Protein 4UHV (pdb70)

Foldseek 3Di:
DDDPFDQDDFAPPDRFWGAFKKKWAWWLDWIKDKGKIFGPDDDPVVPRGQWDKAAAWDDPVPDTFGAIFTFNDWAFDDAPDPTSIIIGMGTHPLCVLQVAAAKEKDPWFWLPCVVVCLQPPVHDDAADDDDADDTDGDQIDIDDDHTSSLVNSQSLFQQWIWDKGGHGVGIHIYIHRDPCSLPDDPDADDEAAAEPPPDDDDDDYFYDWDDAAPQAWWFWEDADDDDDDPDDATAIDGDCPDDDDHDDHDYDDDQDDHHRPSSNNRRNCLSLQRCQRRDWTFTQTDDPNCHRWHWYAYDNDDDDDQHDRWIWTIFMFIGGDPPPQDPDDDDDDDTDTGTTTTRDPDDHTHHDPRDAHFQPDKDKWFWAAAPLFWADDDPQLWTDTAHPSQPDADRHHPGHGTAAADAQFDDDPDTGDHDTGGFMFIKDAVVRHNRRIHTYGGDADPVRHDPDDDPVQPFKDWWDADGSDGDPVGIFDWIADDPPDGDTDGDHRPDDDDDDPDDDDDDDDPDDDDDDPDDDDDDDPPDDDDDDPDDDDDQDADDDDDDDPDDDDDDDQAWDWDDADQWIWIQGNVGDIATGDDDDDDDDDDDDDDDDPPPDPPDDDPRHDDDPVPDNDNVVSNVVVVVPDDDPVDD/DPPDDADDCPPDDDSQKDWFKKWKDFFQGKIKGKTKTWADDDDDPDPPQQAAKWDWFDPPVDFTQIAMFHWPDKAWDPPDPPTTIIITMTIHDLVVQQPDWDWDKDAQAALVCVLVCVDVVPHDPQEDEQEDDDADRDGIDIPHGHTSSLRNSLSLLQQWTWDWPGDPPDTYTQGDWADSRFDADPPQQEFEDDCCVVNDDPDWGWDDKDDFDAFEFKEKEFEAEPVDRPDDGIEMDGDDDDDPPHHHYHYDYPSPDHDRVNSNSSSVQQRLARCLRRDKMKTKIQHRNDAQRHKHFYDYPDDPPPTAIWHWGMKMWMGRDPDDCPPPDDDRHGIMMMTIIDHHVSIHGHDDDHDQNAQPWKAKWFQAADPPFWDDADDQLWTHTAGPDDPDDVDHPPRADTAEADFPFDDDVDTDDRHIGGFMFIWTAVVRHPRRIHTYGGDDDDVRHDLDDPPPQPQKDWWDADGSDGDNDQIWTWMGDDPPPDDTDTDDSDDDDDDDDDDDDDDDDDDDDDDDDDDDDDDDDDDDDDDDPDDDDDADDDDDDDDDPDDDDDDDDAKDWDAAAQWIWIAGPVGDTATGHDDDDDDDPPDDDDDDPDDDDDDDDHDPDPDPVPCNDPVNSCCVVVVPPDDDDDDD

GO terms:
  GO:0033104 type VI protein secretion system complex (C, IDA)
  GO:0033103 protein secretion by the type VI secretion system (P, IDA)
  GO:0033104 type VI protein secretion system complex (C, IMP)
  GO:0033103 protein secretion by the type VI secretion system (P, IMP)
  GO:0005576 extracellular region (C, EXP)

Solvent-accessible surface area: 87640 Å² total

Secondary structure (DSSP, 8-state):
--SSS-----SS--SS-EE----EE-TTS-EEEEEEEEESS----SSSSSS-------SSTT-------EEEEEEE----TT-EEEEEEEE-TTGGGGG-B--EE----BHHHHHHHSS-SS--S-EE--------B-S--EE-SSBHHHHHHH---SS-EEEEE--SS--EEEEE-STTSS---S------B--TTT--SS---B-EE--B-----EEB------S--SS-----EE-----S------B------SSSTTTHHHHTTTSHHHHTTTBB--EE---SS--SS------S---SS--S--B------------S---SS------------B-SSS-------SPPP---S-EEEEEE--SS-S----TT--BEEE-SS--S--SSS-SS--B-B--S-B-SS-B-----TT-EEEEEEGGG-TTSEEEEEE---SSS--SS-TTTSSS--------SS--TT---EE----TT-----EE-SS------SS------SS------SS------SS------SS------SS------SS------SSEEEEEETTEEEEEESS--EEEE-S-----S--------BSB--SS-SS-S----TT---HHHHHHHHH-----TT--/--SSS----SSS--SS--B---EE--TTS--EEEE-B--S-S----TTTTT----EE--SSS--EE----EEEEEE--S-SSS--EEEEE--GGGGGTS----EEEEEEETTTTHHHHHHHTS-S--EEE--S---EEEEEEE-SS-HHHHHHH---SS-EEEE---SSS--EEEE-SGGG----SSTTEE-----TTS--SS--EEEE--------EEEE----TTSTTS---B------S-TT---EEEES----SSHHHHHHHHHHHHHHHHHHTS-EEEEE--SS--TT-EEEE-SS--TTTS-EEEBS--EEEE-----S-SS------EEEEEEE--SSS---PPP-S------S-EEEEE---TT------TTSEE-EEES--SS-S--TTSSS-EEB--SSEETTEE--PPPTT-EEEEEEGGG-TT-EEEEEEE--SSS--SS-TTT-TT-------SS---TT---EE----TTS----EE-SS------SS------SS------SS------SS------SS------SS------SS------SSEEEEEETTEEEEEETTS--EEE-S------SS------SS---SSS-S-S----TTTTSHHHHHHHHH----------

CATH classification: 2.30.110.50 (+3 more: 3.55.50.10, 4.10.220.110, 2.40.50.230)

Organism: Pseudomonas aeruginosa (strain ATCC 15692 / DSM 22644 / CIP 104116 / JCM 14847 / LMG 12228 / 1C / PRS 101 / PAO1) (NCBI:txid208964)

InterPro domains:
  IPR006531 Gp5/Type VI secretion system Vgr protein, OB-fold domain [PF04717] (383-450)
  IPR006533 Type VI secretion system, RhsGE-associated Vgr protein [TIGR01646] (20-503)
  IPR017847 Type VI secretion system, RhsGE-associated Vgr family subset [TIGR03361] (8-520)
  IPR037026 Vgr protein, OB-fold domain superfamily [G3DSA:2.40.50.230] (352-454)
  IPR050708 Type VI secretion system VgrG/RHS [PTHR32305] (45-600)
  IPR054030 Gp5/Type VI secretion system Vgr, C-terminal trimerisation domain [PF22178] (467-573)

Radius of gyration: 67.87 Å; Cα contacts (8 Å, |Δi|>4): 2115; chains: 2; bounding box: 70×77×232 Å

Nearest PDB structures (foldseek):
  4uhv-assembly2_A  TM=1.002E+00  e=0.000E+00  Pseudomonas aeruginosa PAO1
  6h3n-assembly1_B  TM=9.487E-01  e=3.372E-85  Pseudomonas aeruginosa PAO1
  7q5p-assembly1_C  TM=9.323E-01  e=3.144E-68  Pseudomonas protegens Pf-5
  8gra-assembly1_G  TM=6.516E-01  e=7.051E-21  Bacteroides fragilis
  2p5z-assembly1_X  TM=7.682E-01  e=4.791E-18  Escherichia coli O6

Structure (mmCIF, N/CA/C/O backbone):
data_4UHV
#
_entry.id   4UHV
#
_cell.length_a   78.620
_cell.length_b   78.620
_cell.length_c   430.320
_cell.angle_alpha   90.00
_cell.angle_beta   90.00
_cell.angle_gamma   120.00
#
_symmetry.space_group_name_H-M   'P 63'
#
loop_
_entity.id
_entity.type
_entity.pdbx_description
1 polymer 'VGRG1, VALINE-GLYCINE REPEAT PROTEIN G1'
2 non-polymer 'CHLORIDE ION'
3 non-polymer 'SODIUM ION'
4 water water
#
loop_
_atom_site.group_PDB
_atom_site.id
_atom_site.type_symbol
_atom_site.label_atom_id
_atom_site.label_alt_id
_atom_site.label_comp_id
_atom_site.label_asym_id
_atom_site.label_entity_id
_atom_site.label_seq_id
_atom_site.pdbx_PDB_ins_code
_atom_site.Cartn_x
_atom_site.Cartn_y
_atom_site.Cartn_z
_atom_site.occupancy
_atom_site.B_iso_or_equiv
_atom_site.auth_seq_id
_atom_site.auth_comp_id
_atom_site.auth_asym_id
_atom_site.auth_atom_id
_atom_site.pdbx_PDB_model_num
ATOM 9 N N . GLN A 1 2 ? 79.582 36.596 -44.166 1.00 60.18 2 GLN A N 1
ATOM 10 C CA . GLN A 1 2 ? 79.356 35.237 -43.693 1.00 56.58 2 GLN A CA 1
ATOM 11 C C . GLN A 1 2 ? 78.418 34.561 -44.689 1.00 56.48 2 GLN A C 1
ATOM 12 O O . GLN A 1 2 ? 77.757 35.237 -45.476 1.00 54.41 2 GLN A O 1
ATOM 18 N N . LEU A 1 3 ? 78.330 33.236 -44.634 1.00 55.01 3 LEU A N 1
ATOM 19 C CA . LEU A 1 3 ? 77.779 32.470 -45.759 1.00 53.51 3 LEU A CA 1
ATOM 20 C C . LEU A 1 3 ? 76.244 32.433 -45.919 1.00 52.67 3 LEU A C 1
ATOM 21 O O . LEU A 1 3 ? 75.512 31.955 -45.050 1.00 49.13 3 LEU A O 1
ATOM 26 N N . THR A 1 4 ? 75.791 33.011 -47.033 1.00 51.82 4 THR A N 1
ATOM 27 C CA . THR A 1 4 ? 74.715 32.452 -47.879 1.00 53.89 4 THR A CA 1
ATOM 28 C C . THR A 1 4 ? 73.228 32.636 -47.500 1.00 53.75 4 THR A C 1
ATOM 29 O O . THR A 1 4 ? 72.384 32.705 -48.392 1.00 52.31 4 THR A O 1
ATOM 33 N N . ARG A 1 5 ? 72.936 32.750 -46.206 1.00 56.11 5 ARG A N 1
ATOM 34 C CA . ARG A 1 5 ? 71.574 32.738 -45.638 1.00 55.74 5 ARG A CA 1
ATOM 35 C C . ARG A 1 5 ? 71.690 32.030 -44.298 1.00 56.36 5 ARG A C 1
ATOM 36 O O . ARG A 1 5 ? 71.163 32.484 -43.276 1.00 56.10 5 ARG A O 1
ATOM 44 N N . LEU A 1 6 ? 72.371 30.886 -44.337 1.00 56.07 6 LEU A N 1
ATOM 45 C CA . LEU A 1 6 ? 72.681 30.114 -43.147 1.00 54.74 6 LEU A CA 1
ATOM 46 C C . LEU A 1 6 ? 73.623 30.900 -42.230 1.00 55.07 6 LEU A C 1
ATOM 47 O O . LEU A 1 6 ? 73.971 32.046 -42.519 1.00 54.05 6 LEU A O 1
ATOM 52 N N . VAL A 1 7 ? 74.056 30.270 -41.141 1.00 58.40 7 VAL A N 1
ATOM 53 C CA . VAL A 1 7 ? 74.560 30.991 -39.977 1.00 58.22 7 VAL A CA 1
ATOM 54 C C . VAL A 1 7 ? 76.084 31.203 -40.000 1.00 59.45 7 VAL A C 1
ATOM 55 O O . VAL A 1 7 ? 76.798 30.613 -40.815 1.00 56.45 7 VAL A O 1
ATOM 59 N N . GLN A 1 8 ? 76.556 32.053 -39.085 1.00 60.58 8 GLN A N 1
ATOM 60 C CA . GLN A 1 8 ? 77.896 32.635 -39.105 1.00 59.48 8 GLN A CA 1
ATOM 61 C C . GLN A 1 8 ? 78.753 32.285 -37.876 1.00 58.49 8 GLN A C 1
ATOM 62 O O . GLN A 1 8 ? 79.815 32.883 -37.689 1.00 59.26 8 GLN A O 1
ATOM 68 N N . VAL A 1 9 ? 78.319 31.310 -37.075 1.00 60.73 9 VAL A N 1
ATOM 69 C CA . VAL A 1 9 ? 78.662 31.259 -35.627 1.00 61.63 9 VAL A CA 1
ATOM 70 C C . VAL A 1 9 ? 80.118 30.953 -35.237 1.00 64.29 9 VAL A C 1
ATOM 71 O O . VAL A 1 9 ? 80.842 30.255 -35.953 1.00 60.78 9 VAL A O 1
ATOM 75 N N . ASP A 1 10 ? 80.497 31.461 -34.057 1.00 65.00 10 ASP A N 1
ATOM 76 C CA . ASP A 1 10 ? 81.899 31.691 -33.671 1.00 64.09 10 ASP A CA 1
ATOM 77 C C . ASP A 1 10 ? 82.289 31.139 -32.281 1.00 63.17 10 ASP A C 1
ATOM 78 O O . ASP A 1 10 ? 81.443 30.652 -31.529 1.00 64.52 10 ASP A O 1
ATOM 83 N N . CYS A 1 11 ? 83.575 31.260 -31.945 1.00 61.18 11 CYS A N 1
ATOM 84 C CA . CYS A 1 11 ? 84.141 30.732 -30.697 1.00 60.75 11 CYS A CA 1
ATOM 85 C C . CYS A 1 11 ? 83.829 31.725 -29.563 1.00 57.94 11 CYS A C 1
ATOM 86 O O . CYS A 1 11 ? 82.877 32.503 -29.686 1.00 56.28 11 CYS A O 1
ATOM 89 N N . PRO A 1 12 ? 84.599 31.683 -28.450 1.00 57.84 12 PRO A N 1
ATOM 90 C CA . PRO A 1 12 ? 84.447 32.600 -27.310 1.00 58.20 12 PRO A CA 1
ATOM 91 C C . PRO A 1 12 ? 85.355 33.846 -27.290 1.00 57.78 12 PRO A C 1
ATOM 92 O O . PRO A 1 12 ? 85.646 34.358 -26.206 1.00 60.20 12 PRO A O 1
ATOM 96 N N . LEU A 1 13 ? 85.795 34.333 -28.451 1.00 53.40 13 LEU A N 1
ATOM 97 C CA . LEU A 1 13 ? 86.549 35.591 -28.522 1.00 49.90 13 LEU A CA 1
ATOM 98 C C . LEU A 1 13 ? 86.206 36.334 -29.823 1.00 50.86 13 LEU A C 1
ATOM 99 O O . LEU A 1 13 ? 86.783 36.048 -30.870 1.00 50.37 13 LEU A O 1
ATOM 104 N N . GLY A 1 14 ? 85.291 37.300 -29.736 1.00 45.42 14 GLY A N 1
ATOM 105 C CA . GLY A 1 14 ? 84.656 37.898 -30.913 1.00 43.81 14 GLY A CA 1
ATOM 106 C C . GLY A 1 14 ? 85.551 38.022 -32.135 1.00 41.10 14 GLY A C 1
ATOM 107 O O . GLY A 1 14 ? 86.210 39.044 -32.296 1.00 35.66 14 GLY A O 1
ATOM 108 N N . PRO A 1 15 ? 85.572 36.983 -33.004 1.00 42.68 15 PRO A N 1
ATOM 109 C CA . PRO A 1 15 ? 86.433 36.922 -34.177 1.00 43.84 15 PRO A CA 1
ATOM 110 C C . PRO A 1 15 ? 85.672 37.284 -35.447 1.00 44.90 15 PRO A C 1
ATOM 111 O O . PRO A 1 15 ? 84.662 37.987 -35.379 1.00 48.20 15 PRO A O 1
ATOM 115 N N . ASP A 1 16 ? 86.187 36.839 -36.593 1.00 48.35 16 ASP A N 1
ATOM 116 C CA . ASP A 1 16 ? 85.417 36.756 -37.841 1.00 48.41 16 ASP A CA 1
ATOM 117 C C . ASP A 1 16 ? 85.956 35.661 -38.779 1.00 50.30 16 ASP A C 1
ATOM 118 O O . ASP A 1 16 ? 85.792 35.753 -39.994 1.00 50.59 16 ASP A O 1
ATOM 123 N N . VAL A 1 17 ? 86.614 34.640 -38.235 1.00 53.10 17 VAL A N 1
ATOM 124 C CA . VAL A 1 17 ? 87.370 33.701 -39.082 1.00 52.49 17 VAL A CA 1
ATOM 125 C C . VAL A 1 17 ? 86.879 32.263 -38.962 1.00 49.91 17 VAL A C 1
ATOM 126 O O . VAL A 1 17 ? 86.596 31.622 -39.973 1.00 52.66 17 VAL A O 1
ATOM 130 N N . LEU A 1 18 ? 86.775 31.759 -37.739 1.00 46.80 18 LEU A N 1
ATOM 131 C CA . LEU A 1 18 ? 86.409 30.370 -37.525 1.00 49.82 18 LEU A CA 1
ATOM 132 C C . LEU A 1 18 ? 84.894 30.232 -37.563 1.00 48.03 18 LEU A C 1
ATOM 133 O O . LEU A 1 18 ? 84.188 30.860 -36.783 1.00 47.96 18 LEU A O 1
ATOM 138 N N . LEU A 1 19 ? 84.407 29.423 -38.502 1.00 48.77 19 LEU A N 1
ATOM 139 C CA . LEU A 1 19 ? 82.976 29.333 -38.790 1.00 51.03 19 LEU A CA 1
ATOM 140 C C . LEU A 1 19 ? 82.491 27.895 -38.762 1.00 52.19 19 LEU A C 1
ATOM 141 O O . LEU A 1 19 ? 83.270 26.952 -38.833 1.00 54.67 19 LEU A O 1
ATOM 146 N N . LEU A 1 20 ? 81.181 27.740 -38.688 1.00 52.49 20 LEU A N 1
ATOM 147 C CA . LEU A 1 20 ? 80.566 26.444 -38.473 1.00 51.22 20 LEU A CA 1
ATOM 148 C C . LEU A 1 20 ? 80.247 25.743 -39.792 1.00 50.42 20 LEU A C 1
ATOM 149 O O . LEU A 1 20 ? 79.899 26.401 -40.762 1.00 52.19 20 LEU A O 1
ATOM 154 N N . GLN A 1 21 ? 80.374 24.418 -39.837 1.00 50.24 21 GLN A N 1
ATOM 155 C CA . GLN A 1 21 ? 79.675 23.629 -40.868 1.00 52.02 21 GLN A CA 1
ATOM 156 C C . GLN A 1 21 ? 79.315 22.208 -40.403 1.00 53.61 21 GLN A C 1
ATOM 157 O O . GLN A 1 21 ? 79.256 21.270 -41.213 1.00 52.83 21 GLN A O 1
ATOM 163 N N . ARG A 1 22 ? 79.062 22.059 -39.104 1.00 50.51 22 ARG A N 1
ATOM 164 C CA . ARG A 1 22 ? 78.588 20.798 -38.534 1.00 52.61 22 ARG A CA 1
ATOM 165 C C . ARG A 1 22 ? 78.294 21.002 -37.042 1.00 52.44 22 ARG A C 1
ATOM 166 O O . ARG A 1 22 ? 78.947 21.830 -36.400 1.00 52.39 22 ARG A O 1
ATOM 182 N N . GLU A 1 24 ? 76.396 18.543 -33.544 1.00 50.78 24 GLU A N 1
ATOM 183 C CA . GLU A 1 24 ? 75.639 17.440 -32.956 1.00 50.25 24 GLU A CA 1
ATOM 184 C C . GLU A 1 24 ? 75.235 17.848 -31.539 1.00 52.55 24 GLU A C 1
ATOM 185 O O . GLU A 1 24 ? 75.840 18.750 -30.964 1.00 54.92 24 GLU A O 1
ATOM 191 N N . GLY A 1 25 ? 74.235 17.180 -30.965 1.00 53.20 25 GLY A N 1
ATOM 192 C CA . GLY A 1 25 ? 73.748 17.542 -29.628 1.00 53.72 25 GLY A CA 1
ATOM 193 C C . GLY A 1 25 ? 73.113 16.418 -28.820 1.00 53.66 25 GLY A C 1
ATOM 194 O O . GLY A 1 25 ? 72.145 15.802 -29.269 1.00 52.02 25 GLY A O 1
ATOM 195 N N . ARG A 1 26 ? 73.666 16.156 -27.628 1.00 53.75 26 ARG A N 1
ATOM 196 C CA . ARG A 1 26 ? 73.095 15.205 -26.659 1.00 52.30 26 ARG A CA 1
ATOM 197 C C . ARG A 1 26 ? 72.267 15.970 -25.620 1.00 52.07 26 ARG A C 1
ATOM 198 O O . ARG A 1 26 ? 72.718 16.998 -25.115 1.00 50.34 26 ARG A O 1
ATOM 206 N N . GLU A 1 27 ? 71.078 15.466 -25.280 1.00 52.36 27 GLU A N 1
ATOM 207 C CA . GLU A 1 27 ? 70.248 16.106 -24.242 1.00 51.88 27 GLU A CA 1
ATOM 208 C C . GLU A 1 27 ? 68.941 15.380 -23.876 1.00 54.06 27 GLU A C 1
ATOM 209 O O . GLU A 1 27 ? 68.258 14.821 -24.733 1.00 56.34 27 GLU A O 1
ATOM 215 N N . GLU A 1 28 ? 68.610 15.421 -22.587 1.00 53.55 28 GLU A N 1
ATOM 216 C CA . GLU A 1 28 ? 67.387 14.843 -22.042 1.00 55.47 28 GLU A CA 1
ATOM 217 C C . GLU A 1 28 ? 66.582 15.954 -21.385 1.00 54.71 28 GLU A C 1
ATOM 218 O O . GLU A 1 28 ? 67.141 17.011 -21.094 1.00 54.06 28 GLU A O 1
ATOM 224 N N . LEU A 1 29 ? 65.288 15.738 -21.129 1.00 55.64 29 LEU A N 1
ATOM 225 C CA . LEU A 1 29 ? 64.530 16.687 -20.289 1.00 54.40 29 LEU A CA 1
ATOM 226 C C . LEU A 1 29 ? 64.745 16.337 -18.827 1.00 55.10 29 LEU A C 1
ATOM 227 O O . LEU A 1 29 ? 64.838 15.166 -18.465 1.00 57.77 29 LEU A O 1
ATOM 232 N N . GLY A 1 30 ? 64.824 17.367 -17.993 1.00 53.97 30 GLY A N 1
ATOM 233 C CA . GLY A 1 30 ? 65.155 17.197 -16.594 1.00 52.33 30 GLY A CA 1
ATOM 234 C C . GLY A 1 30 ? 66.657 17.116 -16.418 1.00 51.46 30 GLY A C 1
ATOM 235 O O . GLY A 1 30 ? 67.135 16.820 -15.327 1.00 48.21 30 GLY A O 1
ATOM 236 N N . ARG A 1 31 ? 67.408 17.371 -17.493 1.00 47.88 31 ARG A N 1
ATOM 237 C CA . ARG A 1 31 ? 68.864 17.215 -17.474 1.00 45.79 31 ARG A CA 1
ATOM 238 C C . ARG A 1 31 ? 69.501 18.277 -18.357 1.00 45.46 31 ARG A C 1
ATOM 239 O O . ARG A 1 31 ? 68.809 19.037 -19.046 1.00 44.47 31 ARG A O 1
ATOM 247 N N . LEU A 1 32 ? 70.827 18.295 -18.363 1.00 45.11 32 LEU A N 1
ATOM 248 C CA . LEU A 1 32 ? 71.577 19.388 -18.967 1.00 43.62 32 LEU A CA 1
ATOM 249 C C . LEU A 1 32 ? 71.655 19.158 -20.479 1.00 42.58 32 LEU A C 1
ATOM 250 O O . LEU A 1 32 ? 70.671 18.694 -21.078 1.00 45.31 32 LEU A O 1
ATOM 255 N N . PHE A 1 33 ? 72.789 19.488 -21.097 1.00 39.76 33 PHE A N 1
ATOM 256 C CA . PHE A 1 33 ? 73.013 19.157 -22.499 1.00 40.63 33 PHE A CA 1
ATOM 257 C C . PHE A 1 33 ? 74.481 18.959 -22.824 1.00 39.60 33 PHE A C 1
ATOM 258 O O . PHE A 1 33 ? 75.355 19.150 -21.974 1.00 38.13 33 PHE A O 1
ATOM 266 N N . ALA A 1 34 ? 74.721 18.565 -24.075 1.00 42.85 34 ALA A N 1
ATOM 267 C CA . ALA A 1 34 ? 76.045 18.550 -24.683 1.00 42.71 34 ALA A CA 1
ATOM 268 C C . ALA A 1 34 ? 75.932 18.847 -26.190 1.00 45.95 34 ALA A C 1
ATOM 269 O O . ALA A 1 34 ? 75.191 18.166 -26.901 1.00 46.22 34 ALA A O 1
ATOM 271 N N . TYR A 1 35 ? 76.652 19.873 -26.657 1.00 44.35 35 TYR A N 1
ATOM 272 C CA . TYR A 1 35 ? 76.625 20.290 -28.061 1.00 46.20 35 TYR A CA 1
ATOM 273 C C . TYR A 1 35 ? 78.025 20.325 -28.645 1.00 45.47 35 TYR A C 1
ATOM 274 O O . TYR A 1 35 ? 78.660 21.389 -28.705 1.00 42.48 35 TYR A O 1
ATOM 283 N N . GLU A 1 36 ? 78.502 19.165 -29.089 1.00 47.01 36 GLU A N 1
ATOM 284 C CA . GLU A 1 36 ? 79.858 19.072 -29.616 1.00 46.43 36 GLU A CA 1
ATOM 285 C C . GLU A 1 36 ? 79.988 19.817 -30.949 1.00 46.81 36 GLU A C 1
ATOM 286 O O . GLU A 1 36 ? 79.468 19.400 -31.982 1.00 49.17 36 GLU A O 1
ATOM 292 N N . LEU A 1 37 ? 80.702 20.934 -30.882 1.00 48.24 37 LEU A N 1
ATOM 293 C CA . LEU A 1 37 ? 80.850 21.864 -31.990 1.00 50.03 37 LEU A CA 1
ATOM 294 C C . LEU A 1 37 ? 81.841 21.370 -33.037 1.00 50.09 37 LEU A C 1
ATOM 295 O O . LEU A 1 37 ? 82.912 20.857 -32.706 1.00 47.76 37 LEU A O 1
ATOM 300 N N . HIS A 1 38 ? 81.485 21.553 -34.303 1.00 47.90 38 HIS A N 1
ATOM 301 C CA . HIS A 1 38 ? 82.389 21.250 -35.395 1.00 47.21 38 HIS A CA 1
ATOM 302 C C . HIS A 1 38 ? 82.604 22.529 -36.173 1.00 47.63 38 HIS A C 1
ATOM 303 O O . HIS A 1 38 ? 82.093 22.733 -37.285 1.00 49.42 38 HIS A O 1
ATOM 310 N N . LEU A 1 39 ? 83.364 23.405 -35.540 1.00 48.34 39 LEU A N 1
ATOM 311 C CA . LEU A 1 39 ? 83.730 24.678 -36.128 1.00 46.26 39 LEU A CA 1
ATOM 312 C C . LEU A 1 39 ? 84.809 24.407 -37.156 1.00 45.78 39 LEU A C 1
ATOM 313 O O . LEU A 1 39 ? 85.614 23.489 -37.000 1.00 42.48 39 LEU A O 1
ATOM 318 N N . VAL A 1 40 ? 84.784 25.184 -38.231 1.00 48.63 40 VAL A N 1
ATOM 319 C CA . VAL A 1 40 ? 85.767 25.073 -39.301 1.00 50.28 40 VAL A CA 1
ATOM 320 C C . VAL A 1 40 ? 86.295 26.474 -39.695 1.00 51.42 40 VAL A C 1
ATOM 321 O O . VAL A 1 40 ? 85.515 27.391 -39.950 1.00 51.11 40 VAL A O 1
ATOM 325 N N . SER A 1 41 ? 87.625 26.592 -39.748 1.00 51.77 41 SER A N 1
ATOM 326 C CA A SER A 1 41 ? 88.354 27.844 -39.996 0.50 52.31 41 SER A CA 1
ATOM 327 C CA B SER A 1 41 ? 88.296 27.865 -40.029 0.50 52.55 41 SER A CA 1
ATOM 328 C C . SER A 1 41 ? 89.164 27.769 -41.285 1.00 52.60 41 SER A C 1
ATOM 329 O O . SER A 1 41 ? 89.292 26.702 -41.881 1.00 50.10 41 SER A O 1
ATOM 334 N N . GLU A 1 42 ? 89.744 28.903 -41.690 1.00 55.45 42 GLU A N 1
ATOM 335 C CA . GLU A 1 42 ? 90.649 28.964 -42.855 1.00 54.79 42 GLU A CA 1
ATOM 336 C C . GLU A 1 42 ? 92.090 28.685 -42.423 1.00 57.06 42 GLU A C 1
ATOM 337 O O . GLU A 1 42 ? 92.769 27.837 -42.999 1.00 57.27 42 GLU A O 1
ATOM 343 N N . ASN A 1 43 ? 92.549 29.419 -41.415 1.00 59.36 43 ASN A N 1
ATOM 344 C CA . ASN A 1 43 ? 93.767 29.077 -40.683 1.00 61.03 43 ASN A CA 1
ATOM 345 C C . ASN A 1 43 ? 93.790 29.810 -39.359 1.00 59.68 43 ASN A C 1
ATOM 346 O O . ASN A 1 43 ? 94.180 30.974 -39.298 1.00 63.35 43 ASN A O 1
ATOM 351 N N . PRO A 1 44 ? 93.369 29.134 -38.289 1.00 62.46 44 PRO A N 1
ATOM 352 C CA . PRO A 1 44 ? 93.366 29.792 -37.013 1.00 63.35 44 PRO A CA 1
ATOM 353 C C . PRO A 1 44 ? 94.704 29.559 -36.330 1.00 63.55 44 PRO A C 1
ATOM 354 O O . PRO A 1 44 ? 95.654 29.080 -36.965 1.00 64.20 44 PRO A O 1
ATOM 358 N N . ASN A 1 45 ? 94.770 29.884 -35.047 1.00 59.95 45 ASN A N 1
ATOM 359 C CA . ASN A 1 45 ? 96.032 29.989 -34.370 1.00 56.99 45 ASN A CA 1
ATOM 360 C C . ASN A 1 45 ? 96.067 29.066 -33.162 1.00 56.62 45 ASN A C 1
ATOM 361 O O . ASN A 1 45 ? 95.515 27.966 -33.201 1.00 55.48 45 ASN A O 1
ATOM 366 N N . LEU A 1 46 ? 96.697 29.531 -32.087 1.00 57.85 46 LEU A N 1
ATOM 367 C CA . LEU A 1 46 ? 96.891 28.752 -30.876 1.00 56.39 46 LEU A CA 1
ATOM 368 C C . LEU A 1 46 ? 96.155 29.342 -29.679 1.00 55.60 46 LEU A C 1
ATOM 369 O O . LEU A 1 46 ? 96.622 29.223 -28.544 1.00 52.57 46 LEU A O 1
ATOM 374 N N . PRO A 1 47 ? 95.011 29.996 -29.913 1.00 54.38 47 PRO A N 1
ATOM 375 C CA . PRO A 1 47 ? 94.328 30.544 -28.756 1.00 55.41 47 PRO A CA 1
ATOM 376 C C . PRO A 1 47 ? 93.766 29.418 -27.867 1.00 54.44 47 PRO A C 1
ATOM 377 O O . PRO A 1 47 ? 92.569 29.181 -27.853 1.00 55.90 47 PRO A O 1
ATOM 381 N N . LEU A 1 48 ? 94.638 28.737 -27.132 1.00 53.06 48 LEU A N 1
ATOM 382 C CA . LEU A 1 48 ? 94.243 27.581 -26.328 1.00 50.00 48 LEU A CA 1
ATOM 383 C C . LEU A 1 48 ? 93.882 28.042 -24.917 1.00 50.59 48 LEU A C 1
ATOM 384 O O . LEU A 1 48 ? 93.331 27.282 -24.124 1.00 45.89 48 LEU A O 1
ATOM 389 N N . GLU A 1 49 ? 94.242 29.284 -24.604 1.00 53.36 49 GLU A N 1
ATOM 390 C CA . GLU A 1 49 ? 93.904 29.921 -23.338 1.00 53.15 49 GLU A CA 1
ATOM 391 C C . GLU A 1 49 ? 92.696 30.837 -23.526 1.00 51.63 49 GLU A C 1
ATOM 392 O O . GLU A 1 49 ? 91.816 30.903 -22.681 1.00 51.34 49 GLU A O 1
ATOM 398 N N . GLN A 1 50 ? 92.677 31.541 -24.655 1.00 53.85 50 GLN A N 1
ATOM 399 C CA . GLN A 1 50 ? 91.681 32.579 -24.951 1.00 51.59 50 GLN A CA 1
ATOM 400 C C . GLN A 1 50 ? 90.277 32.071 -25.283 1.00 49.92 50 GLN A C 1
ATOM 401 O O . GLN A 1 50 ? 89.368 32.887 -25.451 1.00 47.76 50 GLN A O 1
ATOM 407 N N . LEU A 1 51 ? 90.103 30.753 -25.405 1.00 51.24 51 LEU A N 1
ATOM 408 C CA . LEU A 1 51 ? 88.789 30.166 -25.705 1.00 54.12 51 LEU A CA 1
ATOM 409 C C . LEU A 1 51 ? 88.356 29.001 -24.823 1.00 54.15 51 LEU A C 1
ATOM 410 O O . LEU A 1 51 ? 87.163 28.704 -24.744 1.00 56.78 51 LEU A O 1
ATOM 415 N N . LEU A 1 52 ? 89.303 28.313 -24.194 1.00 53.01 52 LEU A N 1
ATOM 416 C CA . LEU A 1 52 ? 88.978 27.076 -23.483 1.00 50.93 52 LEU A CA 1
ATOM 417 C C . LEU A 1 52 ? 88.270 27.348 -22.162 1.00 50.35 52 LEU A C 1
ATOM 418 O O . LEU A 1 52 ? 88.910 27.486 -21.123 1.00 49.12 52 LEU A O 1
ATOM 423 N N . GLY A 1 53 ? 86.946 27.426 -22.228 1.00 53.19 53 GLY A N 1
ATOM 424 C CA . GLY A 1 53 ? 86.087 27.517 -21.051 1.00 52.02 53 GLY A CA 1
ATOM 425 C C . GLY A 1 53 ? 85.427 28.873 -20.970 1.00 53.60 53 GLY A C 1
ATOM 426 O O . GLY A 1 53 ? 85.709 29.642 -20.064 1.00 55.25 53 GLY A O 1
ATOM 427 N N . LYS A 1 54 ? 84.554 29.174 -21.925 1.00 55.48 54 LYS A N 1
ATOM 428 C CA . LYS A 1 54 ? 83.835 30.449 -21.926 1.00 56.85 54 LYS A CA 1
ATOM 429 C C . LYS A 1 54 ? 82.462 30.369 -22.608 1.00 58.44 54 LYS A C 1
ATOM 430 O O . LYS A 1 54 ? 82.290 29.599 -23.561 1.00 56.01 54 LYS A O 1
ATOM 436 N N . PRO A 1 55 ? 81.482 31.167 -22.115 1.00 60.08 55 PRO A N 1
ATOM 437 C CA . PRO A 1 55 ? 80.146 31.202 -22.703 1.00 62.36 55 PRO A CA 1
ATOM 438 C C . PRO A 1 55 ? 80.148 31.983 -24.000 1.00 67.74 55 PRO A C 1
ATOM 439 O O . PRO A 1 55 ? 80.736 33.068 -24.074 1.00 68.57 55 PRO A O 1
ATOM 451 N N . SER A 1 57 ? 78.586 32.501 -28.392 1.00 72.74 57 SER A N 1
ATOM 452 C CA . SER A 1 57 ? 77.475 32.858 -29.258 1.00 70.28 57 SER A CA 1
ATOM 453 C C . SER A 1 57 ? 77.224 31.840 -30.377 1.00 69.03 57 SER A C 1
ATOM 454 O O . SER A 1 57 ? 78.162 31.379 -31.033 1.00 69.14 57 SER A O 1
ATOM 457 N N . LEU A 1 58 ? 75.948 31.511 -30.588 1.00 69.44 58 LEU A N 1
ATOM 458 C CA . LEU A 1 58 ? 75.520 30.494 -31.562 1.00 68.24 58 LEU A CA 1
ATOM 459 C C . LEU A 1 58 ? 74.256 30.934 -32.331 1.00 64.60 58 LEU A C 1
ATOM 460 O O . LEU A 1 58 ? 73.829 32.076 -32.193 1.00 65.35 58 LEU A O 1
ATOM 465 N N . SER A 1 59 ? 73.666 30.024 -33.117 1.00 61.49 59 SER A N 1
ATOM 466 C CA . SER A 1 59 ? 72.759 30.372 -34.233 1.00 60.11 59 SER A CA 1
ATOM 467 C C . SER A 1 59 ? 71.379 30.958 -33.887 1.00 60.15 59 SER A C 1
ATOM 468 O O . SER A 1 59 ? 71.008 31.046 -32.728 1.00 59.39 59 SER A O 1
ATOM 471 N N . LEU A 1 60 ? 70.639 31.359 -34.922 1.00 58.35 60 LEU A N 1
ATOM 472 C CA . LEU A 1 60 ? 69.281 31.894 -34.783 1.00 57.74 60 LEU A CA 1
ATOM 473 C C . LEU A 1 60 ? 68.284 31.184 -35.700 1.00 55.49 60 LEU A C 1
ATOM 474 O O . LEU A 1 60 ? 68.683 30.480 -36.635 1.00 48.36 60 LEU A O 1
ATOM 479 N N . GLU A 1 61 ? 66.994 31.399 -35.404 1.00 55.87 61 GLU A N 1
ATOM 480 C CA . GLU A 1 61 ? 65.852 30.785 -36.115 1.00 55.01 61 GLU A CA 1
ATOM 481 C C . GLU A 1 61 ? 65.055 31.785 -36.971 1.00 56.74 61 GLU A C 1
ATOM 482 O O . GLU A 1 61 ? 65.128 32.997 -36.769 1.00 55.99 61 GLU A O 1
ATOM 488 N N . LEU A 1 62 ? 64.250 31.249 -37.890 1.00 59.89 62 LEU A N 1
ATOM 489 C CA . LEU A 1 62 ? 63.728 32.009 -39.044 1.00 61.35 62 LEU A CA 1
ATOM 490 C C . LEU A 1 62 ? 62.586 33.011 -38.742 1.00 64.67 62 LEU A C 1
ATOM 491 O O . LEU A 1 62 ? 62.626 33.679 -37.711 1.00 66.22 62 LEU A O 1
ATOM 496 N N . PRO A 1 63 ? 61.561 33.108 -39.630 1.00 68.98 63 PRO A N 1
ATOM 497 C CA . PRO A 1 63 ? 60.799 34.342 -39.778 1.00 69.93 63 PRO A CA 1
ATOM 498 C C . PRO A 1 63 ? 61.302 35.556 -38.995 1.00 72.64 63 PRO A C 1
ATOM 499 O O . PRO A 1 63 ? 60.676 35.986 -38.024 1.00 75.39 63 PRO A O 1
ATOM 503 N N . GLY A 1 64 ? 62.448 36.068 -39.446 1.00 72.81 64 GLY A N 1
ATOM 504 C CA . GLY A 1 64 ? 63.035 37.338 -39.023 1.00 71.52 64 GLY A CA 1
ATOM 505 C C . GLY A 1 64 ? 62.607 37.871 -37.675 1.00 71.42 64 GLY A C 1
ATOM 506 O O . GLY A 1 64 ? 63.428 37.983 -36.769 1.00 72.04 64 GLY A O 1
ATOM 507 N N . GLY A 1 65 ? 61.320 38.207 -37.556 1.00 70.41 65 GLY A N 1
ATOM 508 C CA . GLY A 1 65 ? 60.744 38.699 -36.306 1.00 68.45 65 GLY A CA 1
ATOM 509 C C . GLY A 1 65 ? 61.358 38.080 -35.069 1.00 67.82 65 GLY A C 1
ATOM 510 O O . GLY A 1 65 ? 62.033 38.762 -34.298 1.00 67.19 65 GLY A O 1
ATOM 511 N N . SER A 1 66 ? 61.139 36.778 -34.898 1.00 69.50 66 SER A N 1
ATOM 512 C CA . SER A 1 66 ? 61.619 36.046 -33.721 1.00 70.44 66 SER A CA 1
ATOM 513 C C . SER A 1 66 ? 62.986 35.421 -33.983 1.00 69.46 66 SER A C 1
ATOM 514 O O . SER A 1 66 ? 63.202 34.814 -35.030 1.00 72.15 66 SER A O 1
ATOM 517 N N . ARG A 1 67 ? 63.901 35.564 -33.027 1.00 69.31 67 ARG A N 1
ATOM 518 C CA . ARG A 1 67 ? 65.279 35.097 -33.204 1.00 69.33 67 ARG A CA 1
ATOM 519 C C . ARG A 1 67 ? 65.958 34.665 -31.890 1.00 67.97 67 ARG A C 1
ATOM 520 O O . ARG A 1 67 ? 66.420 35.499 -31.103 1.00 67.75 67 ARG A O 1
ATOM 528 N N . ARG A 1 68 ? 66.016 33.350 -31.679 1.00 68.20 68 ARG A N 1
ATOM 529 C CA . ARG A 1 68 ? 66.655 32.740 -30.498 1.00 65.55 68 ARG A CA 1
ATOM 530 C C . ARG A 1 68 ? 68.074 32.273 -30.821 1.00 66.67 68 ARG A C 1
ATOM 531 O O . ARG A 1 68 ? 68.551 32.475 -31.933 1.00 68.96 68 ARG A O 1
ATOM 539 N N . PHE A 1 69 ? 68.746 31.650 -29.849 1.00 69.02 69 PHE A N 1
ATOM 540 C CA . PHE A 1 69 ? 70.096 31.092 -30.065 1.00 67.72 69 PHE A CA 1
ATOM 541 C C . PHE A 1 69 ? 70.340 29.806 -29.274 1.00 66.94 69 PHE A C 1
ATOM 542 O O . PHE A 1 69 ? 69.518 29.436 -28.440 1.00 67.72 69 PHE A O 1
ATOM 550 N N . PHE A 1 70 ? 71.445 29.112 -29.565 1.00 65.17 70 PHE A N 1
ATOM 551 C CA . PHE A 1 70 ? 71.815 27.892 -28.826 1.00 63.67 70 PHE A CA 1
ATOM 552 C C . PHE A 1 70 ? 73.149 27.998 -28.084 1.00 63.74 70 PHE A C 1
ATOM 553 O O . PHE A 1 70 ? 74.191 27.638 -28.608 1.00 64.01 70 PHE A O 1
ATOM 561 N N . HIS A 1 71 ? 73.083 28.436 -26.830 1.00 59.91 71 HIS A N 1
ATOM 562 C CA . HIS A 1 71 ? 74.266 28.770 -26.036 1.00 57.84 71 HIS A CA 1
ATOM 563 C C . HIS A 1 71 ? 74.964 27.515 -25.478 1.00 56.32 71 HIS A C 1
ATOM 564 O O . HIS A 1 71 ? 74.641 26.391 -25.869 1.00 52.02 71 HIS A O 1
ATOM 571 N N . GLY A 1 72 ? 75.939 27.719 -24.589 1.00 54.72 72 GLY A N 1
ATOM 572 C CA . GLY A 1 72 ? 76.718 26.623 -23.995 1.00 52.33 72 GLY A CA 1
ATOM 573 C C . GLY A 1 72 ? 78.172 27.018 -23.822 1.00 50.60 72 GLY A C 1
ATOM 574 O O . GLY A 1 72 ? 78.667 27.871 -24.554 1.00 49.87 72 GLY A O 1
ATOM 575 N N . ILE A 1 73 ? 78.864 26.403 -22.862 1.00 48.04 73 ILE A N 1
ATOM 576 C CA . ILE A 1 73 ? 80.242 26.815 -22.535 1.00 48.53 73 ILE A CA 1
ATOM 577 C C . ILE A 1 73 ? 81.241 25.680 -22.804 1.00 50.49 73 ILE A C 1
ATOM 578 O O . ILE A 1 73 ? 80.973 24.520 -22.485 1.00 54.39 73 ILE A O 1
ATOM 583 N N . VAL A 1 74 ? 82.385 26.027 -23.400 1.00 49.63 74 VAL A N 1
ATOM 584 C CA . VAL A 1 74 ? 83.323 25.033 -23.959 1.00 47.55 74 VAL A CA 1
ATOM 585 C C . VAL A 1 74 ? 84.323 24.527 -22.916 1.00 45.58 74 VAL A C 1
ATOM 586 O O . VAL A 1 74 ? 85.484 24.937 -22.854 1.00 44.14 74 VAL A O 1
ATOM 590 N N . ALA A 1 75 ? 83.837 23.615 -22.089 1.00 46.17 75 ALA A N 1
ATOM 591 C CA . ALA A 1 75 ? 84.666 22.955 -21.100 1.00 41.96 75 ALA A CA 1
ATOM 592 C C . ALA A 1 75 ? 85.658 21.978 -21.728 1.00 41.04 75 ALA A C 1
ATOM 593 O O . ALA A 1 75 ? 86.738 21.778 -21.190 1.00 41.17 75 ALA A O 1
ATOM 595 N N . ARG A 1 76 ? 85.293 21.358 -22.845 1.00 41.40 76 ARG A N 1
ATOM 596 C CA . ARG A 1 76 ? 86.220 20.477 -23.565 1.00 42.78 76 ARG A CA 1
ATOM 597 C C . ARG A 1 76 ? 86.454 21.012 -24.981 1.00 44.09 76 ARG A C 1
ATOM 598 O O . ARG A 1 76 ? 85.666 21.805 -25.486 1.00 44.91 76 ARG A O 1
ATOM 606 N N . CYS A 1 77 ? 87.532 20.558 -25.621 1.00 46.24 77 CYS A N 1
ATOM 607 C CA . CYS A 1 77 ? 87.983 21.122 -26.897 1.00 46.49 77 CYS A CA 1
ATOM 608 C C . CYS A 1 77 ? 89.189 20.359 -27.484 1.00 47.04 77 CYS A C 1
ATOM 609 O O . CYS A 1 77 ? 89.993 19.805 -26.739 1.00 43.72 77 CYS A O 1
ATOM 612 N N . SER A 1 78 ? 89.312 20.344 -28.814 1.00 48.57 78 SER A N 1
ATOM 613 C CA . SER A 1 78 ? 90.428 19.666 -29.490 1.00 49.20 78 SER A CA 1
ATOM 614 C C . SER A 1 78 ? 90.706 20.199 -30.895 1.00 52.19 78 SER A C 1
ATOM 615 O O . SER A 1 78 ? 89.811 20.229 -31.742 1.00 51.42 78 SER A O 1
ATOM 618 N N . GLN A 1 79 ? 91.956 20.582 -31.150 1.00 53.66 79 GLN A N 1
ATOM 619 C CA . GLN A 1 79 ? 92.366 20.966 -32.498 1.00 56.01 79 GLN A CA 1
ATOM 620 C C . GLN A 1 79 ? 92.450 19.755 -33.415 1.00 55.75 79 GLN A C 1
ATOM 621 O O . GLN A 1 79 ? 93.038 18.737 -33.057 1.00 55.28 79 GLN A O 1
ATOM 627 N N . VAL A 1 80 ? 91.874 19.903 -34.606 1.00 56.41 80 VAL A N 1
ATOM 628 C CA . VAL A 1 80 ? 91.841 18.860 -35.626 1.00 57.48 80 VAL A CA 1
ATOM 629 C C . VAL A 1 80 ? 92.854 19.196 -36.725 1.00 58.92 80 VAL A C 1
ATOM 630 O O . VAL A 1 80 ? 93.220 20.362 -36.907 1.00 61.35 80 VAL A O 1
ATOM 634 N N . ALA A 1 81 ? 93.309 18.171 -37.446 1.00 58.69 81 ALA A N 1
ATOM 635 C CA . ALA A 1 81 ? 94.169 18.371 -38.608 1.00 59.73 81 ALA A CA 1
ATOM 636 C C . ALA A 1 81 ? 93.492 19.320 -39.582 1.00 60.01 81 ALA A C 1
ATOM 637 O O . ALA A 1 81 ? 92.371 19.067 -40.045 1.00 59.97 81 ALA A O 1
ATOM 639 N N . GLY A 1 82 ? 94.186 20.416 -39.879 1.00 60.19 82 GLY A N 1
ATOM 640 C CA . GLY A 1 82 ? 93.614 21.521 -40.637 1.00 59.81 82 GLY A CA 1
ATOM 641 C C . GLY A 1 82 ? 94.189 21.706 -42.028 1.00 60.38 82 GLY A C 1
ATOM 642 O O . GLY A 1 82 ? 94.291 22.829 -42.524 1.00 54.55 82 GLY A O 1
ATOM 643 N N . HIS A 1 83 ? 94.554 20.600 -42.666 1.00 65.38 83 HIS A N 1
ATOM 644 C CA . HIS A 1 83 ? 95.215 20.666 -43.967 1.00 68.62 83 HIS A CA 1
ATOM 645 C C . HIS A 1 83 ? 94.227 20.799 -45.126 1.00 70.85 83 HIS A C 1
ATOM 646 O O . HIS A 1 83 ? 93.274 20.027 -45.236 1.00 72.30 83 HIS A O 1
ATOM 653 N N . GLY A 1 84 ? 94.459 21.798 -45.977 1.00 71.99 84 GLY A N 1
ATOM 654 C CA . GLY A 1 84 ? 93.641 22.013 -47.169 1.00 72.06 84 GLY A CA 1
ATOM 655 C C . GLY A 1 84 ? 92.245 22.549 -46.892 1.00 72.35 84 GLY A C 1
ATOM 656 O O . GLY A 1 84 ? 92.089 23.654 -46.370 1.00 72.82 84 GLY A O 1
ATOM 657 N N . GLN A 1 85 ? 91.225 21.765 -47.240 1.00 71.69 85 GLN A N 1
ATOM 658 C CA . GLN A 1 85 ? 89.838 22.218 -47.129 1.00 70.92 85 GLN A CA 1
ATOM 659 C C . GLN A 1 85 ? 89.529 22.641 -45.697 1.00 71.24 85 GLN A C 1
ATOM 660 O O . GLN A 1 85 ? 89.349 23.831 -45.426 1.00 73.08 85 GLN A O 1
ATOM 666 N N . PHE A 1 86 ? 89.525 21.676 -44.780 1.00 67.82 86 PHE A N 1
ATOM 667 C CA . PHE A 1 86 ? 89.094 21.931 -43.403 1.00 65.83 86 PHE A CA 1
ATOM 668 C C . PHE A 1 86 ? 90.263 22.223 -42.474 1.00 62.11 86 PHE A C 1
ATOM 669 O O . PHE A 1 86 ? 91.006 21.325 -42.115 1.00 59.96 86 PHE A O 1
ATOM 677 N N . ALA A 1 87 ? 90.436 23.490 -42.109 1.00 60.47 87 ALA A N 1
ATOM 678 C CA . ALA A 1 87 ? 91.139 23.810 -40.878 1.00 61.32 87 ALA A CA 1
ATOM 679 C C . ALA A 1 87 ? 90.075 23.676 -39.800 1.00 59.40 87 ALA A C 1
ATOM 680 O O . ALA A 1 87 ? 89.532 24.668 -39.306 1.00 58.71 87 ALA A O 1
ATOM 682 N N . GLY A 1 88 ? 89.750 22.420 -39.496 1.00 57.43 88 GLY A N 1
ATOM 683 C CA . GLY A 1 88 ? 88.651 22.079 -38.607 1.00 56.44 88 GLY A CA 1
ATOM 684 C C . GLY A 1 88 ? 89.116 22.124 -37.172 1.00 55.01 88 GLY A C 1
ATOM 685 O O . GLY A 1 88 ? 90.301 21.930 -36.891 1.00 55.36 88 GLY A O 1
ATOM 686 N N . TYR A 1 89 ? 88.182 22.415 -36.271 1.00 50.55 89 TYR A N 1
ATOM 687 C CA . TYR A 1 89 ? 88.454 22.458 -34.840 1.00 48.55 89 TYR A CA 1
ATOM 688 C C . TYR A 1 89 ? 87.228 21.924 -34.129 1.00 47.42 89 TYR A C 1
ATOM 689 O O . TYR A 1 89 ? 86.164 21.811 -34.745 1.00 51.57 89 TYR A O 1
ATOM 698 N N . GLN A 1 90 ? 87.382 21.537 -32.867 1.00 41.92 90 GLN A N 1
ATOM 699 C CA . GLN A 1 90 ? 86.281 20.970 -32.115 1.00 42.79 90 GLN A CA 1
ATOM 700 C C . GLN A 1 90 ? 86.126 21.759 -30.847 1.00 42.17 90 GLN A C 1
ATOM 701 O O . GLN A 1 90 ? 87.105 22.049 -30.177 1.00 40.83 90 GLN A O 1
ATOM 707 N N . ALA A 1 91 ? 84.887 22.118 -30.542 1.00 42.36 91 ALA A N 1
ATOM 708 C CA . ALA A 1 91 ? 84.525 22.621 -29.239 1.00 44.54 91 ALA A CA 1
ATOM 709 C C . ALA A 1 91 ? 83.399 21.718 -28.739 1.00 45.36 91 ALA A C 1
ATOM 710 O O . ALA A 1 91 ? 82.536 21.318 -29.517 1.00 43.44 91 ALA A O 1
ATOM 712 N N . THR A 1 92 ? 83.431 21.357 -27.461 1.00 46.97 92 THR A N 1
ATOM 713 C CA . THR A 1 92 ? 82.325 20.609 -26.858 1.00 48.02 92 THR A CA 1
ATOM 714 C C . THR A 1 92 ? 81.709 21.445 -25.748 1.00 48.47 92 THR A C 1
ATOM 715 O O . THR A 1 92 ? 82.350 21.721 -24.724 1.00 47.57 92 THR A O 1
ATOM 719 N N . LEU A 1 93 ? 80.462 21.843 -25.960 1.00 46.16 93 LEU A N 1
ATOM 720 C CA . LEU A 1 93 ? 79.759 22.674 -25.008 1.00 46.35 93 LEU A CA 1
ATOM 721 C C . LEU A 1 93 ? 79.185 21.895 -23.835 1.00 46.79 93 LEU A C 1
ATOM 722 O O . LEU A 1 93 ? 78.648 20.795 -23.985 1.00 47.45 93 LEU A O 1
ATOM 727 N N . ARG A 1 94 ? 79.351 22.483 -22.656 1.00 44.95 94 ARG A N 1
ATOM 728 C CA . ARG A 1 94 ? 78.707 22.028 -21.440 1.00 43.78 94 ARG A CA 1
ATOM 729 C C . ARG A 1 94 ? 78.095 23.249 -20.769 1.00 42.30 94 ARG A C 1
ATOM 730 O O . ARG A 1 94 ? 78.748 24.277 -20.658 1.00 43.90 94 ARG A O 1
ATOM 738 N N . PRO A 1 95 ? 76.843 23.149 -20.308 1.00 41.65 95 PRO A N 1
ATOM 739 C CA . PRO A 1 95 ? 76.244 24.325 -19.644 1.00 42.23 95 PRO A CA 1
ATOM 740 C C . PRO A 1 95 ? 76.964 24.732 -18.337 1.00 41.26 95 PRO A C 1
ATOM 741 O O . PRO A 1 95 ? 77.879 24.040 -17.905 1.00 43.76 95 PRO A O 1
ATOM 745 N N . TRP A 1 96 ? 76.554 25.850 -17.740 1.00 41.62 96 TRP A N 1
ATOM 746 C CA . TRP A 1 96 ? 77.173 26.396 -16.505 1.00 40.18 96 TRP A CA 1
ATOM 747 C C . TRP A 1 96 ? 76.911 25.633 -15.196 1.00 42.41 96 TRP A C 1
ATOM 748 O O . TRP A 1 96 ? 77.709 25.733 -14.255 1.00 42.25 96 TRP A O 1
ATOM 759 N N . PRO A 1 97 ? 75.776 24.916 -15.098 1.00 43.84 97 PRO A N 1
ATOM 760 C CA . PRO A 1 97 ? 75.593 23.939 -14.018 1.00 44.55 97 PRO A CA 1
ATOM 761 C C . PRO A 1 97 ? 76.552 22.765 -14.075 1.00 44.51 97 PRO A C 1
ATOM 762 O O . PRO A 1 97 ? 76.824 22.132 -13.055 1.00 42.70 97 PRO A O 1
ATOM 766 N N . TRP A 1 98 ? 77.020 22.468 -15.280 1.00 46.39 98 TRP A N 1
ATOM 767 C CA . TRP A 1 98 ? 77.949 21.387 -15.519 1.00 47.19 98 TRP A CA 1
ATOM 768 C C . TRP A 1 98 ? 79.340 21.702 -14.953 1.00 47.13 98 TRP A C 1
ATOM 769 O O . TRP A 1 98 ? 80.120 20.799 -14.666 1.00 44.16 98 TRP A O 1
ATOM 780 N N . LEU A 1 99 ? 79.640 22.985 -14.775 1.00 45.75 99 LEU A N 1
ATOM 781 C CA . LEU A 1 99 ? 80.906 23.388 -14.179 1.00 43.47 99 LEU A CA 1
ATOM 782 C C . LEU A 1 99 ? 81.034 22.926 -12.720 1.00 38.57 99 LEU A C 1
ATOM 783 O O . LEU A 1 99 ? 82.143 22.694 -12.233 1.00 38.66 99 LEU A O 1
ATOM 788 N N . LEU A 1 100 ? 79.903 22.794 -12.035 1.00 34.37 100 LEU A N 1
ATOM 789 C CA . LEU A 1 100 ? 79.878 22.295 -10.661 1.00 32.75 100 LEU A CA 1
ATOM 790 C C . LEU A 1 100 ? 80.238 20.810 -10.584 1.00 31.20 100 LEU A C 1
ATOM 791 O O . LEU A 1 100 ? 80.361 20.258 -9.492 1.00 27.73 100 LEU A O 1
ATOM 796 N N . THR A 1 101 ? 80.328 20.159 -11.743 1.00 30.79 101 THR A N 1
ATOM 797 C CA . THR A 1 101 ? 80.867 18.808 -11.873 1.00 30.35 101 THR A CA 1
ATOM 798 C C . THR A 1 101 ? 82.391 18.873 -11.674 1.00 32.92 101 THR A C 1
ATOM 799 O O . THR A 1 101 ? 83.028 17.916 -11.213 1.00 34.24 101 THR A O 1
ATOM 803 N N . ARG A 1 102 ? 82.959 20.023 -12.001 1.00 34.41 102 ARG A N 1
ATOM 804 C CA . ARG A 1 102 ? 84.373 20.265 -11.831 1.00 36.21 102 ARG A CA 1
ATOM 805 C C . ARG A 1 102 ? 84.695 20.796 -10.430 1.00 35.03 102 ARG A C 1
ATOM 806 O O . ARG A 1 102 ? 85.811 21.241 -10.197 1.00 38.45 102 ARG A O 1
ATOM 814 N N . THR A 1 103 ? 83.744 20.722 -9.493 1.00 35.79 103 THR A N 1
ATOM 815 C CA . THR A 1 103 ? 83.965 21.175 -8.107 1.00 34.86 103 THR A CA 1
ATOM 816 C C . THR A 1 103 ? 83.349 20.205 -7.097 1.00 33.07 103 THR A C 1
ATOM 817 O O . THR A 1 103 ? 82.400 19.506 -7.422 1.00 32.85 103 THR A O 1
ATOM 821 N N . SER A 1 104 ? 83.895 20.147 -5.888 1.00 31.42 104 SER A N 1
ATOM 822 C CA . SER A 1 104 ? 83.323 19.256 -4.869 1.00 33.22 104 SER A CA 1
ATOM 823 C C . SER A 1 104 ? 83.533 19.726 -3.438 1.00 32.42 104 SER A C 1
ATOM 824 O O . SER A 1 104 ? 84.448 20.512 -3.149 1.00 32.57 104 SER A O 1
ATOM 827 N N . ASP A 1 105 ? 82.661 19.250 -2.551 1.00 29.64 105 ASP A N 1
ATOM 828 C CA . ASP A 1 105 ? 82.685 19.683 -1.159 1.00 31.33 105 ASP A CA 1
ATOM 829 C C . ASP A 1 105 ? 81.929 18.741 -0.245 1.00 31.93 105 ASP A C 1
ATOM 830 O O . ASP A 1 105 ? 81.121 17.940 -0.696 1.00 33.16 105 ASP A O 1
ATOM 835 N N . CYS A 1 106 ? 82.222 18.838 1.052 1.00 35.15 106 CYS A N 1
ATOM 836 C CA . CYS A 1 106 ? 81.433 18.185 2.093 1.00 34.40 106 CYS A CA 1
ATOM 837 C C . CYS A 1 106 ? 80.775 19.283 2.923 1.00 33.89 106 CYS A C 1
ATOM 838 O O . CYS A 1 106 ? 81.443 19.965 3.682 1.00 28.90 106 CYS A O 1
ATOM 841 N N . ARG A 1 107 ? 79.468 19.458 2.786 1.00 36.28 107 ARG A N 1
ATOM 842 C CA . ARG A 1 107 ? 78.828 20.693 3.257 1.00 37.37 107 ARG A CA 1
ATOM 843 C C . ARG A 1 107 ? 77.548 20.420 4.037 1.00 35.65 107 ARG A C 1
ATOM 844 O O . ARG A 1 107 ? 76.595 19.833 3.511 1.00 33.03 107 ARG A O 1
ATOM 852 N N . ILE A 1 108 ? 77.541 20.860 5.295 1.00 35.63 108 ILE A N 1
ATOM 853 C CA . ILE A 1 108 ? 76.370 20.768 6.165 1.00 35.70 108 ILE A CA 1
ATOM 854 C C . ILE A 1 108 ? 75.725 22.147 6.242 1.00 35.67 108 ILE A C 1
ATOM 855 O O . ILE A 1 108 ? 76.204 23.030 6.958 1.00 37.25 108 ILE A O 1
ATOM 860 N N . PHE A 1 109 ? 74.628 22.321 5.517 1.00 38.33 109 PHE A N 1
ATOM 861 C CA . PHE A 1 109 ? 73.977 23.631 5.390 1.00 39.65 109 PHE A CA 1
ATOM 862 C C . PHE A 1 109 ? 73.484 24.275 6.686 1.00 41.90 109 PHE A C 1
ATOM 863 O O . PHE A 1 109 ? 73.317 23.620 7.712 1.00 40.55 109 PHE A O 1
ATOM 871 N N . GLN A 1 110 ? 73.254 25.583 6.585 1.00 40.89 110 GLN A N 1
ATOM 872 C CA . GLN A 1 110 ? 72.531 26.358 7.588 1.00 41.58 110 GLN A CA 1
ATOM 873 C C . GLN A 1 110 ? 71.085 26.336 7.092 1.00 42.73 110 GLN A C 1
ATOM 874 O O . GLN A 1 110 ? 70.664 27.145 6.247 1.00 39.86 110 GLN A O 1
ATOM 880 N N . ASN A 1 111 ? 70.342 25.404 7.687 1.00 41.27 111 ASN A N 1
ATOM 881 C CA . ASN A 1 111 ? 69.442 24.511 6.952 1.00 39.94 111 ASN A CA 1
ATOM 882 C C . ASN A 1 111 ? 68.552 25.087 5.872 1.00 40.76 111 ASN A C 1
ATOM 883 O O . ASN A 1 111 ? 68.845 24.895 4.702 1.00 40.84 111 ASN A O 1
ATOM 888 N N . GLN A 1 112 ? 67.467 25.754 6.264 1.00 41.75 112 GLN A N 1
ATOM 889 C CA . GLN A 1 112 ? 66.444 26.246 5.330 1.00 45.28 112 GLN A CA 1
ATOM 890 C C . GLN A 1 112 ? 65.745 25.097 4.564 1.00 43.62 112 GLN A C 1
ATOM 891 O O . GLN A 1 112 ? 65.125 24.257 5.213 1.00 48.22 112 GLN A O 1
ATOM 897 N N . SER A 1 113 ? 65.839 25.027 3.235 1.00 45.17 113 SER A N 1
ATOM 898 C CA . SER A 1 113 ? 64.989 24.112 2.444 1.00 42.34 113 SER A CA 1
ATOM 899 C C . SER A 1 113 ? 65.635 23.657 1.136 1.00 42.94 113 SER A C 1
ATOM 900 O O . SER A 1 113 ? 66.765 24.012 0.844 1.00 40.04 113 SER A O 1
ATOM 903 N N . VAL A 1 114 ? 64.901 22.875 0.344 1.00 44.83 114 VAL A N 1
ATOM 904 C CA . VAL A 1 114 ? 65.415 22.335 -0.924 1.00 45.28 114 VAL A CA 1
ATOM 905 C C . VAL A 1 114 ? 65.949 23.418 -1.885 1.00 46.90 114 VAL A C 1
ATOM 906 O O . VAL A 1 114 ? 67.091 23.323 -2.338 1.00 46.10 114 VAL A O 1
ATOM 910 N N . PRO A 1 115 ? 65.128 24.447 -2.198 1.00 48.27 115 PRO A N 1
ATOM 911 C CA . PRO A 1 115 ? 65.481 25.422 -3.245 1.00 47.89 115 PRO A CA 1
ATOM 912 C C . PRO A 1 115 ? 66.715 26.287 -2.993 1.00 43.23 115 PRO A C 1
ATOM 913 O O . PRO A 1 115 ? 67.612 26.320 -3.832 1.00 42.46 115 PRO A O 1
ATOM 917 N N . GLU A 1 116 ? 66.758 26.987 -1.863 1.00 42.07 116 GLU A N 1
ATOM 918 C CA . GLU A 1 116 ? 67.828 27.950 -1.618 1.00 39.02 116 GLU A CA 1
ATOM 919 C C . GLU A 1 116 ? 69.156 27.316 -1.234 1.00 35.88 116 GLU A C 1
ATOM 920 O O . GLU A 1 116 ? 70.184 27.987 -1.218 1.00 34.35 116 GLU A O 1
ATOM 926 N N . ILE A 1 117 ? 69.127 26.023 -0.940 1.00 36.86 117 ILE A N 1
ATOM 927 C CA . ILE A 1 117 ? 70.333 25.224 -0.842 1.00 36.08 117 ILE A CA 1
ATOM 928 C C . ILE A 1 117 ? 71.013 25.260 -2.199 1.00 36.38 117 ILE A C 1
ATOM 929 O O . ILE A 1 117 ? 72.238 25.230 -2.296 1.00 35.66 117 ILE A O 1
ATOM 934 N N . ILE A 1 118 ? 70.206 25.346 -3.253 1.00 36.70 118 ILE A N 1
ATOM 935 C CA . ILE A 1 118 ? 70.732 25.464 -4.608 1.00 34.51 118 ILE A CA 1
ATOM 936 C C . ILE A 1 118 ? 70.641 26.898 -5.130 1.00 35.40 118 ILE A C 1
ATOM 937 O O . ILE A 1 118 ? 70.681 27.117 -6.334 1.00 33.95 118 ILE A O 1
ATOM 942 N N . LYS A 1 119 ? 70.459 27.873 -4.244 1.00 34.45 119 LYS A N 1
ATOM 943 C CA . LYS A 1 119 ? 70.656 29.260 -4.612 1.00 33.51 119 LYS A CA 1
ATOM 944 C C . LYS A 1 119 ? 71.999 29.697 -4.070 1.00 34.82 119 LYS A C 1
ATOM 945 O O . LYS A 1 119 ? 72.789 30.374 -4.746 1.00 32.19 119 LYS A O 1
ATOM 951 N N . GLN A 1 120 ? 72.270 29.304 -2.837 1.00 34.86 120 GLN A N 1
ATOM 952 C CA . GLN A 1 120 ? 73.540 29.642 -2.239 1.00 36.66 120 GLN A CA 1
ATOM 953 C C . GLN A 1 120 ? 74.704 28.813 -2.798 1.00 37.15 120 GLN A C 1
ATOM 954 O O . GLN A 1 120 ? 75.824 29.308 -2.849 1.00 39.11 120 GLN A O 1
ATOM 960 N N . VAL A 1 121 ? 74.445 27.580 -3.239 1.00 36.87 121 VAL A N 1
ATOM 961 C CA . VAL A 1 121 ? 75.526 26.651 -3.608 1.00 36.39 121 VAL A CA 1
ATOM 962 C C . VAL A 1 121 ? 76.555 27.281 -4.566 1.00 39.59 121 VAL A C 1
ATOM 963 O O . VAL A 1 121 ? 77.756 27.076 -4.396 1.00 42.33 121 VAL A O 1
ATOM 967 N N . PHE A 1 122 ? 76.090 28.078 -5.525 1.00 41.80 122 PHE A N 1
ATOM 968 C CA . PHE A 1 122 ? 76.988 28.801 -6.447 1.00 43.84 122 PHE A CA 1
ATOM 969 C C . PHE A 1 122 ? 77.668 30.005 -5.767 1.00 44.67 122 PHE A C 1
ATOM 970 O O . PHE A 1 122 ? 77.475 31.159 -6.181 1.00 47.02 122 PHE A O 1
ATOM 978 N N . ARG A 1 123 ? 78.454 29.754 -4.727 1.00 46.34 123 ARG A N 1
ATOM 979 C CA . ARG A 1 123 ? 79.136 30.839 -4.012 1.00 46.09 123 ARG A CA 1
ATOM 980 C C . ARG A 1 123 ? 80.597 30.812 -4.352 1.00 44.76 123 ARG A C 1
ATOM 981 O O . ARG A 1 123 ? 81.193 29.738 -4.462 1.00 48.42 123 ARG A O 1
ATOM 989 N N . ASN A 1 124 ? 81.173 31.999 -4.485 1.00 42.72 124 ASN A N 1
ATOM 990 C CA . ASN A 1 124 ? 82.563 32.162 -4.864 1.00 42.18 124 ASN A CA 1
ATOM 991 C C . ASN A 1 124 ? 82.775 31.774 -6.305 1.00 42.26 124 ASN A C 1
ATOM 992 O O . ASN A 1 124 ? 83.293 32.560 -7.098 1.00 40.97 124 ASN A O 1
ATOM 997 N N . LEU A 1 125 ? 82.346 30.561 -6.637 1.00 42.11 125 LEU A N 1
ATOM 998 C CA . LEU A 1 125 ? 82.492 30.028 -7.975 1.00 43.47 125 LEU A CA 1
ATOM 999 C C . LEU A 1 125 ? 81.331 30.455 -8.878 1.00 42.53 125 LEU A C 1
ATOM 1000 O O . LEU A 1 125 ? 81.402 30.294 -10.092 1.00 41.00 125 LEU A O 1
ATOM 1005 N N . GLY A 1 126 ? 80.287 31.026 -8.285 1.00 41.15 126 GLY A N 1
ATOM 1006 C CA . GLY A 1 126 ? 78.972 31.054 -8.902 1.00 43.75 126 GLY A CA 1
ATOM 1007 C C . GLY A 1 126 ? 78.616 32.185 -9.835 1.00 44.16 126 GLY A C 1
ATOM 1008 O O . GLY A 1 126 ? 79.301 33.210 -9.903 1.00 42.99 126 GLY A O 1
ATOM 1009 N N . PHE A 1 127 ? 77.499 31.985 -10.530 1.00 46.95 127 PHE A N 1
ATOM 1010 C CA . PHE A 1 127 ? 77.078 32.851 -11.626 1.00 51.21 127 PHE A CA 1
ATOM 1011 C C . PHE A 1 127 ? 75.604 33.179 -11.501 1.00 50.60 127 PHE A C 1
ATOM 1012 O O . PHE A 1 127 ? 74.848 32.412 -10.916 1.00 52.56 127 PHE A O 1
ATOM 1020 N N . SER A 1 128 ? 75.210 34.326 -12.050 1.00 51.46 128 SER A N 1
ATOM 1021 C CA . SER A 1 128 ? 73.862 34.863 -11.865 1.00 50.61 128 SER A CA 1
ATOM 1022 C C . SER A 1 128 ? 72.956 34.495 -13.041 1.00 49.32 128 SER A C 1
ATOM 1023 O O . SER A 1 128 ? 72.294 35.366 -13.613 1.00 48.93 128 SER A O 1
ATOM 1026 N N . ASP A 1 129 ? 72.902 33.203 -13.371 1.00 46.39 129 ASP A N 1
ATOM 1027 C CA . ASP A 1 129 ? 72.234 32.742 -14.590 1.00 45.87 129 ASP A CA 1
ATOM 1028 C C . ASP A 1 129 ? 71.153 31.689 -14.333 1.00 44.38 129 ASP A C 1
ATOM 1029 O O . ASP A 1 129 ? 71.191 30.613 -14.898 1.00 41.68 129 ASP A O 1
ATOM 1034 N N . PHE A 1 130 ? 70.186 32.004 -13.482 1.00 44.43 130 PHE A N 1
ATOM 1035 C CA . PHE A 1 130 ? 69.028 31.123 -13.288 1.00 48.88 130 PHE A CA 1
ATOM 1036 C C . PHE A 1 130 ? 67.783 31.934 -12.921 1.00 51.40 130 PHE A C 1
ATOM 1037 O O . PHE A 1 130 ? 67.884 32.899 -12.159 1.00 56.74 130 PHE A O 1
ATOM 1045 N N . GLU A 1 131 ? 66.619 31.545 -13.445 1.00 50.76 131 GLU A N 1
ATOM 1046 C CA . GLU A 1 131 ? 65.397 32.332 -13.251 1.00 51.94 131 GLU A CA 1
ATOM 1047 C C . GLU A 1 131 ? 64.715 32.031 -11.909 1.00 54.97 131 GLU A C 1
ATOM 1048 O O . GLU A 1 131 ? 64.483 30.867 -11.561 1.00 58.49 131 GLU A O 1
ATOM 1054 N N . ASP A 1 132 ? 64.385 33.100 -11.182 1.00 55.25 132 ASP A N 1
ATOM 1055 C CA . ASP A 1 132 ? 63.827 33.027 -9.832 1.00 57.04 132 ASP A CA 1
ATOM 1056 C C . ASP A 1 132 ? 62.374 33.508 -9.803 1.00 59.59 132 ASP A C 1
ATOM 1057 O O . ASP A 1 132 ? 62.101 34.692 -10.018 1.00 62.40 132 ASP A O 1
ATOM 1062 N N . ALA A 1 133 ? 61.451 32.589 -9.526 1.00 62.23 133 ALA A N 1
ATOM 1063 C CA . ALA A 1 133 ? 60.028 32.920 -9.402 1.00 60.49 133 ALA A CA 1
ATOM 1064 C C . ALA A 1 133 ? 59.338 31.923 -8.469 1.00 59.97 133 ALA A C 1
ATOM 1065 O O . ALA A 1 133 ? 59.995 31.307 -7.631 1.00 61.22 133 ALA A O 1
ATOM 1067 N N . LEU A 1 134 ? 58.018 31.789 -8.593 1.00 61.26 134 LEU A N 1
ATOM 1068 C CA . LEU A 1 134 ? 57.258 30.794 -7.838 1.00 60.13 134 LEU A CA 1
ATOM 1069 C C . LEU A 1 134 ? 57.064 29.536 -8.692 1.00 58.54 134 LEU A C 1
ATOM 1070 O O . LEU A 1 134 ? 56.957 29.623 -9.920 1.00 57.71 134 LEU A O 1
ATOM 1075 N N . THR A 1 135 ? 57.045 28.376 -8.037 1.00 56.61 135 THR A N 1
ATOM 1076 C CA . THR A 1 135 ? 56.868 27.085 -8.709 1.00 54.90 135 THR A CA 1
ATOM 1077 C C . THR A 1 135 ? 55.983 26.140 -7.892 1.00 56.32 135 THR A C 1
ATOM 1078 O O . THR A 1 135 ? 54.842 25.878 -8.273 1.00 55.34 135 THR A O 1
ATOM 1082 N N . ARG A 1 136 ? 56.517 25.625 -6.780 1.00 59.60 136 ARG A N 1
ATOM 1083 C CA . ARG A 1 136 ? 55.768 24.735 -5.884 1.00 56.61 136 ARG A CA 1
ATOM 1084 C C . ARG A 1 136 ? 56.319 24.781 -4.447 1.00 57.09 136 ARG A C 1
ATOM 1085 O O . ARG A 1 136 ? 57.526 24.910 -4.247 1.00 59.03 136 ARG A O 1
ATOM 1093 N N . PRO A 1 137 ? 55.426 24.711 -3.443 1.00 55.01 137 PRO A N 1
ATOM 1094 C CA . PRO A 1 137 ? 55.805 24.574 -2.044 1.00 55.86 137 PRO A CA 1
ATOM 1095 C C . PRO A 1 137 ? 56.833 23.499 -1.727 1.00 54.66 137 PRO A C 1
ATOM 1096 O O . PRO A 1 137 ? 57.047 22.572 -2.503 1.00 55.06 137 PRO A O 1
ATOM 1100 N N . TYR A 1 138 ? 57.455 23.637 -0.565 1.00 54.98 138 TYR A N 1
ATOM 1101 C CA . TYR A 1 138 ? 58.499 22.725 -0.152 1.00 53.60 138 TYR A CA 1
ATOM 1102 C C . TYR A 1 138 ? 58.573 22.562 1.344 1.00 50.28 138 TYR A C 1
ATOM 1103 O O . TYR A 1 138 ? 57.993 23.333 2.101 1.00 54.27 138 TYR A O 1
ATOM 1112 N N . ARG A 1 139 ? 59.297 21.529 1.745 1.00 47.72 139 ARG A N 1
ATOM 1113 C CA . ARG A 1 139 ? 59.386 21.138 3.130 1.00 43.54 139 ARG A CA 1
ATOM 1114 C C . ARG A 1 139 ? 60.530 21.867 3.790 1.00 42.51 139 ARG A C 1
ATOM 1115 O O . ARG A 1 139 ? 61.484 22.273 3.127 1.00 39.25 139 ARG A O 1
ATOM 1123 N N . GLU A 1 140 ? 60.428 22.048 5.104 1.00 43.56 140 GLU A N 1
ATOM 1124 C CA . GLU A 1 140 ? 61.507 22.664 5.855 1.00 43.56 140 GLU A CA 1
ATOM 1125 C C . GLU A 1 140 ? 62.412 21.571 6.394 1.00 43.64 140 GLU A C 1
ATOM 1126 O O . GLU A 1 140 ? 61.947 20.567 6.953 1.00 44.06 140 GLU A O 1
ATOM 1132 N N . TRP A 1 141 ? 63.712 21.814 6.249 1.00 40.57 141 TRP A N 1
ATOM 1133 C CA . TRP A 1 141 ? 64.741 20.882 6.633 1.00 40.04 141 TRP A CA 1
ATOM 1134 C C . TRP A 1 141 ? 65.402 21.336 7.916 1.00 39.67 141 TRP A C 1
ATOM 1135 O O . TRP A 1 141 ? 65.629 22.535 8.106 1.00 37.72 141 TRP A O 1
ATOM 1146 N N . GLU A 1 142 ? 65.721 20.387 8.792 1.00 38.25 142 GLU A N 1
ATOM 1147 C CA . GLU A 1 142 ? 66.501 20.721 9.995 1.00 36.37 142 GLU A CA 1
ATOM 1148 C C . GLU A 1 142 ? 67.893 20.066 10.034 1.00 36.95 142 GLU A C 1
ATOM 1149 O O . GLU A 1 142 ? 68.689 20.373 10.925 1.00 34.80 142 GLU A O 1
ATOM 1155 N N . TYR A 1 143 ? 68.206 19.225 9.040 1.00 37.45 143 TYR A N 1
ATOM 1156 C CA . TYR A 1 143 ? 69.567 18.746 8.843 1.00 37.33 143 TYR A CA 1
ATOM 1157 C C . TYR A 1 143 ? 69.786 17.954 7.539 1.00 37.56 143 TYR A C 1
ATOM 1158 O O . TYR A 1 143 ? 69.082 16.998 7.242 1.00 38.37 143 TYR A O 1
ATOM 1167 N N . CYS A 1 144 ? 70.806 18.349 6.792 1.00 34.83 144 CYS A N 1
ATOM 1168 C CA . CYS A 1 144 ? 71.190 17.637 5.589 1.00 35.46 144 CYS A CA 1
ATOM 1169 C C . CYS A 1 144 ? 72.666 17.862 5.302 1.00 32.04 144 CYS A C 1
ATOM 1170 O O . CYS A 1 144 ? 73.255 18.846 5.783 1.00 33.75 144 CYS A O 1
ATOM 1173 N N . VAL A 1 145 ? 73.256 16.934 4.545 1.00 29.47 145 VAL A N 1
ATOM 1174 C CA . VAL A 1 145 ? 74.691 16.922 4.269 1.00 29.83 145 VAL A CA 1
ATOM 1175 C C . VAL A 1 145 ? 74.986 16.574 2.811 1.00 31.22 145 VAL A C 1
ATOM 1176 O O . VAL A 1 145 ? 74.299 15.758 2.214 1.00 33.06 145 VAL A O 1
ATOM 1180 N N . GLN A 1 146 ? 76.030 17.191 2.257 1.00 32.48 146 GLN A N 1
ATOM 1181 C CA . GLN A 1 146 ? 76.565 16.819 0.955 1.00 31.88 146 GLN A CA 1
ATOM 1182 C C . GLN A 1 146 ? 77.869 16.088 1.176 1.00 32.78 146 GLN A C 1
ATOM 1183 O O . GLN A 1 146 ? 78.737 16.603 1.874 1.00 32.82 146 GLN A O 1
ATOM 1189 N N . TYR A 1 147 ? 78.026 14.907 0.576 1.00 33.59 147 TYR A N 1
ATOM 1190 C CA . TYR A 1 147 ? 79.156 14.042 0.915 1.00 36.01 147 TYR A CA 1
ATOM 1191 C C . TYR A 1 147 ? 79.835 13.298 -0.281 1.00 39.77 147 TYR A C 1
ATOM 1192 O O . TYR A 1 147 ? 79.172 12.757 -1.169 1.00 39.62 147 TYR A O 1
ATOM 1201 N N . ARG A 1 148 ? 81.171 13.355 -0.298 1.00 45.47 148 ARG A N 1
ATOM 1202 C CA . ARG A 1 148 ? 82.058 12.538 -1.163 1.00 48.43 148 ARG A CA 1
ATOM 1203 C C . ARG A 1 148 ? 81.881 12.633 -2.699 1.00 46.70 148 ARG A C 1
ATOM 1204 O O . ARG A 1 148 ? 82.525 11.885 -3.440 1.00 43.94 148 ARG A O 1
ATOM 1212 N N . GLU A 1 149 ? 81.025 13.533 -3.177 1.00 48.72 149 GLU A N 1
ATOM 1213 C CA . GLU A 1 149 ? 80.761 13.663 -4.615 1.00 47.07 149 GLU A CA 1
ATOM 1214 C C . GLU A 1 149 ? 80.640 15.142 -4.978 1.00 45.84 149 GLU A C 1
ATOM 1215 O O . GLU A 1 149 ? 80.631 16.001 -4.093 1.00 47.20 149 GLU A O 1
ATOM 1221 N N . THR A 1 150 ? 80.563 15.437 -6.272 1.00 41.63 150 THR A N 1
ATOM 1222 C CA . THR A 1 150 ? 80.646 16.813 -6.761 1.00 40.89 150 THR A CA 1
ATOM 1223 C C . THR A 1 150 ? 79.476 17.653 -6.294 1.00 39.82 150 THR A C 1
ATOM 1224 O O . THR A 1 150 ? 78.389 17.139 -6.041 1.00 38.25 150 THR A O 1
ATOM 1228 N N . SER A 1 151 ? 79.703 18.961 -6.220 1.00 41.42 151 SER A N 1
ATOM 1229 C CA . SER A 1 151 ? 78.645 19.914 -5.904 1.00 40.01 151 SER A CA 1
ATOM 1230 C C . SER A 1 151 ? 77.525 19.723 -6.900 1.00 42.73 151 SER A C 1
ATOM 1231 O O . SER A 1 151 ? 76.339 19.866 -6.556 1.00 40.97 151 SER A O 1
ATOM 1234 N N . PHE A 1 152 ? 77.917 19.384 -8.131 1.00 40.76 152 PHE A N 1
ATOM 1235 C CA . PHE A 1 152 ? 76.978 19.101 -9.189 1.00 44.97 152 PHE A CA 1
ATOM 1236 C C . PHE A 1 152 ? 76.142 17.873 -8.879 1.00 44.22 152 PHE A C 1
ATOM 1237 O O . PHE A 1 152 ? 74.931 17.864 -9.089 1.00 43.22 152 PHE A O 1
ATOM 1245 N N . ASP A 1 153 ? 76.805 16.816 -8.440 1.00 41.83 153 ASP A N 1
ATOM 1246 C CA . ASP A 1 153 ? 76.105 15.604 -8.062 1.00 44.56 153 ASP A CA 1
ATOM 1247 C C . ASP A 1 153 ? 75.078 15.877 -6.960 1.00 44.98 153 ASP A C 1
ATOM 1248 O O . ASP A 1 153 ? 73.999 15.275 -6.951 1.00 44.03 153 ASP A O 1
ATOM 1253 N N . PHE A 1 154 ? 75.396 16.788 -6.044 1.00 47.08 154 PHE A N 1
ATOM 1254 C CA . PHE A 1 154 ? 74.463 17.088 -4.954 1.00 47.53 154 PHE A CA 1
ATOM 1255 C C . PHE A 1 154 ? 73.148 17.597 -5.518 1.00 45.86 154 PHE A C 1
ATOM 1256 O O . PHE A 1 154 ? 72.115 16.952 -5.350 1.00 47.66 154 PHE A O 1
ATOM 1264 N N . ILE A 1 155 ? 73.205 18.712 -6.243 1.00 44.37 155 ILE A N 1
ATOM 1265 C CA . ILE A 1 155 ? 71.998 19.348 -6.798 1.00 43.29 155 ILE A CA 1
ATOM 1266 C C . ILE A 1 155 ? 71.124 18.383 -7.595 1.00 41.35 155 ILE A C 1
ATOM 1267 O O . ILE A 1 155 ? 69.922 18.578 -7.700 1.00 41.55 155 ILE A O 1
ATOM 1272 N N . SER A 1 156 ? 71.747 17.369 -8.183 1.00 42.53 156 SER A N 1
ATOM 1273 C CA . SER A 1 156 ? 71.028 16.369 -8.953 1.00 42.05 156 SER A CA 1
ATOM 1274 C C . SER A 1 156 ? 70.307 15.381 -8.050 1.00 41.20 156 SER A C 1
ATOM 1275 O O . SER A 1 156 ? 69.175 15.024 -8.342 1.00 40.74 156 SER A O 1
ATOM 1278 N N . ARG A 1 157 ? 70.942 14.940 -6.966 1.00 39.43 157 ARG A N 1
ATOM 1279 C CA . ARG A 1 157 ? 70.290 13.990 -6.048 1.00 39.41 157 ARG A CA 1
ATOM 1280 C C . ARG A 1 157 ? 68.970 14.573 -5.549 1.00 39.91 157 ARG A C 1
ATOM 1281 O O . ARG A 1 157 ? 67.927 13.922 -5.674 1.00 35.60 157 ARG A O 1
ATOM 1289 N N . LEU A 1 158 ? 69.036 15.804 -5.021 1.00 42.35 158 LEU A N 1
ATOM 1290 C CA . LEU A 1 158 ? 67.870 16.575 -4.544 1.00 46.39 158 LEU A CA 1
ATOM 1291 C C . LEU A 1 158 ? 66.751 16.669 -5.559 1.00 50.79 158 LEU A C 1
ATOM 1292 O O . LEU A 1 158 ? 65.581 16.427 -5.244 1.00 52.72 158 LEU A O 1
ATOM 1305 N N . GLU A 1 160 ? 65.773 15.098 -8.002 1.00 57.58 160 GLU A N 1
ATOM 1306 C CA . GLU A 1 160 ? 65.190 13.892 -8.559 1.00 56.64 160 GLU A CA 1
ATOM 1307 C C . GLU A 1 160 ? 64.007 13.370 -7.753 1.00 54.93 160 GLU A C 1
ATOM 1308 O O . GLU A 1 160 ? 63.338 12.436 -8.190 1.00 48.74 160 GLU A O 1
ATOM 1314 N N . GLN A 1 161 ? 63.740 13.973 -6.593 1.00 55.09 161 GLN A N 1
ATOM 1315 C CA . GLN A 1 161 ? 62.768 13.409 -5.656 1.00 53.22 161 GLN A CA 1
ATOM 1316 C C . GLN A 1 161 ? 61.542 14.283 -5.385 1.00 52.46 161 GLN A C 1
ATOM 1317 O O . GLN A 1 161 ? 60.406 13.854 -5.624 1.00 49.65 161 GLN A O 1
ATOM 1323 N N . GLU A 1 162 ? 61.765 15.502 -4.898 1.00 52.47 162 GLU A N 1
ATOM 1324 C CA . GLU A 1 162 ? 60.659 16.387 -4.543 1.00 49.08 162 GLU A CA 1
ATOM 1325 C C . GLU A 1 162 ? 60.221 17.277 -5.715 1.00 50.06 162 GLU A C 1
ATOM 1326 O O . GLU A 1 162 ? 60.338 18.500 -5.667 1.00 47.56 162 GLU A O 1
ATOM 1332 N N . GLY A 1 163 ? 59.726 16.635 -6.772 1.00 53.04 163 GLY A N 1
ATOM 1333 C CA . GLY A 1 163 ? 58.929 17.305 -7.808 1.00 55.67 163 GLY A CA 1
ATOM 1334 C C . GLY A 1 163 ? 59.638 17.897 -9.014 1.00 56.53 163 GLY A C 1
ATOM 1335 O O . GLY A 1 163 ? 58.983 18.227 -10.007 1.00 58.24 163 GLY A O 1
ATOM 1336 N N . ILE A 1 164 ? 60.963 18.015 -8.966 1.00 57.29 164 ILE A N 1
ATOM 1337 C CA . ILE A 1 164 ? 61.635 18.952 -9.866 1.00 59.75 164 ILE A CA 1
ATOM 1338 C C . ILE A 1 164 ? 62.164 18.369 -11.179 1.00 60.46 164 ILE A C 1
ATOM 1339 O O . ILE A 1 164 ? 62.846 17.339 -11.206 1.00 59.38 164 ILE A O 1
ATOM 1344 N N . TYR A 1 165 ? 61.810 19.064 -12.260 1.00 59.14 165 TYR A N 1
ATOM 1345 C CA . TYR A 1 165 ? 62.501 18.989 -13.543 1.00 57.87 165 TYR A CA 1
ATOM 1346 C C . TYR A 1 165 ? 62.989 20.396 -13.864 1.00 57.53 165 TYR A C 1
ATOM 1347 O O . TYR A 1 165 ? 62.546 21.370 -13.252 1.00 56.03 165 TYR A O 1
ATOM 1356 N N . TYR A 1 166 ? 63.930 20.497 -14.796 1.00 56.55 166 TYR A N 1
ATOM 1357 C CA . TYR A 1 166 ? 64.463 21.793 -15.199 1.00 55.15 166 TYR A CA 1
ATOM 1358 C C . TYR A 1 166 ? 64.772 21.866 -16.683 1.00 51.94 166 TYR A C 1
ATOM 1359 O O . TYR A 1 166 ? 64.994 20.857 -17.355 1.00 47.10 166 TYR A O 1
ATOM 1368 N N . TRP A 1 167 ? 64.764 23.090 -17.178 1.00 48.98 167 TRP A N 1
ATOM 1369 C CA . TRP A 1 167 ? 65.175 23.368 -18.530 1.00 50.54 167 TRP A CA 1
ATOM 1370 C C . TRP A 1 167 ? 65.949 24.671 -18.500 1.00 51.81 167 TRP A C 1
ATOM 1371 O O . TRP A 1 167 ? 66.123 25.285 -17.436 1.00 50.97 167 TRP A O 1
ATOM 1382 N N . PHE A 1 168 ? 66.455 25.071 -19.655 1.00 51.12 168 PHE A N 1
ATOM 1383 C CA . PHE A 1 168 ? 67.208 26.300 -19.750 1.00 50.31 168 PHE A CA 1
ATOM 1384 C C . PHE A 1 168 ? 66.415 27.317 -20.561 1.00 46.96 168 PHE A C 1
ATOM 1385 O O . PHE A 1 168 ? 65.216 27.159 -20.773 1.00 50.98 168 PHE A O 1
ATOM 1393 N N . ARG A 1 169 ? 67.075 28.390 -20.951 1.00 44.62 169 ARG A N 1
ATOM 1394 C CA . ARG A 1 169 ? 66.555 29.302 -21.948 1.00 40.85 169 ARG A CA 1
ATOM 1395 C C . ARG A 1 169 ? 67.772 29.740 -22.716 1.00 39.26 169 ARG A C 1
ATOM 1396 O O . ARG A 1 169 ? 68.635 30.404 -22.165 1.00 39.36 169 ARG A O 1
ATOM 1404 N N . HIS A 1 170 ? 67.868 29.344 -23.980 1.00 40.60 170 HIS A N 1
ATOM 1405 C CA . HIS A 1 170 ? 69.061 29.637 -24.758 1.00 41.17 170 HIS A CA 1
ATOM 1406 C C . HIS A 1 170 ? 68.990 31.024 -25.414 1.00 44.55 170 HIS A C 1
ATOM 1407 O O . HIS A 1 170 ? 67.958 31.433 -25.946 1.00 42.39 170 HIS A O 1
ATOM 1414 N N . GLU A 1 171 ? 70.093 31.763 -25.321 1.00 47.41 171 GLU A N 1
ATOM 1415 C CA . GLU A 1 171 ? 70.204 33.080 -25.928 1.00 47.60 171 GLU A CA 1
ATOM 1416 C C . GLU A 1 171 ? 71.674 33.460 -26.059 1.00 49.45 171 GLU A C 1
ATOM 1417 O O . GLU A 1 171 ? 72.504 32.971 -25.303 1.00 53.04 171 GLU A O 1
ATOM 1423 N N . GLN A 1 172 ? 71.984 34.333 -27.018 1.00 48.96 172 GLN A N 1
ATOM 1424 C CA . GLN A 1 172 ? 73.364 34.674 -27.359 1.00 47.75 172 GLN A CA 1
ATOM 1425 C C . GLN A 1 172 ? 74.073 35.424 -26.242 1.00 48.71 172 GLN A C 1
ATOM 1426 O O . GLN A 1 172 ? 75.196 35.085 -25.877 1.00 48.98 172 GLN A O 1
ATOM 1432 N N . LYS A 1 173 ? 73.422 36.460 -25.724 1.00 47.04 173 LYS A N 1
ATOM 1433 C CA . LYS A 1 173 ? 74.053 37.345 -24.759 1.00 48.94 173 LYS A CA 1
ATOM 1434 C C . LYS A 1 173 ? 74.258 36.592 -23.448 1.00 50.19 173 LYS A C 1
ATOM 1435 O O . LYS A 1 173 ? 75.372 36.539 -22.920 1.00 51.15 173 LYS A O 1
ATOM 1441 N N . ARG A 1 174 ? 73.177 36.005 -22.943 1.00 51.58 174 ARG A N 1
ATOM 1442 C CA . ARG A 1 174 ? 73.226 35.189 -21.735 1.00 54.93 174 ARG A CA 1
ATOM 1443 C C . ARG A 1 174 ? 72.373 33.935 -21.906 1.00 55.68 174 ARG A C 1
ATOM 1444 O O . ARG A 1 174 ? 71.554 33.840 -22.818 1.00 52.93 174 ARG A O 1
ATOM 1452 N N . HIS A 1 175 ? 72.580 32.969 -21.021 1.00 57.60 175 HIS A N 1
ATOM 1453 C CA . HIS A 1 175 ? 71.835 31.715 -21.052 1.00 57.43 175 HIS A CA 1
ATOM 1454 C C . HIS A 1 175 ? 71.656 31.195 -19.628 1.00 54.85 175 HIS A C 1
ATOM 1455 O O . HIS A 1 175 ? 72.626 31.056 -18.882 1.00 57.59 175 HIS A O 1
ATOM 1462 N N . ILE A 1 176 ? 70.412 30.871 -19.282 1.00 51.77 176 ILE A N 1
ATOM 1463 C CA . ILE A 1 176 ? 70.005 30.747 -17.887 1.00 49.49 176 ILE A CA 1
ATOM 1464 C C . ILE A 1 176 ? 69.248 29.459 -17.592 1.00 48.03 176 ILE A C 1
ATOM 1465 O O . ILE A 1 176 ? 68.571 28.905 -18.456 1.00 46.59 176 ILE A O 1
ATOM 1470 N N . LEU A 1 177 ? 69.359 29.011 -16.346 1.00 46.54 177 LEU A N 1
ATOM 1471 C CA . LEU A 1 177 ? 68.568 27.898 -15.823 1.00 42.97 177 LEU A CA 1
ATOM 1472 C C . LEU A 1 177 ? 67.153 28.373 -15.471 1.00 43.36 177 LEU A C 1
ATOM 1473 O O . LEU A 1 177 ? 66.968 29.513 -15.053 1.00 45.25 177 LEU A O 1
ATOM 1478 N N . VAL A 1 178 ? 66.156 27.504 -15.641 1.00 43.62 178 VAL A N 1
ATOM 1479 C CA . VAL A 1 178 ? 64.812 27.768 -15.117 1.00 42.45 178 VAL A CA 1
ATOM 1480 C C . VAL A 1 178 ? 64.278 26.555 -14.357 1.00 40.50 178 VAL A C 1
ATOM 1481 O O . VAL A 1 178 ? 64.170 25.460 -14.908 1.00 42.15 178 VAL A O 1
ATOM 1485 N N . LEU A 1 179 ? 63.960 26.763 -13.082 1.00 41.14 179 LEU A N 1
ATOM 1486 C CA . LEU A 1 179 ? 63.417 25.709 -12.214 1.00 40.38 179 LEU A CA 1
ATOM 1487 C C . LEU A 1 179 ? 61.946 25.497 -12.505 1.00 43.10 179 LEU A C 1
ATOM 1488 O O . LEU A 1 179 ? 61.182 26.473 -12.608 1.00 41.59 179 LEU A O 1
ATOM 1493 N N . SER A 1 180 ? 61.537 24.232 -12.591 1.00 44.53 180 SER A N 1
ATOM 1494 C CA . SER A 1 180 ? 60.231 23.904 -13.165 1.00 45.45 180 SER A CA 1
ATOM 1495 C C . SER A 1 180 ? 59.493 22.815 -12.399 1.00 45.24 180 SER A C 1
ATOM 1496 O O . SER A 1 180 ? 59.826 21.649 -12.506 1.00 47.96 180 SER A O 1
ATOM 1499 N N . ASP A 1 181 ? 58.486 23.202 -11.620 1.00 46.79 181 ASP A N 1
ATOM 1500 C CA . ASP A 1 181 ? 57.729 22.237 -10.814 1.00 46.65 181 ASP A CA 1
ATOM 1501 C C . ASP A 1 181 ? 56.254 22.177 -11.224 1.00 44.88 181 ASP A C 1
ATOM 1502 O O . ASP A 1 181 ? 55.371 21.964 -10.393 1.00 39.92 181 ASP A O 1
ATOM 1507 N N . ALA A 1 182 ? 56.003 22.349 -12.518 1.00 46.03 182 ALA A N 1
ATOM 1508 C CA . ALA A 1 182 ? 54.653 22.431 -13.045 1.00 46.52 182 ALA A CA 1
ATOM 1509 C C . ALA A 1 182 ? 54.662 22.357 -14.555 1.00 47.41 182 ALA A C 1
ATOM 1510 O O . ALA A 1 182 ? 55.691 22.562 -15.196 1.00 49.27 182 ALA A O 1
ATOM 1512 N N . TYR A 1 183 ? 53.491 22.082 -15.118 1.00 48.27 183 TYR A N 1
ATOM 1513 C CA . TYR A 1 183 ? 53.282 22.174 -16.560 1.00 47.37 183 TYR A CA 1
ATOM 1514 C C . TYR A 1 183 ? 53.007 23.605 -16.986 1.00 46.36 183 TYR A C 1
ATOM 1515 O O . TYR A 1 183 ? 53.037 23.907 -18.178 1.00 47.96 183 TYR A O 1
ATOM 1524 N N . GLY A 1 184 ? 52.738 24.477 -16.013 1.00 43.98 184 GLY A N 1
ATOM 1525 C CA . GLY A 1 184 ? 52.684 25.913 -16.250 1.00 42.52 184 GLY A CA 1
ATOM 1526 C C . GLY A 1 184 ? 54.058 26.546 -16.091 1.00 39.83 184 GLY A C 1
ATOM 1527 O O . GLY A 1 184 ? 54.204 27.752 -16.186 1.00 37.79 184 GLY A O 1
ATOM 1528 N N . ALA A 1 185 ? 55.055 25.716 -15.820 1.00 40.61 185 ALA A N 1
ATOM 1529 C CA . ALA A 1 185 ? 56.426 26.141 -15.613 1.00 41.59 185 ALA A CA 1
ATOM 1530 C C . ALA A 1 185 ? 57.160 26.118 -16.935 1.00 42.12 185 ALA A C 1
ATOM 1531 O O . ALA A 1 185 ? 58.320 26.504 -17.010 1.00 43.93 185 ALA A O 1
ATOM 1533 N N . HIS A 1 186 ? 56.488 25.601 -17.956 1.00 43.53 186 HIS A N 1
ATOM 1534 C CA . HIS A 1 186 ? 56.802 25.932 -19.326 1.00 46.15 186 HIS A CA 1
ATOM 1535 C C . HIS A 1 186 ? 55.856 27.089 -19.612 1.00 47.62 186 HIS A C 1
ATOM 1536 O O . HIS A 1 186 ? 54.790 26.913 -20.214 1.00 48.93 186 HIS A O 1
ATOM 1543 N N . ARG A 1 187 ? 56.245 28.265 -19.124 1.00 47.23 187 ARG A N 1
ATOM 1544 C CA . ARG A 1 187 ? 55.411 29.464 -19.151 1.00 45.40 187 ARG A CA 1
ATOM 1545 C C . ARG A 1 187 ? 55.030 29.828 -20.573 1.00 45.72 187 ARG A C 1
ATOM 1546 O O . ARG A 1 187 ? 55.649 29.336 -21.521 1.00 47.22 187 ARG A O 1
ATOM 1554 N N . SER A 1 188 ? 54.024 30.692 -20.721 1.00 45.35 188 SER A N 1
ATOM 1555 C CA . SER A 1 188 ? 53.449 30.962 -22.041 1.00 44.83 188 SER A CA 1
ATOM 1556 C C . SER A 1 188 ? 54.580 31.218 -23.037 1.00 46.08 188 SER A C 1
ATOM 1557 O O . SER A 1 188 ? 55.373 32.138 -22.872 1.00 46.15 188 SER A O 1
ATOM 1560 N N . PRO A 1 189 ? 54.670 30.381 -24.067 1.00 48.33 189 PRO A N 1
ATOM 1561 C CA . PRO A 1 189 ? 55.731 30.547 -25.042 1.00 50.59 189 PRO A CA 1
ATOM 1562 C C . PRO A 1 189 ? 55.484 31.743 -25.901 1.00 54.30 189 PRO A C 1
ATOM 1563 O O . PRO A 1 189 ? 54.480 32.440 -25.748 1.00 56.31 189 PRO A O 1
ATOM 1567 N N . GLY A 1 190 ? 56.401 31.956 -26.829 1.00 58.62 190 GLY A N 1
ATOM 1568 C CA . GLY A 1 190 ? 56.155 32.855 -27.924 1.00 55.56 190 GLY A CA 1
ATOM 1569 C C . GLY A 1 190 ? 55.526 32.046 -29.038 1.00 52.94 190 GLY A C 1
ATOM 1570 O O . GLY A 1 190 ? 54.313 31.842 -29.066 1.00 51.67 190 GLY A O 1
ATOM 1571 N N . GLY A 1 191 ? 56.383 31.543 -29.921 1.00 52.96 191 GLY A N 1
ATOM 1572 C CA . GLY A 1 191 ? 55.993 31.115 -31.256 1.00 51.12 191 GLY A CA 1
ATOM 1573 C C . GLY A 1 191 ? 55.236 29.810 -31.417 1.00 51.79 191 GLY A C 1
ATOM 1574 O O . GLY A 1 191 ? 55.812 28.720 -31.295 1.00 49.29 191 GLY A O 1
ATOM 1575 N N . TYR A 1 192 ? 53.939 29.926 -31.705 1.00 50.71 192 TYR A N 1
ATOM 1576 C CA . TYR A 1 192 ? 53.173 28.834 -32.293 1.00 49.80 192 TYR A CA 1
ATOM 1577 C C . TYR A 1 192 ? 52.522 29.264 -33.619 1.00 47.97 192 TYR A C 1
ATOM 1578 O O . TYR A 1 192 ? 52.119 30.406 -33.791 1.00 44.17 192 TYR A O 1
ATOM 1587 N N . ALA A 1 193 ? 52.472 28.322 -34.555 1.00 49.64 193 ALA A N 1
ATOM 1588 C CA . ALA A 1 193 ? 51.646 28.394 -35.755 1.00 48.38 193 ALA A CA 1
ATOM 1589 C C . ALA A 1 193 ? 51.388 26.928 -36.110 1.00 52.28 193 ALA A C 1
ATOM 1590 O O . ALA A 1 193 ? 52.078 26.056 -35.577 1.00 55.50 193 ALA A O 1
ATOM 1592 N N . SER A 1 194 ? 50.428 26.631 -36.989 1.00 55.26 194 SER A N 1
ATOM 1593 C CA . SER A 1 194 ? 50.041 25.223 -37.257 1.00 56.23 194 SER A CA 1
ATOM 1594 C C . SER A 1 194 ? 51.255 24.324 -37.500 1.00 56.68 194 SER A C 1
ATOM 1595 O O . SER A 1 194 ? 52.258 24.773 -38.059 1.00 55.64 194 SER A O 1
ATOM 1598 N N . VAL A 1 195 ? 51.156 23.059 -37.087 1.00 56.01 195 VAL A N 1
ATOM 1599 C CA . VAL A 1 195 ? 52.261 22.089 -37.254 1.00 56.49 195 VAL A CA 1
ATOM 1600 C C . VAL A 1 195 ? 51.738 20.663 -37.571 1.00 57.63 195 VAL A C 1
ATOM 1601 O O . VAL A 1 195 ? 51.756 19.771 -36.719 1.00 58.10 195 VAL A O 1
ATOM 1605 N N . PRO A 1 196 ? 51.226 20.466 -38.807 1.00 57.95 196 PRO A N 1
ATOM 1606 C CA . PRO A 1 196 ? 50.821 19.131 -39.274 1.00 56.29 196 PRO A CA 1
ATOM 1607 C C . PRO A 1 196 ? 51.919 18.121 -39.640 1.00 55.27 196 PRO A C 1
ATOM 1608 O O . PRO A 1 196 ? 53.112 18.284 -39.332 1.00 46.05 196 PRO A O 1
ATOM 1612 N N . TYR A 1 197 ? 51.450 17.084 -40.326 1.00 59.90 197 TYR A N 1
ATOM 1613 C CA . TYR A 1 197 ? 52.234 15.968 -40.780 1.00 61.99 197 TYR A CA 1
ATOM 1614 C C . TYR A 1 197 ? 52.059 15.901 -42.287 1.00 60.03 197 TYR A C 1
ATOM 1615 O O . TYR A 1 197 ? 50.981 16.196 -42.803 1.00 63.42 197 TYR A O 1
ATOM 1624 N N . TYR A 1 198 ? 53.131 15.565 -42.994 1.00 58.28 198 TYR A N 1
ATOM 1625 C CA . TYR A 1 198 ? 53.015 15.086 -44.365 1.00 55.94 198 TYR A CA 1
ATOM 1626 C C . TYR A 1 198 ? 53.972 13.908 -44.475 1.00 52.65 198 TYR A C 1
ATOM 1627 O O . TYR A 1 198 ? 55.160 14.045 -44.184 1.00 52.88 198 TYR A O 1
ATOM 1636 N N . PRO A 1 199 ? 53.452 12.738 -44.869 1.00 49.33 199 PRO A N 1
ATOM 1637 C CA . PRO A 1 199 ? 54.244 11.523 -44.734 1.00 49.04 199 PRO A CA 1
ATOM 1638 C C . PRO A 1 199 ? 55.341 11.392 -45.794 1.00 49.84 199 PRO A C 1
ATOM 1639 O O . PRO A 1 199 ? 55.140 11.821 -46.929 1.00 52.62 199 PRO A O 1
ATOM 1643 N N . PRO A 1 200 ? 56.490 10.787 -45.431 1.00 50.01 200 PRO A N 1
ATOM 1644 C CA . PRO A 1 200 ? 57.562 10.520 -46.375 1.00 50.90 200 PRO A CA 1
ATOM 1645 C C . PRO A 1 200 ? 57.384 9.158 -47.052 1.00 51.04 200 PRO A C 1
ATOM 1646 O O . PRO A 1 200 ? 58.308 8.344 -47.062 1.00 53.41 200 PRO A O 1
ATOM 1650 N N . THR A 1 201 ? 56.193 8.912 -47.589 1.00 53.21 201 THR A N 1
ATOM 1651 C CA . THR A 1 201 ? 55.902 7.667 -48.318 1.00 54.64 201 THR A CA 1
ATOM 1652 C C . THR A 1 201 ? 54.568 7.752 -49.084 1.00 57.48 201 THR A C 1
ATOM 1653 O O . THR A 1 201 ? 54.374 7.034 -50.066 1.00 62.19 201 THR A O 1
ATOM 1657 N N . LEU A 1 202 ? 53.655 8.614 -48.628 1.00 60.20 202 LEU A N 1
ATOM 1658 C CA . LEU A 1 202 ? 52.494 9.027 -49.422 1.00 60.99 202 LEU A CA 1
ATOM 1659 C C . LEU A 1 202 ? 52.676 10.431 -50.006 1.00 62.35 202 LEU A C 1
ATOM 1660 O O . LEU A 1 202 ? 52.114 10.743 -51.058 1.00 60.18 202 LEU A O 1
ATOM 1665 N N . GLY A 1 203 ? 53.459 11.270 -49.326 1.00 65.61 203 GLY A N 1
ATOM 1666 C CA . GLY A 1 203 ? 53.399 12.710 -49.540 1.00 66.23 203 GLY A CA 1
ATOM 1667 C C . GLY A 1 203 ? 54.655 13.401 -50.032 1.00 67.62 203 GLY A C 1
ATOM 1668 O O . GLY A 1 203 ? 55.756 13.098 -49.588 1.00 72.18 203 GLY A O 1
ATOM 1669 N N . HIS A 1 204 ? 54.468 14.325 -50.973 1.00 68.52 204 HIS A N 1
ATOM 1670 C CA . HIS A 1 204 ? 55.448 15.369 -51.279 1.00 67.05 204 HIS A CA 1
ATOM 1671 C C . HIS A 1 204 ? 54.726 16.526 -51.975 1.00 65.58 204 HIS A C 1
ATOM 1672 O O . HIS A 1 204 ? 54.229 16.360 -53.099 1.00 65.01 204 HIS A O 1
ATOM 1679 N N . ARG A 1 205 ? 54.664 17.691 -51.323 1.00 61.66 205 ARG A N 1
ATOM 1680 C CA . ARG A 1 205 ? 53.901 18.815 -51.883 1.00 58.00 205 ARG A CA 1
ATOM 1681 C C . ARG A 1 205 ? 54.346 20.199 -51.388 1.00 56.97 205 ARG A C 1
ATOM 1682 O O . ARG A 1 205 ? 55.343 20.725 -51.888 1.00 57.85 205 ARG A O 1
ATOM 1690 N N . GLU A 1 206 ? 53.635 20.787 -50.420 1.00 55.18 206 GLU A N 1
ATOM 1691 C CA . GLU A 1 206 ? 53.884 22.180 -50.023 1.00 52.83 206 GLU A CA 1
ATOM 1692 C C . GLU A 1 206 ? 53.578 22.432 -48.538 1.00 53.11 206 GLU A C 1
ATOM 1693 O O . GLU A 1 206 ? 52.508 22.949 -48.192 1.00 54.28 206 GLU A O 1
ATOM 1699 N N . ARG A 1 207 ? 54.523 22.075 -47.668 1.00 54.08 207 ARG A N 1
ATOM 1700 C CA . ARG A 1 207 ? 54.375 22.281 -46.220 1.00 51.88 207 ARG A CA 1
ATOM 1701 C C . ARG A 1 207 ? 55.659 21.909 -45.475 1.00 51.17 207 ARG A C 1
ATOM 1702 O O . ARG A 1 207 ? 56.467 21.120 -45.982 1.00 50.14 207 ARG A O 1
ATOM 1710 N N . ASP A 1 208 ? 55.847 22.502 -44.293 1.00 48.94 208 ASP A N 1
ATOM 1711 C CA . ASP A 1 208 ? 56.995 22.215 -43.415 1.00 50.31 208 ASP A CA 1
ATOM 1712 C C . ASP A 1 208 ? 56.516 21.450 -42.167 1.00 52.69 208 ASP A C 1
ATOM 1713 O O . ASP A 1 208 ? 56.050 22.067 -41.210 1.00 53.98 208 ASP A O 1
ATOM 1718 N N . HIS A 1 209 ? 56.675 20.118 -42.167 1.00 56.07 209 HIS A N 1
ATOM 1719 C CA . HIS A 1 209 ? 55.820 19.207 -41.355 1.00 57.25 209 HIS A CA 1
ATOM 1720 C C . HIS A 1 209 ? 56.524 18.128 -40.472 1.00 55.02 209 HIS A C 1
ATOM 1721 O O . HIS A 1 209 ? 57.755 18.112 -40.366 1.00 53.06 209 HIS A O 1
ATOM 1728 N N . PHE A 1 210 ? 55.725 17.270 -39.813 1.00 54.07 210 PHE A N 1
ATOM 1729 C CA . PHE A 1 210 ? 56.230 16.059 -39.113 1.00 54.97 210 PHE A CA 1
ATOM 1730 C C . PHE A 1 210 ? 56.787 15.036 -40.106 1.00 54.86 210 PHE A C 1
ATOM 1731 O O . PHE A 1 210 ? 56.324 14.978 -41.241 1.00 58.80 210 PHE A O 1
ATOM 1739 N N . PHE A 1 211 ? 57.756 14.222 -39.682 1.00 53.75 211 PHE A N 1
ATOM 1740 C CA . PHE A 1 211 ? 58.395 13.241 -40.587 1.00 55.20 211 PHE A CA 1
ATOM 1741 C C . PHE A 1 211 ? 58.115 11.768 -40.267 1.00 53.89 211 PHE A C 1
ATOM 1742 O O . PHE A 1 211 ? 57.805 10.990 -41.171 1.00 55.66 211 PHE A O 1
ATOM 1750 N N . ASP A 1 212 ? 58.248 11.382 -39.004 1.00 51.64 212 ASP A N 1
ATOM 1751 C CA . ASP A 1 212 ? 57.885 10.037 -38.562 1.00 51.25 212 ASP A CA 1
ATOM 1752 C C . ASP A 1 212 ? 56.955 10.137 -37.360 1.00 50.09 212 ASP A C 1
ATOM 1753 O O . ASP A 1 212 ? 56.834 11.193 -36.752 1.00 51.44 212 ASP A O 1
ATOM 1758 N N . TRP A 1 213 ? 56.299 9.029 -37.035 1.00 49.92 213 TRP A N 1
ATOM 1759 C CA . TRP A 1 213 ? 55.574 8.884 -35.773 1.00 49.06 213 TRP A CA 1
ATOM 1760 C C . TRP A 1 213 ? 55.926 7.542 -35.133 1.00 46.32 213 TRP A C 1
ATOM 1761 O O . TRP A 1 213 ? 55.930 6.506 -35.797 1.00 46.56 213 TRP A O 1
ATOM 1772 N N . GLN A 1 214 ? 56.206 7.569 -33.835 1.00 44.01 214 GLN A N 1
ATOM 1773 C CA . GLN A 1 214 ? 56.560 6.368 -33.103 1.00 42.93 214 GLN A CA 1
ATOM 1774 C C . GLN A 1 214 ? 56.140 6.512 -31.633 1.00 44.99 214 GLN A C 1
ATOM 1775 O O . GLN A 1 214 ? 56.785 7.208 -30.858 1.00 42.75 214 GLN A O 1
ATOM 1789 N N . ALA A 1 216 ? 55.192 4.652 -27.943 1.00 53.54 216 ALA A N 1
ATOM 1790 C CA . ALA A 1 216 ? 55.719 3.532 -27.175 1.00 53.72 216 ALA A CA 1
ATOM 1791 C C . ALA A 1 216 ? 54.918 3.333 -25.888 1.00 52.83 216 ALA A C 1
ATOM 1792 O O . ALA A 1 216 ? 54.628 4.285 -25.169 1.00 51.43 216 ALA A O 1
ATOM 1794 N N . ARG A 1 217 ? 54.574 2.078 -25.617 1.00 55.76 217 ARG A N 1
ATOM 1795 C CA . ARG A 1 217 ? 53.783 1.682 -24.453 1.00 54.67 217 ARG A CA 1
ATOM 1796 C C . ARG A 1 217 ? 54.512 0.560 -23.726 1.00 53.18 217 ARG A C 1
ATOM 1797 O O . ARG A 1 217 ? 54.664 -0.538 -24.267 1.00 56.54 217 ARG A O 1
ATOM 1805 N N . GLU A 1 218 ? 54.938 0.817 -22.500 1.00 53.04 218 GLU A N 1
ATOM 1806 C CA . GLU A 1 218 ? 55.654 -0.184 -21.722 1.00 53.38 218 GLU A CA 1
ATOM 1807 C C . GLU A 1 218 ? 55.028 -0.439 -20.357 1.00 54.86 218 GLU A C 1
ATOM 1808 O O . GLU A 1 218 ? 54.400 0.441 -19.773 1.00 55.96 218 GLU A O 1
ATOM 1814 N N . VAL A 1 219 ? 55.210 -1.658 -19.863 1.00 56.45 219 VAL A N 1
ATOM 1815 C CA . VAL A 1 219 ? 54.746 -2.035 -18.539 1.00 58.04 219 VAL A CA 1
ATOM 1816 C C . VAL A 1 219 ? 55.856 -1.773 -17.530 1.00 57.16 219 VAL A C 1
ATOM 1817 O O . VAL A 1 219 ? 56.612 -2.678 -17.178 1.00 61.39 219 VAL A O 1
ATOM 1821 N N . GLN A 1 220 ? 55.973 -0.514 -17.113 1.00 53.40 220 GLN A N 1
ATOM 1822 C CA . GLN A 1 220 ? 56.751 -0.136 -15.943 1.00 52.15 220 GLN A CA 1
ATOM 1823 C C . GLN A 1 220 ? 55.772 0.276 -14.834 1.00 51.58 220 GLN A C 1
ATOM 1824 O O . GLN A 1 220 ? 55.037 1.250 -14.994 1.00 53.29 220 GLN A O 1
ATOM 1830 N N . PRO A 1 221 ? 55.780 -0.445 -13.692 1.00 49.62 221 PRO A N 1
ATOM 1831 C CA . PRO A 1 221 ? 54.656 -0.459 -12.751 1.00 49.87 221 PRO A CA 1
ATOM 1832 C C . PRO A 1 221 ? 54.227 0.898 -12.194 1.00 49.90 221 PRO A C 1
ATOM 1833 O O . PRO A 1 221 ? 54.982 1.881 -12.258 1.00 56.70 221 PRO A O 1
ATOM 1837 N N . GLY A 1 222 ? 53.013 0.922 -11.650 1.00 44.69 222 GLY A N 1
ATOM 1838 C CA . GLY A 1 222 ? 52.367 2.142 -11.183 1.00 44.10 222 GLY A CA 1
ATOM 1839 C C . GLY A 1 222 ? 52.034 2.128 -9.700 1.00 41.41 222 GLY A C 1
ATOM 1840 O O . GLY A 1 222 ? 51.012 2.661 -9.292 1.00 41.59 222 GLY A O 1
ATOM 1841 N N . SER A 1 223 ? 52.905 1.531 -8.890 1.00 40.16 223 SER A N 1
ATOM 1842 C CA . SER A 1 223 ? 52.743 1.541 -7.442 1.00 39.49 223 SER A CA 1
ATOM 1843 C C . SER A 1 223 ? 54.055 1.945 -6.788 1.00 39.00 223 SER A C 1
ATOM 1844 O O . SER A 1 223 ? 55.121 1.508 -7.217 1.00 41.79 223 SER A O 1
ATOM 1847 N N . LEU A 1 224 ? 53.986 2.794 -5.767 1.00 39.40 224 LEU A N 1
ATOM 1848 C CA . LEU A 1 224 ? 55.151 3.074 -4.934 1.00 36.66 224 LEU A CA 1
ATOM 1849 C C . LEU A 1 224 ? 54.768 3.255 -3.490 1.00 38.37 224 LEU A C 1
ATOM 1850 O O . LEU A 1 224 ? 53.826 3.982 -3.189 1.00 36.70 224 LEU A O 1
ATOM 1855 N N . THR A 1 225 ? 55.516 2.586 -2.606 1.00 40.30 225 THR A N 1
ATOM 1856 C CA . THR A 1 225 ? 55.295 2.667 -1.167 1.00 41.51 225 THR A CA 1
ATOM 1857 C C . THR A 1 225 ? 56.633 2.850 -0.457 1.00 40.91 225 THR A C 1
ATOM 1858 O O . THR A 1 225 ? 57.610 2.184 -0.778 1.00 45.59 225 THR A O 1
ATOM 1862 N N . LEU A 1 226 ? 56.677 3.756 0.510 1.00 41.10 226 LEU A N 1
ATOM 1863 C CA . LEU A 1 226 ? 57.882 3.957 1.300 1.00 36.55 226 LEU A CA 1
ATOM 1864 C C . LEU A 1 226 ? 57.499 4.000 2.751 1.00 34.47 226 LEU A C 1
ATOM 1865 O O . LEU A 1 226 ? 56.324 3.860 3.107 1.00 30.07 226 LEU A O 1
ATOM 1870 N N . ASN A 1 227 ? 58.506 4.181 3.599 1.00 34.83 227 ASN A N 1
ATOM 1871 C CA . ASN A 1 227 ? 58.266 4.546 4.987 1.00 34.32 227 ASN A CA 1
ATOM 1872 C C . ASN A 1 227 ? 59.531 4.931 5.719 1.00 33.82 227 ASN A C 1
ATOM 1873 O O . ASN A 1 227 ? 60.623 4.865 5.165 1.00 34.81 227 ASN A O 1
ATOM 1878 N N . ASP A 1 228 ? 59.364 5.375 6.962 1.00 36.90 228 ASP A N 1
ATOM 1879 C CA . ASP A 1 228 ? 60.488 5.641 7.839 1.00 34.52 228 ASP A CA 1
ATOM 1880 C C . ASP A 1 228 ? 59.999 5.731 9.286 1.00 36.01 228 ASP A C 1
ATOM 1881 O O . ASP A 1 228 ? 58.955 5.163 9.627 1.00 39.21 228 ASP A O 1
ATOM 1886 N N . TYR A 1 229 ? 60.737 6.458 10.120 1.00 35.92 229 TYR A N 1
ATOM 1887 C CA . TYR A 1 229 ? 60.723 6.259 11.557 1.00 35.90 229 TYR A CA 1
ATOM 1888 C C . TYR A 1 229 ? 60.771 7.619 12.262 1.00 37.62 229 TYR A C 1
ATOM 1889 O O . TYR A 1 229 ? 61.170 8.630 11.669 1.00 37.92 229 TYR A O 1
ATOM 1898 N N . ASP A 1 230 ? 60.321 7.641 13.510 1.00 35.98 230 ASP A N 1
ATOM 1899 C CA . ASP A 1 230 ? 60.130 8.884 14.242 1.00 38.23 230 ASP A CA 1
ATOM 1900 C C . ASP A 1 230 ? 60.055 8.544 15.713 1.00 39.47 230 ASP A C 1
ATOM 1901 O O . ASP A 1 230 ? 59.668 7.427 16.086 1.00 39.86 230 ASP A O 1
ATOM 1906 N N . PHE A 1 231 ? 60.424 9.497 16.559 1.00 41.88 231 PHE A N 1
ATOM 1907 C CA . PHE A 1 231 ? 60.496 9.195 17.978 1.00 41.15 231 PHE A CA 1
ATOM 1908 C C . PHE A 1 231 ? 60.046 10.306 18.925 1.00 41.15 231 PHE A C 1
ATOM 1909 O O . PHE A 1 231 ? 60.275 10.210 20.118 1.00 42.02 231 PHE A O 1
ATOM 1917 N N . GLN A 1 232 ? 59.362 11.325 18.419 1.00 44.11 232 GLN A N 1
ATOM 1918 C CA . GLN A 1 232 ? 58.958 12.469 19.253 1.00 45.94 232 GLN A CA 1
ATOM 1919 C C . GLN A 1 232 ? 57.483 12.426 19.653 1.00 47.02 232 GLN A C 1
ATOM 1920 O O . GLN A 1 232 ? 57.163 12.549 20.842 1.00 49.21 232 GLN A O 1
ATOM 1926 N N . ARG A 1 233 ? 56.595 12.294 18.669 1.00 46.26 233 ARG A N 1
ATOM 1927 C CA . ARG A 1 233 ? 55.157 12.305 18.920 1.00 44.46 233 ARG A CA 1
ATOM 1928 C C . ARG A 1 233 ? 54.471 11.304 18.004 1.00 45.11 233 ARG A C 1
ATOM 1929 O O . ARG A 1 233 ? 54.512 11.444 16.780 1.00 45.94 233 ARG A O 1
ATOM 1937 N N . PRO A 1 234 ? 53.888 10.251 18.595 1.00 42.25 234 PRO A N 1
ATOM 1938 C CA . PRO A 1 234 ? 53.160 9.241 17.852 1.00 41.23 234 PRO A CA 1
ATOM 1939 C C . PRO A 1 234 ? 51.673 9.136 18.209 1.00 38.84 234 PRO A C 1
ATOM 1940 O O . PRO A 1 234 ? 51.201 8.062 18.559 1.00 38.03 234 PRO A O 1
ATOM 1944 N N . GLY A 1 235 ? 50.939 10.240 18.105 1.00 41.14 235 GLY A N 1
ATOM 1945 C CA . GLY A 1 235 ? 49.470 10.207 18.200 1.00 40.70 235 GLY A CA 1
ATOM 1946 C C . GLY A 1 235 ? 48.891 9.770 16.874 1.00 41.25 235 GLY A C 1
ATOM 1947 O O . GLY A 1 235 ? 48.298 8.698 16.765 1.00 45.65 235 GLY A O 1
ATOM 1948 N N . ALA A 1 236 ? 49.079 10.606 15.856 1.00 40.01 236 ALA A N 1
ATOM 1949 C CA . ALA A 1 236 ? 48.664 10.273 14.497 1.00 38.10 236 ALA A CA 1
ATOM 1950 C C . ALA A 1 236 ? 49.652 9.304 13.825 1.00 36.71 236 ALA A C 1
ATOM 1951 O O . ALA A 1 236 ? 50.879 9.390 14.003 1.00 33.92 236 ALA A O 1
ATOM 1953 N N . ARG A 1 237 ? 49.097 8.381 13.052 1.00 36.64 237 ARG A N 1
ATOM 1954 C CA . ARG A 1 237 ? 49.874 7.315 12.406 1.00 37.64 237 ARG A CA 1
ATOM 1955 C C . ARG A 1 237 ? 50.617 7.883 11.178 1.00 35.31 237 ARG A C 1
ATOM 1956 O O . ARG A 1 237 ? 50.588 9.097 10.950 1.00 32.21 237 ARG A O 1
ATOM 1964 N N . LEU A 1 238 ? 51.307 7.046 10.405 1.00 36.56 238 LEU A N 1
ATOM 1965 C CA . LEU A 1 238 ? 52.279 7.584 9.434 1.00 38.19 238 LEU A CA 1
ATOM 1966 C C . LEU A 1 238 ? 52.520 6.702 8.203 1.00 39.53 238 LEU A C 1
ATOM 1967 O O . LEU A 1 238 ? 53.281 5.728 8.261 1.00 42.26 238 LEU A O 1
ATOM 1972 N N . GLU A 1 239 ? 51.877 7.061 7.085 1.00 43.23 239 GLU A N 1
ATOM 1973 C CA . GLU A 1 239 ? 51.983 6.305 5.815 1.00 40.92 239 GLU A CA 1
ATOM 1974 C C . GLU A 1 239 ? 52.234 7.224 4.635 1.00 42.98 239 GLU A C 1
ATOM 1975 O O . GLU A 1 239 ? 51.790 8.372 4.660 1.00 44.96 239 GLU A O 1
ATOM 1981 N N . VAL A 1 240 ? 52.897 6.706 3.591 1.00 44.33 240 VAL A N 1
ATOM 1982 C CA . VAL A 1 240 ? 53.180 7.486 2.379 1.00 45.20 240 VAL A CA 1
ATOM 1983 C C . VAL A 1 240 ? 53.225 6.680 1.066 1.00 46.25 240 VAL A C 1
ATOM 1984 O O . VAL A 1 240 ? 54.182 6.804 0.295 1.00 47.68 240 VAL A O 1
ATOM 1988 N N . ARG A 1 241 ? 52.207 5.864 0.804 1.00 47.71 241 ARG A N 1
ATOM 1989 C CA . ARG A 1 241 ? 52.017 5.314 -0.542 1.00 50.55 241 ARG A CA 1
ATOM 1990 C C . ARG A 1 241 ? 50.804 5.970 -1.176 1.00 53.83 241 ARG A C 1
ATOM 1991 O O . ARG A 1 241 ? 49.930 6.485 -0.477 1.00 58.55 241 ARG A O 1
ATOM 1999 N N . SER A 1 242 ? 50.763 5.968 -2.504 1.00 54.53 242 SER A N 1
ATOM 2000 C CA . SER A 1 242 ? 49.567 6.380 -3.219 1.00 53.39 242 SER A CA 1
ATOM 2001 C C . SER A 1 242 ? 49.465 5.621 -4.510 1.00 56.54 242 SER A C 1
ATOM 2002 O O . SER A 1 242 ? 50.309 4.777 -4.821 1.00 60.75 242 SER A O 1
ATOM 2005 N N . ASN A 1 243 ? 48.431 5.943 -5.275 1.00 59.98 243 ASN A N 1
ATOM 2006 C CA . ASN A 1 243 ? 48.134 5.188 -6.460 1.00 59.06 243 ASN A CA 1
ATOM 2007 C C . ASN A 1 243 ? 47.491 5.977 -7.590 1.00 58.36 243 ASN A C 1
ATOM 2008 O O . ASN A 1 243 ? 46.749 6.937 -7.373 1.00 59.49 243 ASN A O 1
ATOM 2013 N N . ILE A 1 244 ? 47.819 5.546 -8.803 1.00 57.94 244 ILE A N 1
ATOM 2014 C CA . ILE A 1 244 ? 47.108 5.929 -10.004 1.00 57.25 244 ILE A CA 1
ATOM 2015 C C . ILE A 1 244 ? 46.835 4.656 -10.801 1.00 57.62 244 ILE A C 1
ATOM 2016 O O . ILE A 1 244 ? 47.766 3.971 -11.236 1.00 57.03 244 ILE A O 1
ATOM 2021 N N . ALA A 1 245 ? 45.566 4.315 -10.978 1.00 56.41 245 ALA A N 1
ATOM 2022 C CA . ALA A 1 245 ? 45.229 3.166 -11.802 1.00 54.16 245 ALA A CA 1
ATOM 2023 C C . ALA A 1 245 ? 45.245 3.602 -13.254 1.00 53.85 245 ALA A C 1
ATOM 2024 O O . ALA A 1 245 ? 44.193 3.868 -13.841 1.00 54.16 245 ALA A O 1
ATOM 2026 N N . ARG A 1 246 ? 46.447 3.710 -13.823 1.00 52.46 246 ARG A N 1
ATOM 2027 C CA . ARG A 1 246 ? 46.576 4.074 -15.226 1.00 49.93 246 ARG A CA 1
ATOM 2028 C C . ARG A 1 246 ? 46.081 2.896 -16.036 1.00 49.81 246 ARG A C 1
ATOM 2029 O O . ARG A 1 246 ? 46.747 1.869 -16.124 1.00 49.25 246 ARG A O 1
ATOM 2037 N N . PRO A 1 247 ? 44.900 3.084 -16.639 1.00 53.07 247 PRO A N 1
ATOM 2038 C CA . PRO A 1 247 ? 43.775 2.140 -16.751 1.00 53.82 247 PRO A CA 1
ATOM 2039 C C . PRO A 1 247 ? 44.041 0.640 -16.987 1.00 54.46 247 PRO A C 1
ATOM 2040 O O . PRO A 1 247 ? 44.073 -0.126 -16.020 1.00 51.68 247 PRO A O 1
ATOM 2044 N N . HIS A 1 248 ? 44.213 0.221 -18.241 1.00 58.10 248 HIS A N 1
ATOM 2045 C CA . HIS A 1 248 ? 44.108 -1.197 -18.592 1.00 57.68 248 HIS A CA 1
ATOM 2046 C C . HIS A 1 248 ? 45.386 -1.819 -19.118 1.00 57.21 248 HIS A C 1
ATOM 2047 O O . HIS A 1 248 ? 46.267 -1.141 -19.655 1.00 55.12 248 HIS A O 1
ATOM 2054 N N . ALA A 1 249 ? 45.399 -3.148 -19.016 1.00 54.95 249 ALA A N 1
ATOM 2055 C CA . ALA A 1 249 ? 46.567 -3.996 -19.182 1.00 55.13 249 ALA A CA 1
ATOM 2056 C C . ALA A 1 249 ? 46.399 -5.074 -18.126 1.00 56.13 249 ALA A C 1
ATOM 2057 O O . ALA A 1 249 ? 45.440 -5.033 -17.344 1.00 53.14 249 ALA A O 1
ATOM 2059 N N . ALA A 1 250 ? 47.317 -6.035 -18.095 1.00 55.60 250 ALA A N 1
ATOM 2060 C CA . ALA A 1 250 ? 47.431 -6.913 -16.932 1.00 58.35 250 ALA A CA 1
ATOM 2061 C C . ALA A 1 250 ? 48.440 -6.265 -15.999 1.00 57.55 250 ALA A C 1
ATOM 2062 O O . ALA A 1 250 ? 49.608 -6.080 -16.362 1.00 57.67 250 ALA A O 1
ATOM 2064 N N . ALA A 1 251 ? 47.977 -5.889 -14.813 1.00 57.45 251 ALA A N 1
ATOM 2065 C CA . ALA A 1 251 ? 48.812 -5.167 -13.862 1.00 58.24 251 ALA A CA 1
ATOM 2066 C C . ALA A 1 251 ? 48.632 -5.749 -12.466 1.00 57.32 251 ALA A C 1
ATOM 2067 O O . ALA A 1 251 ? 47.536 -5.682 -11.901 1.00 61.39 251 ALA A O 1
ATOM 2069 N N . ASP A 1 252 ? 49.709 -6.316 -11.917 1.00 55.53 252 ASP A N 1
ATOM 2070 C CA . ASP A 1 252 ? 49.639 -7.063 -10.659 1.00 52.96 252 ASP A CA 1
ATOM 2071 C C . ASP A 1 252 ? 50.979 -7.106 -9.901 1.00 52.61 252 ASP A C 1
ATOM 2072 O O . ASP A 1 252 ? 51.298 -8.112 -9.262 1.00 51.10 252 ASP A O 1
ATOM 2077 N N . TYR A 1 253 ? 51.754 -6.022 -9.943 1.00 49.50 253 TYR A N 1
ATOM 2078 C CA . TYR A 1 253 ? 53.112 -6.041 -9.379 1.00 47.90 253 TYR A CA 1
ATOM 2079 C C . TYR A 1 253 ? 53.517 -4.723 -8.683 1.00 45.86 253 TYR A C 1
ATOM 2080 O O . TYR A 1 253 ? 53.776 -3.719 -9.354 1.00 42.50 253 TYR A O 1
ATOM 2089 N N . PRO A 1 254 ? 53.567 -4.731 -7.332 1.00 41.64 254 PRO A N 1
ATOM 2090 C CA . PRO A 1 254 ? 53.855 -3.539 -6.529 1.00 43.41 254 PRO A CA 1
ATOM 2091 C C . PRO A 1 254 ? 55.318 -3.316 -6.136 1.00 44.87 254 PRO A C 1
ATOM 2092 O O . PRO A 1 254 ? 56.081 -4.274 -5.984 1.00 46.57 254 PRO A O 1
ATOM 2096 N N . LEU A 1 255 ? 55.683 -2.050 -5.929 1.00 42.75 255 LEU A N 1
ATOM 2097 C CA . LEU A 1 255 ? 57.028 -1.693 -5.499 1.00 41.07 255 LEU A CA 1
ATOM 2098 C C . LEU A 1 255 ? 57.078 -1.217 -4.039 1.00 40.83 255 LEU A C 1
ATOM 2099 O O . LEU A 1 255 ? 56.129 -0.667 -3.497 1.00 38.77 255 LEU A O 1
ATOM 2104 N N . TYR A 1 256 ? 58.214 -1.441 -3.408 1.00 41.45 256 TYR A N 1
ATOM 2105 C CA . TYR A 1 256 ? 58.386 -1.074 -2.018 1.00 39.89 256 TYR A CA 1
ATOM 2106 C C . TYR A 1 256 ? 59.848 -0.723 -1.813 1.00 40.99 256 TYR A C 1
ATOM 2107 O O . TYR A 1 256 ? 60.726 -1.459 -2.239 1.00 41.69 256 TYR A O 1
ATOM 2116 N N . ASP A 1 257 ? 60.106 0.410 -1.175 1.00 44.50 257 ASP A N 1
ATOM 2117 C CA . ASP A 1 257 ? 61.477 0.797 -0.863 1.00 45.41 257 ASP A CA 1
ATOM 2118 C C . ASP A 1 257 ? 61.510 1.309 0.561 1.00 46.99 257 ASP A C 1
ATOM 2119 O O . ASP A 1 257 ? 60.661 2.105 0.959 1.00 46.08 257 ASP A O 1
ATOM 2124 N N . TYR A 1 258 ? 62.461 0.816 1.346 1.00 49.19 258 TYR A N 1
ATOM 2125 C CA . TYR A 1 258 ? 62.625 1.316 2.704 1.00 48.26 258 TYR A CA 1
ATOM 2126 C C . TYR A 1 258 ? 64.054 1.523 3.144 1.00 46.44 258 TYR A C 1
ATOM 2127 O O . TYR A 1 258 ? 64.722 0.585 3.572 1.00 50.23 258 TYR A O 1
ATOM 2136 N N . PRO A 1 259 ? 64.565 2.715 2.881 1.00 46.68 259 PRO A N 1
ATOM 2137 C CA . PRO A 1 259 ? 64.479 3.661 3.966 1.00 44.14 259 PRO A CA 1
ATOM 2138 C C . PRO A 1 259 ? 63.851 4.882 3.320 1.00 46.20 259 PRO A C 1
ATOM 2139 O O . PRO A 1 259 ? 64.309 5.301 2.260 1.00 46.88 259 PRO A O 1
ATOM 2143 N N . GLY A 1 260 ? 62.790 5.429 3.902 1.00 46.17 260 GLY A N 1
ATOM 2144 C CA . GLY A 1 260 ? 62.261 6.696 3.411 1.00 44.05 260 GLY A CA 1
ATOM 2145 C C . GLY A 1 260 ? 63.280 7.776 3.707 1.00 41.92 260 GLY A C 1
ATOM 2146 O O . GLY A 1 260 ? 64.431 7.482 4.012 1.00 44.88 260 GLY A O 1
ATOM 2147 N N . GLU A 1 261 ? 62.882 9.028 3.598 1.00 39.49 261 GLU A N 1
ATOM 2148 C CA . GLU A 1 261 ? 63.700 10.121 4.117 1.00 41.65 261 GLU A CA 1
ATOM 2149 C C . GLU A 1 261 ? 62.762 11.241 4.553 1.00 42.07 261 GLU A C 1
ATOM 2150 O O . GLU A 1 261 ? 62.884 12.386 4.110 1.00 40.00 261 GLU A O 1
ATOM 2156 N N . TYR A 1 262 ? 61.832 10.884 5.446 1.00 41.68 262 TYR A N 1
ATOM 2157 C CA . TYR A 1 262 ? 60.773 11.791 5.878 1.00 42.92 262 TYR A CA 1
ATOM 2158 C C . TYR A 1 262 ? 60.396 11.557 7.343 1.00 41.01 262 TYR A C 1
ATOM 2159 O O . TYR A 1 262 ? 60.671 10.496 7.902 1.00 44.09 262 TYR A O 1
ATOM 2168 N N . VAL A 1 263 ? 59.765 12.554 7.956 1.00 39.88 263 VAL A N 1
ATOM 2169 C CA . VAL A 1 263 ? 59.304 12.457 9.353 1.00 40.56 263 VAL A CA 1
ATOM 2170 C C . VAL A 1 263 ? 57.806 12.717 9.417 1.00 41.04 263 VAL A C 1
ATOM 2171 O O . VAL A 1 263 ? 57.045 11.913 9.972 1.00 41.42 263 VAL A O 1
ATOM 2175 N N . GLN A 1 264 ? 57.400 13.858 8.861 1.00 38.62 264 GLN A N 1
ATOM 2176 C CA . GLN A 1 264 ? 56.010 14.163 8.631 1.00 37.85 264 GLN A CA 1
ATOM 2177 C C . GLN A 1 264 ? 55.534 13.319 7.458 1.00 38.82 264 GLN A C 1
ATOM 2178 O O . GLN A 1 264 ? 56.123 13.372 6.367 1.00 37.69 264 GLN A O 1
ATOM 2184 N N . SER A 1 265 ? 54.469 12.556 7.711 1.00 37.43 265 SER A N 1
ATOM 2185 C CA . SER A 1 265 ? 53.801 11.698 6.733 1.00 40.22 265 SER A CA 1
ATOM 2186 C C . SER A 1 265 ? 53.358 12.448 5.473 1.00 42.03 265 SER A C 1
ATOM 2187 O O . SER A 1 265 ? 53.663 12.044 4.351 1.00 41.90 265 SER A O 1
ATOM 2190 N N . GLN A 1 266 ? 52.632 13.538 5.675 1.00 44.48 266 GLN A N 1
ATOM 2191 C CA . GLN A 1 266 ? 52.214 14.386 4.576 1.00 47.22 266 GLN A CA 1
ATOM 2192 C C . GLN A 1 266 ? 53.441 15.040 3.960 1.00 48.76 266 GLN A C 1
ATOM 2193 O O . GLN A 1 266 ? 54.229 15.678 4.658 1.00 48.56 266 GLN A O 1
ATOM 2199 N N . ASP A 1 267 ? 53.610 14.845 2.659 1.00 51.04 267 ASP A N 1
ATOM 2200 C CA . ASP A 1 267 ? 54.620 15.549 1.855 1.00 55.81 267 ASP A CA 1
ATOM 2201 C C . ASP A 1 267 ? 55.968 14.820 1.834 1.00 56.27 267 ASP A C 1
ATOM 2202 O O . ASP A 1 267 ? 56.865 15.167 1.054 1.00 57.72 267 ASP A O 1
ATOM 2207 N N . GLY A 1 268 ? 56.111 13.825 2.705 1.00 53.93 268 GLY A N 1
ATOM 2208 C CA . GLY A 1 268 ? 56.964 12.688 2.415 1.00 49.19 268 GLY A CA 1
ATOM 2209 C C . GLY A 1 268 ? 56.290 11.933 1.288 1.00 48.52 268 GLY A C 1
ATOM 2210 O O . GLY A 1 268 ? 56.942 11.397 0.389 1.00 49.43 268 GLY A O 1
ATOM 2211 N N . GLU A 1 269 ? 54.960 11.925 1.328 1.00 48.28 269 GLU A N 1
ATOM 2212 C CA . GLU A 1 269 ? 54.151 11.260 0.309 1.00 44.73 269 GLU A CA 1
ATOM 2213 C C . GLU A 1 269 ? 54.362 11.781 -1.116 1.00 43.05 269 GLU A C 1
ATOM 2214 O O . GLU A 1 269 ? 54.342 10.999 -2.050 1.00 38.40 269 GLU A O 1
ATOM 2220 N N . GLN A 1 270 ? 54.573 13.089 -1.269 1.00 43.97 270 GLN A N 1
ATOM 2221 C CA . GLN A 1 270 ? 54.692 13.724 -2.589 1.00 46.14 270 GLN A CA 1
ATOM 2222 C C . GLN A 1 270 ? 55.833 13.188 -3.453 1.00 47.09 270 GLN A C 1
ATOM 2223 O O . GLN A 1 270 ? 55.661 13.027 -4.657 1.00 45.24 270 GLN A O 1
ATOM 2229 N N . TYR A 1 271 ? 56.998 12.946 -2.858 1.00 49.71 271 TYR A N 1
ATOM 2230 C CA . TYR A 1 271 ? 58.115 12.381 -3.617 1.00 51.35 271 TYR A CA 1
ATOM 2231 C C . TYR A 1 271 ? 57.957 10.878 -3.719 1.00 51.54 271 TYR A C 1
ATOM 2232 O O . TYR A 1 271 ? 58.295 10.291 -4.742 1.00 49.62 271 TYR A O 1
ATOM 2241 N N . ALA A 1 272 ? 57.425 10.268 -2.661 1.00 53.49 272 ALA A N 1
ATOM 2242 C CA . ALA A 1 272 ? 57.112 8.841 -2.658 1.00 55.84 272 ALA A CA 1
ATOM 2243 C C . ALA A 1 272 ? 56.172 8.506 -3.815 1.00 56.94 272 ALA A C 1
ATOM 2244 O O . ALA A 1 272 ? 56.528 7.766 -4.741 1.00 59.03 272 ALA A O 1
ATOM 2246 N N . ARG A 1 273 ? 54.989 9.109 -3.772 1.00 53.85 273 ARG A N 1
ATOM 2247 C CA . ARG A 1 273 ? 53.950 8.891 -4.763 1.00 55.14 273 ARG A CA 1
ATOM 2248 C C . ARG A 1 273 ? 54.320 9.404 -6.152 1.00 54.91 273 ARG A C 1
ATOM 2249 O O . ARG A 1 273 ? 53.635 9.090 -7.124 1.00 54.75 273 ARG A O 1
ATOM 2257 N N . ASN A 1 274 ? 55.359 10.235 -6.234 1.00 55.71 274 ASN A N 1
ATOM 2258 C CA . ASN A 1 274 ? 55.831 10.763 -7.507 1.00 52.77 274 ASN A CA 1
ATOM 2259 C C . ASN A 1 274 ? 57.266 10.322 -7.865 1.00 49.77 274 ASN A C 1
ATOM 2260 O O . ASN A 1 274 ? 57.892 10.882 -8.773 1.00 42.55 274 ASN A O 1
ATOM 2265 N N . ARG A 1 275 ? 57.769 9.324 -7.135 1.00 46.27 275 ARG A N 1
ATOM 2266 C CA . ARG A 1 275 ? 58.880 8.497 -7.589 1.00 44.48 275 ARG A CA 1
ATOM 2267 C C . ARG A 1 275 ? 58.326 7.463 -8.587 1.00 43.65 275 ARG A C 1
ATOM 2268 O O . ARG A 1 275 ? 59.062 6.923 -9.411 1.00 36.77 275 ARG A O 1
ATOM 2276 N N . ILE A 1 276 ? 57.025 7.184 -8.485 1.00 43.39 276 ILE A N 1
ATOM 2277 C CA . ILE A 1 276 ? 56.334 6.320 -9.443 1.00 41.61 276 ILE A CA 1
ATOM 2278 C C . ILE A 1 276 ? 56.013 7.107 -10.711 1.00 40.57 276 ILE A C 1
ATOM 2279 O O . ILE A 1 276 ? 55.966 6.533 -11.783 1.00 42.64 276 ILE A O 1
ATOM 2284 N N . GLU A 1 277 ? 55.806 8.415 -10.590 1.00 38.62 277 GLU A N 1
ATOM 2285 C CA . GLU A 1 277 ? 55.593 9.261 -11.765 1.00 37.81 277 GLU A CA 1
ATOM 2286 C C . GLU A 1 277 ? 56.913 9.464 -12.516 1.00 38.04 277 GLU A C 1
ATOM 2287 O O . GLU A 1 277 ? 56.911 9.814 -13.694 1.00 39.47 277 GLU A O 1
ATOM 2293 N N . ALA A 1 278 ? 58.041 9.235 -11.840 1.00 35.08 278 ALA A N 1
ATOM 2294 C CA . ALA A 1 278 ? 59.320 9.093 -12.535 1.00 36.93 278 ALA A CA 1
ATOM 2295 C C . ALA A 1 278 ? 59.362 7.818 -13.397 1.00 36.95 278 ALA A C 1
ATOM 2296 O O . ALA A 1 278 ? 60.057 7.760 -14.431 1.00 36.81 278 ALA A O 1
ATOM 2298 N N . ILE A 1 279 ? 58.636 6.801 -12.933 1.00 35.52 279 ILE A N 1
ATOM 2299 C CA . ILE A 1 279 ? 58.572 5.495 -13.572 1.00 34.79 279 ILE A CA 1
ATOM 2300 C C . ILE A 1 279 ? 57.387 5.397 -14.519 1.00 34.26 279 ILE A C 1
ATOM 2301 O O . ILE A 1 279 ? 57.495 4.778 -15.561 1.00 34.99 279 ILE A O 1
ATOM 2306 N N . GLN A 1 280 ? 56.260 5.990 -14.150 1.00 36.99 280 GLN A N 1
ATOM 2307 C CA . GLN A 1 280 ? 55.042 5.864 -14.947 1.00 39.32 280 GLN A CA 1
ATOM 2308 C C . GLN A 1 280 ? 55.033 6.798 -16.143 1.00 40.68 280 GLN A C 1
ATOM 2309 O O . GLN A 1 280 ? 54.236 6.605 -17.074 1.00 42.04 280 GLN A O 1
ATOM 2315 N N . ALA A 1 281 ? 55.900 7.812 -16.104 1.00 42.88 281 ALA A N 1
ATOM 2316 C CA . ALA A 1 281 ? 56.101 8.730 -17.225 1.00 42.25 281 ALA A CA 1
ATOM 2317 C C . ALA A 1 281 ? 56.525 7.941 -18.460 1.00 43.26 281 ALA A C 1
ATOM 2318 O O . ALA A 1 281 ? 56.024 8.169 -19.558 1.00 46.45 281 ALA A O 1
ATOM 2320 N N . GLN A 1 282 ? 57.407 6.967 -18.261 1.00 42.88 282 GLN A N 1
ATOM 2321 C CA . GLN A 1 282 ? 57.840 6.070 -19.346 1.00 40.25 282 GLN A CA 1
ATOM 2322 C C . GLN A 1 282 ? 56.733 5.154 -19.913 1.00 41.18 282 GLN A C 1
ATOM 2323 O O . GLN A 1 282 ? 56.865 4.646 -21.032 1.00 41.32 282 GLN A O 1
ATOM 2329 N N . HIS A 1 283 ? 55.650 4.951 -19.158 1.00 39.80 283 HIS A N 1
ATOM 2330 C CA . HIS A 1 283 ? 54.710 3.841 -19.395 1.00 39.56 283 HIS A CA 1
ATOM 2331 C C . HIS A 1 283 ? 54.113 3.900 -20.775 1.00 40.10 283 HIS A C 1
ATOM 2332 O O . HIS A 1 283 ? 54.127 2.917 -21.504 1.00 41.55 283 HIS A O 1
ATOM 2339 N N . GLU A 1 284 ? 53.568 5.056 -21.120 1.00 43.10 284 GLU A N 1
ATOM 2340 C CA . GLU A 1 284 ? 52.982 5.275 -22.430 1.00 41.69 284 GLU A CA 1
ATOM 2341 C C . GLU A 1 284 ? 53.599 6.544 -22.994 1.00 41.39 284 GLU A C 1
ATOM 2342 O O . GLU A 1 284 ? 53.163 7.642 -22.666 1.00 40.44 284 GLU A O 1
ATOM 2348 N N . ARG A 1 285 ? 54.618 6.377 -23.839 1.00 44.10 285 ARG A N 1
ATOM 2349 C CA . ARG A 1 285 ? 55.403 7.493 -24.362 1.00 44.10 285 ARG A CA 1
ATOM 2350 C C . ARG A 1 285 ? 55.176 7.728 -25.846 1.00 46.28 285 ARG A C 1
ATOM 2351 O O . ARG A 1 285 ? 55.219 6.789 -26.649 1.00 39.37 285 ARG A O 1
ATOM 2359 N N . VAL A 1 286 ? 54.972 8.994 -26.210 1.00 50.69 286 VAL A N 1
ATOM 2360 C CA . VAL A 1 286 ? 54.623 9.338 -27.587 1.00 54.69 286 VAL A CA 1
ATOM 2361 C C . VAL A 1 286 ? 55.799 9.959 -28.341 1.00 57.66 286 VAL A C 1
ATOM 2362 O O . VAL A 1 286 ? 55.761 11.130 -28.706 1.00 61.99 286 VAL A O 1
ATOM 2366 N N . ARG A 1 287 ? 56.837 9.165 -28.596 1.00 57.72 287 ARG A N 1
ATOM 2367 C CA . ARG A 1 287 ? 57.994 9.658 -29.354 1.00 56.12 287 ARG A CA 1
ATOM 2368 C C . ARG A 1 287 ? 57.554 10.164 -30.734 1.00 56.42 287 ARG A C 1
ATOM 2369 O O . ARG A 1 287 ? 56.604 9.650 -31.332 1.00 51.71 287 ARG A O 1
ATOM 2377 N N . LEU A 1 288 ? 58.233 11.193 -31.223 1.00 56.87 288 LEU A N 1
ATOM 2378 C CA . LEU A 1 288 ? 57.962 11.732 -32.549 1.00 57.54 288 LEU A CA 1
ATOM 2379 C C . LEU A 1 288 ? 59.225 12.304 -33.150 1.00 57.12 288 LEU A C 1
ATOM 2380 O O . LEU A 1 288 ? 60.031 12.907 -32.452 1.00 59.65 288 LEU A O 1
ATOM 2385 N N . ARG A 1 289 ? 59.395 12.125 -34.452 1.00 55.74 289 ARG A N 1
ATOM 2386 C CA . ARG A 1 289 ? 60.392 12.887 -35.178 1.00 57.20 289 ARG A CA 1
ATOM 2387 C C . ARG A 1 289 ? 59.702 14.183 -35.585 1.00 57.11 289 ARG A C 1
ATOM 2388 O O . ARG A 1 289 ? 59.457 14.437 -36.763 1.00 57.38 289 ARG A O 1
ATOM 2396 N N . GLY A 1 290 ? 59.378 14.990 -34.576 1.00 58.53 290 GLY A N 1
ATOM 2397 C CA . GLY A 1 290 ? 58.616 16.210 -34.766 1.00 56.90 290 GLY A CA 1
ATOM 2398 C C . GLY A 1 290 ? 59.481 17.301 -35.360 1.00 55.93 290 GLY A C 1
ATOM 2399 O O . GLY A 1 290 ? 60.702 17.154 -35.420 1.00 59.02 290 GLY A O 1
ATOM 2400 N N . VAL A 1 291 ? 58.864 18.395 -35.807 1.00 52.74 291 VAL A N 1
ATOM 2401 C CA . VAL A 1 291 ? 59.617 19.489 -36.442 1.00 52.42 291 VAL A CA 1
ATOM 2402 C C . VAL A 1 291 ? 59.134 20.890 -36.003 1.00 51.42 291 VAL A C 1
ATOM 2403 O O . VAL A 1 291 ? 58.301 21.518 -36.665 1.00 53.10 291 VAL A O 1
ATOM 2407 N N . VAL A 1 292 ? 59.674 21.354 -34.875 1.00 48.97 292 VAL A N 1
ATOM 2408 C CA . VAL A 1 292 ? 59.520 22.739 -34.389 1.00 49.59 292 VAL A CA 1
ATOM 2409 C C . VAL A 1 292 ? 60.839 23.194 -33.735 1.00 48.31 292 VAL A C 1
ATOM 2410 O O . VAL A 1 292 ? 61.210 22.697 -32.675 1.00 43.88 292 VAL A O 1
ATOM 2414 N N . ARG A 1 293 ? 61.535 24.145 -34.361 1.00 49.45 293 ARG A N 1
ATOM 2415 C CA . ARG A 1 293 ? 62.888 24.541 -33.924 1.00 48.39 293 ARG A CA 1
ATOM 2416 C C . ARG A 1 293 ? 62.953 25.358 -32.619 1.00 48.79 293 ARG A C 1
ATOM 2417 O O . ARG A 1 293 ? 63.990 25.378 -31.956 1.00 51.69 293 ARG A O 1
ATOM 2425 N N . GLY A 1 294 ? 61.867 26.044 -32.267 1.00 47.43 294 GLY A N 1
ATOM 2426 C CA . GLY A 1 294 ? 61.852 26.936 -31.104 1.00 45.78 294 GLY A CA 1
ATOM 2427 C C . GLY A 1 294 ? 62.064 26.234 -29.772 1.00 47.36 294 GLY A C 1
ATOM 2428 O O . GLY A 1 294 ? 62.788 26.730 -28.902 1.00 45.14 294 GLY A O 1
ATOM 2429 N N . ILE A 1 295 ? 61.451 25.062 -29.635 1.00 48.46 295 ILE A N 1
ATOM 2430 C CA . ILE A 1 295 ? 61.393 24.348 -28.364 1.00 48.52 295 ILE A CA 1
ATOM 2431 C C . ILE A 1 295 ? 62.760 23.859 -27.876 1.00 48.67 295 ILE A C 1
ATOM 2432 O O . ILE A 1 295 ? 63.203 22.757 -28.204 1.00 49.40 295 ILE A O 1
ATOM 2437 N N . GLY A 1 296 ? 63.422 24.709 -27.091 1.00 50.26 296 GLY A N 1
ATOM 2438 C CA . GLY A 1 296 ? 64.762 24.439 -26.565 1.00 50.52 296 GLY A CA 1
ATOM 2439 C C . GLY A 1 296 ? 64.908 23.126 -25.822 1.00 53.88 296 GLY A C 1
ATOM 2440 O O . GLY A 1 296 ? 64.975 22.058 -26.448 1.00 56.37 296 GLY A O 1
ATOM 2441 N N . ALA A 1 297 ? 64.984 23.204 -24.492 1.00 52.87 297 ALA A N 1
ATOM 2442 C CA . ALA A 1 297 ? 65.090 22.014 -23.646 1.00 52.96 297 ALA A CA 1
ATOM 2443 C C . ALA A 1 297 ? 63.722 21.427 -23.261 1.00 50.64 297 ALA A C 1
ATOM 2444 O O . ALA A 1 297 ? 63.503 20.233 -23.430 1.00 50.33 297 ALA A O 1
ATOM 2446 N N . GLY A 1 298 ? 62.821 22.250 -22.729 1.00 48.84 298 GLY A N 1
ATOM 2447 C CA . GLY A 1 298 ? 61.500 21.767 -22.308 1.00 50.17 298 GLY A CA 1
ATOM 2448 C C . GLY A 1 298 ? 60.350 22.689 -22.639 1.00 48.82 298 GLY A C 1
ATOM 2449 O O . GLY A 1 298 ? 59.616 23.112 -21.757 1.00 50.10 298 GLY A O 1
ATOM 2450 N N . HIS A 1 299 ? 60.179 22.989 -23.914 1.00 49.98 299 HIS A N 1
ATOM 2451 C CA . HIS A 1 299 ? 59.126 23.894 -24.335 1.00 51.48 299 HIS A CA 1
ATOM 2452 C C . HIS A 1 299 ? 57.934 23.063 -24.834 1.00 55.25 299 HIS A C 1
ATOM 2453 O O . HIS A 1 299 ? 57.833 21.862 -24.541 1.00 60.39 299 HIS A O 1
ATOM 2460 N N . LEU A 1 300 ? 57.076 23.691 -25.628 1.00 54.78 300 LEU A N 1
ATOM 2461 C CA . LEU A 1 300 ? 55.663 23.369 -25.683 1.00 54.07 300 LEU A CA 1
ATOM 2462 C C . LEU A 1 300 ? 55.098 23.710 -27.067 1.00 57.50 300 LEU A C 1
ATOM 2463 O O . LEU A 1 300 ? 55.189 24.847 -27.527 1.00 60.08 300 LEU A O 1
ATOM 2468 N N . PHE A 1 301 ? 54.521 22.736 -27.752 1.00 57.03 301 PHE A N 1
ATOM 2469 C CA . PHE A 1 301 ? 53.944 23.030 -29.057 1.00 56.31 301 PHE A CA 1
ATOM 2470 C C . PHE A 1 301 ? 52.785 22.090 -29.379 1.00 56.83 301 PHE A C 1
ATOM 2471 O O . PHE A 1 301 ? 52.769 20.931 -28.968 1.00 60.86 301 PHE A O 1
ATOM 2479 N N . ARG A 1 302 ? 51.811 22.604 -30.118 1.00 58.03 302 ARG A N 1
ATOM 2480 C CA . ARG A 1 302 ? 50.584 21.861 -30.373 1.00 56.84 302 ARG A CA 1
ATOM 2481 C C . ARG A 1 302 ? 50.801 20.697 -31.328 1.00 54.29 302 ARG A C 1
ATOM 2482 O O . ARG A 1 302 ? 51.733 20.701 -32.126 1.00 52.20 302 ARG A O 1
ATOM 2490 N N . LEU A 1 303 ? 49.915 19.714 -31.236 1.00 54.32 303 LEU A N 1
ATOM 2491 C CA . LEU A 1 303 ? 49.908 18.562 -32.134 1.00 54.08 303 LEU A CA 1
ATOM 2492 C C . LEU A 1 303 ? 48.795 18.679 -33.177 1.00 52.03 303 LEU A C 1
ATOM 2493 O O . LEU A 1 303 ? 47.657 18.994 -32.837 1.00 52.75 303 LEU A O 1
ATOM 2498 N N . SER A 1 304 ? 49.128 18.407 -34.438 1.00 51.34 304 SER A N 1
ATOM 2499 C CA . SER A 1 304 ? 48.182 18.543 -35.550 1.00 50.14 304 SER A CA 1
ATOM 2500 C C . SER A 1 304 ? 48.649 17.771 -36.781 1.00 49.68 304 SER A C 1
ATOM 2501 O O . SER A 1 304 ? 49.779 17.309 -36.835 1.00 48.63 304 SER A O 1
ATOM 2504 N N . GLY A 1 305 ? 47.763 17.634 -37.766 1.00 49.86 305 GLY A N 1
ATOM 2505 C CA . GLY A 1 305 ? 48.063 16.914 -38.994 1.00 49.04 305 GLY A CA 1
ATOM 2506 C C . GLY A 1 305 ? 48.104 15.406 -38.847 1.00 49.96 305 GLY A C 1
ATOM 2507 O O . GLY A 1 305 ? 47.441 14.689 -39.606 1.00 44.91 305 GLY A O 1
ATOM 2508 N N . TYR A 1 306 ? 48.898 14.939 -37.879 1.00 49.34 306 TYR A N 1
ATOM 2509 C CA . TYR A 1 306 ? 49.179 13.507 -37.662 1.00 53.80 306 TYR A CA 1
ATOM 2510 C C . TYR A 1 306 ? 47.909 12.676 -37.390 1.00 52.65 306 TYR A C 1
ATOM 2511 O O . TYR A 1 306 ? 47.237 12.885 -36.379 1.00 55.31 306 TYR A O 1
ATOM 2520 N N . PRO A 1 307 ? 47.579 11.736 -38.303 1.00 49.48 307 PRO A N 1
ATOM 2521 C CA . PRO A 1 307 ? 46.345 10.970 -38.235 1.00 49.99 307 PRO A CA 1
ATOM 2522 C C . PRO A 1 307 ? 46.413 9.807 -37.252 1.00 50.25 307 PRO A C 1
ATOM 2523 O O . PRO A 1 307 ? 47.166 8.851 -37.456 1.00 48.10 307 PRO A O 1
ATOM 2527 N N . ARG A 1 308 ? 45.603 9.886 -36.205 1.00 50.83 308 ARG A N 1
ATOM 2528 C CA . ARG A 1 308 ? 45.683 8.940 -35.116 1.00 52.26 308 ARG A CA 1
ATOM 2529 C C . ARG A 1 308 ? 44.315 8.800 -34.492 1.00 53.36 308 ARG A C 1
ATOM 2530 O O . ARG A 1 308 ? 43.546 9.756 -34.453 1.00 56.85 308 ARG A O 1
ATOM 2538 N N . ASP A 1 309 ? 44.016 7.595 -34.021 1.00 55.76 309 ASP A N 1
ATOM 2539 C CA . ASP A 1 309 ? 42.741 7.299 -33.382 1.00 55.63 309 ASP A CA 1
ATOM 2540 C C . ASP A 1 309 ? 42.617 7.908 -31.981 1.00 56.07 309 ASP A C 1
ATOM 2541 O O . ASP A 1 309 ? 41.577 8.482 -31.636 1.00 57.25 309 ASP A O 1
ATOM 2546 N N . ASP A 1 310 ? 43.676 7.767 -31.183 1.00 55.59 310 ASP A N 1
ATOM 2547 C CA . ASP A 1 310 ? 43.648 8.113 -29.762 1.00 55.41 310 ASP A CA 1
ATOM 2548 C C . ASP A 1 310 ? 44.994 8.660 -29.257 1.00 54.66 310 ASP A C 1
ATOM 2549 O O . ASP A 1 310 ? 46.021 8.493 -29.907 1.00 52.76 310 ASP A O 1
ATOM 2554 N N . GLN A 1 311 ? 44.970 9.314 -28.092 1.00 56.10 311 GLN A N 1
ATOM 2555 C CA . GLN A 1 311 ? 46.181 9.762 -27.388 1.00 52.80 311 GLN A CA 1
ATOM 2556 C C . GLN A 1 311 ? 46.740 11.074 -27.950 1.00 52.92 311 GLN A C 1
ATOM 2557 O O . GLN A 1 311 ? 47.865 11.454 -27.623 1.00 47.32 311 GLN A O 1
ATOM 2563 N N . ASN A 1 312 ? 45.951 11.768 -28.773 1.00 53.95 312 ASN A N 1
ATOM 2564 C CA . ASN A 1 312 ? 46.367 13.054 -29.353 1.00 55.36 312 ASN A CA 1
ATOM 2565 C C . ASN A 1 312 ? 46.226 14.213 -28.373 1.00 55.91 312 ASN A C 1
ATOM 2566 O O . ASN A 1 312 ? 45.111 14.637 -28.054 1.00 59.56 312 ASN A O 1
ATOM 2571 N N . ARG A 1 313 ? 47.364 14.729 -27.918 1.00 54.36 313 ARG A N 1
ATOM 2572 C CA . ARG A 1 313 ? 47.406 15.768 -26.888 1.00 52.56 313 ARG A CA 1
ATOM 2573 C C . ARG A 1 313 ? 48.489 16.791 -27.211 1.00 52.11 313 ARG A C 1
ATOM 2574 O O . ARG A 1 313 ? 49.126 16.734 -28.266 1.00 45.67 313 ARG A O 1
ATOM 2582 N N . GLU A 1 314 ? 48.678 17.739 -26.299 1.00 53.47 314 GLU A N 1
ATOM 2583 C CA . GLU A 1 314 ? 49.855 18.601 -26.335 1.00 53.83 314 GLU A CA 1
ATOM 2584 C C . GLU A 1 314 ? 50.950 17.978 -25.462 1.00 52.49 314 GLU A C 1
ATOM 2585 O O . GLU A 1 314 ? 51.252 18.458 -24.372 1.00 50.17 314 GLU A O 1
ATOM 2591 N N . TYR A 1 315 ? 51.537 16.899 -25.977 1.00 53.56 315 TYR A N 1
ATOM 2592 C CA . TYR A 1 315 ? 52.585 16.128 -25.277 1.00 51.61 315 TYR A CA 1
ATOM 2593 C C . TYR A 1 315 ? 53.758 17.000 -24.836 1.00 50.56 315 TYR A C 1
ATOM 2594 O O . TYR A 1 315 ? 53.911 18.128 -25.305 1.00 48.40 315 TYR A O 1
ATOM 2603 N N . LEU A 1 316 ? 54.591 16.473 -23.941 1.00 51.73 316 LEU A N 1
ATOM 2604 C CA . LEU A 1 316 ? 55.805 17.188 -23.532 1.00 53.50 316 LEU A CA 1
ATOM 2605 C C . LEU A 1 316 ? 57.035 16.506 -24.108 1.00 50.50 316 LEU A C 1
ATOM 2606 O O . LEU A 1 316 ? 57.176 15.301 -23.995 1.00 50.22 316 LEU A O 1
ATOM 2611 N N . VAL A 1 317 ? 57.922 17.288 -24.718 1.00 50.01 317 VAL A N 1
ATOM 2612 C CA . VAL A 1 317 ? 59.149 16.754 -25.306 1.00 51.86 317 VAL A CA 1
ATOM 2613 C C . VAL A 1 317 ? 60.111 16.313 -24.203 1.00 50.46 317 VAL A C 1
ATOM 2614 O O . VAL A 1 317 ? 60.236 16.989 -23.181 1.00 51.57 317 VAL A O 1
ATOM 2618 N N . VAL A 1 318 ? 60.763 15.166 -24.394 1.00 49.07 318 VAL A N 1
ATOM 2619 C CA . VAL A 1 318 ? 61.669 14.622 -23.370 1.00 48.36 318 VAL A CA 1
ATOM 2620 C C . VAL A 1 318 ? 62.960 14.068 -23.989 1.00 47.20 318 VAL A C 1
ATOM 2621 O O . VAL A 1 318 ? 63.098 12.865 -24.207 1.00 44.80 318 VAL A O 1
ATOM 2625 N N . GLY A 1 319 ? 63.902 14.966 -24.273 1.00 46.35 319 GLY A N 1
ATOM 2626 C CA . GLY A 1 319 ? 65.247 14.574 -24.691 1.00 44.98 319 GLY A CA 1
ATOM 2627 C C . GLY A 1 319 ? 65.405 14.323 -26.177 1.00 47.91 319 GLY A C 1
ATOM 2628 O O . GLY A 1 319 ? 64.685 13.511 -26.752 1.00 45.25 319 GLY A O 1
ATOM 2629 N N . ALA A 1 320 ? 66.368 15.002 -26.800 1.00 47.93 320 ALA A N 1
ATOM 2630 C CA . ALA A 1 320 ? 66.459 14.997 -28.249 1.00 48.47 320 ALA A CA 1
ATOM 2631 C C . ALA A 1 320 ? 67.880 15.058 -28.786 1.00 46.37 320 ALA A C 1
ATOM 2632 O O . ALA A 1 320 ? 68.775 15.633 -28.174 1.00 51.80 320 ALA A O 1
ATOM 2634 N N . GLU A 1 321 ? 68.047 14.465 -29.962 1.00 44.57 321 GLU A N 1
ATOM 2635 C CA . GLU A 1 321 ? 69.309 14.437 -30.674 1.00 43.81 321 GLU A CA 1
ATOM 2636 C C . GLU A 1 321 ? 69.127 15.207 -31.966 1.00 44.31 321 GLU A C 1
ATOM 2637 O O . GLU A 1 321 ? 67.989 15.484 -32.366 1.00 42.31 321 GLU A O 1
ATOM 2643 N N . TYR A 1 322 ? 70.242 15.586 -32.592 1.00 45.55 322 TYR A N 1
ATOM 2644 C CA . TYR A 1 322 ? 70.214 16.159 -33.943 1.00 44.41 322 TYR A CA 1
ATOM 2645 C C . TYR A 1 322 ? 71.569 16.081 -34.662 1.00 45.82 322 TYR A C 1
ATOM 2646 O O . TYR A 1 322 ? 72.604 15.826 -34.040 1.00 40.17 322 TYR A O 1
ATOM 2655 N N . ARG A 1 323 ? 71.526 16.291 -35.983 1.00 47.03 323 ARG A N 1
ATOM 2656 C CA . ARG A 1 323 ? 72.705 16.244 -36.862 1.00 50.62 323 ARG A CA 1
ATOM 2657 C C . ARG A 1 323 ? 72.593 17.264 -38.001 1.00 51.34 323 ARG A C 1
ATOM 2658 O O . ARG A 1 323 ? 71.648 17.204 -38.789 1.00 51.71 323 ARG A O 1
ATOM 2666 N N . VAL A 1 324 ? 73.560 18.177 -38.093 1.00 50.29 324 VAL A N 1
ATOM 2667 C CA . VAL A 1 324 ? 73.597 19.166 -39.176 1.00 53.61 324 VAL A CA 1
ATOM 2668 C C . VAL A 1 324 ? 74.800 18.938 -40.106 1.00 55.51 324 VAL A C 1
ATOM 2669 O O . VAL A 1 324 ? 75.949 19.093 -39.683 1.00 59.38 324 VAL A O 1
ATOM 2673 N N . VAL A 1 325 ? 74.544 18.578 -41.364 1.00 55.94 325 VAL A N 1
ATOM 2674 C CA . VAL A 1 325 ? 75.607 18.569 -42.384 1.00 58.29 325 VAL A CA 1
ATOM 2675 C C . VAL A 1 325 ? 75.240 19.501 -43.531 1.00 57.63 325 VAL A C 1
ATOM 2676 O O . VAL A 1 325 ? 74.106 19.499 -44.017 1.00 58.78 325 VAL A O 1
ATOM 2680 N N . GLN A 1 326 ? 76.225 20.278 -43.966 1.00 57.48 326 GLN A N 1
ATOM 2681 C CA . GLN A 1 326 ? 76.015 21.313 -44.962 1.00 57.77 326 GLN A CA 1
ATOM 2682 C C . GLN A 1 326 ? 77.036 21.153 -46.097 1.00 60.07 326 GLN A C 1
ATOM 2683 O O . GLN A 1 326 ? 77.784 22.084 -46.417 1.00 56.64 326 GLN A O 1
ATOM 2689 N N . GLU A 1 327 ? 77.051 19.961 -46.699 1.00 60.82 327 GLU A N 1
ATOM 2690 C CA . GLU A 1 327 ? 77.845 19.704 -47.898 1.00 62.76 327 GLU A CA 1
ATOM 2691 C C . GLU A 1 327 ? 77.118 20.251 -49.127 1.00 64.66 327 GLU A C 1
ATOM 2692 O O . GLU A 1 327 ? 76.357 19.555 -49.804 1.00 67.32 327 GLU A O 1
ATOM 2698 N N . LEU A 1 328 ? 77.318 21.542 -49.341 1.00 64.84 328 LEU A N 1
ATOM 2699 C CA . LEU A 1 328 ? 77.121 22.183 -50.624 1.00 65.54 328 LEU A CA 1
ATOM 2700 C C . LEU A 1 328 ? 78.511 22.653 -51.027 1.00 64.86 328 LEU A C 1
ATOM 2701 O O . LEU A 1 328 ? 78.686 23.330 -52.045 1.00 65.60 328 LEU A O 1
ATOM 2706 N N . TYR A 1 329 ? 79.509 22.240 -50.240 1.00 64.52 329 TYR A N 1
ATOM 2707 C CA . TYR A 1 329 ? 80.829 22.841 -50.305 1.00 60.61 329 TYR A CA 1
ATOM 2708 C C . TYR A 1 329 ? 81.883 21.982 -51.011 1.00 61.57 329 TYR A C 1
ATOM 2709 O O . TYR A 1 329 ? 83.045 21.905 -50.605 1.00 63.47 329 TYR A O 1
ATOM 2718 N N . GLU A 1 330 ? 81.402 21.331 -52.071 1.00 63.41 330 GLU A N 1
ATOM 2719 C CA . GLU A 1 330 ? 82.119 21.128 -53.349 1.00 61.32 330 GLU A CA 1
ATOM 2720 C C . GLU A 1 330 ? 83.546 20.528 -53.306 1.00 61.93 330 GLU A C 1
ATOM 2721 O O . GLU A 1 330 ? 84.474 20.982 -53.988 1.00 58.32 330 GLU A O 1
ATOM 2727 N N . THR A 1 331 ? 83.649 19.459 -52.526 1.00 60.55 331 THR A N 1
ATOM 2728 C CA . THR A 1 331 ? 84.838 18.618 -52.361 1.00 63.08 331 THR A CA 1
ATOM 2729 C C . THR A 1 331 ? 85.272 17.874 -53.648 1.00 64.91 331 THR A C 1
ATOM 2730 O O . THR A 1 331 ? 84.528 17.033 -54.149 1.00 66.72 331 THR A O 1
ATOM 2734 N N . GLY A 1 332 ? 86.490 18.139 -54.135 1.00 69.06 332 GLY A N 1
ATOM 2735 C CA . GLY A 1 332 ? 86.875 17.847 -55.538 1.00 72.93 332 GLY A CA 1
ATOM 2736 C C . GLY A 1 332 ? 87.495 16.505 -55.950 1.00 76.42 332 GLY A C 1
ATOM 2737 O O . GLY A 1 332 ? 88.589 16.147 -55.506 1.00 79.63 332 GLY A O 1
ATOM 2738 N N . SER A 1 333 ? 86.774 15.776 -56.809 1.00 78.40 333 SER A N 1
ATOM 2739 C CA . SER A 1 333 ? 87.258 14.578 -57.548 1.00 78.92 333 SER A CA 1
ATOM 2740 C C . SER A 1 333 ? 87.202 13.288 -56.727 1.00 77.48 333 SER A C 1
ATOM 2741 O O . SER A 1 333 ? 86.584 12.315 -57.148 1.00 75.44 333 SER A O 1
ATOM 2744 N N . GLY A 1 334 ? 87.858 13.280 -55.570 1.00 75.84 334 GLY A N 1
ATOM 2745 C CA . GLY A 1 334 ? 87.775 12.160 -54.641 1.00 74.61 334 GLY A CA 1
ATOM 2746 C C . GLY A 1 334 ? 87.456 12.649 -53.244 1.00 75.29 334 GLY A C 1
ATOM 2747 O O . GLY A 1 334 ? 88.251 13.365 -52.636 1.00 74.36 334 GLY A O 1
ATOM 2748 N N . GLY A 1 335 ? 86.287 12.264 -52.737 1.00 76.50 335 GLY A N 1
ATOM 2749 C CA . GLY A 1 335 ? 85.847 12.659 -51.399 1.00 76.19 335 GLY A CA 1
ATOM 2750 C C . GLY A 1 335 ? 84.419 12.219 -51.121 1.00 76.85 335 GLY A C 1
ATOM 2751 O O . GLY A 1 335 ? 83.986 11.177 -51.621 1.00 73.22 335 GLY A O 1
ATOM 2752 N N . ALA A 1 336 ? 83.710 13.022 -50.318 1.00 76.66 336 ALA A N 1
ATOM 2753 C CA . ALA A 1 336 ? 82.286 12.841 -49.953 1.00 75.53 336 ALA A CA 1
ATOM 2754 C C . ALA A 1 336 ? 82.095 12.403 -48.498 1.00 75.82 336 ALA A C 1
ATOM 2755 O O . ALA A 1 336 ? 82.450 11.280 -48.126 1.00 77.79 336 ALA A O 1
ATOM 2757 N N . GLY A 1 337 ? 81.536 13.303 -47.687 1.00 75.72 337 GLY A N 1
ATOM 2758 C CA . GLY A 1 337 ? 81.109 12.979 -46.321 1.00 72.41 337 GLY A CA 1
ATOM 2759 C C . GLY A 1 337 ? 79.808 13.684 -45.972 1.00 69.78 337 GLY A C 1
ATOM 2760 O O . GLY A 1 337 ? 79.821 14.875 -45.649 1.00 69.43 337 GLY A O 1
ATOM 2761 N N . SER A 1 338 ? 78.689 12.954 -46.043 1.00 64.82 338 SER A N 1
ATOM 2762 C CA . SER A 1 338 ? 77.366 13.515 -45.711 1.00 63.06 338 SER A CA 1
ATOM 2763 C C . SER A 1 338 ? 76.232 12.476 -45.558 1.00 62.25 338 SER A C 1
ATOM 2764 O O . SER A 1 338 ? 75.485 12.217 -46.506 1.00 59.11 338 SER A O 1
ATOM 2767 N N . GLN A 1 339 ? 76.105 11.894 -44.364 1.00 62.03 339 GLN A N 1
ATOM 2768 C CA . GLN A 1 339 ? 74.973 11.004 -44.036 1.00 60.96 339 GLN A CA 1
ATOM 2769 C C . GLN A 1 339 ? 74.362 11.404 -42.693 1.00 61.95 339 GLN A C 1
ATOM 2770 O O . GLN A 1 339 ? 75.053 11.951 -41.832 1.00 65.11 339 GLN A O 1
ATOM 2776 N N . PHE A 1 340 ? 73.068 11.132 -42.526 1.00 62.12 340 PHE A N 1
ATOM 2777 C CA . PHE A 1 340 ? 72.277 11.730 -41.442 1.00 63.73 340 PHE A CA 1
ATOM 2778 C C . PHE A 1 340 ? 71.583 10.747 -40.502 1.00 62.42 340 PHE A C 1
ATOM 2779 O O . PHE A 1 340 ? 71.233 9.634 -40.893 1.00 62.23 340 PHE A O 1
ATOM 2787 N N . GLU A 1 341 ? 71.376 11.192 -39.264 1.00 60.03 341 GLU A N 1
ATOM 2788 C CA . GLU A 1 341 ? 70.340 10.624 -38.389 1.00 61.90 341 GLU A CA 1
ATOM 2789 C C . GLU A 1 341 ? 69.882 11.729 -37.431 1.00 59.71 341 GLU A C 1
ATOM 2790 O O . GLU A 1 341 ? 70.712 12.358 -36.783 1.00 60.56 341 GLU A O 1
ATOM 2796 N N . SER A 1 342 ? 68.574 11.989 -37.372 1.00 59.84 342 SER A N 1
ATOM 2797 C CA . SER A 1 342 ? 68.038 13.080 -36.541 1.00 58.57 342 SER A CA 1
ATOM 2798 C C . SER A 1 342 ? 66.629 12.794 -36.026 1.00 59.49 342 SER A C 1
ATOM 2799 O O . SER A 1 342 ? 65.733 12.469 -36.810 1.00 65.01 342 SER A O 1
ATOM 2802 N N . GLU A 1 343 ? 66.431 12.944 -34.716 1.00 58.61 343 GLU A N 1
ATOM 2803 C CA . GLU A 1 343 ? 65.139 12.649 -34.084 1.00 57.52 343 GLU A CA 1
ATOM 2804 C C . GLU A 1 343 ? 64.936 13.433 -32.779 1.00 57.19 343 GLU A C 1
ATOM 2805 O O . GLU A 1 343 ? 65.771 14.261 -32.410 1.00 55.66 343 GLU A O 1
ATOM 2811 N N . LEU A 1 344 ? 63.815 13.173 -32.100 1.00 56.27 344 LEU A N 1
ATOM 2812 C CA . LEU A 1 344 ? 63.503 13.784 -30.800 1.00 56.32 344 LEU A CA 1
ATOM 2813 C C . LEU A 1 344 ? 62.431 12.948 -30.083 1.00 58.89 344 LEU A C 1
ATOM 2814 O O . LEU A 1 344 ? 62.035 11.902 -30.596 1.00 61.05 344 LEU A O 1
ATOM 2819 N N . ASP A 1 345 ? 61.962 13.405 -28.918 1.00 59.07 345 ASP A N 1
ATOM 2820 C CA . ASP A 1 345 ? 61.089 12.598 -28.044 1.00 62.59 345 ASP A CA 1
ATOM 2821 C C . ASP A 1 345 ? 59.904 13.395 -27.457 1.00 63.13 345 ASP A C 1
ATOM 2822 O O . ASP A 1 345 ? 59.797 14.596 -27.692 1.00 66.74 345 ASP A O 1
ATOM 2827 N N . CYS A 1 346 ? 59.008 12.713 -26.728 1.00 63.33 346 CYS A N 1
ATOM 2828 C CA . CYS A 1 346 ? 57.865 13.354 -26.032 1.00 62.61 346 CYS A CA 1
ATOM 2829 C C . CYS A 1 346 ? 56.941 12.375 -25.279 1.00 63.62 346 CYS A C 1
ATOM 2830 O O . CYS A 1 346 ? 56.893 11.189 -25.614 1.00 59.48 346 CYS A O 1
ATOM 2833 N N . ILE A 1 347 ? 56.192 12.902 -24.293 1.00 65.07 347 ILE A N 1
ATOM 2834 C CA . ILE A 1 347 ? 55.415 12.090 -23.321 1.00 65.71 347 ILE A CA 1
ATOM 2835 C C . ILE A 1 347 ? 53.927 12.454 -23.153 1.00 67.69 347 ILE A C 1
ATOM 2836 O O . ILE A 1 347 ? 53.487 13.546 -23.520 1.00 71.26 347 ILE A O 1
ATOM 2841 N N . ASP A 1 348 ? 53.179 11.530 -22.545 1.00 67.08 348 ASP A N 1
ATOM 2842 C CA . ASP A 1 348 ? 51.747 11.707 -22.256 1.00 64.73 348 ASP A CA 1
ATOM 2843 C C . ASP A 1 348 ? 51.503 12.985 -21.450 1.00 66.12 348 ASP A C 1
ATOM 2844 O O . ASP A 1 348 ? 52.152 13.203 -20.426 1.00 69.68 348 ASP A O 1
ATOM 2849 N N . ALA A 1 349 ? 50.561 13.816 -21.898 1.00 67.27 349 ALA A N 1
ATOM 2850 C CA . ALA A 1 349 ? 50.350 15.136 -21.293 1.00 65.97 349 ALA A CA 1
ATOM 2851 C C . ALA A 1 349 ? 49.198 15.240 -20.278 1.00 66.35 349 ALA A C 1
ATOM 2852 O O . ALA A 1 349 ? 49.056 16.279 -19.637 1.00 64.02 349 ALA A O 1
ATOM 2854 N N . SER A 1 350 ? 48.387 14.190 -20.122 1.00 65.53 350 SER A N 1
ATOM 2855 C CA . SER A 1 350 ? 47.272 14.219 -19.148 1.00 64.37 350 SER A CA 1
ATOM 2856 C C . SER A 1 350 ? 47.717 14.409 -17.691 1.00 61.88 350 SER A C 1
ATOM 2857 O O . SER A 1 350 ? 46.977 14.968 -16.876 1.00 64.95 350 SER A O 1
ATOM 2860 N N . GLN A 1 351 ? 48.912 13.918 -17.374 1.00 56.29 351 GLN A N 1
ATOM 2861 C CA . GLN A 1 351 ? 49.452 13.960 -16.021 1.00 52.60 351 GLN A CA 1
ATOM 2862 C C . GLN A 1 351 ? 50.923 14.358 -16.114 1.00 48.78 351 GLN A C 1
ATOM 2863 O O . GLN A 1 351 ? 51.475 14.476 -17.204 1.00 49.83 351 GLN A O 1
ATOM 2869 N N . SER A 1 352 ? 51.565 14.520 -14.970 1.00 46.49 352 SER A N 1
ATOM 2870 C CA . SER A 1 352 ? 52.915 15.075 -14.918 1.00 43.91 352 SER A CA 1
ATOM 2871 C C . SER A 1 352 ? 54.044 14.033 -15.033 1.00 43.44 352 SER A C 1
ATOM 2872 O O . SER A 1 352 ? 53.810 12.845 -15.279 1.00 41.86 352 SER A O 1
ATOM 2875 N N . PHE A 1 353 ? 55.273 14.515 -14.883 1.00 40.78 353 PHE A N 1
ATOM 2876 C CA . PHE A 1 353 ? 56.459 13.712 -15.085 1.00 41.18 353 PHE A CA 1
ATOM 2877 C C . PHE A 1 353 ? 57.515 14.164 -14.079 1.00 42.28 353 PHE A C 1
ATOM 2878 O O . PHE A 1 353 ? 57.643 15.358 -13.772 1.00 40.55 353 PHE A O 1
ATOM 2886 N N . ARG A 1 354 ? 58.220 13.197 -13.507 1.00 43.23 354 ARG A N 1
ATOM 2887 C CA . ARG A 1 354 ? 59.268 13.503 -12.544 1.00 41.83 354 ARG A CA 1
ATOM 2888 C C . ARG A 1 354 ? 60.490 12.773 -13.011 1.00 40.93 354 ARG A C 1
ATOM 2889 O O . ARG A 1 354 ? 60.451 12.103 -14.040 1.00 45.17 354 ARG A O 1
ATOM 2897 N N . LEU A 1 355 ? 61.593 12.958 -12.302 1.00 43.76 355 LEU A N 1
ATOM 2898 C CA . LEU A 1 355 ? 62.831 12.238 -12.590 1.00 44.41 355 LEU A CA 1
ATOM 2899 C C . LEU A 1 355 ? 63.022 11.139 -11.568 1.00 44.09 355 LEU A C 1
ATOM 2900 O O . LEU A 1 355 ? 62.446 11.189 -10.481 1.00 44.12 355 LEU A O 1
ATOM 2905 N N . LEU A 1 356 ? 63.848 10.161 -11.920 1.00 43.08 356 LEU A N 1
ATOM 2906 C CA . LEU A 1 356 ? 64.221 9.082 -11.005 1.00 43.57 356 LEU A CA 1
ATOM 2907 C C . LEU A 1 356 ? 65.735 9.084 -10.811 1.00 43.14 356 LEU A C 1
ATOM 2908 O O . LEU A 1 356 ? 66.472 9.553 -11.687 1.00 42.75 356 LEU A O 1
ATOM 2913 N N . PRO A 1 357 ? 66.203 8.525 -9.684 1.00 41.85 357 PRO A N 1
ATOM 2914 C CA . PRO A 1 357 ? 67.580 8.719 -9.306 1.00 40.75 357 PRO A CA 1
ATOM 2915 C C . PRO A 1 357 ? 68.527 7.831 -10.100 1.00 37.73 357 PRO A C 1
ATOM 2916 O O . PRO A 1 357 ? 68.654 6.639 -9.810 1.00 37.30 357 PRO A O 1
ATOM 2920 N N . GLN A 1 358 ? 69.124 8.426 -11.135 1.00 36.84 358 GLN A N 1
ATOM 2921 C CA . GLN A 1 358 ? 70.260 7.855 -11.856 1.00 38.05 358 GLN A CA 1
ATOM 2922 C C . GLN A 1 358 ? 71.544 8.372 -11.209 1.00 36.65 358 GLN A C 1
ATOM 2923 O O . GLN A 1 358 ? 72.602 7.768 -11.343 1.00 38.63 358 GLN A O 1
ATOM 2929 N N . THR A 1 359 ? 71.441 9.495 -10.504 1.00 38.03 359 THR A N 1
ATOM 2930 C CA . THR A 1 359 ? 72.597 10.121 -9.881 1.00 38.98 359 THR A CA 1
ATOM 2931 C C . THR A 1 359 ? 73.060 9.326 -8.635 1.00 40.16 359 THR A C 1
ATOM 2932 O O . THR A 1 359 ? 72.265 9.061 -7.742 1.00 43.88 359 THR A O 1
ATOM 2936 N N . PRO A 1 360 ? 74.351 8.948 -8.581 1.00 41.49 360 PRO A N 1
ATOM 2937 C CA . PRO A 1 360 ? 74.843 8.081 -7.498 1.00 41.80 360 PRO A CA 1
ATOM 2938 C C . PRO A 1 360 ? 74.496 8.572 -6.083 1.00 40.89 360 PRO A C 1
ATOM 2939 O O . PRO A 1 360 ? 74.905 9.658 -5.673 1.00 42.28 360 PRO A O 1
ATOM 2943 N N . VAL A 1 361 ? 73.727 7.767 -5.358 1.00 41.69 361 VAL A N 1
ATOM 2944 C CA . VAL A 1 361 ? 73.292 8.114 -4.001 1.00 41.04 361 VAL A CA 1
ATOM 2945 C C . VAL A 1 361 ? 74.491 8.307 -3.060 1.00 38.97 361 VAL A C 1
ATOM 2946 O O . VAL A 1 361 ? 75.446 7.526 -3.119 1.00 35.51 361 VAL A O 1
ATOM 2950 N N . PRO A 1 362 ? 74.436 9.341 -2.192 1.00 40.34 362 PRO A N 1
ATOM 2951 C CA . PRO A 1 362 ? 75.517 9.669 -1.259 1.00 41.67 362 PRO A CA 1
ATOM 2952 C C . PRO A 1 362 ? 75.734 8.615 -0.173 1.00 39.94 362 PRO A C 1
ATOM 2953 O O . PRO A 1 362 ? 74.830 8.316 0.592 1.00 39.43 362 PRO A O 1
ATOM 2957 N N . VAL A 1 363 ? 76.945 8.077 -0.111 1.00 41.44 363 VAL A N 1
ATOM 2958 C CA . VAL A 1 363 ? 77.226 6.917 0.708 1.00 40.73 363 VAL A CA 1
ATOM 2959 C C . VAL A 1 363 ? 78.221 7.288 1.797 1.00 42.33 363 VAL A C 1
ATOM 2960 O O . VAL A 1 363 ? 79.134 8.084 1.576 1.00 43.32 363 VAL A O 1
ATOM 2964 N N . VAL A 1 364 ? 77.997 6.720 2.979 1.00 42.44 364 VAL A N 1
ATOM 2965 C CA . VAL A 1 364 ? 78.934 6.777 4.085 1.00 39.07 364 VAL A CA 1
ATOM 2966 C C . VAL A 1 364 ? 79.243 5.336 4.443 1.00 37.44 364 VAL A C 1
ATOM 2967 O O . VAL A 1 364 ? 78.444 4.668 5.089 1.00 34.74 364 VAL A O 1
ATOM 2971 N N . ARG A 1 365 ? 80.407 4.869 4.007 1.00 35.19 365 ARG A N 1
ATOM 2972 C CA . ARG A 1 365 ? 80.664 3.447 3.855 1.00 34.11 365 ARG A CA 1
ATOM 2973 C C . ARG A 1 365 ? 81.239 2.791 5.090 1.00 33.34 365 ARG A C 1
ATOM 2974 O O . ARG A 1 365 ? 81.444 1.583 5.100 1.00 35.45 365 ARG A O 1
ATOM 2982 N N . GLY A 1 366 ? 81.495 3.583 6.129 1.00 31.17 366 GLY A N 1
ATOM 2983 C CA . GLY A 1 366 ? 81.730 3.045 7.455 1.00 30.09 366 GLY A CA 1
ATOM 2984 C C . GLY A 1 366 ? 81.722 4.128 8.528 1.00 28.60 366 GLY A C 1
ATOM 2985 O O . GLY A 1 366 ? 81.741 5.322 8.214 1.00 27.36 366 GLY A O 1
ATOM 2986 N N . PRO A 1 367 ? 81.726 3.716 9.807 1.00 28.24 367 PRO A N 1
ATOM 2987 C CA . PRO A 1 367 ? 81.677 4.677 10.922 1.00 27.21 367 PRO A CA 1
ATOM 2988 C C . PRO A 1 367 ? 82.801 5.689 10.882 1.00 27.65 367 PRO A C 1
ATOM 2989 O O . PRO A 1 367 ? 83.795 5.491 10.167 1.00 26.16 367 PRO A O 1
ATOM 2993 N N . GLN A 1 368 ? 82.619 6.765 11.645 1.00 28.88 368 GLN A N 1
ATOM 2994 C CA . GLN A 1 368 ? 83.510 7.936 11.639 1.00 27.72 368 GLN A CA 1
ATOM 2995 C C . GLN A 1 368 ? 83.556 8.572 13.029 1.00 29.19 368 GLN A C 1
ATOM 2996 O O . GLN A 1 368 ? 82.540 8.611 13.738 1.00 28.99 368 GLN A O 1
ATOM 3002 N N . THR A 1 369 ? 84.721 9.089 13.430 1.00 30.69 369 THR A N 1
ATOM 3003 C CA . THR A 1 369 ? 84.826 9.703 14.760 1.00 30.37 369 THR A CA 1
ATOM 3004 C C . THR A 1 369 ? 84.633 11.208 14.679 1.00 27.04 369 THR A C 1
ATOM 3005 O O . THR A 1 369 ? 84.989 11.832 13.691 1.00 30.15 369 THR A O 1
ATOM 3009 N N . ALA A 1 370 ? 84.078 11.789 15.730 1.00 25.52 370 ALA A N 1
ATOM 3010 C CA . ALA A 1 370 ? 83.751 13.220 15.753 1.00 23.97 370 ALA A CA 1
ATOM 3011 C C . ALA A 1 370 ? 84.049 13.786 17.142 1.00 23.83 370 ALA A C 1
ATOM 3012 O O . ALA A 1 370 ? 84.430 13.035 18.033 1.00 24.65 370 ALA A O 1
ATOM 3014 N N . VAL A 1 371 ? 83.874 15.092 17.315 1.00 23.85 371 VAL A N 1
ATOM 3015 C CA . VAL A 1 371 ? 84.142 15.789 18.590 1.00 25.80 371 VAL A CA 1
ATOM 3016 C C . VAL A 1 371 ? 82.832 16.415 19.095 1.00 26.60 371 VAL A C 1
ATOM 3017 O O . VAL A 1 371 ? 82.140 17.158 18.378 1.00 25.95 371 VAL A O 1
ATOM 3021 N N . VAL A 1 372 ? 82.449 16.086 20.327 1.00 26.42 372 VAL A N 1
ATOM 3022 C CA . VAL A 1 372 ? 81.201 16.598 20.835 1.00 25.77 372 VAL A CA 1
ATOM 3023 C C . VAL A 1 372 ? 81.370 18.085 21.083 1.00 24.64 372 VAL A C 1
ATOM 3024 O O . VAL A 1 372 ? 82.410 18.519 21.566 1.00 26.52 372 VAL A O 1
ATOM 3028 N N . VAL A 1 373 ? 80.342 18.860 20.763 1.00 25.67 373 VAL A N 1
ATOM 3029 C CA . VAL A 1 373 ? 80.451 20.312 20.761 1.00 25.96 373 VAL A CA 1
ATOM 3030 C C . VAL A 1 373 ? 79.251 20.988 21.380 1.00 26.74 373 VAL A C 1
ATOM 3031 O O . VAL A 1 373 ? 78.125 20.479 21.299 1.00 29.17 373 VAL A O 1
ATOM 3035 N N . GLY A 1 374 ? 79.484 22.169 21.931 1.00 24.99 374 GLY A N 1
ATOM 3036 C CA . GLY A 1 374 ? 78.392 22.979 22.448 1.00 25.36 374 GLY A CA 1
ATOM 3037 C C . GLY A 1 374 ? 78.792 24.408 22.709 1.00 24.08 374 GLY A C 1
ATOM 3038 O O . GLY A 1 374 ? 79.885 24.809 22.390 1.00 23.47 374 GLY A O 1
ATOM 3039 N N . PRO A 1 375 ? 77.902 25.184 23.330 1.00 24.63 375 PRO A N 1
ATOM 3040 C CA . PRO A 1 375 ? 78.159 26.598 23.572 1.00 23.48 375 PRO A CA 1
ATOM 3041 C C . PRO A 1 375 ? 79.420 26.824 24.436 1.00 25.01 375 PRO A C 1
ATOM 3042 O O . PRO A 1 375 ? 79.925 25.880 25.045 1.00 24.37 375 PRO A O 1
ATOM 3046 N N . LYS A 1 376 ? 79.947 28.049 24.440 1.00 25.89 376 LYS A N 1
ATOM 3047 C CA . LYS A 1 376 ? 81.097 28.377 25.292 1.00 28.06 376 LYS A CA 1
ATOM 3048 C C . LYS A 1 376 ? 80.695 28.371 26.756 1.00 28.88 376 LYS A C 1
ATOM 3049 O O . LYS A 1 376 ? 79.504 28.433 27.089 1.00 30.07 376 LYS A O 1
ATOM 3055 N N . GLY A 1 377 ? 81.710 28.308 27.623 1.00 31.05 377 GLY A N 1
ATOM 3056 C CA . GLY A 1 377 ? 81.512 28.203 29.054 1.00 30.67 377 GLY A CA 1
ATOM 3057 C C . GLY A 1 377 ? 80.553 27.075 29.374 1.00 31.86 377 GLY A C 1
ATOM 3058 O O . GLY A 1 377 ? 79.616 27.249 30.152 1.00 36.05 377 GLY A O 1
ATOM 3059 N N . GLU A 1 378 ? 80.754 25.920 28.753 1.00 30.23 378 GLU A N 1
ATOM 3060 C CA . GLU A 1 378 ? 79.862 24.793 29.011 1.00 29.46 378 GLU A CA 1
ATOM 3061 C C . GLU A 1 378 ? 80.593 23.478 28.844 1.00 28.51 378 GLU A C 1
ATOM 3062 O O . GLU A 1 378 ? 81.500 23.356 28.012 1.00 28.21 378 GLU A O 1
ATOM 3068 N N . GLU A 1 379 ? 80.190 22.493 29.641 1.00 28.21 379 GLU A N 1
ATOM 3069 C CA . GLU A 1 379 ? 80.822 21.182 29.633 1.00 28.39 379 GLU A CA 1
ATOM 3070 C C . GLU A 1 379 ? 79.993 20.120 28.921 1.00 27.89 379 GLU A C 1
ATOM 3071 O O . GLU A 1 379 ? 80.556 19.160 28.405 1.00 27.17 379 GLU A O 1
ATOM 3077 N N . ILE A 1 380 ? 78.670 20.293 28.913 1.00 28.73 380 ILE A N 1
ATOM 3078 C CA . ILE A 1 380 ? 77.741 19.368 28.283 1.00 29.60 380 ILE A CA 1
ATOM 3079 C C . ILE A 1 380 ? 76.619 20.144 27.585 1.00 30.69 380 ILE A C 1
ATOM 3080 O O . ILE A 1 380 ? 76.151 21.185 28.090 1.00 31.40 380 ILE A O 1
ATOM 3085 N N . TRP A 1 381 ? 76.175 19.625 26.441 1.00 30.61 381 TRP A N 1
ATOM 3086 C CA . TRP A 1 381 ? 75.014 20.166 25.726 1.00 32.26 381 TRP A CA 1
ATOM 3087 C C . TRP A 1 381 ? 74.057 19.074 25.261 1.00 32.75 381 TRP A C 1
ATOM 3088 O O . TRP A 1 381 ? 74.398 18.250 24.413 1.00 36.38 381 TRP A O 1
ATOM 3099 N N . THR A 1 382 ? 72.849 19.083 25.815 1.00 34.12 382 THR A N 1
ATOM 3100 C CA . THR A 1 382 ? 71.875 18.020 25.580 1.00 35.27 382 THR A CA 1
ATOM 3101 C C . THR A 1 382 ? 70.446 18.584 25.821 1.00 35.38 382 THR A C 1
ATOM 3102 O O . THR A 1 382 ? 70.300 19.671 26.397 1.00 36.74 382 THR A O 1
ATOM 3106 N N . ASP A 1 383 ? 69.418 17.892 25.329 1.00 36.95 383 ASP A N 1
ATOM 3107 C CA . ASP A 1 383 ? 68.007 18.249 25.589 1.00 38.13 383 ASP A CA 1
ATOM 3108 C C . ASP A 1 383 ? 67.254 16.984 26.025 1.00 38.12 383 ASP A C 1
ATOM 3109 O O . ASP A 1 383 ? 67.861 15.930 26.208 1.00 36.47 383 ASP A O 1
ATOM 3114 N N . GLN A 1 384 ? 65.935 17.088 26.171 1.00 37.69 384 GLN A N 1
ATOM 3115 C CA . GLN A 1 384 ? 65.108 16.054 26.812 1.00 35.59 384 GLN A CA 1
ATOM 3116 C C . GLN A 1 384 ? 65.574 14.637 26.530 1.00 34.15 384 GLN A C 1
ATOM 3117 O O . GLN A 1 384 ? 65.576 13.789 27.419 1.00 32.93 384 GLN A O 1
ATOM 3123 N N . TYR A 1 385 ? 65.978 14.396 25.287 1.00 34.76 385 TYR A N 1
ATOM 3124 C CA . TYR A 1 385 ? 66.225 13.048 24.802 1.00 34.18 385 TYR A CA 1
ATOM 3125 C C . TYR A 1 385 ? 67.558 12.485 25.203 1.00 34.79 385 TYR A C 1
ATOM 3126 O O . TYR A 1 385 ? 67.675 11.267 25.382 1.00 40.59 385 TYR A O 1
ATOM 3135 N N . GLY A 1 386 ? 68.564 13.351 25.335 1.00 33.75 386 GLY A N 1
ATOM 3136 C CA . GLY A 1 386 ? 69.939 12.919 25.606 1.00 30.29 386 GLY A CA 1
ATOM 3137 C C . GLY A 1 386 ? 70.844 13.053 24.399 1.00 30.17 386 GLY A C 1
ATOM 3138 O O . GLY A 1 386 ? 72.021 12.680 24.469 1.00 28.76 386 GLY A O 1
ATOM 3139 N N . ARG A 1 387 ? 70.276 13.579 23.302 1.00 27.62 387 ARG A N 1
ATOM 3140 C CA A ARG A 1 387 ? 71.027 13.882 22.073 0.50 27.36 387 ARG A CA 1
ATOM 3141 C CA B ARG A 1 387 ? 71.014 13.891 22.061 0.50 28.00 387 ARG A CA 1
ATOM 3142 C C . ARG A 1 387 ? 72.049 15.000 22.266 1.00 27.54 387 ARG A C 1
ATOM 3143 O O . ARG A 1 387 ? 71.820 15.923 23.035 1.00 30.48 387 ARG A O 1
ATOM 3158 N N . VAL A 1 388 ? 73.189 14.927 21.570 1.00 28.00 388 VAL A N 1
ATOM 3159 C CA . VAL A 1 388 ? 74.222 15.999 21.667 1.00 27.53 388 VAL A CA 1
ATOM 3160 C C . VAL A 1 388 ? 74.448 16.618 20.302 1.00 27.88 388 VAL A C 1
ATOM 3161 O O . VAL A 1 388 ? 73.694 16.303 19.397 1.00 27.76 388 VAL A O 1
ATOM 3165 N N . LYS A 1 389 ? 75.428 17.521 20.171 1.00 27.26 389 LYS A N 1
ATOM 3166 C CA . LYS A 1 389 ? 75.881 18.007 18.845 1.00 29.37 389 LYS A CA 1
ATOM 3167 C C . LYS A 1 389 ? 77.320 17.607 18.554 1.00 30.04 389 LYS A C 1
ATOM 3168 O O . LYS A 1 389 ? 78.141 17.530 19.475 1.00 33.10 389 LYS A O 1
ATOM 3174 N N . VAL A 1 390 ? 77.619 17.368 17.278 1.00 28.37 390 VAL A N 1
ATOM 3175 C CA . VAL A 1 390 ? 78.956 16.916 16.870 1.00 29.02 390 VAL A CA 1
ATOM 3176 C C . VAL A 1 390 ? 79.684 17.812 15.852 1.00 29.19 390 VAL A C 1
ATOM 3177 O O . VAL A 1 390 ? 79.080 18.385 14.941 1.00 30.07 390 VAL A O 1
ATOM 3181 N N . HIS A 1 391 ? 81.001 17.871 15.985 1.00 30.83 391 HIS A N 1
ATOM 3182 C CA . HIS A 1 391 ? 81.844 18.432 14.940 1.00 32.33 391 HIS A CA 1
ATOM 3183 C C . HIS A 1 391 ? 82.602 17.366 14.167 1.00 30.86 391 HIS A C 1
ATOM 3184 O O . HIS A 1 391 ? 83.489 16.717 14.712 1.00 31.06 391 HIS A O 1
ATOM 3191 N N . PHE A 1 392 ? 82.313 17.239 12.877 1.00 30.60 392 PHE A N 1
ATOM 3192 C CA . PHE A 1 392 ? 83.092 16.349 12.018 1.00 31.72 392 PHE A CA 1
ATOM 3193 C C . PHE A 1 392 ? 84.421 16.927 11.525 1.00 32.01 392 PHE A C 1
ATOM 3194 O O . PHE A 1 392 ? 84.720 18.102 11.704 1.00 34.95 392 PHE A O 1
ATOM 3202 N N . HIS A 1 393 ? 85.236 16.066 10.936 1.00 34.09 393 HIS A N 1
ATOM 3203 C CA . HIS A 1 393 ? 86.561 16.467 10.458 1.00 35.75 393 HIS A CA 1
ATOM 3204 C C . HIS A 1 393 ? 86.577 16.819 8.985 1.00 35.52 393 HIS A C 1
ATOM 3205 O O . HIS A 1 393 ? 87.562 17.368 8.491 1.00 39.50 393 HIS A O 1
ATOM 3212 N N . TRP A 1 394 ? 85.477 16.512 8.300 1.00 36.53 394 TRP A N 1
ATOM 3213 C CA . TRP A 1 394 ? 85.219 17.007 6.943 1.00 37.15 394 TRP A CA 1
ATOM 3214 C C . TRP A 1 394 ? 84.309 18.237 7.003 1.00 39.68 394 TRP A C 1
ATOM 3215 O O . TRP A 1 394 ? 83.816 18.702 5.966 1.00 43.17 394 TRP A O 1
ATOM 3226 N N . ASP A 1 395 ? 84.097 18.757 8.222 1.00 40.17 395 ASP A N 1
ATOM 3227 C CA . ASP A 1 395 ? 83.190 19.882 8.489 1.00 39.36 395 ASP A CA 1
ATOM 3228 C C . ASP A 1 395 ? 83.948 21.211 8.350 1.00 39.75 395 ASP A C 1
ATOM 3229 O O . ASP A 1 395 ? 84.519 21.758 9.309 1.00 37.69 395 ASP A O 1
ATOM 3234 N N . ARG A 1 396 ? 83.924 21.733 7.133 1.00 37.73 396 ARG A N 1
ATOM 3235 C CA . ARG A 1 396 ? 84.803 22.830 6.739 1.00 37.23 396 ARG A CA 1
ATOM 3236 C C . ARG A 1 396 ? 84.401 24.185 7.331 1.00 36.10 396 ARG A C 1
ATOM 3237 O O . ARG A 1 396 ? 85.255 25.054 7.513 1.00 34.33 396 ARG A O 1
ATOM 3245 N N . HIS A 1 397 ? 83.122 24.349 7.668 1.00 35.31 397 HIS A N 1
ATOM 3246 C CA . HIS A 1 397 ? 82.571 25.672 7.981 1.00 35.44 397 HIS A CA 1
ATOM 3247 C C . HIS A 1 397 ? 81.673 25.715 9.237 1.00 36.24 397 HIS A C 1
ATOM 3248 O O . HIS A 1 397 ? 80.467 25.957 9.142 1.00 36.94 397 HIS A O 1
ATOM 3255 N N . ASP A 1 398 ? 82.255 25.511 10.416 1.00 35.72 398 ASP A N 1
ATOM 3256 C CA . ASP A 1 398 ? 81.479 25.596 11.644 1.00 34.23 398 ASP A CA 1
ATOM 3257 C C . ASP A 1 398 ? 82.315 26.153 12.796 1.00 35.89 398 ASP A C 1
ATOM 3258 O O . ASP A 1 398 ? 83.528 26.258 12.675 1.00 35.15 398 ASP A O 1
ATOM 3263 N N . GLN A 1 399 ? 81.647 26.477 13.910 1.00 36.23 399 GLN A N 1
ATOM 3264 C CA . GLN A 1 399 ? 82.221 27.272 15.008 1.00 34.96 399 GLN A CA 1
ATOM 3265 C C . GLN A 1 399 ? 82.852 26.438 16.121 1.00 35.50 399 GLN A C 1
ATOM 3266 O O . GLN A 1 399 ? 82.904 25.209 16.054 1.00 35.60 399 GLN A O 1
ATOM 3272 N N . SER A 1 400 ? 83.316 27.146 17.153 1.00 36.00 400 SER A N 1
ATOM 3273 C CA . SER A 1 400 ? 83.681 26.542 18.442 1.00 36.94 400 SER A CA 1
ATOM 3274 C C . SER A 1 400 ? 82.529 26.536 19.470 1.00 35.96 400 SER A C 1
ATOM 3275 O O . SER A 1 400 ? 82.771 26.301 20.676 1.00 38.87 400 SER A O 1
ATOM 3278 N N . ASN A 1 401 ? 81.290 26.756 19.012 1.00 34.75 401 ASN A N 1
ATOM 3279 C CA . ASN A 1 401 ? 80.117 26.767 19.905 1.00 34.76 401 ASN A CA 1
ATOM 3280 C C . ASN A 1 401 ? 78.932 25.900 19.413 1.00 36.58 401 ASN A C 1
ATOM 3281 O O . ASN A 1 401 ? 79.055 25.158 18.450 1.00 37.36 401 ASN A O 1
ATOM 3286 N N . GLU A 1 402 ? 77.787 26.017 20.085 1.00 38.47 402 GLU A N 1
ATOM 3287 C CA . GLU A 1 402 ? 76.680 25.049 19.973 1.00 37.74 402 GLU A CA 1
ATOM 3288 C C . GLU A 1 402 ? 76.159 24.801 18.573 1.00 39.64 402 GLU A C 1
ATOM 3289 O O . GLU A 1 402 ? 75.807 23.679 18.224 1.00 38.24 402 GLU A O 1
ATOM 3295 N N . ASN A 1 403 ? 76.085 25.872 17.789 1.00 39.90 403 ASN A N 1
ATOM 3296 C CA . ASN A 1 403 ? 75.530 25.815 16.460 1.00 38.48 403 ASN A CA 1
ATOM 3297 C C . ASN A 1 403 ? 76.573 25.250 15.515 1.00 37.24 403 ASN A C 1
ATOM 3298 O O . ASN A 1 403 ? 77.385 26.008 14.985 1.00 35.21 403 ASN A O 1
ATOM 3303 N N . SER A 1 404 ? 76.541 23.921 15.314 1.00 34.71 404 SER A N 1
ATOM 3304 C CA . SER A 1 404 ? 77.583 23.195 14.579 1.00 34.06 404 SER A CA 1
ATOM 3305 C C . SER A 1 404 ? 77.003 22.117 13.616 1.00 35.86 404 SER A C 1
ATOM 3306 O O . SER A 1 404 ? 77.054 22.291 12.388 1.00 35.72 404 SER A O 1
ATOM 3309 N N . SER A 1 405 ? 76.444 21.028 14.142 1.00 33.57 405 SER A N 1
ATOM 3310 C CA . SER A 1 405 ? 75.774 20.018 13.295 1.00 37.87 405 SER A CA 1
ATOM 3311 C C . SER A 1 405 ? 74.238 20.015 13.415 1.00 36.13 405 SER A C 1
ATOM 3312 O O . SER A 1 405 ? 73.550 20.830 12.785 1.00 38.97 405 SER A O 1
ATOM 3315 N N . CYS A 1 406 ? 73.734 19.098 14.231 1.00 34.15 406 CYS A N 1
ATOM 3316 C CA . CYS A 1 406 ? 72.314 18.803 14.399 1.00 34.28 406 CYS A CA 1
ATOM 3317 C C . CYS A 1 406 ? 72.243 18.022 15.685 1.00 29.29 406 CYS A C 1
ATOM 3318 O O . CYS A 1 406 ? 73.263 17.667 16.216 1.00 29.62 406 CYS A O 1
ATOM 3321 N N . TRP A 1 407 ? 71.055 17.743 16.184 1.00 30.06 407 TRP A N 1
ATOM 3322 C CA . TRP A 1 407 ? 70.940 16.900 17.395 1.00 28.12 407 TRP A CA 1
ATOM 3323 C C . TRP A 1 407 ? 71.075 15.452 17.007 1.00 28.18 407 TRP A C 1
ATOM 3324 O O . TRP A 1 407 ? 70.391 15.000 16.105 1.00 28.23 407 TRP A O 1
ATOM 3335 N N . ILE A 1 408 ? 71.934 14.711 17.694 1.00 25.61 408 ILE A N 1
ATOM 3336 C CA . ILE A 1 408 ? 72.202 13.361 17.300 1.00 23.55 408 ILE A CA 1
ATOM 3337 C C . ILE A 1 408 ? 72.115 12.416 18.475 1.00 23.42 408 ILE A C 1
ATOM 3338 O O . ILE A 1 408 ? 72.847 12.604 19.456 1.00 23.00 408 ILE A O 1
ATOM 3343 N N . ARG A 1 409 ? 71.254 11.398 18.359 1.00 22.80 409 ARG A N 1
ATOM 3344 C CA . ARG A 1 409 ? 71.104 10.333 19.367 1.00 23.98 409 ARG A CA 1
ATOM 3345 C C . ARG A 1 409 ? 72.438 9.638 19.710 1.00 24.72 409 ARG A C 1
ATOM 3346 O O . ARG A 1 409 ? 73.354 9.559 18.898 1.00 23.93 409 ARG A O 1
ATOM 3354 N N . VAL A 1 410 ? 72.504 9.085 20.919 1.00 27.50 410 VAL A N 1
ATOM 3355 C CA . VAL A 1 410 ? 73.730 8.554 21.485 1.00 27.95 410 VAL A CA 1
ATOM 3356 C C . VAL A 1 410 ? 73.423 7.218 22.134 1.00 28.26 410 VAL A C 1
ATOM 3357 O O . VAL A 1 410 ? 72.622 7.161 23.063 1.00 27.85 410 VAL A O 1
ATOM 3361 N N . SER A 1 411 ? 74.060 6.154 21.643 1.00 27.16 411 SER A N 1
ATOM 3362 C CA . SER A 1 411 ? 73.795 4.820 22.138 1.00 25.81 411 SER A CA 1
ATOM 3363 C C . SER A 1 411 ? 74.173 4.684 23.594 1.00 25.88 411 SER A C 1
ATOM 3364 O O . SER A 1 411 ? 75.119 5.320 24.044 1.00 25.98 411 SER A O 1
ATOM 3367 N N . GLN A 1 412 ? 73.441 3.840 24.313 1.00 26.61 412 GLN A N 1
ATOM 3368 C CA . GLN A 1 412 ? 73.582 3.724 25.782 1.00 27.41 412 GLN A CA 1
ATOM 3369 C C . GLN A 1 412 ? 73.554 2.249 26.195 1.00 29.12 412 GLN A C 1
ATOM 3370 O O . GLN A 1 412 ? 73.021 1.419 25.466 1.00 30.70 412 GLN A O 1
ATOM 3376 N N . ALA A 1 413 ? 74.109 1.920 27.364 1.00 29.61 413 ALA A N 1
ATOM 3377 C CA . ALA A 1 413 ? 74.374 0.502 27.679 1.00 29.55 413 ALA A CA 1
ATOM 3378 C C . ALA A 1 413 ? 73.128 -0.255 28.096 1.00 30.44 413 ALA A C 1
ATOM 3379 O O . ALA A 1 413 ? 73.155 -1.480 28.205 1.00 30.29 413 ALA A O 1
ATOM 3381 N N . TRP A 1 414 ? 72.038 0.486 28.312 1.00 32.09 414 TRP A N 1
ATOM 3382 C CA . TRP A 1 414 ? 70.717 -0.078 28.589 1.00 31.25 414 TRP A CA 1
ATOM 3383 C C . TRP A 1 414 ? 69.682 1.017 28.313 1.00 32.14 414 TRP A C 1
ATOM 3384 O O . TRP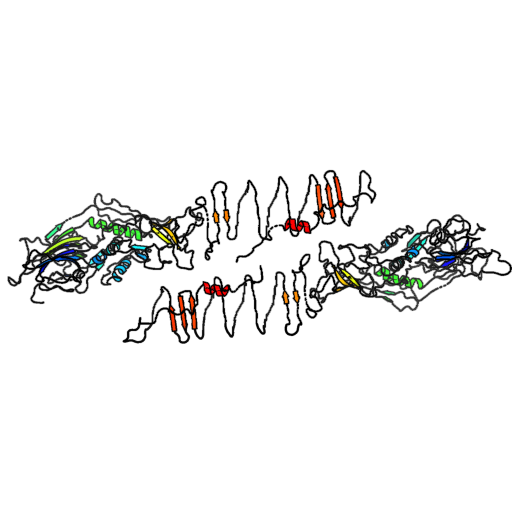 A 1 414 ? 69.948 2.207 28.577 1.00 31.58 414 TRP A O 1
ATOM 3395 N N . ALA A 1 415 ? 68.515 0.625 27.796 1.00 33.11 415 ALA A N 1
ATOM 3396 C CA . ALA A 1 415 ? 67.488 1.584 27.360 1.00 32.87 415 ALA A CA 1
ATOM 3397 C C . ALA A 1 415 ? 66.061 1.230 27.793 1.00 33.49 415 ALA A C 1
ATOM 3398 O O . ALA A 1 415 ? 65.238 0.859 26.968 1.00 33.76 415 ALA A O 1
ATOM 3400 N N . GLY A 1 416 ? 65.766 1.370 29.087 1.00 32.59 416 GLY A N 1
ATOM 3401 C CA . GLY A 1 416 ? 64.392 1.160 29.595 1.00 32.19 416 GLY A CA 1
ATOM 3402 C C . GLY A 1 416 ? 63.498 2.372 29.332 1.00 29.73 416 GLY A C 1
ATOM 3403 O O . GLY A 1 416 ? 63.840 3.243 28.533 1.00 25.72 416 GLY A O 1
ATOM 3404 N N . LYS A 1 417 ? 62.366 2.436 30.030 1.00 29.56 417 LYS A N 1
ATOM 3405 C CA . LYS A 1 417 ? 61.374 3.484 29.799 1.00 30.23 417 LYS A CA 1
ATOM 3406 C C . LYS A 1 417 ? 61.671 4.731 30.622 1.00 29.70 417 LYS A C 1
ATOM 3407 O O . LYS A 1 417 ? 61.730 5.805 30.068 1.00 31.54 417 LYS A O 1
ATOM 3413 N N . ASN A 1 418 ? 61.818 4.612 31.939 1.00 30.79 418 ASN A N 1
ATOM 3414 C CA . ASN A 1 418 ? 62.429 5.697 32.722 1.00 28.66 418 ASN A CA 1
ATOM 3415 C C . ASN A 1 418 ? 63.603 5.147 33.535 1.00 28.91 418 ASN A C 1
ATOM 3416 O O . ASN A 1 418 ? 63.878 5.592 34.641 1.00 28.10 418 ASN A O 1
ATOM 3421 N N . TRP A 1 419 ? 64.319 4.201 32.929 1.00 28.05 419 TRP A N 1
ATOM 3422 C CA . TRP A 1 419 ? 65.456 3.556 33.539 1.00 28.19 419 TRP A CA 1
ATOM 3423 C C . TRP A 1 419 ? 66.386 3.059 32.435 1.00 27.26 419 TRP A C 1
ATOM 3424 O O . TRP A 1 419 ? 66.015 3.028 31.253 1.00 26.73 419 TRP A O 1
ATOM 3435 N N . GLY A 1 420 ? 67.598 2.692 32.820 1.00 25.37 420 GLY A N 1
ATOM 3436 C CA . GLY A 1 420 ? 68.594 2.171 31.878 1.00 25.06 420 GLY A CA 1
ATOM 3437 C C . GLY A 1 420 ? 69.927 2.708 32.316 1.00 25.42 420 GLY A C 1
ATOM 3438 O O . GLY A 1 420 ? 70.164 2.880 33.515 1.00 23.18 420 GLY A O 1
ATOM 3439 N N . SER A 1 421 ? 70.802 2.998 31.372 1.00 24.90 421 SER A N 1
ATOM 3440 C CA . SER A 1 421 ? 72.147 3.447 31.748 1.00 26.88 421 SER A CA 1
ATOM 3441 C C . SER A 1 421 ? 72.602 4.651 30.910 1.00 27.53 421 SER A C 1
ATOM 3442 O O . SER A 1 421 ? 73.250 4.489 29.870 1.00 27.46 421 SER A O 1
ATOM 3453 N N . GLN A 1 423 ? 74.848 7.817 30.167 1.00 25.77 423 GLN A N 1
ATOM 3454 C CA . GLN A 1 423 ? 76.143 8.422 30.392 1.00 24.64 423 GLN A CA 1
ATOM 3455 C C . GLN A 1 423 ? 76.276 9.468 29.315 1.00 23.91 423 GLN A C 1
ATOM 3456 O O . GLN A 1 423 ? 76.386 9.120 28.127 1.00 27.05 423 GLN A O 1
ATOM 3462 N N . ILE A 1 424 ? 76.276 10.736 29.708 1.00 22.66 424 ILE A N 1
ATOM 3463 C CA . ILE A 1 424 ? 76.131 11.805 28.749 1.00 21.24 424 ILE A CA 1
ATOM 3464 C C . ILE A 1 424 ? 77.472 12.256 28.193 1.00 23.39 424 ILE A C 1
ATOM 3465 O O . ILE A 1 424 ? 78.349 12.705 28.951 1.00 22.74 424 ILE A O 1
ATOM 3470 N N . PRO A 1 425 ? 77.663 12.096 26.871 1.00 23.61 425 PRO A N 1
ATOM 3471 C CA . PRO A 1 425 ? 78.921 12.591 26.320 1.00 24.17 425 PRO A CA 1
ATOM 3472 C C . PRO A 1 425 ? 79.065 14.108 26.463 1.00 22.75 425 PRO A C 1
ATOM 3473 O O . PRO A 1 425 ? 78.079 14.849 26.341 1.00 20.93 425 PRO A O 1
ATOM 3477 N N . ARG A 1 426 ? 80.292 14.553 26.707 1.00 23.57 426 ARG A N 1
ATOM 3478 C CA . ARG A 1 426 ? 80.571 15.958 27.022 1.00 23.03 426 ARG A CA 1
ATOM 3479 C C . ARG A 1 426 ? 81.459 16.707 26.029 1.00 22.74 426 ARG A C 1
ATOM 3480 O O . ARG A 1 426 ? 82.365 16.143 25.454 1.00 19.80 426 ARG A O 1
ATOM 3488 N N . ILE A 1 427 ? 81.248 18.021 25.930 1.00 24.87 427 ILE A N 1
ATOM 3489 C CA . ILE A 1 427 ? 81.977 18.874 24.970 1.00 25.30 427 ILE A CA 1
ATOM 3490 C C . ILE A 1 427 ? 83.459 18.516 24.960 1.00 25.88 427 ILE A C 1
ATOM 3491 O O . ILE A 1 427 ? 84.113 18.410 26.011 1.00 27.59 427 ILE A O 1
ATOM 3496 N N . GLY A 1 428 ? 83.964 18.254 23.760 1.00 25.61 428 GLY A N 1
ATOM 3497 C CA . GLY A 1 428 ? 85.355 17.938 23.573 1.00 23.88 428 GLY A CA 1
ATOM 3498 C C . GLY A 1 428 ? 85.688 16.478 23.471 1.00 23.40 428 GLY A C 1
ATOM 3499 O O . GLY A 1 428 ? 86.774 16.153 23.038 1.00 22.27 428 GLY A O 1
ATOM 3500 N N . GLN A 1 429 ? 84.763 15.601 23.856 1.00 22.33 429 GLN A N 1
ATOM 3501 C CA . GLN A 1 429 ? 85.010 14.177 23.891 1.00 22.83 429 GLN A CA 1
ATOM 3502 C C . GLN A 1 429 ? 84.801 13.549 22.529 1.00 23.86 429 GLN A C 1
ATOM 3503 O O . GLN A 1 429 ? 83.992 14.013 21.762 1.00 24.32 429 GLN A O 1
ATOM 3509 N N . GLU A 1 430 ? 85.537 12.477 22.284 1.00 25.24 430 GLU A N 1
ATOM 3510 C CA . GLU A 1 430 ? 85.607 11.835 20.985 1.00 27.75 430 GLU A CA 1
ATOM 3511 C C . GLU A 1 430 ? 84.684 10.651 20.927 1.00 27.32 430 GLU A C 1
ATOM 3512 O O . GLU A 1 430 ? 84.901 9.683 21.631 1.00 29.01 430 GLU A O 1
ATOM 3518 N N . VAL A 1 431 ? 83.677 10.734 20.055 1.00 27.16 431 VAL A N 1
ATOM 3519 C CA . VAL A 1 431 ? 82.685 9.681 19.886 1.00 27.00 431 VAL A CA 1
ATOM 3520 C C . VAL A 1 431 ? 82.681 9.066 18.455 1.00 26.82 431 VAL A C 1
ATOM 3521 O O . VAL A 1 431 ? 82.790 9.763 17.441 1.00 25.74 431 VAL A O 1
ATOM 3525 N N . ILE A 1 432 ? 82.543 7.754 18.391 1.00 26.43 432 ILE A N 1
ATOM 3526 C CA . ILE A 1 432 ? 82.369 7.064 17.122 1.00 27.72 432 ILE A CA 1
ATOM 3527 C C . ILE A 1 432 ? 80.930 7.253 16.706 1.00 26.06 432 ILE A C 1
ATOM 3528 O O . ILE A 1 432 ? 80.029 6.989 17.506 1.00 24.73 432 ILE A O 1
ATOM 3533 N N . VAL A 1 433 ? 80.734 7.669 15.453 1.00 27.08 433 VAL A N 1
ATOM 3534 C CA . VAL A 1 433 ? 79.463 8.151 14.949 1.00 27.53 433 VAL A CA 1
ATOM 3535 C C . VAL A 1 433 ? 78.856 7.254 13.858 1.00 29.27 433 VAL A C 1
ATOM 3536 O O . VAL A 1 433 ? 79.443 7.048 12.777 1.00 30.56 433 VAL A O 1
ATOM 3540 N N . SER A 1 434 ? 77.648 6.759 14.137 1.00 29.44 434 SER A N 1
ATOM 3541 C CA . SER A 1 434 ? 76.868 6.000 13.152 1.00 30.99 434 SER A CA 1
ATOM 3542 C C . SER A 1 434 ? 76.231 6.915 12.099 1.00 32.13 434 SER A C 1
ATOM 3543 O O . SER A 1 434 ? 75.962 8.101 12.354 1.00 30.83 434 SER A O 1
ATOM 3546 N N . PHE A 1 435 ? 75.981 6.352 10.913 1.00 32.38 435 PHE A N 1
ATOM 3547 C CA . PHE A 1 435 ? 75.145 7.008 9.923 1.00 31.69 435 PHE A CA 1
ATOM 3548 C C . PHE A 1 435 ? 74.119 5.980 9.443 1.00 31.72 435 PHE A C 1
ATOM 3549 O O . PHE A 1 435 ? 74.493 4.941 8.892 1.00 32.49 435 PHE A O 1
ATOM 3557 N N . LEU A 1 436 ? 72.835 6.248 9.667 1.00 29.87 436 LEU A N 1
ATOM 3558 C CA . LEU A 1 436 ? 71.826 5.195 9.552 1.00 29.17 436 LEU A CA 1
ATOM 3559 C C . LEU A 1 436 ? 71.603 4.832 8.101 1.00 28.74 436 LEU A C 1
ATOM 3560 O O . LEU A 1 436 ? 71.477 5.718 7.239 1.00 28.08 436 LEU A O 1
ATOM 3565 N N . GLU A 1 437 ? 71.546 3.526 7.851 1.00 28.54 437 GLU A N 1
ATOM 3566 C CA . GLU A 1 437 ? 71.509 2.985 6.503 1.00 29.45 437 GLU A CA 1
ATOM 3567 C C . GLU A 1 437 ? 72.572 3.732 5.678 1.00 31.16 437 GLU A C 1
ATOM 3568 O O . GLU A 1 437 ? 72.392 4.004 4.498 1.00 29.70 437 GLU A O 1
ATOM 3574 N N . GLY A 1 438 ? 73.680 4.085 6.348 1.00 32.58 438 GLY A N 1
ATOM 3575 C CA . GLY A 1 438 ? 74.852 4.682 5.728 1.00 34.58 438 GLY A CA 1
ATOM 3576 C C . GLY A 1 438 ? 74.599 5.897 4.866 1.00 36.82 438 GLY A C 1
ATOM 3577 O O . GLY A 1 438 ? 75.385 6.171 3.961 1.00 44.70 438 GLY A O 1
ATOM 3578 N N . ASP A 1 439 ? 73.511 6.619 5.131 1.00 37.26 439 ASP A N 1
ATOM 3579 C CA . ASP A 1 439 ? 73.197 7.836 4.391 1.00 39.74 439 ASP A CA 1
ATOM 3580 C C . ASP A 1 439 ? 73.615 9.002 5.290 1.00 39.90 439 ASP A C 1
ATOM 3581 O O . ASP A 1 439 ? 73.404 8.945 6.503 1.00 37.81 439 ASP A O 1
ATOM 3586 N N . PRO A 1 440 ? 74.237 10.044 4.703 1.00 39.09 440 PRO A N 1
ATOM 3587 C CA . PRO A 1 440 ? 74.804 11.132 5.502 1.00 38.47 440 PRO A CA 1
ATOM 3588 C C . PRO A 1 440 ? 73.816 11.932 6.387 1.00 37.34 440 PRO A C 1
ATOM 3589 O O . PRO A 1 440 ? 74.245 12.477 7.413 1.00 29.65 440 PRO A O 1
ATOM 3593 N N . ASP A 1 441 ? 72.537 11.987 5.985 1.00 35.47 441 ASP A N 1
ATOM 3594 C CA . ASP A 1 441 ? 71.494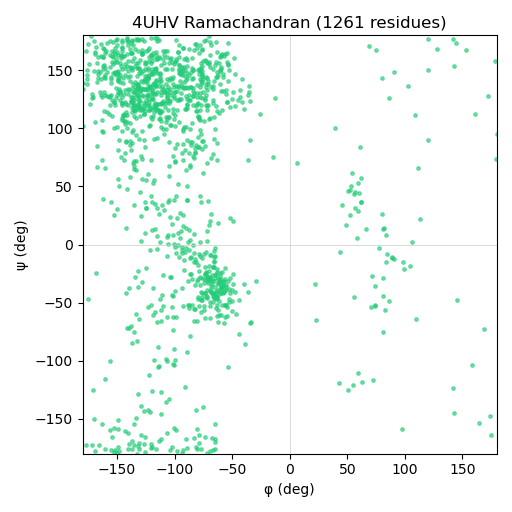 12.773 6.671 1.00 36.18 441 ASP A CA 1
ATOM 3595 C C . ASP A 1 441 ? 71.138 12.214 8.032 1.00 36.37 441 ASP A C 1
ATOM 3596 O O . ASP A 1 441 ? 70.881 12.975 8.957 1.00 37.64 441 ASP A O 1
ATOM 3601 N N . ARG A 1 442 ? 71.074 10.889 8.140 1.00 38.08 442 ARG A N 1
ATOM 3602 C CA . ARG A 1 442 ? 70.636 10.232 9.376 1.00 37.40 442 ARG A CA 1
ATOM 3603 C C . ARG A 1 442 ? 71.854 9.766 10.156 1.00 37.01 442 ARG A C 1
ATOM 3604 O O . ARG A 1 442 ? 72.483 8.770 9.782 1.00 43.53 442 ARG A O 1
ATOM 3612 N N . PRO A 1 443 ? 72.233 10.523 11.205 1.00 34.24 443 PRO A N 1
ATOM 3613 C CA . PRO A 1 443 ? 73.377 10.224 12.058 1.00 32.43 443 PRO A CA 1
ATOM 3614 C C . PRO A 1 443 ? 73.012 9.852 13.493 1.00 31.00 443 PRO A C 1
ATOM 3615 O O . PRO A 1 443 ? 72.026 10.357 14.028 1.00 29.11 443 PRO A O 1
ATOM 3619 N N . ILE A 1 444 ? 73.817 8.958 14.087 1.00 32.57 444 ILE A N 1
ATOM 3620 C CA . ILE A 1 444 ? 73.672 8.523 15.492 1.00 30.88 444 ILE A CA 1
ATOM 3621 C C . ILE A 1 444 ? 75.063 8.284 16.074 1.00 30.43 444 ILE A C 1
ATOM 3622 O O . ILE A 1 444 ? 75.946 7.776 15.387 1.00 35.90 444 ILE A O 1
ATOM 3627 N N . ILE A 1 445 ? 75.255 8.607 17.337 1.00 27.57 445 ILE A N 1
ATOM 3628 C CA . ILE A 1 445 ? 76.492 8.241 18.013 1.00 27.00 445 ILE A CA 1
ATOM 3629 C C . ILE A 1 445 ? 76.431 6.838 18.624 1.00 27.22 445 ILE A C 1
ATOM 3630 O O . ILE A 1 445 ? 75.465 6.461 19.290 1.00 24.38 445 ILE A O 1
ATOM 3635 N N . THR A 1 446 ? 77.506 6.082 18.413 1.00 29.93 446 THR A N 1
ATOM 3636 C CA . THR A 1 446 ? 77.662 4.762 18.999 1.00 31.16 446 THR A CA 1
ATOM 3637 C C . THR A 1 446 ? 78.603 4.793 20.218 1.00 31.72 446 THR A C 1
ATOM 3638 O O . THR A 1 446 ? 78.151 4.731 21.374 1.00 35.61 446 THR A O 1
ATOM 3642 N N . GLY A 1 447 ? 79.895 4.933 19.952 1.00 31.66 447 GLY A N 1
ATOM 3643 C CA . GLY A 1 447 ? 80.941 4.679 20.934 1.00 30.69 447 GLY A CA 1
ATOM 3644 C C . GLY A 1 447 ? 81.748 5.886 21.369 1.00 31.07 447 GLY A C 1
ATOM 3645 O O . GLY A 1 447 ? 81.555 7.005 20.879 1.00 31.61 447 GLY A O 1
ATOM 3646 N N . ARG A 1 448 ? 82.635 5.636 22.328 1.00 30.47 448 ARG A N 1
ATOM 3647 C CA . ARG A 1 448 ? 83.511 6.644 22.907 1.00 30.99 448 ARG A CA 1
ATOM 3648 C C . ARG A 1 448 ? 84.866 5.970 22.973 1.00 28.83 448 ARG A C 1
ATOM 3649 O O . ARG A 1 448 ? 84.999 4.878 23.521 1.00 31.67 448 ARG A O 1
ATOM 3657 N N . VAL A 1 449 ? 85.866 6.587 22.369 1.00 27.28 449 VAL A N 1
ATOM 3658 C CA . VAL A 1 449 ? 87.213 6.004 22.308 1.00 26.15 449 VAL A CA 1
ATOM 3659 C C . VAL A 1 449 ? 88.055 6.711 23.352 1.00 25.83 449 VAL A C 1
ATOM 3660 O O . VAL A 1 449 ? 87.542 7.481 24.116 1.00 26.66 449 VAL A O 1
ATOM 3664 N N . TYR A 1 450 ? 89.341 6.437 23.407 1.00 26.28 450 TYR A N 1
ATOM 3665 C CA . TYR A 1 450 ? 90.240 7.226 24.235 1.00 25.68 450 TYR A CA 1
ATOM 3666 C C . TYR A 1 450 ? 91.362 7.712 23.333 1.00 27.35 450 TYR A C 1
ATOM 3667 O O . TYR A 1 450 ? 91.349 7.415 22.139 1.00 24.88 450 TYR A O 1
ATOM 3676 N N . ASN A 1 451 ? 92.332 8.433 23.901 1.00 31.19 451 ASN A N 1
ATOM 3677 C CA . ASN A 1 451 ? 93.298 9.201 23.118 1.00 35.09 451 ASN A CA 1
ATOM 3678 C C . ASN A 1 451 ? 94.675 9.324 23.785 1.00 37.44 451 ASN A C 1
ATOM 3679 O O . ASN A 1 451 ? 94.951 8.689 24.815 1.00 40.90 451 ASN A O 1
ATOM 3684 N N . ALA A 1 452 ? 95.549 10.119 23.166 1.00 38.27 452 ALA A N 1
ATOM 3685 C CA . ALA A 1 452 ? 96.745 10.628 23.832 1.00 37.32 452 ALA A CA 1
ATOM 3686 C C . ALA A 1 452 ? 96.412 11.895 24.624 1.00 36.55 452 ALA A C 1
ATOM 3687 O O . ALA A 1 452 ? 97.066 12.181 25.622 1.00 39.06 452 ALA A O 1
ATOM 3689 N N . GLU A 1 453 ? 95.422 12.656 24.158 1.00 34.96 453 GLU A N 1
ATOM 3690 C CA . GLU A 1 453 ? 94.946 13.872 24.849 1.00 36.41 453 GLU A CA 1
ATOM 3691 C C . GLU A 1 453 ? 93.777 13.578 25.793 1.00 34.43 453 GLU A C 1
ATOM 3692 O O . GLU A 1 453 ? 93.777 13.973 26.968 1.00 35.74 453 GLU A O 1
ATOM 3698 N N . GLN A 1 454 ? 92.760 12.929 25.246 1.00 31.32 454 GLN A N 1
ATOM 3699 C CA . GLN A 1 454 ? 91.655 12.398 26.016 1.00 31.49 454 GLN A CA 1
ATOM 3700 C C . GLN A 1 454 ? 92.067 11.017 26.547 1.00 29.18 454 GLN A C 1
ATOM 3701 O O . GLN A 1 454 ? 91.654 10.002 26.017 1.00 28.38 454 GLN A O 1
ATOM 3707 N N . THR A 1 455 ? 92.907 10.995 27.586 1.00 26.01 455 THR A N 1
ATOM 3708 C CA . THR A 1 455 ? 93.576 9.766 28.029 1.00 25.66 455 THR A CA 1
ATOM 3709 C C . THR A 1 455 ? 92.644 8.879 28.834 1.00 26.91 455 THR A C 1
ATOM 3710 O O . THR A 1 455 ? 91.518 9.255 29.131 1.00 27.93 455 THR A O 1
ATOM 3714 N N . VAL A 1 456 ? 93.135 7.678 29.124 1.00 26.84 456 VAL A N 1
ATOM 3715 C CA . VAL A 1 456 ? 92.450 6.685 29.945 1.00 28.86 456 VAL A CA 1
ATOM 3716 C C . VAL A 1 456 ? 92.596 6.989 31.432 1.00 27.09 456 VAL A C 1
ATOM 3717 O O . VAL A 1 456 ? 93.609 7.543 31.848 1.00 28.82 456 VAL A O 1
ATOM 3721 N N . PRO A 1 457 ? 91.598 6.599 32.245 1.00 26.70 457 PRO A N 1
ATOM 3722 C CA . PRO A 1 457 ? 91.649 6.917 33.666 1.00 26.20 457 PRO A CA 1
ATOM 3723 C C . PRO A 1 457 ? 92.824 6.287 34.387 1.00 26.51 457 PRO A C 1
ATOM 3724 O O . PRO A 1 457 ? 93.347 6.869 35.348 1.00 25.40 457 PRO A O 1
ATOM 3728 N N . TYR A 1 458 ? 93.224 5.095 33.944 1.00 26.61 458 TYR A N 1
ATOM 3729 C CA . TYR A 1 458 ? 94.340 4.375 34.558 1.00 27.72 458 TYR A CA 1
ATOM 3730 C C . TYR A 1 458 ? 95.440 4.127 33.520 1.00 26.70 458 TYR A C 1
ATOM 3731 O O . TYR A 1 458 ? 95.207 3.427 32.530 1.00 24.73 458 TYR A O 1
ATOM 3740 N N . GLU A 1 459 ? 96.626 4.704 33.747 1.00 28.93 459 GLU A N 1
ATOM 3741 C CA . GLU A 1 459 ? 97.668 4.831 32.693 1.00 29.48 459 GLU A CA 1
ATOM 3742 C C . GLU A 1 459 ? 98.273 3.474 32.390 1.00 30.25 459 GLU A C 1
ATOM 3743 O O . GLU A 1 459 ? 98.827 2.805 33.264 1.00 29.18 459 GLU A O 1
ATOM 3749 N N . LEU A 1 460 ? 98.134 3.045 31.144 1.00 31.63 460 LEU A N 1
ATOM 3750 C CA . LEU A 1 460 ? 98.410 1.677 30.816 1.00 30.07 460 LEU A CA 1
ATOM 3751 C C . LEU A 1 460 ? 99.913 1.443 30.653 1.00 32.98 460 LEU A C 1
ATOM 3752 O O . LEU A 1 460 ? 100.728 2.359 30.802 1.00 32.28 460 LEU A O 1
ATOM 3757 N N . PRO A 1 461 ? 100.278 0.225 30.270 1.00 32.60 461 PRO A N 1
ATOM 3758 C CA . PRO A 1 461 ? 101.339 -0.770 30.393 1.00 33.66 461 PRO A CA 1
ATOM 3759 C C . PRO A 1 461 ? 101.830 -1.074 31.827 1.00 33.04 461 PRO A C 1
ATOM 3760 O O . PRO A 1 461 ? 102.908 -1.642 31.993 1.00 32.54 461 PRO A O 1
ATOM 3764 N N . ALA A 1 462 ? 101.050 -0.695 32.841 1.00 32.77 462 ALA A N 1
ATOM 3765 C CA . ALA A 1 462 ? 101.263 -1.189 34.222 1.00 30.83 462 ALA A CA 1
ATOM 3766 C C . ALA A 1 462 ? 99.927 -1.424 34.898 1.00 29.83 462 ALA A C 1
ATOM 3767 O O . ALA A 1 462 ? 99.728 -2.444 35.587 1.00 30.90 462 ALA A O 1
ATOM 3769 N N . ASN A 1 463 ? 98.994 -0.503 34.693 1.00 28.31 463 ASN A N 1
ATOM 3770 C CA . ASN A 1 463 ? 97.652 -0.684 35.200 1.00 30.13 463 ASN A CA 1
ATOM 3771 C C . ASN A 1 463 ? 96.829 -1.398 34.168 1.00 32.11 463 ASN A C 1
ATOM 3772 O O . ASN A 1 463 ? 95.637 -1.127 34.002 1.00 32.16 463 ASN A O 1
ATOM 3777 N N . ALA A 1 464 ? 97.475 -2.355 33.508 1.00 33.93 464 ALA A N 1
ATOM 3778 C CA . ALA A 1 464 ? 96.909 -3.032 32.351 1.00 33.44 464 ALA A CA 1
ATOM 3779 C C . ALA A 1 464 ? 95.726 -3.925 32.720 1.00 33.85 464 ALA A C 1
ATOM 3780 O O . ALA A 1 464 ? 95.062 -4.447 31.825 1.00 30.78 464 ALA A O 1
ATOM 3782 N N . THR A 1 465 ? 95.474 -4.129 34.025 1.00 31.44 465 THR A N 1
ATOM 3783 C CA . THR A 1 465 ? 94.236 -4.778 34.468 1.00 31.36 465 THR A CA 1
ATOM 3784 C C . THR A 1 465 ? 93.194 -3.765 34.988 1.00 33.96 465 THR A C 1
ATOM 3785 O O . THR A 1 465 ? 92.013 -3.889 34.647 1.00 36.46 465 THR A O 1
ATOM 3789 N N . GLN A 1 466 ? 93.621 -2.793 35.809 1.00 30.92 466 GLN A N 1
ATOM 3790 C CA . GLN A 1 466 ? 92.705 -1.846 36.497 1.00 31.34 466 GLN A CA 1
ATOM 3791 C C . GLN A 1 466 ? 91.591 -1.364 35.583 1.00 32.67 466 GLN A C 1
ATOM 3792 O O . GLN A 1 466 ? 91.876 -0.838 34.514 1.00 35.60 466 GLN A O 1
ATOM 3798 N N . SER A 1 467 ? 90.331 -1.564 35.968 1.00 32.41 467 SER A N 1
ATOM 3799 C CA . SER A 1 467 ? 89.221 -1.035 35.189 1.00 30.80 467 SER A CA 1
ATOM 3800 C C . SER A 1 467 ? 87.984 -0.673 36.025 1.00 31.49 467 SER A C 1
ATOM 3801 O O . SER A 1 467 ? 87.817 -1.102 37.172 1.00 32.17 467 SER A O 1
ATOM 3804 N N . GLY A 1 468 ? 87.108 0.119 35.433 1.00 27.79 468 GLY A N 1
ATOM 3805 C CA . GLY A 1 468 ? 85.944 0.590 36.144 1.00 28.16 468 GLY A CA 1
ATOM 3806 C C . GLY A 1 468 ? 85.399 1.833 35.509 1.00 28.13 468 GLY A C 1
ATOM 3807 O O . GLY A 1 468 ? 85.419 1.968 34.292 1.00 27.32 468 GLY A O 1
ATOM 3816 N N . LYS A 1 470 ? 85.333 6.126 36.220 1.00 24.88 470 LYS A N 1
ATOM 3817 C CA . LYS A 1 470 ? 85.609 7.356 36.924 1.00 24.53 470 LYS A CA 1
ATOM 3818 C C . LYS A 1 470 ? 84.917 8.460 36.159 1.00 25.17 470 LYS A C 1
ATOM 3819 O O . LYS A 1 470 ? 84.919 8.494 34.924 1.00 21.94 470 LYS A O 1
ATOM 3825 N N . SER A 1 471 ? 84.316 9.351 36.931 1.00 25.07 471 SER A N 1
ATOM 3826 C CA . SER A 1 471 ? 83.568 10.462 36.427 1.00 26.03 471 SER A CA 1
ATOM 3827 C C . SER A 1 471 ? 84.355 11.747 36.630 1.00 24.38 471 SER A C 1
ATOM 3828 O O . SER A 1 471 ? 85.557 11.730 36.862 1.00 25.47 471 SER A O 1
ATOM 3831 N N . ARG A 1 472 ? 83.665 12.864 36.550 1.00 25.06 472 ARG A N 1
ATOM 3832 C CA . ARG A 1 472 ? 84.232 14.120 36.992 1.00 27.73 472 ARG A CA 1
ATOM 3833 C C . ARG A 1 472 ? 83.127 15.125 37.300 1.00 29.75 472 ARG A C 1
ATOM 3834 O O . ARG A 1 472 ? 82.261 15.356 36.446 1.00 28.21 472 ARG A O 1
ATOM 3842 N N . SER A 1 473 ? 83.169 15.719 38.505 1.00 28.70 473 SER A N 1
ATOM 3843 C CA . SER A 1 473 ? 82.289 16.838 38.863 1.00 29.30 473 SER A CA 1
ATOM 3844 C C . SER A 1 473 ? 82.204 17.829 37.694 1.00 30.44 473 SER A C 1
ATOM 3845 O O . SER A 1 473 ? 83.236 18.236 37.138 1.00 26.70 473 SER A O 1
ATOM 3848 N N . SER A 1 474 ? 80.987 18.247 37.356 1.00 32.90 474 SER A N 1
ATOM 3849 C CA . SER A 1 474 ? 80.734 18.727 35.997 1.00 34.58 474 SER A CA 1
ATOM 3850 C C . SER A 1 474 ? 80.146 20.124 35.825 1.00 37.68 474 SER A C 1
ATOM 3851 O O . SER A 1 474 ? 79.643 20.750 36.759 1.00 38.55 474 SER A O 1
ATOM 3854 N N . LYS A 1 475 ? 80.232 20.568 34.568 1.00 40.20 475 LYS A N 1
ATOM 3855 C CA . LYS A 1 475 ? 80.024 21.946 34.127 1.00 42.26 475 LYS A CA 1
ATOM 3856 C C . LYS A 1 475 ? 81.184 22.860 34.575 1.00 42.41 475 LYS A C 1
ATOM 3857 O O . LYS A 1 475 ? 81.480 23.854 33.904 1.00 41.36 475 LYS A O 1
ATOM 3863 N N . GLY A 1 476 ? 81.843 22.489 35.688 1.00 43.44 476 GLY A N 1
ATOM 3864 C CA . GLY A 1 476 ? 83.204 22.930 36.050 1.00 40.14 476 GLY A CA 1
ATOM 3865 C C . GLY A 1 476 ? 83.932 21.720 36.643 1.00 39.97 476 GLY A C 1
ATOM 3866 O O . GLY A 1 476 ? 83.494 20.588 36.420 1.00 35.53 476 GLY A O 1
ATOM 3867 N N . GLY A 1 477 ? 85.038 21.927 37.368 1.00 38.49 477 GLY A N 1
ATOM 3868 C CA . GLY A 1 477 ? 85.734 20.808 38.043 1.00 38.72 477 GLY A CA 1
ATOM 3869 C C . GLY A 1 477 ? 87.238 20.635 37.811 1.00 38.14 477 GLY A C 1
ATOM 3870 O O . GLY A 1 477 ? 87.802 21.262 36.923 1.00 39.87 477 GLY A O 1
ATOM 3871 N N . THR A 1 478 ? 87.872 19.767 38.618 1.00 35.61 478 THR A N 1
ATOM 3872 C CA . THR A 1 478 ? 89.330 19.518 38.575 1.00 32.93 478 THR A CA 1
ATOM 3873 C C . THR A 1 478 ? 89.696 18.018 38.549 1.00 29.97 478 THR A C 1
ATOM 3874 O O . THR A 1 478 ? 88.827 17.147 38.593 1.00 30.27 478 THR A O 1
ATOM 3878 N N . PRO A 1 479 ? 90.992 17.714 38.445 1.00 28.36 479 PRO A N 1
ATOM 3879 C CA . PRO A 1 479 ? 91.453 16.329 38.547 1.00 28.02 479 PRO A CA 1
ATOM 3880 C C . PRO A 1 479 ? 91.268 15.597 39.896 1.00 28.87 479 PRO A C 1
ATOM 3881 O O . PRO A 1 479 ? 91.467 14.401 39.917 1.00 26.52 479 PRO A O 1
ATOM 3885 N N . ALA A 1 480 ? 90.889 16.285 40.986 1.00 29.34 480 ALA A N 1
ATOM 3886 C CA . ALA A 1 480 ? 90.693 15.636 42.291 1.00 29.19 480 ALA A CA 1
ATOM 3887 C C . ALA A 1 480 ? 89.222 15.487 42.645 1.00 28.75 480 ALA A C 1
ATOM 3888 O O . ALA A 1 480 ? 88.897 14.977 43.726 1.00 25.55 480 ALA A O 1
ATOM 3890 N N . ASN A 1 481 ? 88.346 15.937 41.739 1.00 27.32 481 ASN A N 1
ATOM 3891 C CA . ASN A 1 481 ? 86.907 15.971 41.983 1.00 25.98 481 ASN A CA 1
ATOM 3892 C C . ASN A 1 481 ? 86.194 14.920 41.131 1.00 26.16 481 ASN A C 1
ATOM 3893 O O . ASN A 1 481 ? 85.847 15.184 39.977 1.00 23.78 481 ASN A O 1
ATOM 3898 N N . PHE A 1 482 ? 85.953 13.751 41.713 1.00 24.78 482 PHE A N 1
ATOM 3899 C CA . PHE A 1 482 ? 85.450 12.630 40.959 1.00 24.77 482 PHE A CA 1
ATOM 3900 C C . PHE A 1 482 ? 84.697 11.634 41.795 1.00 25.04 482 PHE A C 1
ATOM 3901 O O . PHE A 1 482 ? 85.020 11.385 42.974 1.00 25.57 482 PHE A O 1
ATOM 3909 N N . ASN A 1 483 ? 83.673 11.073 41.184 1.00 25.22 483 ASN A N 1
ATOM 3910 C CA . ASN A 1 483 ? 83.048 9.853 41.707 1.00 25.73 483 ASN A CA 1
ATOM 3911 C C . ASN A 1 483 ? 83.767 8.680 41.038 1.00 26.05 483 ASN A C 1
ATOM 3912 O O . ASN A 1 483 ? 84.261 8.813 39.922 1.00 25.65 483 ASN A O 1
ATOM 3917 N N . GLU A 1 484 ? 83.854 7.549 41.717 1.00 27.24 484 GLU A N 1
ATOM 3918 C CA . GLU A 1 484 ? 84.650 6.444 41.202 1.00 26.78 484 GLU A CA 1
ATOM 3919 C C . GLU A 1 484 ? 84.238 5.062 41.687 1.00 26.20 484 GLU A C 1
ATOM 3920 O O . GLU A 1 484 ? 84.115 4.792 42.892 1.00 24.72 484 GLU A O 1
ATOM 3926 N N . ILE A 1 485 ? 84.059 4.169 40.718 1.00 26.32 485 ILE A N 1
ATOM 3927 C CA . ILE A 1 485 ? 84.073 2.750 40.962 1.00 25.20 485 ILE A CA 1
ATOM 3928 C C . ILE A 1 485 ? 85.256 2.134 40.217 1.00 24.82 485 ILE A C 1
ATOM 3929 O O . ILE A 1 485 ? 85.325 2.226 38.991 1.00 22.51 485 ILE A O 1
ATOM 3934 N N . ARG A 1 486 ? 86.175 1.493 40.939 1.00 23.36 486 ARG A N 1
ATOM 3935 C CA . ARG A 1 486 ? 87.323 0.852 40.309 1.00 23.59 486 ARG A CA 1
ATOM 3936 C C . ARG A 1 486 ? 87.407 -0.608 40.713 1.00 23.85 486 ARG A C 1
ATOM 3937 O O . ARG A 1 486 ? 87.390 -0.920 41.897 1.00 21.34 486 ARG A O 1
ATOM 3953 N N . GLU A 1 488 ? 89.946 -3.676 40.656 1.00 27.10 488 GLU A N 1
ATOM 3954 C CA . GLU A 1 488 ? 91.290 -4.158 40.446 1.00 28.50 488 GLU A CA 1
ATOM 3955 C C . GLU A 1 488 ? 91.268 -5.688 40.447 1.00 28.41 488 GLU A C 1
ATOM 3956 O O . GLU A 1 488 ? 90.758 -6.329 41.390 1.00 30.11 488 GLU A O 1
ATOM 3962 N N . ASP A 1 489 ? 91.828 -6.249 39.380 1.00 27.91 489 ASP A N 1
ATOM 3963 C CA . ASP A 1 489 ? 91.828 -7.680 39.090 1.00 27.99 489 ASP A CA 1
ATOM 3964 C C . ASP A 1 489 ? 93.171 -8.327 39.465 1.00 27.30 489 ASP A C 1
ATOM 3965 O O . ASP A 1 489 ? 93.363 -9.522 39.262 1.00 29.94 489 ASP A O 1
ATOM 3970 N N . LYS A 1 490 ? 94.107 -7.542 39.993 1.00 25.64 490 LYS A N 1
ATOM 3971 C CA . LYS A 1 490 ? 95.475 -7.998 40.261 1.00 25.88 490 LYS A CA 1
ATOM 3972 C C . LYS A 1 490 ? 95.574 -9.188 41.228 1.00 26.66 490 LYS A C 1
ATOM 3973 O O . LYS A 1 490 ? 95.009 -9.170 42.312 1.00 26.54 490 LYS A O 1
ATOM 3979 N N . LYS A 1 491 ? 96.359 -10.188 40.846 1.00 28.71 491 LYS A N 1
ATOM 3980 C CA . LYS A 1 491 ? 96.490 -11.410 41.632 1.00 29.21 491 LYS A CA 1
ATOM 3981 C C . LYS A 1 491 ? 97.158 -11.183 42.967 1.00 29.01 491 LYS A C 1
ATOM 3982 O O . LYS A 1 491 ? 98.136 -10.438 43.077 1.00 26.16 491 LYS A O 1
ATOM 3988 N N . GLY A 1 492 ? 96.580 -11.812 43.991 1.00 30.85 492 GLY A N 1
ATOM 3989 C CA . GLY A 1 492 ? 97.089 -11.703 45.345 1.00 30.55 492 GLY A CA 1
ATOM 3990 C C . GLY A 1 492 ? 96.735 -10.412 46.054 1.00 30.44 492 GLY A C 1
ATOM 3991 O O . GLY A 1 492 ? 97.077 -10.244 47.219 1.00 32.62 492 GLY A O 1
ATOM 3992 N N . ALA A 1 493 ? 96.064 -9.493 45.364 1.00 30.89 493 ALA A N 1
ATOM 3993 C CA . ALA A 1 493 ? 95.714 -8.212 45.962 1.00 30.15 493 ALA A CA 1
ATOM 3994 C C . ALA A 1 493 ? 94.703 -7.443 45.109 1.00 28.39 493 ALA A C 1
ATOM 3995 O O . ALA A 1 493 ? 94.987 -6.377 44.602 1.00 26.94 493 ALA A O 1
ATOM 3997 N N . GLU A 1 494 ? 93.500 -7.981 45.010 1.00 27.89 494 GLU A N 1
ATOM 3998 C CA . GLU A 1 494 ? 92.407 -7.312 44.322 1.00 27.61 494 GLU A CA 1
ATOM 3999 C C . GLU A 1 494 ? 91.813 -6.193 45.201 1.00 28.19 494 GLU A C 1
ATOM 4000 O O . GLU A 1 494 ? 91.929 -6.201 46.443 1.00 25.56 494 GLU A O 1
ATOM 4006 N N . GLN A 1 495 ? 91.191 -5.223 44.552 1.00 25.94 495 GLN A N 1
ATOM 4007 C CA . GLN A 1 495 ? 90.567 -4.117 45.260 1.00 28.35 495 GLN A CA 1
ATOM 4008 C C . GLN A 1 495 ? 89.357 -3.652 44.483 1.00 30.90 495 GLN A C 1
ATOM 4009 O O . GLN A 1 495 ? 89.437 -3.489 43.272 1.00 31.33 495 GLN A O 1
ATOM 4015 N N . LEU A 1 496 ? 88.242 -3.444 45.179 1.00 31.67 496 LEU A N 1
ATOM 4016 C CA . LEU A 1 496 ? 87.123 -2.668 44.649 1.00 29.25 496 LEU A CA 1
ATOM 4017 C C . LEU A 1 496 ? 87.079 -1.365 45.437 1.00 29.23 496 LEU A C 1
ATOM 4018 O O . LEU A 1 496 ? 86.928 -1.404 46.656 1.00 30.81 496 LEU A O 1
ATOM 4023 N N . TYR A 1 497 ? 87.188 -0.225 44.755 1.00 28.13 497 TYR A N 1
ATOM 4024 C CA . TYR A 1 497 ? 87.410 1.079 45.412 1.00 26.37 497 TYR A CA 1
ATOM 4025 C C . TYR A 1 497 ? 86.258 2.026 45.099 1.00 25.74 497 TYR A C 1
ATOM 4026 O O . TYR A 1 497 ? 85.918 2.248 43.932 1.00 27.49 497 TYR A O 1
ATOM 4035 N N . ILE A 1 498 ? 85.640 2.573 46.132 1.00 27.12 498 ILE A N 1
ATOM 4036 C CA . ILE A 1 498 ? 84.425 3.348 45.954 1.00 25.62 498 ILE A CA 1
ATOM 4037 C C . ILE A 1 498 ? 84.667 4.726 46.540 1.00 25.09 498 ILE A C 1
ATOM 4038 O O . ILE A 1 498 ? 85.128 4.839 47.676 1.00 26.58 498 ILE A O 1
ATOM 4043 N N . HIS A 1 499 ? 84.389 5.775 45.776 1.00 25.40 499 HIS A N 1
ATOM 4044 C CA . HIS A 1 499 ? 84.674 7.133 46.243 1.00 22.57 499 HIS A CA 1
ATOM 4045 C C . HIS A 1 499 ? 83.650 8.143 45.785 1.00 22.80 499 HIS A C 1
ATOM 4046 O O . HIS A 1 499 ? 83.569 8.477 44.584 1.00 21.54 499 HIS A O 1
ATOM 4053 N N . ALA A 1 500 ? 82.884 8.660 46.742 1.00 20.78 500 ALA A N 1
ATOM 4054 C CA . ALA A 1 500 ? 81.986 9.759 46.438 1.00 19.89 500 ALA A CA 1
ATOM 4055 C C . ALA A 1 500 ? 82.662 11.086 46.777 1.00 20.39 500 ALA A C 1
ATOM 4056 O O . ALA A 1 500 ? 83.391 11.208 47.798 1.00 19.18 500 ALA A O 1
ATOM 4058 N N . GLU A 1 501 ? 82.454 12.082 45.932 1.00 20.53 501 GLU A N 1
ATOM 4059 C CA . GLU A 1 501 ? 83.013 13.413 46.186 1.00 21.89 501 GLU A CA 1
ATOM 4060 C C . GLU A 1 501 ? 82.488 14.088 47.476 1.00 21.80 501 GLU A C 1
ATOM 4061 O O . GLU A 1 501 ? 83.258 14.352 48.364 1.00 24.29 501 GLU A O 1
ATOM 4067 N N . ARG A 1 502 ? 81.205 14.436 47.532 1.00 23.76 502 ARG A N 1
ATOM 4068 C CA . ARG A 1 502 ? 80.574 14.979 48.757 1.00 24.11 502 ARG A CA 1
ATOM 4069 C C . ARG A 1 502 ? 79.783 13.849 49.448 1.00 23.02 502 ARG A C 1
ATOM 4070 O O . ARG A 1 502 ? 80.365 13.118 50.264 1.00 23.70 502 ARG A O 1
ATOM 4078 N N . ASN A 1 503 ? 78.504 13.666 49.112 1.00 22.03 503 ASN A N 1
ATOM 4079 C CA . ASN A 1 503 ? 77.648 12.696 49.804 1.00 21.39 503 ASN A CA 1
ATOM 4080 C C . ASN A 1 503 ? 77.681 11.309 49.209 1.00 21.94 503 ASN A C 1
ATOM 4081 O O . ASN A 1 503 ? 77.815 11.147 48.009 1.00 19.87 503 ASN A O 1
ATOM 4086 N N . GLN A 1 504 ? 77.523 10.297 50.054 1.00 22.67 504 GLN A N 1
ATOM 4087 C CA . GLN A 1 504 ? 77.067 8.980 49.581 1.00 21.96 504 GLN A CA 1
ATOM 4088 C C . GLN A 1 504 ? 75.838 8.565 50.361 1.00 22.07 504 GLN A C 1
ATOM 4089 O O . GLN A 1 504 ? 75.912 8.489 51.576 1.00 21.68 504 GLN A O 1
ATOM 4095 N N . ASP A 1 505 ? 74.726 8.261 49.676 1.00 22.25 505 ASP A N 1
ATOM 4096 C CA . ASP A 1 505 ? 73.489 7.789 50.358 1.00 22.53 505 ASP A CA 1
ATOM 4097 C C . ASP A 1 505 ? 73.147 6.390 49.850 1.00 22.77 505 ASP A C 1
ATOM 4098 O O . ASP A 1 505 ? 73.004 6.181 48.624 1.00 22.14 505 ASP A O 1
ATOM 4103 N N . ASN A 1 506 ? 72.982 5.465 50.802 1.00 20.86 506 ASN A N 1
ATOM 4104 C CA . ASN A 1 506 ? 72.660 4.083 50.546 1.00 20.31 506 ASN A CA 1
ATOM 4105 C C . ASN A 1 506 ? 71.333 3.686 51.245 1.00 22.53 506 ASN A C 1
ATOM 4106 O O . ASN A 1 506 ? 71.310 3.491 52.472 1.00 24.13 506 ASN A O 1
ATOM 4111 N N . LEU A 1 507 ? 70.233 3.589 50.479 1.00 22.58 507 LEU A N 1
ATOM 4112 C CA . LEU A 1 507 ? 68.986 3.023 51.003 1.00 23.80 507 LEU A CA 1
ATOM 4113 C C . LEU A 1 507 ? 68.854 1.634 50.454 1.00 24.70 507 LEU A C 1
ATOM 4114 O O . LEU A 1 507 ? 69.027 1.396 49.253 1.00 20.80 507 LEU A O 1
ATOM 4119 N N . VAL A 1 508 ? 68.627 0.716 51.392 1.00 24.60 508 VAL A N 1
ATOM 4120 C CA . VAL A 1 508 ? 68.122 -0.600 51.135 1.00 25.30 508 VAL A CA 1
ATOM 4121 C C . VAL A 1 508 ? 66.739 -0.575 51.757 1.00 25.23 508 VAL A C 1
ATOM 4122 O O . VAL A 1 508 ? 66.609 -0.286 52.942 1.00 23.01 508 VAL A O 1
ATOM 4126 N N . GLU A 1 509 ? 65.714 -0.837 50.950 1.00 25.68 509 GLU A N 1
ATOM 4127 C CA . GLU A 1 509 ? 64.340 -0.808 51.429 1.00 26.22 509 GLU A CA 1
ATOM 4128 C C . GLU A 1 509 ? 64.064 -2.006 52.375 1.00 23.33 509 GLU A C 1
ATOM 4129 O O . GLU A 1 509 ? 63.226 -1.889 53.264 1.00 23.12 509 GLU A O 1
ATOM 4135 N N . ASN A 1 510 ? 64.748 -3.140 52.195 1.00 21.21 510 ASN A N 1
ATOM 4136 C CA . ASN A 1 510 ? 64.506 -4.310 53.065 1.00 19.44 510 ASN A CA 1
ATOM 4137 C C . ASN A 1 510 ? 65.714 -4.685 53.942 1.00 19.86 510 ASN A C 1
ATOM 4138 O O . ASN A 1 510 ? 66.037 -3.922 54.883 1.00 18.63 510 ASN A O 1
ATOM 4143 N N . ASP A 1 511 ? 66.419 -5.775 53.588 1.00 19.39 511 ASP A N 1
ATOM 4144 C CA . ASP A 1 511 ? 67.515 -6.354 54.402 1.00 18.48 511 ASP A CA 1
ATOM 4145 C C . ASP A 1 511 ? 68.944 -6.302 53.873 1.00 18.85 511 ASP A C 1
ATOM 4146 O O . ASP A 1 511 ? 69.324 -6.975 52.949 1.00 19.31 511 ASP A O 1
ATOM 4151 N N . ALA A 1 512 ? 69.686 -5.454 54.533 1.00 19.66 512 ALA A N 1
ATOM 4152 C CA . ALA A 1 512 ? 71.091 -5.231 54.385 1.00 21.13 512 ALA A CA 1
ATOM 4153 C C . ALA A 1 512 ? 71.965 -6.324 55.030 1.00 20.65 512 ALA A C 1
ATOM 4154 O O . ALA A 1 512 ? 71.820 -6.586 56.223 1.00 21.46 512 ALA A O 1
ATOM 4156 N N . SER A 1 513 ? 72.885 -6.946 54.296 1.00 18.62 513 SER A N 1
ATOM 4157 C CA . SER A 1 513 ? 73.955 -7.764 54.974 1.00 19.44 513 SER A CA 1
ATOM 4158 C C . SER A 1 513 ? 75.359 -7.261 54.696 1.00 19.82 513 SER A C 1
ATOM 4159 O O . SER A 1 513 ? 75.646 -6.724 53.632 1.00 18.25 513 SER A O 1
ATOM 4162 N N . LEU A 1 514 ? 76.254 -7.423 55.664 1.00 18.60 514 LEU A N 1
ATOM 4163 C CA . LEU A 1 514 ? 77.654 -7.182 55.415 1.00 19.82 514 LEU A CA 1
ATOM 4164 C C . LEU A 1 514 ? 78.531 -8.283 56.003 1.00 20.20 514 LEU A C 1
ATOM 4165 O O . LEU A 1 514 ? 78.529 -8.498 57.214 1.00 22.00 514 LEU A O 1
ATOM 4170 N N . SER A 1 515 ? 79.280 -8.980 55.148 1.00 19.54 515 SER A N 1
ATOM 4171 C CA . SER A 1 515 ? 80.240 -9.999 55.606 1.00 19.94 515 SER A CA 1
ATOM 4172 C C . SER A 1 515 ? 81.669 -9.581 55.340 1.00 20.17 515 SER A C 1
ATOM 4173 O O . SER A 1 515 ? 81.998 -8.975 54.314 1.00 20.61 515 SER A O 1
ATOM 4176 N N . VAL A 1 516 ? 82.543 -9.904 56.266 1.00 19.00 516 VAL A N 1
ATOM 4177 C CA . VAL A 1 516 ? 83.928 -9.526 56.119 1.00 17.91 516 VAL A CA 1
ATOM 4178 C C . VAL A 1 516 ? 84.729 -10.705 56.560 1.00 18.05 516 VAL A C 1
ATOM 4179 O O . VAL A 1 516 ? 84.568 -11.157 57.681 1.00 17.97 516 VAL A O 1
ATOM 4183 N N . GLY A 1 517 ? 85.610 -11.206 55.688 1.00 20.00 517 GLY A N 1
ATOM 4184 C CA . GLY A 1 517 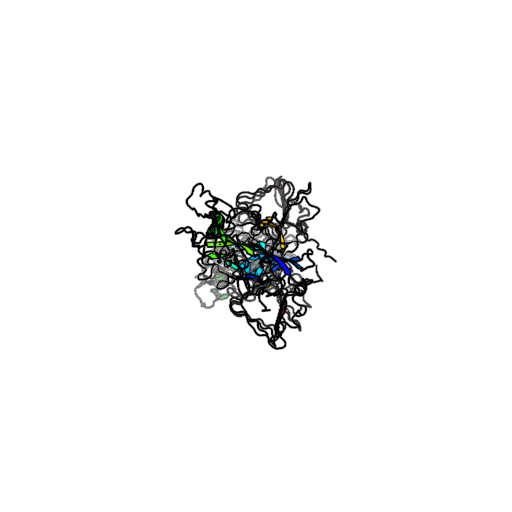? 86.413 -12.386 56.003 1.00 18.93 517 GLY A CA 1
ATOM 4185 C C . GLY A 1 517 ? 87.408 -12.151 57.124 1.00 17.72 517 GLY A C 1
ATOM 4186 O O . GLY A 1 517 ? 87.550 -12.983 58.024 1.00 18.41 517 GLY A O 1
ATOM 4187 N N . HIS A 1 518 ? 88.073 -11.011 57.092 1.00 16.31 518 HIS A N 1
ATOM 4188 C CA . HIS A 1 518 ? 89.215 -10.733 57.978 1.00 16.61 518 HIS A CA 1
ATOM 4189 C C . HIS A 1 518 ? 88.819 -9.508 58.852 1.00 17.60 518 HIS A C 1
ATOM 4190 O O . HIS A 1 518 ? 88.027 -9.701 59.756 1.00 17.51 518 HIS A O 1
ATOM 4197 N N . ASP A 1 519 ? 89.256 -8.283 58.533 1.00 20.29 519 ASP A N 1
ATOM 4198 C CA . ASP A 1 519 ? 89.045 -7.047 59.355 1.00 20.39 519 ASP A CA 1
ATOM 4199 C C . ASP A 1 519 ? 88.175 -5.932 58.738 1.00 21.61 519 ASP A C 1
ATOM 4200 O O . ASP A 1 519 ? 88.075 -5.804 57.511 1.00 23.73 519 ASP A O 1
ATOM 4205 N N . ARG A 1 520 ? 87.649 -5.047 59.588 1.00 20.56 520 ARG A N 1
ATOM 4206 C CA . ARG A 1 520 ? 87.088 -3.777 59.123 1.00 19.67 520 ARG A CA 1
ATOM 4207 C C . ARG A 1 520 ? 87.629 -2.580 59.922 1.00 22.00 520 ARG A C 1
ATOM 4208 O O . ARG A 1 520 ? 87.523 -2.549 61.140 1.00 22.52 520 ARG A O 1
ATOM 4216 N N . ASN A 1 521 ? 88.233 -1.608 59.232 1.00 22.98 521 ASN A N 1
ATOM 4217 C CA . ASN A 1 521 ? 88.727 -0.363 59.855 1.00 23.78 521 ASN A CA 1
ATOM 4218 C C . ASN A 1 521 ? 87.891 0.795 59.331 1.00 25.37 521 ASN A C 1
ATOM 4219 O O . ASN A 1 521 ? 87.908 1.040 58.135 1.00 24.82 521 ASN A O 1
ATOM 4224 N N . LYS A 1 522 ? 87.101 1.452 60.192 1.00 26.59 522 LYS A N 1
ATOM 4225 C CA . LYS A 1 522 ? 86.476 2.727 59.800 1.00 26.58 522 LYS A CA 1
ATOM 4226 C C . LYS A 1 522 ? 86.900 3.948 60.633 1.00 27.08 522 LYS A C 1
ATOM 4227 O O . LYS A 1 522 ? 87.012 3.885 61.855 1.00 25.29 522 LYS A O 1
ATOM 4233 N N . SER A 1 523 ? 87.143 5.050 59.935 1.00 25.26 523 SER A N 1
ATOM 4234 C CA . SER A 1 523 ? 87.272 6.374 60.532 1.00 24.35 523 SER A CA 1
ATOM 4235 C C . SER A 1 523 ? 86.025 7.193 60.220 1.00 23.45 523 SER A C 1
ATOM 4236 O O . SER A 1 523 ? 85.570 7.200 59.104 1.00 24.25 523 SER A O 1
ATOM 4239 N N . ILE A 1 524 ? 85.462 7.855 61.216 1.00 22.04 524 ILE A N 1
ATOM 4240 C CA . ILE A 1 524 ? 84.460 8.893 61.001 1.00 22.92 524 ILE A CA 1
ATOM 4241 C C . ILE A 1 524 ? 85.146 10.135 61.557 1.00 23.21 524 ILE A C 1
ATOM 4242 O O . ILE A 1 524 ? 85.508 10.163 62.724 1.00 22.93 524 ILE A O 1
ATOM 4247 N N . GLY A 1 525 ? 85.372 11.136 60.718 1.00 24.52 525 GLY A N 1
ATOM 4248 C CA . GLY A 1 525 ? 86.156 12.321 61.125 1.00 25.30 525 GLY A CA 1
ATOM 4249 C C . GLY A 1 525 ? 85.425 13.249 62.063 1.00 23.39 525 GLY A C 1
ATOM 4250 O O . GLY A 1 525 ? 86.007 13.764 63.020 1.00 23.43 525 GLY A O 1
ATOM 4251 N N . HIS A 1 526 ? 84.148 13.453 61.771 1.00 22.53 526 HIS A N 1
ATOM 4252 C CA . HIS A 1 526 ? 83.214 14.146 62.651 1.00 24.26 526 HIS A CA 1
ATOM 4253 C C . HIS A 1 526 ? 82.287 13.112 63.301 1.00 23.90 526 HIS A C 1
ATOM 4254 O O . HIS A 1 526 ? 82.773 12.069 63.764 1.00 29.47 526 HIS A O 1
ATOM 4261 N N . ASP A 1 527 ? 80.973 13.360 63.307 1.00 23.95 527 ASP A N 1
ATOM 4262 C CA . ASP A 1 527 ? 80.026 12.657 64.162 1.00 22.97 527 ASP A CA 1
ATOM 4263 C C . ASP A 1 527 ? 79.407 11.427 63.494 1.00 23.03 527 ASP A C 1
ATOM 4264 O O . ASP A 1 527 ? 79.421 11.286 62.269 1.00 21.74 527 ASP A O 1
ATOM 4269 N N . GLU A 1 528 ? 78.890 10.522 64.329 1.00 20.95 528 GLU A N 1
ATOM 4270 C CA . GLU A 1 528 ? 77.988 9.459 63.874 1.00 21.82 528 GLU A CA 1
ATOM 4271 C C . GLU A 1 528 ? 76.723 9.360 64.701 1.00 21.46 528 GLU A C 1
ATOM 4272 O O . GLU A 1 528 ? 76.776 9.294 65.927 1.00 23.83 528 GLU A O 1
ATOM 4278 N N . LEU A 1 529 ? 75.600 9.291 64.000 1.00 21.15 529 LEU A N 1
ATOM 4279 C CA . LEU A 1 529 ? 74.338 8.822 64.540 1.00 21.35 529 LEU A CA 1
ATOM 4280 C C . LEU A 1 529 ? 74.080 7.373 64.108 1.00 21.92 529 LEU A C 1
ATOM 4281 O O . LEU A 1 529 ? 74.172 7.023 62.920 1.00 20.65 529 LEU A O 1
ATOM 4286 N N . ALA A 1 530 ? 73.786 6.517 65.075 1.00 20.41 530 ALA A N 1
ATOM 4287 C CA . ALA A 1 530 ?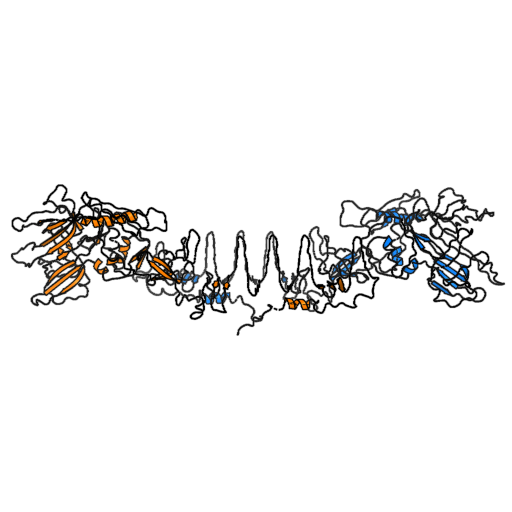 73.182 5.256 64.763 1.00 21.83 530 ALA A CA 1
ATOM 4288 C C . ALA A 1 530 ? 71.796 5.193 65.384 1.00 21.92 530 ALA A C 1
ATOM 4289 O O . ALA A 1 530 ? 71.649 5.471 66.576 1.00 24.34 530 ALA A O 1
ATOM 4291 N N . ARG A 1 531 ? 70.789 4.827 64.591 1.00 21.39 531 ARG A N 1
ATOM 4292 C CA . ARG A 1 531 ? 69.431 4.537 65.122 1.00 20.10 531 ARG A CA 1
ATOM 4293 C C . ARG A 1 531 ? 69.029 3.122 64.747 1.00 20.06 531 ARG A C 1
ATOM 4294 O O . ARG A 1 531 ? 69.052 2.747 63.555 1.00 22.89 531 ARG A O 1
ATOM 4302 N N . ILE A 1 532 ? 68.662 2.344 65.759 1.00 17.64 532 ILE A N 1
ATOM 4303 C CA . ILE A 1 532 ? 68.080 1.035 65.583 1.00 17.82 532 ILE A CA 1
ATOM 4304 C C . ILE A 1 532 ? 66.616 1.028 66.062 1.00 17.47 532 ILE A C 1
ATOM 4305 O O . ILE A 1 532 ? 66.339 1.242 67.223 1.00 16.85 532 ILE A O 1
ATOM 4310 N N . GLY A 1 533 ? 65.678 0.807 65.155 1.00 18.13 533 GLY A N 1
ATOM 4311 C CA . GLY A 1 533 ? 64.228 0.970 65.463 1.00 18.01 533 GLY A CA 1
ATOM 4312 C C . GLY A 1 533 ? 63.544 -0.160 66.229 1.00 17.13 533 GLY A C 1
ATOM 4313 O O . GLY A 1 533 ? 62.407 -0.004 66.691 1.00 16.31 533 GLY A O 1
ATOM 4314 N N . ASN A 1 534 ? 64.230 -1.270 66.424 1.00 18.28 534 ASN A N 1
ATOM 4315 C CA . ASN A 1 534 ? 63.700 -2.323 67.283 1.00 20.05 534 ASN A CA 1
ATOM 4316 C C . ASN A 1 534 ? 64.755 -2.934 68.216 1.00 20.54 534 ASN A C 1
ATOM 4317 O O . ASN A 1 534 ? 64.860 -2.467 69.332 1.00 23.24 534 ASN A O 1
ATOM 4322 N N . ASN A 1 535 ? 65.556 -3.915 67.808 1.00 21.39 535 ASN A N 1
ATOM 4323 C CA . ASN A 1 535 ? 66.519 -4.523 68.744 1.00 23.08 535 ASN A CA 1
ATOM 4324 C C . ASN A 1 535 ? 67.916 -4.609 68.196 1.00 24.17 535 ASN A C 1
ATOM 4325 O O . ASN A 1 535 ? 68.114 -4.841 67.008 1.00 26.81 535 ASN A O 1
ATOM 4330 N N . ARG A 1 536 ? 68.889 -4.547 69.089 1.00 24.75 536 ARG A N 1
ATOM 4331 C CA . ARG A 1 536 ? 70.286 -4.651 68.710 1.00 23.43 536 ARG A CA 1
ATOM 4332 C C . ARG A 1 536 ? 71.064 -5.530 69.634 1.00 22.56 536 ARG A C 1
ATOM 4333 O O . ARG A 1 536 ? 70.959 -5.351 70.856 1.00 19.53 536 ARG A O 1
ATOM 4341 N N . THR A 1 537 ? 71.881 -6.413 69.042 1.00 20.18 537 THR A N 1
ATOM 4342 C CA . THR A 1 537 ? 72.828 -7.236 69.771 1.00 21.11 537 THR A CA 1
ATOM 4343 C C . THR A 1 537 ? 74.197 -7.295 69.092 1.00 22.24 537 THR A C 1
ATOM 4344 O O . THR A 1 537 ? 74.345 -7.367 67.853 1.00 19.42 537 THR A O 1
ATOM 4348 N N . ARG A 1 538 ? 75.229 -7.212 69.918 1.00 21.44 538 ARG A N 1
ATOM 4349 C CA . ARG A 1 538 ? 76.551 -7.316 69.377 1.00 21.77 538 ARG A CA 1
ATOM 4350 C C . ARG A 1 538 ? 77.254 -8.404 70.170 1.00 21.73 538 ARG A C 1
ATOM 4351 O O . ARG A 1 538 ? 77.055 -8.534 71.390 1.00 20.90 538 ARG A O 1
ATOM 4359 N N . ALA A 1 539 ? 78.047 -9.188 69.459 1.00 20.11 539 ALA A N 1
ATOM 4360 C CA . ALA A 1 539 ? 78.850 -10.227 70.042 1.00 20.08 539 ALA A CA 1
ATOM 4361 C C . ALA A 1 539 ? 80.266 -10.043 69.576 1.00 19.17 539 ALA A C 1
ATOM 4362 O O . ALA A 1 539 ? 80.512 -9.844 68.396 1.00 22.96 539 ALA A O 1
ATOM 4364 N N . VAL A 1 540 ? 81.190 -10.130 70.515 1.00 19.22 540 VAL A N 1
ATOM 4365 C CA . VAL A 1 540 ? 82.615 -10.119 70.267 1.00 18.69 540 VAL A CA 1
ATOM 4366 C C . VAL A 1 540 ? 83.072 -11.398 70.870 1.00 19.56 540 VAL A C 1
ATOM 4367 O O . VAL A 1 540 ? 82.876 -11.647 72.061 1.00 18.54 540 VAL A O 1
ATOM 4371 N N . LYS A 1 541 ? 83.656 -12.273 70.060 1.00 19.27 541 LYS A N 1
ATOM 4372 C CA . LYS A 1 541 ? 83.988 -13.537 70.629 1.00 17.82 541 LYS A CA 1
ATOM 4373 C C . LYS A 1 541 ? 85.310 -13.445 71.402 1.00 17.33 541 LYS A C 1
ATOM 4374 O O . LYS A 1 541 ? 85.587 -14.355 72.161 1.00 16.40 541 LYS A O 1
ATOM 4380 N N . LEU A 1 542 ? 86.122 -12.392 71.223 1.00 18.17 542 LEU A N 1
ATOM 4381 C CA . LEU A 1 542 ? 87.341 -12.203 72.085 1.00 19.60 542 LEU A CA 1
ATOM 4382 C C . LEU A 1 542 ? 87.335 -10.894 72.884 1.00 19.78 542 LEU A C 1
ATOM 4383 O O . LEU A 1 542 ? 86.365 -10.636 73.596 1.00 18.85 542 LEU A O 1
ATOM 4388 N N . ASN A 1 543 ? 88.376 -10.062 72.790 1.00 23.45 543 ASN A N 1
ATOM 4389 C CA . ASN A 1 543 ? 88.394 -8.785 73.548 1.00 21.65 543 ASN A CA 1
ATOM 4390 C C . ASN A 1 543 ? 87.434 -7.733 72.991 1.00 22.69 543 ASN A C 1
ATOM 4391 O O . ASN A 1 543 ? 87.341 -7.563 71.752 1.00 25.41 543 ASN A O 1
ATOM 4396 N N . ASP A 1 544 ? 86.732 -7.016 73.882 1.00 19.54 544 ASP A N 1
ATOM 4397 C CA . ASP A 1 544 ? 86.023 -5.784 73.505 1.00 19.09 544 ASP A CA 1
ATOM 4398 C C . ASP A 1 544 ? 86.603 -4.541 74.227 1.00 18.13 544 ASP A C 1
ATOM 4399 O O . ASP A 1 544 ? 86.924 -4.617 75.383 1.00 15.99 544 ASP A O 1
ATOM 4404 N N . THR A 1 545 ? 86.720 -3.395 73.552 1.00 17.68 545 THR A N 1
ATOM 4405 C CA . THR A 1 545 ? 87.345 -2.229 74.184 1.00 19.25 545 THR A CA 1
ATOM 4406 C C . THR A 1 545 ? 86.808 -0.869 73.715 1.00 19.56 545 THR A C 1
ATOM 4407 O O . THR A 1 545 ? 86.534 -0.690 72.545 1.00 19.67 545 THR A O 1
ATOM 4411 N N . LEU A 1 546 ? 86.664 0.086 74.652 1.00 21.58 546 LEU A N 1
ATOM 4412 C CA . LEU A 1 546 ? 86.261 1.470 74.308 1.00 20.69 546 LEU A CA 1
ATOM 4413 C C . LEU A 1 546 ? 87.211 2.510 74.899 1.00 21.47 546 LEU A C 1
ATOM 4414 O O . LEU A 1 546 ? 87.615 2.432 76.070 1.00 20.24 546 LEU A O 1
ATOM 4419 N N . LEU A 1 547 ? 87.617 3.481 74.090 1.00 22.10 547 LEU A N 1
ATOM 4420 C CA . LEU A 1 547 ? 88.319 4.629 74.628 1.00 20.74 547 LEU A CA 1
ATOM 4421 C C . LEU A 1 547 ? 87.468 5.786 74.235 1.00 20.91 547 LEU A C 1
ATOM 4422 O O . LEU A 1 547 ? 87.005 5.862 73.069 1.00 20.34 547 LEU A O 1
ATOM 4427 N N . VAL A 1 548 ? 87.245 6.711 75.168 1.00 18.04 548 VAL A N 1
ATOM 4428 C CA . VAL A 1 548 ? 86.372 7.847 74.896 1.00 16.99 548 VAL A CA 1
ATOM 4429 C C . VAL A 1 548 ? 86.968 9.087 75.524 1.00 16.70 548 VAL A C 1
ATOM 4430 O O . VAL A 1 548 ? 87.443 9.065 76.677 1.00 14.16 548 VAL A O 1
ATOM 4434 N N . GLY A 1 549 ? 86.983 10.175 74.747 1.00 15.42 549 GLY A N 1
ATOM 4435 C CA . GLY A 1 549 ? 87.709 11.375 75.144 1.00 15.60 549 GLY A CA 1
ATOM 4436 C C . GLY A 1 549 ? 87.038 12.408 76.019 1.00 15.02 549 GLY A C 1
ATOM 4437 O O . GLY A 1 549 ? 87.706 13.203 76.635 1.00 15.22 549 GLY A O 1
ATOM 4438 N N . GLY A 1 550 ? 85.721 12.482 75.999 1.00 16.27 550 GLY A N 1
ATOM 4439 C CA . GLY A 1 550 ? 85.029 13.520 76.719 1.00 17.75 550 GLY A CA 1
ATOM 4440 C C . GLY A 1 550 ? 84.064 12.904 77.704 1.00 17.85 550 GLY A C 1
ATOM 4441 O O . GLY A 1 550 ? 84.488 12.240 78.657 1.00 18.33 550 GLY A O 1
ATOM 4442 N N . ALA A 1 551 ? 82.777 13.095 77.427 1.00 16.84 551 ALA A N 1
ATOM 4443 C CA . ALA A 1 551 ? 81.679 12.594 78.250 1.00 16.48 551 ALA A CA 1
ATOM 4444 C C . ALA A 1 551 ? 81.097 11.315 77.685 1.00 17.04 551 ALA A C 1
ATOM 4445 O O . ALA A 1 551 ? 80.884 11.233 76.453 1.00 18.37 551 ALA A O 1
ATOM 4447 N N . LYS A 1 552 ? 80.850 10.353 78.590 1.00 16.93 552 LYS A N 1
ATOM 4448 C CA A LYS A 1 552 ? 80.078 9.121 78.307 0.50 16.70 552 LYS A CA 1
ATOM 4449 C CA B LYS A 1 552 ? 80.076 9.138 78.309 0.50 17.05 552 LYS A CA 1
ATOM 4450 C C . LYS A 1 552 ? 78.759 9.060 79.122 1.00 17.23 552 LYS A C 1
ATOM 4451 O O . LYS A 1 552 ? 78.725 9.282 80.347 1.00 17.43 552 LYS A O 1
ATOM 4462 N N . SER A 1 553 ? 77.642 8.753 78.458 1.00 18.07 553 SER A N 1
ATOM 4463 C CA . SER A 1 553 ? 76.366 8.612 79.173 1.00 19.70 553 SER A CA 1
ATOM 4464 C C . SER A 1 553 ? 75.478 7.535 78.564 1.00 21.90 553 SER A C 1
ATOM 4465 O O . SER A 1 553 ? 75.165 7.580 77.369 1.00 21.79 553 SER A O 1
ATOM 4468 N N . ASP A 1 554 ? 75.121 6.553 79.388 1.00 22.38 554 ASP A N 1
ATOM 4469 C CA . ASP A 1 554 ? 74.155 5.539 79.032 1.00 24.38 554 ASP A CA 1
ATOM 4470 C C . ASP A 1 554 ? 72.873 5.933 79.672 1.00 23.94 554 ASP A C 1
ATOM 4471 O O . ASP A 1 554 ? 72.868 6.276 80.864 1.00 27.20 554 ASP A O 1
ATOM 4476 N N . SER A 1 555 ? 71.798 5.916 78.889 1.00 23.12 555 SER A N 1
ATOM 4477 C CA . SER A 1 555 ? 70.460 6.002 79.422 1.00 21.83 555 SER A CA 1
ATOM 4478 C C . SER A 1 555 ? 69.636 4.825 78.914 1.00 20.50 555 SER A C 1
ATOM 4479 O O . SER A 1 555 ? 69.681 4.478 77.719 1.00 18.61 555 SER A O 1
ATOM 4482 N N . VAL A 1 556 ? 68.913 4.183 79.838 1.00 18.59 556 VAL A N 1
ATOM 4483 C CA . VAL A 1 556 ? 68.092 3.015 79.524 1.00 18.76 556 VAL A CA 1
ATOM 4484 C C . VAL A 1 556 ? 66.761 3.174 80.245 1.00 19.74 556 VAL A C 1
ATOM 4485 O O . VAL A 1 556 ? 66.733 3.380 81.460 1.00 16.78 556 VAL A O 1
ATOM 4489 N N . THR A 1 557 ? 65.650 3.077 79.522 1.00 19.52 557 THR A N 1
ATOM 4490 C CA . THR A 1 557 ? 64.343 3.391 80.155 1.00 21.47 557 THR A CA 1
ATOM 4491 C C . THR A 1 557 ? 63.837 2.175 80.914 1.00 21.05 557 THR A C 1
ATOM 4492 O O . THR A 1 557 ? 62.946 2.288 81.748 1.00 21.20 557 THR A O 1
ATOM 4496 N N . GLY A 1 558 ? 64.421 1.015 80.639 1.00 22.94 558 GLY A N 1
ATOM 4497 C CA . GLY A 1 558 ? 64.046 -0.169 81.370 1.00 23.41 558 GLY A CA 1
ATOM 4498 C C . GLY A 1 558 ? 65.113 -0.606 82.344 1.00 25.39 558 GLY A C 1
ATOM 4499 O O . GLY A 1 558 ? 65.704 0.193 83.093 1.00 24.71 558 GLY A O 1
ATOM 4500 N N . THR A 1 559 ? 65.311 -1.912 82.301 1.00 26.47 559 THR A N 1
ATOM 4501 C CA . THR A 1 559 ? 66.145 -2.677 83.164 1.00 29.30 559 THR A CA 1
ATOM 4502 C C . THR A 1 559 ? 67.590 -2.486 82.672 1.00 28.62 559 THR A C 1
ATOM 4503 O O . THR A 1 559 ? 67.776 -2.227 81.481 1.00 32.86 559 THR A O 1
ATOM 4507 N N . TYR A 1 560 ? 68.591 -2.572 83.550 1.00 26.03 560 TYR A N 1
ATOM 4508 C CA . TYR A 1 560 ? 70.021 -2.552 83.110 1.00 28.71 560 TYR A CA 1
ATOM 4509 C C . TYR A 1 560 ? 70.920 -3.510 83.886 1.00 29.68 560 TYR A C 1
ATOM 4510 O O . TYR A 1 560 ? 71.315 -3.245 85.039 1.00 29.24 560 TYR A O 1
ATOM 4519 N N . LEU A 1 561 ? 71.278 -4.612 83.242 1.00 29.12 561 LEU A N 1
ATOM 4520 C CA . LEU A 1 561 ? 72.194 -5.567 83.829 1.00 28.58 561 LEU A CA 1
ATOM 4521 C C . LEU A 1 561 ? 73.606 -5.411 83.274 1.00 27.79 561 LEU A C 1
ATOM 4522 O O . LEU A 1 561 ? 73.816 -4.913 82.193 1.00 29.48 561 LEU A O 1
ATOM 4527 N N . ILE A 1 562 ? 74.569 -5.847 84.062 1.00 28.80 562 ILE A N 1
ATOM 4528 C CA . ILE A 1 562 ? 75.969 -5.883 83.705 1.00 25.49 562 ILE A CA 1
ATOM 4529 C C . ILE A 1 562 ? 76.394 -7.138 84.391 1.00 25.05 562 ILE A C 1
ATOM 4530 O O . ILE A 1 562 ? 76.461 -7.180 85.632 1.00 26.81 562 ILE A O 1
ATOM 4535 N N . GLU A 1 563 ? 76.623 -8.192 83.625 1.00 24.86 563 GLU A N 1
ATOM 4536 C CA . GLU A 1 563 ? 76.991 -9.466 84.196 1.00 22.72 563 GLU A CA 1
ATOM 4537 C C . GLU A 1 563 ? 78.366 -9.911 83.701 1.00 22.90 563 GLU A C 1
ATOM 4538 O O . GLU A 1 563 ? 78.803 -9.559 82.602 1.00 23.38 563 GLU A O 1
ATOM 4544 N N . ALA A 1 564 ? 79.075 -10.682 84.518 1.00 22.23 564 ALA A N 1
ATOM 4545 C CA . ALA A 1 564 ? 80.432 -11.030 84.150 1.00 21.50 564 ALA A CA 1
ATOM 4546 C C . ALA A 1 564 ? 80.939 -12.237 84.895 1.00 19.89 564 ALA A C 1
ATOM 4547 O O . ALA A 1 564 ? 80.604 -12.445 86.053 1.00 18.87 564 ALA A O 1
ATOM 4549 N N . GLY A 1 565 ? 81.767 -13.009 84.202 1.00 18.74 565 GLY A N 1
ATOM 4550 C CA . GLY A 1 565 ? 82.301 -14.259 84.689 1.00 17.64 565 GLY A CA 1
ATOM 4551 C C . GLY A 1 565 ? 83.357 -14.175 85.786 1.00 17.59 565 GLY A C 1
ATOM 4552 O O . GLY A 1 565 ? 83.270 -14.931 86.736 1.00 20.09 565 GLY A O 1
ATOM 4553 N N . ALA A 1 566 ? 84.357 -13.299 85.661 1.00 16.62 566 ALA A N 1
ATOM 4554 C CA . ALA A 1 566 ? 85.557 -13.326 86.510 1.00 17.34 566 ALA A CA 1
ATOM 4555 C C . ALA A 1 566 ? 85.729 -12.157 87.509 1.00 17.84 566 ALA A C 1
ATOM 4556 O O . ALA A 1 566 ? 85.923 -12.390 88.718 1.00 19.02 566 ALA A O 1
ATOM 4558 N N . GLN A 1 567 ? 85.729 -10.915 87.008 1.00 18.32 567 GLN A N 1
ATOM 4559 C CA . GLN A 1 567 ? 85.603 -9.739 87.877 1.00 18.45 567 GLN A CA 1
ATOM 4560 C C . GLN A 1 567 ? 84.937 -8.522 87.184 1.00 19.71 567 GLN A C 1
ATOM 4561 O O . GLN A 1 567 ? 85.242 -8.175 86.045 1.00 17.96 567 GLN A O 1
ATOM 4567 N N . ILE A 1 568 ? 84.008 -7.888 87.882 1.00 20.38 568 ILE A N 1
ATOM 4568 C CA . ILE A 1 568 ? 83.550 -6.577 87.481 1.00 19.59 568 ILE A CA 1
ATOM 4569 C C . ILE A 1 568 ? 84.300 -5.491 88.271 1.00 18.99 568 ILE A C 1
ATOM 4570 O O . ILE A 1 568 ? 84.258 -5.476 89.500 1.00 17.97 568 ILE A O 1
ATOM 4575 N N . ARG A 1 569 ? 84.941 -4.562 87.558 1.00 18.54 569 ARG A N 1
ATOM 4576 C CA . ARG A 1 569 ? 85.745 -3.501 88.195 1.00 19.15 569 ARG A CA 1
ATOM 4577 C C . ARG A 1 569 ? 85.311 -2.112 87.746 1.00 19.16 569 ARG A C 1
ATOM 4578 O O . ARG A 1 569 ? 84.956 -1.911 86.581 1.00 23.03 569 ARG A O 1
ATOM 4586 N N . LEU A 1 570 ? 85.326 -1.165 88.681 1.00 18.81 570 LEU A N 1
ATOM 4587 C CA . LEU A 1 570 ? 85.032 0.252 88.441 1.00 18.83 570 LEU A CA 1
ATOM 4588 C C . LEU A 1 570 ? 86.125 1.067 89.104 1.00 20.32 570 LEU A C 1
ATOM 4589 O O . LEU A 1 570 ? 86.429 0.846 90.293 1.00 21.03 570 LEU A O 1
ATOM 4594 N N . VAL A 1 571 ? 86.742 1.980 88.369 1.00 21.44 571 VAL A N 1
ATOM 4595 C CA . VAL A 1 571 ? 87.884 2.706 88.882 1.00 21.76 571 VAL A CA 1
ATOM 4596 C C . VAL A 1 571 ? 87.848 4.159 88.391 1.00 21.72 571 VAL A C 1
ATOM 4597 O O . VAL A 1 571 ? 87.786 4.409 87.204 1.00 22.83 571 VAL A O 1
ATOM 4601 N N . CYS A 1 572 ? 87.850 5.107 89.327 1.00 22.94 572 CYS A N 1
ATOM 4602 C CA . CYS A 1 572 ? 87.965 6.522 89.060 1.00 24.23 572 CYS A CA 1
ATOM 4603 C C . CYS A 1 572 ? 88.924 7.158 90.053 1.00 24.55 572 CYS A C 1
ATOM 4604 O O . CYS A 1 572 ? 88.637 7.198 91.267 1.00 28.22 572 CYS A O 1
ATOM 4607 N N . GLY A 1 573 ? 90.057 7.632 89.548 1.00 25.59 573 GLY A N 1
ATOM 4608 C CA . GLY A 1 573 ? 91.118 8.208 90.363 1.00 25.85 573 GLY A CA 1
ATOM 4609 C C . GLY A 1 573 ? 91.354 7.383 91.606 1.00 26.14 573 GLY A C 1
ATOM 4610 O O . GLY A 1 573 ? 91.690 6.202 91.500 1.00 27.10 573 GLY A O 1
ATOM 4611 N N . LYS A 1 574 ? 91.153 7.996 92.778 1.00 24.83 574 LYS A N 1
ATOM 4612 C CA . LYS A 1 574 ? 91.304 7.298 94.067 1.00 24.76 574 LYS A CA 1
ATOM 4613 C C . LYS A 1 574 ? 90.010 6.678 94.624 1.00 24.05 574 LYS A C 1
ATOM 4614 O O . LYS A 1 574 ? 89.910 6.451 95.836 1.00 21.04 574 LYS A O 1
ATOM 4620 N N . SER A 1 575 ? 89.070 6.366 93.724 1.00 22.42 575 SER A N 1
ATOM 4621 C CA . SER A 1 575 ? 87.828 5.663 94.008 1.00 22.40 575 SER A CA 1
ATOM 4622 C C . SER A 1 575 ? 87.839 4.351 93.222 1.00 22.79 575 SER A C 1
ATOM 4623 O O . SER A 1 575 ? 88.133 4.341 92.008 1.00 22.93 575 SER A O 1
ATOM 4626 N N . VAL A 1 576 ? 87.563 3.238 93.906 1.00 22.71 576 VAL A N 1
ATOM 4627 C CA . VAL A 1 576 ? 87.866 1.904 93.387 1.00 22.43 576 VAL A CA 1
ATOM 4628 C C . VAL A 1 576 ? 86.925 0.844 93.915 1.00 22.36 576 VAL A C 1
ATOM 4629 O O . VAL A 1 576 ? 86.927 0.621 95.100 1.00 19.07 576 VAL A O 1
ATOM 4633 N N . VAL A 1 577 ? 86.187 0.166 93.012 1.00 23.26 577 VAL A N 1
ATOM 4634 C CA . VAL A 1 577 ? 85.212 -0.888 93.337 1.00 24.17 577 VAL A CA 1
ATOM 4635 C C . VAL A 1 577 ? 85.521 -2.232 92.622 1.00 25.13 577 VAL A C 1
ATOM 4636 O O . VAL A 1 577 ? 85.965 -2.258 91.462 1.00 21.66 577 VAL A O 1
ATOM 4640 N N . GLU A 1 578 ? 85.266 -3.340 93.321 1.00 23.07 578 GLU A N 1
ATOM 4641 C CA . GLU A 1 578 ? 85.604 -4.680 92.852 1.00 26.00 578 GLU A CA 1
ATOM 4642 C C . GLU A 1 578 ? 84.577 -5.729 93.291 1.00 25.98 578 GLU A C 1
ATOM 4643 O O . GLU A 1 578 ? 84.530 -6.093 94.477 1.00 23.51 578 GLU A O 1
ATOM 4649 N N . PHE A 1 579 ? 83.767 -6.196 92.328 1.00 25.99 579 PHE A N 1
ATOM 4650 C CA . PHE A 1 579 ? 82.887 -7.353 92.499 1.00 24.68 579 PHE A CA 1
ATOM 4651 C C . PHE A 1 579 ? 83.564 -8.576 91.846 1.00 25.44 579 PHE A C 1
ATOM 4652 O O . PHE A 1 579 ? 83.598 -8.642 90.611 1.00 21.84 579 PHE A O 1
ATOM 4660 N N . ASN A 1 580 ? 84.067 -9.542 92.645 1.00 25.29 580 ASN A N 1
ATOM 4661 C CA . ASN A 1 580 ? 84.797 -10.730 92.097 1.00 28.09 580 ASN A CA 1
ATOM 4662 C C . ASN A 1 580 ? 84.012 -12.037 91.904 1.00 28.53 580 ASN A C 1
ATOM 4663 O O . ASN A 1 580 ? 82.912 -12.201 92.441 1.00 30.91 580 ASN A O 1
ATOM 4668 N N . ALA A 1 581 ? 84.602 -12.974 91.150 1.00 31.31 581 ALA A N 1
ATOM 4669 C CA . ALA A 1 581 ? 83.965 -14.272 90.860 1.00 30.63 581 ALA A CA 1
ATOM 4670 C C . ALA A 1 581 ? 83.755 -15.045 92.138 1.00 33.06 581 ALA A C 1
ATOM 4671 O O . ALA A 1 581 ? 82.638 -15.485 92.428 1.00 33.64 581 ALA A O 1
ATOM 4673 N N . ASP A 1 582 ? 84.856 -15.258 92.858 1.00 31.38 582 ASP A N 1
ATOM 4674 C CA . ASP A 1 582 ? 84.798 -15.854 94.183 1.00 33.89 582 ASP A CA 1
ATOM 4675 C C . ASP A 1 582 ? 84.461 -14.685 95.077 1.00 31.19 582 ASP A C 1
ATOM 4676 O O . ASP A 1 582 ? 85.334 -14.092 95.684 1.00 33.74 582 ASP A O 1
ATOM 4681 N N . GLY A 1 583 ? 83.153 -14.418 95.123 1.00 30.10 583 GLY A N 1
ATOM 4682 C CA . GLY A 1 583 ? 82.499 -13.160 95.492 1.00 27.18 583 GLY A CA 1
ATOM 4683 C C . GLY A 1 583 ? 83.007 -12.230 96.563 1.00 25.66 583 GLY A C 1
ATOM 4684 O O . GLY A 1 583 ? 82.379 -12.073 97.624 1.00 25.13 583 GLY A O 1
ATOM 4685 N N . THR A 1 584 ? 84.090 -11.539 96.269 1.00 24.27 584 THR A N 1
ATOM 4686 C CA . THR A 1 584 ? 84.646 -10.582 97.207 1.00 24.08 584 THR A CA 1
ATOM 4687 C C . THR A 1 584 ? 84.369 -9.161 96.734 1.00 22.67 584 THR A C 1
ATOM 4688 O O . THR A 1 584 ? 84.671 -8.806 95.604 1.00 25.11 584 THR A O 1
ATOM 4692 N N . ILE A 1 585 ? 83.762 -8.360 97.595 1.00 21.52 585 ILE A N 1
ATOM 4693 C CA . ILE A 1 585 ? 83.587 -6.944 97.319 1.00 21.02 585 ILE A CA 1
ATOM 4694 C C . ILE A 1 585 ? 84.576 -6.144 98.160 1.00 21.34 585 ILE A C 1
ATOM 4695 O O . ILE A 1 585 ? 84.616 -6.232 99.408 1.00 17.04 585 ILE A O 1
ATOM 4700 N N . ASN A 1 586 ? 85.391 -5.386 97.436 1.00 19.98 586 ASN A N 1
ATOM 4701 C CA . ASN A 1 586 ? 86.375 -4.485 97.990 1.00 21.05 586 ASN A CA 1
ATOM 4702 C C . ASN A 1 586 ? 86.153 -3.066 97.436 1.00 22.82 586 ASN A C 1
ATOM 4703 O O . ASN A 1 586 ? 86.165 -2.850 96.204 1.00 26.63 586 ASN A O 1
ATOM 4708 N N . ILE A 1 587 ? 85.931 -2.110 98.327 1.00 23.85 587 ILE A N 1
ATOM 4709 C CA . ILE A 1 587 ? 85.652 -0.734 97.954 1.00 26.69 587 ILE A CA 1
ATOM 4710 C C . ILE A 1 587 ? 86.544 0.217 98.750 1.00 25.96 587 ILE A C 1
ATOM 4711 O O . ILE A 1 587 ? 86.474 0.234 99.972 1.00 27.55 587 ILE A O 1
ATOM 4716 N N . SER A 1 588 ? 87.382 0.977 98.050 1.00 24.10 588 SER A N 1
ATOM 4717 C CA . SER A 1 588 ? 88.267 1.995 98.645 1.00 24.47 588 SER A CA 1
ATOM 4718 C C . SER A 1 588 ? 87.817 3.390 98.220 1.00 24.96 588 SER A C 1
ATOM 4719 O O . SER A 1 588 ? 87.213 3.529 97.166 1.00 26.16 588 SER A O 1
ATOM 4722 N N . GLY A 1 589 ? 88.131 4.404 99.024 1.00 25.88 589 GLY A N 1
ATOM 4723 C CA . GLY A 1 589 ? 87.864 5.815 98.693 1.00 28.43 589 GLY A CA 1
ATOM 4724 C C . GLY A 1 589 ? 88.521 6.843 99.637 1.00 29.69 589 GLY A C 1
ATOM 4725 O O . GLY A 1 589 ? 89.590 6.577 100.215 1.00 28.00 589 GLY A O 1
ATOM 4726 N N . SER A 1 590 ? 87.866 8.003 99.795 1.00 31.48 590 SER A N 1
ATOM 4727 C CA . SER A 1 590 ? 88.385 9.160 100.571 1.00 33.47 590 SER A CA 1
ATOM 4728 C C . SER A 1 590 ? 87.521 9.558 101.754 1.00 37.02 590 SER A C 1
ATOM 4729 O O . SER A 1 590 ? 88.046 10.023 102.778 1.00 39.12 590 SER A O 1
ATOM 4732 N N . ALA A 1 591 ? 86.205 9.458 101.560 1.00 40.30 591 ALA A N 1
ATOM 4733 C CA . ALA A 1 591 ? 85.209 9.576 102.623 1.00 42.70 591 ALA A CA 1
ATOM 4734 C C . ALA A 1 591 ? 83.830 9.141 102.116 1.00 44.47 591 ALA A C 1
ATOM 4735 O O . ALA A 1 591 ? 83.165 9.867 101.367 1.00 48.13 591 ALA A O 1
ATOM 4737 N N . PHE A 1 592 ? 83.395 7.959 102.532 1.00 47.13 592 PHE A N 1
ATOM 4738 C CA . PHE A 1 592 ? 82.071 7.466 102.165 1.00 46.99 592 PHE A CA 1
ATOM 4739 C C . PHE A 1 592 ? 81.015 8.177 102.968 1.00 45.10 592 PHE A C 1
ATOM 4740 O O . PHE A 1 592 ? 81.294 8.712 104.052 1.00 43.44 592 PHE A O 1
ATOM 4748 N N . ASN A 1 593 ? 79.800 8.175 102.436 1.00 42.36 593 ASN A N 1
ATOM 4749 C CA . ASN A 1 593 ? 78.632 8.275 103.281 1.00 43.67 593 ASN A CA 1
ATOM 4750 C C . ASN A 1 593 ? 77.402 7.691 102.605 1.00 44.80 593 ASN A C 1
ATOM 4751 O O . ASN A 1 593 ? 77.313 7.638 101.370 1.00 46.25 593 ASN A O 1
ATOM 4756 N N . LEU A 1 594 ? 76.472 7.229 103.431 1.00 45.58 594 LEU A N 1
ATOM 4757 C CA . LEU A 1 594 ? 75.246 6.601 102.959 1.00 44.65 594 LEU A CA 1
ATOM 4758 C C . LEU A 1 594 ? 74.043 7.424 103.339 1.00 45.36 594 LEU A C 1
ATOM 4759 O O . LEU A 1 594 ? 74.156 8.477 103.983 1.00 44.06 594 LEU A O 1
ATOM 4764 N N . TYR A 1 595 ? 72.886 6.957 102.910 1.00 45.76 595 TYR A N 1
ATOM 4765 C CA . TYR A 1 595 ? 71.647 7.373 103.536 1.00 51.50 595 TYR A CA 1
ATOM 4766 C C . TYR A 1 595 ? 70.568 6.351 103.169 1.00 52.85 595 TYR A C 1
ATOM 4767 O O . TYR A 1 595 ? 70.259 6.192 101.980 1.00 59.60 595 TYR A O 1
ATOM 4776 N N . ALA A 1 596 ? 70.055 5.628 104.173 1.00 52.35 596 ALA A N 1
ATOM 4777 C CA . ALA A 1 596 ? 68.784 4.868 104.064 1.00 53.28 596 ALA A CA 1
ATOM 4778 C C . ALA A 1 596 ? 68.476 3.875 105.217 1.00 52.75 596 ALA A C 1
ATOM 4779 O O . ALA A 1 596 ? 67.578 4.149 106.020 1.00 56.37 596 ALA A O 1
ATOM 4781 N N . SER A 1 597 ? 69.183 2.740 105.289 1.00 49.92 597 SER A N 1
ATOM 4782 C CA . SER A 1 597 ? 68.930 1.695 106.325 1.00 50.46 597 SER A CA 1
ATOM 4783 C C . SER A 1 597 ? 70.179 0.806 106.577 1.00 50.03 597 SER A C 1
ATOM 4784 O O . SER A 1 597 ? 71.292 1.229 106.266 1.00 49.24 597 SER A O 1
ATOM 4787 N N . GLY A 1 598 ? 70.021 -0.401 107.140 1.00 50.16 598 GLY A N 1
ATOM 4788 C CA . GLY A 1 598 ? 71.201 -1.221 107.500 1.00 51.54 598 GLY A CA 1
ATOM 4789 C C . GLY A 1 598 ? 70.986 -2.685 107.868 1.00 51.42 598 GLY A C 1
ATOM 4790 O O . GLY A 1 598 ? 69.902 -3.067 108.285 1.00 56.15 598 GLY A O 1
ATOM 4791 N N . ASN A 1 599 ? 72.033 -3.498 107.715 1.00 53.10 599 ASN A N 1
ATOM 4792 C CA . ASN A 1 599 ? 72.017 -4.926 108.102 1.00 52.66 599 ASN A CA 1
ATOM 4793 C C . ASN A 1 599 ? 73.373 -5.655 107.908 1.00 53.63 599 ASN A C 1
ATOM 4794 O O . ASN A 1 599 ? 74.277 -5.127 107.245 1.00 52.62 599 ASN A O 1
ATOM 4799 N N . GLY A 1 600 ? 73.499 -6.856 108.503 1.00 53.60 600 GLY A N 1
ATOM 4800 C CA . GLY A 1 600 ? 74.606 -7.798 108.205 1.00 49.55 600 GLY A CA 1
ATOM 4801 C C . GLY A 1 600 ? 75.137 -8.621 109.381 1.00 48.96 600 GLY A C 1
ATOM 4802 O O . GLY A 1 600 ? 74.745 -8.420 110.536 1.00 45.76 600 GLY A O 1
ATOM 4803 N N . ASN A 1 601 ? 76.039 -9.555 109.084 1.00 45.39 601 ASN A N 1
ATOM 4804 C CA . ASN A 1 601 ? 76.815 -10.253 110.125 1.00 42.83 601 ASN A CA 1
ATOM 4805 C C . ASN A 1 601 ? 78.313 -10.152 109.882 1.00 41.55 601 ASN A C 1
ATOM 4806 O O . ASN A 1 601 ? 78.773 -9.925 108.762 1.00 41.18 601 ASN A O 1
ATOM 4811 N N . ILE A 1 602 ? 79.061 -10.313 110.962 1.00 44.39 602 ILE A N 1
ATOM 4812 C CA . ILE A 1 602 ? 80.514 -10.498 110.918 1.00 45.24 602 ILE A CA 1
ATOM 4813 C C . ILE A 1 602 ? 80.720 -11.881 111.545 1.00 44.22 602 ILE A C 1
ATOM 4814 O O . ILE A 1 602 ? 79.805 -12.411 112.183 1.00 44.99 602 ILE A O 1
ATOM 4819 N N . ASP A 1 603 ? 81.901 -12.459 111.367 1.00 41.85 603 ASP A N 1
ATOM 4820 C CA . ASP A 1 603 ? 82.035 -13.907 111.279 1.00 43.73 603 ASP A CA 1
ATOM 4821 C C . ASP A 1 603 ? 82.546 -14.674 112.537 1.00 42.93 603 ASP A C 1
ATOM 4822 O O . ASP A 1 603 ? 81.828 -15.505 113.110 1.00 38.65 603 ASP A O 1
ATOM 4827 N N . THR A 1 604 ? 83.768 -14.383 112.973 1.00 41.30 604 THR A N 1
ATOM 4828 C CA . THR A 1 604 ? 84.533 -15.348 113.787 1.00 40.10 604 THR A CA 1
ATOM 4829 C C . THR A 1 604 ? 84.093 -15.544 115.241 1.00 41.63 604 THR A C 1
ATOM 4830 O O . THR A 1 604 ? 83.675 -16.650 115.610 1.00 39.80 604 THR A O 1
ATOM 4834 N N . GLY A 1 605 ? 84.188 -14.490 116.052 1.00 43.23 605 GLY A N 1
ATOM 4835 C CA . GLY A 1 605 ? 83.757 -14.543 117.450 1.00 45.51 605 GLY A CA 1
ATOM 4836 C C . GLY A 1 605 ? 84.887 -14.965 118.375 1.00 46.04 605 GLY A C 1
ATOM 4837 O O . GLY A 1 605 ? 85.758 -15.738 117.981 1.00 45.26 605 GLY A O 1
ATOM 4838 N N . GLY A 1 606 ? 84.869 -14.457 119.607 1.00 46.94 606 GLY A N 1
ATOM 4839 C CA . GLY A 1 606 ? 85.971 -14.669 120.548 1.00 46.70 606 GLY A CA 1
ATOM 4840 C C . GLY A 1 606 ? 87.060 -13.676 120.218 1.00 46.29 606 GLY A C 1
ATOM 4841 O O . GLY A 1 606 ? 87.242 -12.695 120.933 1.00 50.01 606 GLY A O 1
ATOM 4842 N N . ARG A 1 607 ? 87.787 -13.941 119.131 1.00 46.10 607 ARG A N 1
ATOM 4843 C CA . ARG A 1 607 ? 88.528 -12.905 118.428 1.00 44.13 607 ARG A CA 1
ATOM 4844 C C . ARG A 1 607 ? 87.441 -12.004 117.883 1.00 43.65 607 ARG A C 1
ATOM 4845 O O . ARG A 1 607 ? 86.718 -12.416 116.987 1.00 41.83 607 ARG A O 1
ATOM 4853 N N . LEU A 1 608 ? 87.304 -10.797 118.429 1.00 45.15 608 LEU A N 1
ATOM 4854 C CA . LEU A 1 608 ? 86.230 -9.884 118.009 1.00 43.53 608 LEU A CA 1
ATOM 4855 C C . LEU A 1 608 ? 86.675 -9.207 116.711 1.00 42.46 608 LEU A C 1
ATOM 4856 O O . LEU A 1 608 ? 87.716 -8.537 116.689 1.00 40.41 608 LEU A O 1
ATOM 4861 N N . ASP A 1 609 ? 85.909 -9.380 115.632 1.00 40.88 609 ASP A N 1
ATOM 4862 C CA . ASP A 1 609 ? 86.466 -9.168 114.288 1.00 39.32 609 ASP A CA 1
ATOM 4863 C C . ASP A 1 609 ? 85.695 -8.165 113.407 1.00 40.03 609 ASP A C 1
ATOM 4864 O O . ASP A 1 609 ? 85.719 -8.257 112.173 1.00 38.22 609 ASP A O 1
ATOM 4869 N N . LEU A 1 610 ? 85.076 -7.168 114.031 1.00 42.95 610 LEU A N 1
ATOM 4870 C CA . LEU A 1 610 ? 84.342 -6.141 113.275 1.00 43.69 610 LEU A CA 1
ATOM 4871 C C . LEU A 1 610 ? 85.206 -4.931 112.890 1.00 41.83 610 LEU A C 1
ATOM 4872 O O . LEU A 1 610 ? 84.663 -3.893 112.495 1.00 43.35 610 LEU A O 1
ATOM 4877 N N . ASN A 1 611 ? 86.533 -5.059 113.014 1.00 42.17 611 ASN A N 1
ATOM 4878 C CA . ASN A 1 611 ? 87.492 -3.999 112.644 1.00 41.52 611 ASN A CA 1
ATOM 4879 C C . ASN A 1 611 ? 88.966 -4.403 112.909 1.00 43.55 611 ASN A C 1
ATOM 4880 O O . ASN A 1 611 ? 89.612 -3.893 113.841 1.00 43.69 611 ASN A O 1
ATOM 4885 N N . SER A 1 612 ? 89.501 -5.289 112.071 1.00 45.72 612 SER A N 1
ATOM 4886 C CA . SER A 1 612 ? 90.790 -5.949 112.341 1.00 45.64 612 SER A CA 1
ATOM 4887 C C . SER A 1 612 ? 92.026 -5.377 111.597 1.00 44.65 612 SER A C 1
ATOM 4888 O O . SER A 1 612 ? 92.539 -4.318 111.987 1.00 40.51 612 SER A O 1
ATOM 4891 N N . GLY A 1 613 ? 92.493 -6.072 110.549 1.00 43.69 613 GLY A N 1
ATOM 4892 C CA . GLY A 1 613 ? 93.815 -5.824 109.941 1.00 42.74 613 GLY A CA 1
ATOM 4893 C C . GLY A 1 613 ? 93.761 -5.284 108.517 1.00 44.45 613 GLY A C 1
ATOM 4894 O O . GLY A 1 613 ? 93.460 -4.104 108.302 1.00 43.72 613 GLY A O 1
ATOM 4895 N N . GLY A 1 614 ? 94.048 -6.137 107.537 1.00 41.91 614 GLY A N 1
ATOM 4896 C CA . GLY A 1 614 ? 94.222 -5.674 106.163 1.00 42.32 614 GLY A CA 1
ATOM 4897 C C . GLY A 1 614 ? 92.916 -5.293 105.511 1.00 40.14 614 GLY A C 1
ATOM 4898 O O . GLY A 1 614 ? 92.300 -6.111 104.839 1.00 42.31 614 GLY A O 1
ATOM 4899 N N . ALA A 1 615 ? 92.489 -4.051 105.751 1.00 37.64 615 ALA A N 1
ATOM 4900 C CA . ALA A 1 615 ? 91.364 -3.438 105.030 1.00 34.28 615 ALA A CA 1
ATOM 4901 C C . ALA A 1 615 ? 91.647 -1.945 104.800 1.00 33.12 615 ALA A C 1
ATOM 4902 O O . ALA A 1 615 ? 91.146 -1.060 105.512 1.00 30.62 615 ALA A O 1
ATOM 4904 N N . SER A 1 616 ? 92.482 -1.709 103.797 1.00 29.22 616 SER A N 1
ATOM 4905 C CA . SER A 1 616 ? 93.003 -0.408 103.469 1.00 28.60 616 SER A CA 1
ATOM 4906 C C . SER A 1 616 ? 92.863 -0.226 101.953 1.00 25.62 616 SER A C 1
ATOM 4907 O O . SER A 1 616 ? 91.950 -0.790 101.319 1.00 24.94 616 SER A O 1
ATOM 4910 N N . GLU A 1 617 ? 93.797 0.541 101.396 1.00 25.94 617 GLU A N 1
ATOM 4911 C CA . GLU A 1 617 ? 94.024 0.680 99.940 1.00 25.10 617 GLU A CA 1
ATOM 4912 C C . GLU A 1 617 ? 93.804 -0.588 99.086 1.00 24.66 617 GLU A C 1
ATOM 4913 O O . GLU A 1 617 ? 94.284 -1.652 99.429 1.00 24.01 617 GLU A O 1
ATOM 4919 N N . VAL A 1 618 ? 93.133 -0.424 97.943 1.00 24.66 618 VAL A N 1
ATOM 4920 C CA . VAL A 1 618 ? 92.823 -1.506 97.007 1.00 25.86 618 VAL A CA 1
ATOM 4921 C C . VAL A 1 618 ? 93.411 -1.173 95.637 1.00 24.46 618 VAL A C 1
ATOM 4922 O O . VAL A 1 618 ? 93.020 -0.225 95.019 1.00 25.64 618 VAL A O 1
ATOM 4926 N N . ASP A 1 619 ? 94.356 -1.995 95.210 1.00 27.13 619 ASP A N 1
ATOM 4927 C CA . ASP A 1 619 ? 95.085 -1.887 93.948 1.00 28.24 619 ASP A CA 1
ATOM 4928 C C . ASP A 1 619 ? 94.263 -1.353 92.774 1.00 27.77 619 ASP A C 1
ATOM 4929 O O . ASP A 1 619 ? 93.161 -1.832 92.534 1.00 31.89 619 ASP A O 1
ATOM 4934 N N . ALA A 1 620 ? 94.801 -0.365 92.054 1.00 28.26 620 ALA A N 1
ATOM 4935 C CA . ALA A 1 620 ? 94.136 0.204 90.857 1.00 26.61 620 ALA A CA 1
ATOM 4936 C C . ALA A 1 620 ? 94.585 -0.442 89.531 1.00 27.06 620 ALA A C 1
ATOM 4937 O O . ALA A 1 620 ? 94.006 -0.145 88.476 1.00 25.91 620 ALA A O 1
ATOM 4939 N N . LYS A 1 621 ? 95.603 -1.307 89.585 1.00 25.58 621 LYS A N 1
ATOM 4940 C CA . LYS A 1 621 ? 96.160 -1.949 88.393 1.00 25.49 621 LYS A CA 1
ATOM 4941 C C . LYS A 1 621 ? 96.623 -0.899 87.396 1.00 25.60 621 LYS A C 1
ATOM 4942 O O . LYS A 1 621 ? 96.566 -1.126 86.185 1.00 28.55 621 LYS A O 1
ATOM 4948 N N . GLY A 1 622 ? 97.061 0.247 87.918 1.00 27.12 622 GLY A N 1
ATOM 4949 C CA . GLY A 1 622 ? 97.373 1.430 87.114 1.00 26.84 622 GLY A CA 1
ATOM 4950 C C . GLY A 1 622 ? 96.236 1.940 86.233 1.00 27.91 622 GLY A C 1
ATOM 4951 O O . GLY A 1 622 ? 96.461 2.274 85.063 1.00 30.18 622 GLY A O 1
ATOM 4952 N N . LYS A 1 623 ? 95.023 2.029 86.774 1.00 27.91 623 LYS A N 1
ATOM 4953 C CA . LYS A 1 623 ? 93.882 2.528 85.993 1.00 27.30 623 LYS A CA 1
ATOM 4954 C C . LYS A 1 623 ? 93.228 3.775 86.607 1.00 28.03 623 LYS A C 1
ATOM 4955 O O . LYS A 1 623 ? 93.634 4.279 87.677 1.00 25.40 623 LYS A O 1
ATOM 4961 N N . GLY A 1 624 ? 92.227 4.276 85.887 1.00 25.20 624 GLY A N 1
ATOM 4962 C CA . GLY A 1 624 ? 91.483 5.428 86.277 1.00 24.21 624 GLY A CA 1
ATOM 4963 C C . GLY A 1 624 ? 92.301 6.689 86.452 1.00 24.21 624 GLY A C 1
ATOM 4964 O O . GLY A 1 624 ? 91.911 7.537 87.251 1.00 21.95 624 GLY A O 1
ATOM 4965 N N . VAL A 1 625 ? 93.421 6.827 85.719 1.00 23.34 625 VAL A N 1
ATOM 4966 C CA . VAL A 1 625 ? 94.198 8.080 85.740 1.00 23.37 625 VAL A CA 1
ATOM 4967 C C . VAL A 1 625 ? 93.969 8.872 84.448 1.00 25.61 625 VAL A C 1
ATOM 4968 O O . VAL A 1 625 ? 94.447 8.467 83.370 1.00 22.89 625 VAL A O 1
ATOM 4972 N N . GLN A 1 626 ? 93.252 9.997 84.576 1.00 28.40 626 GLN A N 1
ATOM 4973 C CA . GLN A 1 626 ? 92.773 10.811 83.423 1.00 28.12 626 GLN A CA 1
ATOM 4974 C C . GLN A 1 626 ? 93.845 11.162 82.379 1.00 29.08 626 GLN A C 1
ATOM 4975 O O . GLN A 1 626 ? 93.599 11.020 81.181 1.00 28.97 626 GLN A O 1
ATOM 4981 N N . GLY A 1 627 ? 95.000 11.658 82.815 1.00 27.50 627 GLY A N 1
ATOM 4982 C CA . GLY A 1 627 ? 96.128 11.905 81.906 1.00 27.06 627 GLY A CA 1
ATOM 4983 C C . GLY A 1 627 ? 96.469 10.687 81.062 1.00 27.97 627 GLY A C 1
ATOM 4984 O O . GLY A 1 627 ? 96.689 10.794 79.845 1.00 26.88 627 GLY A O 1
ATOM 4985 N N . THR A 1 628 ? 96.454 9.514 81.699 1.00 27.89 628 THR A N 1
ATOM 4986 C CA . THR A 1 628 ? 96.791 8.276 81.017 1.00 28.56 628 THR A CA 1
ATOM 4987 C C . THR A 1 628 ? 95.610 7.651 80.316 1.00 26.00 628 THR A C 1
ATOM 4988 O O . THR A 1 628 ? 95.830 6.901 79.399 1.00 25.86 628 THR A O 1
ATOM 4992 N N . ILE A 1 629 ? 94.380 7.909 80.748 1.00 25.26 629 ILE A N 1
ATOM 4993 C CA . ILE A 1 629 ? 93.222 7.471 79.962 1.00 25.56 629 ILE A CA 1
ATOM 4994 C C . ILE A 1 629 ? 93.393 8.251 78.673 1.00 24.67 629 ILE A C 1
ATOM 4995 O O . ILE A 1 629 ? 93.651 7.658 77.640 1.00 26.95 629 ILE A O 1
ATOM 5000 N N . ASP A 1 630 ? 93.371 9.569 78.761 1.00 22.69 630 ASP A N 1
ATOM 5001 C CA . ASP A 1 630 ? 93.368 10.423 77.585 1.00 22.51 630 ASP A CA 1
ATOM 5002 C C . ASP A 1 630 ? 94.583 10.142 76.705 1.00 23.16 630 ASP A C 1
ATOM 5003 O O . ASP A 1 630 ? 94.504 10.284 75.489 1.00 23.50 630 ASP A O 1
ATOM 5008 N N . GLY A 1 631 ? 95.699 9.741 77.323 1.00 22.01 631 GLY A N 1
ATOM 5009 C CA . GLY A 1 631 ? 96.892 9.344 76.582 1.00 21.03 631 GLY A CA 1
ATOM 5010 C C . GLY A 1 631 ? 96.614 8.202 75.615 1.00 19.80 631 GLY A C 1
ATOM 5011 O O . GLY A 1 631 ? 97.208 8.139 74.558 1.00 19.77 631 GLY A O 1
ATOM 5012 N N . GLN A 1 632 ? 95.727 7.284 75.998 1.00 20.49 632 GLN A N 1
ATOM 5013 C CA . GLN A 1 632 ? 95.353 6.158 75.158 1.00 19.86 632 GLN A CA 1
ATOM 5014 C C . GLN A 1 632 ? 94.344 6.570 74.041 1.00 20.85 632 GLN A C 1
ATOM 5015 O O . GLN A 1 632 ? 94.297 5.907 72.999 1.00 18.65 632 GLN A O 1
ATOM 5021 N N . VAL A 1 633 ? 93.531 7.605 74.255 1.00 21.92 633 VAL A N 1
ATOM 5022 C CA . VAL A 1 633 ? 92.571 8.051 73.207 1.00 23.37 633 VAL A CA 1
ATOM 5023 C C . VAL A 1 633 ? 93.329 8.860 72.118 1.00 24.80 633 VAL A C 1
ATOM 5024 O O . VAL A 1 633 ? 93.173 8.584 70.918 1.00 23.67 633 VAL A O 1
ATOM 5028 N N . GLN A 1 634 ? 94.162 9.819 72.549 1.00 26.57 634 GLN A N 1
ATOM 5029 C CA . GLN A 1 634 ? 94.950 10.740 71.647 1.00 28.77 634 GLN A CA 1
ATOM 5030 C C . GLN A 1 634 ? 95.983 10.052 70.734 1.00 29.59 634 GLN A C 1
ATOM 5031 O O . GLN A 1 634 ? 96.390 10.600 69.690 1.00 30.50 634 GLN A O 1
ATOM 5037 N N . ALA A 1 635 ? 96.405 8.848 71.101 1.00 30.59 635 ALA A N 1
ATOM 5038 C CA . ALA A 1 635 ? 97.149 7.986 70.178 1.00 30.94 635 ALA A CA 1
ATOM 5039 C C . ALA A 1 635 ? 96.236 7.447 69.067 1.00 29.72 635 ALA A C 1
ATOM 5040 O O . ALA A 1 635 ? 96.674 7.263 67.933 1.00 31.30 635 ALA A O 1
ATOM 5050 N N . PHE A 1 637 ? 93.948 8.994 67.660 1.00 24.78 637 PHE A N 1
ATOM 5051 C CA . PHE A 1 637 ? 93.690 10.071 66.699 1.00 26.28 637 PHE A CA 1
ATOM 5052 C C . PHE A 1 637 ? 94.921 10.932 66.434 1.00 27.90 637 PHE A C 1
ATOM 5053 O O . PHE A 1 637 ? 95.059 12.050 66.961 1.00 29.11 637 PHE A O 1
ATOM 5061 N N . PRO A 1 638 ? 95.863 10.393 65.656 1.00 32.11 638 PRO A N 1
ATOM 5062 C CA . PRO A 1 638 ? 97.014 11.171 65.255 1.00 32.63 638 PRO A CA 1
ATOM 5063 C C . PRO A 1 638 ? 96.870 11.818 63.865 1.00 35.42 638 PRO A C 1
ATOM 5064 O O . PRO A 1 638 ? 96.003 11.405 63.051 1.00 30.74 638 PRO A O 1
ATOM 5068 N N . PRO A 1 639 ? 97.701 12.842 63.601 1.00 37.25 639 PRO A N 1
ATOM 5069 C CA . PRO A 1 639 ? 98.050 13.214 62.232 1.00 39.73 639 PRO A CA 1
ATOM 5070 C C . PRO A 1 639 ? 99.145 12.298 61.717 1.00 39.91 639 PRO A C 1
ATOM 5071 O O . PRO A 1 639 ? 99.523 11.351 62.397 1.00 39.06 639 PRO A O 1
ATOM 5075 N N . PRO A 1 640 ? 99.656 12.580 60.516 1.00 44.16 640 PRO A N 1
ATOM 5076 C CA . PRO A 1 640 ? 100.852 11.916 60.039 1.00 45.80 640 PRO A CA 1
ATOM 5077 C C . PRO A 1 640 ? 102.053 12.768 60.373 1.00 47.35 640 PRO A C 1
ATOM 5078 O O . PRO A 1 640 ? 102.004 13.980 60.185 1.00 48.65 640 PRO A O 1
ATOM 5082 N N . ALA A 1 641 ? 103.132 12.144 60.837 1.00 48.15 641 ALA A N 1
ATOM 5083 C CA . ALA A 1 641 ? 104.386 12.857 61.035 1.00 45.53 641 ALA A CA 1
ATOM 5084 C C . ALA A 1 641 ? 105.127 13.082 59.716 1.00 44.17 641 ALA A C 1
ATOM 5085 O O . ALA A 1 641 ? 106.226 13.640 59.724 1.00 43.35 641 ALA A O 1
ATOM 5087 N N . LYS A 1 642 ? 104.545 12.661 58.589 1.00 41.82 642 LYS A N 1
ATOM 5088 C CA . LYS A 1 642 ? 105.170 12.905 57.279 1.00 41.15 642 LYS A CA 1
ATOM 5089 C C . LYS A 1 642 ? 104.637 14.146 56.531 1.00 40.73 642 LYS A C 1
ATOM 5090 O O . LYS A 1 642 ? 105.115 14.450 55.431 1.00 37.72 642 LYS A O 1
ATOM 5096 N N . GLY A 1 643 ? 103.681 14.861 57.128 1.00 39.06 643 GLY A N 1
ATOM 5097 C CA . GLY A 1 643 ? 103.012 15.973 56.453 1.00 41.03 643 GLY A CA 1
ATOM 5098 C C . GLY A 1 643 ? 103.016 17.283 57.220 1.00 41.53 643 GLY A C 1
ATOM 5099 O O . GLY A 1 643 ? 103.459 17.345 58.366 1.00 40.26 643 GLY A O 1
ATOM 5100 N N . LEU A 1 644 ? 102.503 18.328 56.571 1.00 41.22 644 LEU A N 1
ATOM 5101 C CA . LEU A 1 644 ? 102.497 19.687 57.120 1.00 42.47 644 LEU A CA 1
ATOM 5102 C C . LEU A 1 644 ? 101.594 20.612 56.299 1.00 44.26 644 LEU A C 1
ATOM 5103 O O . LEU A 1 644 ? 101.464 21.804 56.604 1.00 47.73 644 LEU A O 1
ATOM 5116 N N . GLN B 1 2 ? 80.093 3.683 156.455 1.00 64.59 2 GLN B N 1
ATOM 5117 C CA . GLN B 1 2 ? 80.681 3.586 157.765 1.00 61.99 2 GLN B CA 1
ATOM 5118 C C . GLN B 1 2 ? 79.690 3.963 158.822 1.00 62.50 2 GLN B C 1
ATOM 5119 O O . GLN B 1 2 ? 79.750 5.053 159.396 1.00 64.31 2 GLN B O 1
ATOM 5125 N N . LEU B 1 3 ? 78.770 3.039 159.076 1.00 60.59 3 LEU B N 1
ATOM 5126 C CA . LEU B 1 3 ? 77.703 3.284 160.025 1.00 60.37 3 LEU B CA 1
ATOM 5127 C C . LEU B 1 3 ? 78.263 3.172 161.439 1.00 57.63 3 LEU B C 1
ATOM 5128 O O . LEU B 1 3 ? 78.211 2.115 162.074 1.00 53.21 3 LEU B O 1
ATOM 5133 N N . THR B 1 4 ? 78.869 4.268 161.885 1.00 54.33 4 THR B N 1
ATOM 5134 C CA . THR B 1 4 ? 78.970 4.567 163.294 1.00 53.72 4 THR B CA 1
ATOM 5135 C C . THR B 1 4 ? 77.649 5.287 163.510 1.00 52.11 4 THR B C 1
ATOM 5136 O O . THR B 1 4 ? 76.694 4.701 164.023 1.00 49.73 4 THR B O 1
ATOM 5140 N N . ARG B 1 5 ? 77.615 6.557 163.103 1.00 54.10 5 ARG B N 1
ATOM 5141 C CA . ARG B 1 5 ? 76.398 7.253 162.683 1.00 53.34 5 ARG B CA 1
ATOM 5142 C C . ARG B 1 5 ? 76.821 8.613 162.113 1.00 52.92 5 ARG B C 1
ATOM 5143 O O . ARG B 1 5 ? 78.014 8.910 162.047 1.00 54.74 5 ARG B O 1
ATOM 5151 N N . LEU B 1 6 ? 75.851 9.402 161.657 1.00 52.59 6 LEU B N 1
ATOM 5152 C CA . LEU B 1 6 ? 75.982 10.871 161.569 1.00 52.59 6 LEU B CA 1
ATOM 5153 C C . LEU B 1 6 ? 76.090 11.471 160.155 1.00 55.47 6 LEU B C 1
ATOM 5154 O O . LEU B 1 6 ? 75.208 12.235 159.738 1.00 56.04 6 LEU B O 1
ATOM 5159 N N . VAL B 1 7 ? 77.154 11.141 159.423 1.00 57.41 7 VAL B N 1
ATOM 5160 C CA . VAL B 1 7 ? 77.440 11.813 158.135 1.00 58.96 7 VAL B CA 1
ATOM 5161 C C . VAL B 1 7 ? 77.867 10.814 157.052 1.00 58.38 7 VAL B C 1
ATOM 5162 O O . VAL B 1 7 ? 78.901 10.167 157.171 1.00 59.08 7 VAL B O 1
ATOM 5166 N N . GLN B 1 8 ? 77.064 10.719 155.992 1.00 61.15 8 GLN B N 1
ATOM 5167 C CA . GLN B 1 8 ? 77.155 9.621 155.017 1.00 63.34 8 GLN B CA 1
ATOM 5168 C C . GLN B 1 8 ? 77.184 10.146 153.579 1.00 63.25 8 GLN B C 1
ATOM 5169 O O . GLN B 1 8 ? 76.137 10.291 152.939 1.00 63.89 8 GLN B O 1
ATOM 5175 N N . VAL B 1 9 ? 78.398 10.384 153.077 1.00 62.42 9 VAL B N 1
ATOM 5176 C CA . VAL B 1 9 ? 78.626 11.024 151.774 1.00 61.60 9 VAL B CA 1
ATOM 5177 C C . VAL B 1 9 ? 79.487 10.128 150.861 1.00 60.54 9 VAL B C 1
ATOM 5178 O O . VAL B 1 9 ? 80.465 9.544 151.324 1.00 60.10 9 VAL B O 1
ATOM 5182 N N . ASP B 1 10 ? 79.106 9.985 149.586 1.00 61.35 10 ASP B N 1
ATOM 5183 C CA . ASP B 1 10 ? 79.909 9.209 148.617 1.00 57.05 10 ASP B CA 1
ATOM 5184 C C . ASP B 1 10 ? 79.636 9.500 147.120 1.00 57.54 10 ASP B C 1
ATOM 5185 O O . ASP B 1 10 ? 79.859 10.613 146.653 1.00 56.66 10 ASP B O 1
ATOM 5190 N N . CYS B 1 11 ? 79.126 8.501 146.392 1.00 59.78 11 CYS B N 1
ATOM 5191 C CA . CYS B 1 11 ? 79.349 8.347 144.944 1.00 58.01 11 CYS B CA 1
ATOM 5192 C C . CYS B 1 11 ? 80.863 8.337 144.641 1.00 57.04 11 CYS B C 1
ATOM 5193 O O . CYS B 1 11 ? 81.561 7.450 145.139 1.00 52.93 11 CYS B O 1
ATOM 5196 N N . PRO B 1 12 ? 81.374 9.282 143.812 1.00 57.57 12 PRO B N 1
ATOM 5197 C CA . PRO B 1 12 ? 82.820 9.489 143.904 1.00 56.79 12 PRO B CA 1
ATOM 5198 C C . PRO B 1 12 ? 83.260 9.923 145.302 1.00 57.61 12 PRO B C 1
ATOM 5199 O O . PRO B 1 12 ? 82.506 10.569 146.034 1.00 58.57 12 PRO B O 1
ATOM 5203 N N . LEU B 1 13 ? 84.490 9.565 145.646 1.00 56.46 13 LEU B N 1
ATOM 5204 C CA . LEU B 1 13 ? 84.864 9.356 147.043 1.00 54.83 13 LEU B CA 1
ATOM 5205 C C . LEU B 1 13 ? 84.495 10.475 147.990 1.00 54.37 13 LEU B C 1
ATOM 5206 O O . LEU B 1 13 ? 84.842 11.640 147.776 1.00 52.00 13 LEU B O 1
ATOM 5211 N N . GLY B 1 14 ? 83.765 10.086 149.032 1.00 55.25 14 GLY B N 1
ATOM 5212 C CA . GLY B 1 14 ? 83.395 10.963 150.129 1.00 53.44 14 GLY B CA 1
ATOM 5213 C C . GLY B 1 14 ? 83.562 10.209 151.438 1.00 53.55 14 GLY B C 1
ATOM 5214 O O . GLY B 1 14 ? 82.988 9.131 151.616 1.00 54.71 14 GLY B O 1
ATOM 5215 N N . PRO B 1 15 ? 84.370 10.748 152.359 1.00 49.89 15 PRO B N 1
ATOM 5216 C CA . PRO B 1 15 ? 84.488 10.091 153.654 1.00 50.12 15 PRO B CA 1
ATOM 5217 C C . PRO B 1 15 ? 83.231 10.278 154.492 1.00 51.96 15 PRO B C 1
ATOM 5218 O O . PRO B 1 15 ? 82.620 11.338 154.426 1.00 58.41 15 PRO B O 1
ATOM 5222 N N . ASP B 1 16 ? 82.851 9.271 155.275 1.00 49.93 16 ASP B N 1
ATOM 5223 C CA . ASP B 1 16 ? 81.786 9.451 156.270 1.00 52.13 16 ASP B CA 1
ATOM 5224 C C . ASP B 1 16 ? 82.261 10.337 157.432 1.00 52.01 16 ASP B C 1
ATOM 5225 O O . ASP B 1 16 ? 81.464 11.027 158.061 1.00 53.54 16 ASP B O 1
ATOM 5230 N N . VAL B 1 17 ? 83.562 10.303 157.709 1.00 51.84 17 VAL B N 1
ATOM 5231 C CA . VAL B 1 17 ? 84.140 11.061 158.824 1.00 52.57 17 VAL B CA 1
ATOM 5232 C C . VAL B 1 17 ? 84.045 12.583 158.628 1.00 52.98 17 VAL B C 1
ATOM 5233 O O . VAL B 1 17 ? 83.633 13.298 159.530 1.00 49.18 17 VAL B O 1
ATOM 5237 N N . LEU B 1 18 ? 84.385 13.051 157.428 1.00 56.42 18 LEU B N 1
ATOM 5238 C CA . LEU B 1 18 ? 84.530 14.476 157.112 1.00 57.86 18 LEU B CA 1
ATOM 5239 C C . LEU B 1 18 ? 83.229 15.256 157.306 1.00 57.77 18 LEU B C 1
ATOM 5240 O O . LEU B 1 18 ? 82.268 15.059 156.561 1.00 60.21 18 LEU B O 1
ATOM 5245 N N . LEU B 1 19 ? 83.219 16.156 158.291 1.00 53.81 19 LEU B N 1
ATOM 5246 C CA . LEU B 1 19 ? 82.009 16.887 158.689 1.00 50.07 19 LEU B CA 1
ATOM 5247 C C . LEU B 1 19 ? 81.790 18.129 157.818 1.00 48.84 19 LEU B C 1
ATOM 5248 O O . LEU B 1 19 ? 82.714 18.614 157.156 1.00 49.25 19 LEU B O 1
ATOM 5253 N N . LEU B 1 20 ? 80.556 18.622 157.825 1.00 45.55 20 LEU B N 1
ATOM 5254 C CA . LEU B 1 20 ? 80.155 19.783 157.040 1.00 46.58 20 LEU B CA 1
ATOM 5255 C C . LEU B 1 20 ? 79.452 20.754 157.967 1.00 49.38 20 LEU B C 1
ATOM 5256 O O . LEU B 1 20 ? 78.680 20.338 158.831 1.00 55.26 20 LEU B O 1
ATOM 5261 N N . GLN B 1 21 ? 79.702 22.046 157.790 1.00 50.79 21 GLN B N 1
ATOM 5262 C CA . GLN B 1 21 ? 79.053 23.058 158.622 1.00 51.32 21 GLN B CA 1
ATOM 5263 C C . GLN B 1 21 ? 78.121 23.964 157.802 1.00 54.54 21 GLN B C 1
ATOM 5264 O O . GLN B 1 21 ? 76.898 23.937 157.994 1.00 54.39 21 GLN B O 1
ATOM 5270 N N . ARG B 1 22 ? 78.693 24.764 156.901 1.00 52.96 22 ARG B N 1
ATOM 5271 C CA . ARG B 1 22 ? 77.905 25.721 156.119 1.00 53.40 22 ARG B CA 1
ATOM 5272 C C . ARG B 1 22 ? 77.680 25.248 154.690 1.00 54.12 22 ARG B C 1
ATOM 5273 O O . ARG B 1 22 ? 78.442 24.435 154.159 1.00 50.61 22 ARG B O 1
ATOM 5289 N N . GLU B 1 24 ? 75.538 27.327 151.038 1.00 54.28 24 GLU B N 1
ATOM 5290 C CA . GLU B 1 24 ? 74.801 28.497 150.568 1.00 53.89 24 GLU B CA 1
ATOM 5291 C C . GLU B 1 24 ? 74.484 28.270 149.099 1.00 55.89 24 GLU B C 1
ATOM 5292 O O . GLU B 1 24 ? 75.317 28.553 148.233 1.00 56.89 24 GLU B O 1
ATOM 5298 N N . GLY B 1 25 ? 73.285 27.749 148.830 1.00 55.38 25 GLY B N 1
ATOM 5299 C CA . GLY B 1 25 ? 72.902 27.301 147.490 1.00 53.13 25 GLY B CA 1
ATOM 5300 C C . GLY B 1 25 ? 71.830 28.120 146.796 1.00 51.99 25 GLY B C 1
ATOM 5301 O O . GLY B 1 25 ? 70.637 27.967 147.075 1.00 53.45 25 GLY B O 1
ATOM 5302 N N . ARG B 1 26 ? 72.262 28.982 145.877 1.00 48.89 26 ARG B N 1
ATOM 5303 C CA . ARG B 1 26 ? 71.350 29.759 145.048 1.00 45.05 26 ARG B CA 1
ATOM 5304 C C . ARG B 1 26 ? 71.169 29.041 143.734 1.00 41.98 26 ARG B C 1
ATOM 5305 O O . ARG B 1 26 ? 72.036 28.284 143.308 1.00 38.84 26 ARG B O 1
ATOM 5313 N N . GLU B 1 27 ? 70.031 29.291 143.102 1.00 38.07 27 GLU B N 1
ATOM 5314 C CA . GLU B 1 27 ? 69.817 28.908 141.730 1.00 39.18 27 GLU B CA 1
ATOM 5315 C C . GLU B 1 27 ? 68.624 29.664 141.183 1.00 37.13 27 GLU B C 1
ATOM 5316 O O . GLU B 1 27 ? 67.836 30.251 141.929 1.00 36.88 27 GLU B O 1
ATOM 5322 N N . GLU B 1 28 ? 68.531 29.690 139.868 1.00 33.90 28 GLU B N 1
ATOM 5323 C CA . GLU B 1 28 ? 67.289 30.018 139.223 1.00 33.63 28 GLU B CA 1
ATOM 5324 C C . GLU B 1 28 ? 66.981 28.997 138.140 1.00 32.98 28 GLU B C 1
ATOM 5325 O O . GLU B 1 28 ? 67.868 28.541 137.404 1.00 31.63 28 GLU B O 1
ATOM 5331 N N . LEU B 1 29 ? 65.714 28.610 138.097 1.00 32.49 29 LEU B N 1
ATOM 5332 C CA . LEU B 1 29 ? 65.184 27.780 137.034 1.00 33.69 29 LEU B CA 1
ATOM 5333 C C . LEU B 1 29 ? 65.730 28.362 135.723 1.00 35.64 29 LEU B C 1
ATOM 5334 O O . LEU B 1 29 ? 65.597 29.567 135.477 1.00 38.82 29 LEU B O 1
ATOM 5339 N N . GLY B 1 30 ? 66.399 27.528 134.924 1.00 34.62 30 GLY B N 1
ATOM 5340 C CA . GLY B 1 30 ? 67.095 27.987 133.698 1.00 33.89 30 GLY B CA 1
ATOM 5341 C C . GLY B 1 30 ? 68.478 28.588 133.917 1.00 34.95 30 GLY B C 1
ATOM 5342 O O . GLY B 1 30 ? 69.031 29.232 133.016 1.00 33.60 30 GLY B O 1
ATOM 5343 N N . ARG B 1 31 ? 69.039 28.388 135.113 1.00 33.46 31 ARG B N 1
ATOM 5344 C CA . ARG B 1 31 ? 70.419 28.770 135.407 1.00 32.87 31 ARG B CA 1
ATOM 5345 C C . ARG B 1 31 ? 71.123 27.700 136.226 1.00 31.38 31 ARG B C 1
ATOM 5346 O O . ARG B 1 31 ? 70.491 26.811 136.767 1.00 29.12 31 ARG B O 1
ATOM 5354 N N . LEU B 1 32 ? 72.438 27.834 136.344 1.00 30.65 32 LEU B N 1
ATOM 5355 C CA . LEU B 1 32 ? 73.226 26.955 137.194 1.00 31.83 32 LEU B CA 1
ATOM 5356 C C . LEU B 1 32 ? 73.048 27.328 138.649 1.00 33.41 32 LEU B C 1
ATOM 5357 O O . LEU B 1 32 ? 72.807 28.494 138.982 1.00 36.42 32 LEU B O 1
ATOM 5362 N N . PHE B 1 33 ? 73.145 26.334 139.518 1.00 34.26 33 PHE B N 1
ATOM 5363 C CA . PHE B 1 33 ? 73.279 26.616 140.949 1.00 33.84 33 PHE B CA 1
ATOM 5364 C C . PHE B 1 33 ? 74.742 26.667 141.327 1.00 33.80 33 PHE B C 1
ATOM 5365 O O . PHE B 1 33 ? 75.611 26.318 140.517 1.00 37.57 33 PHE B O 1
ATOM 5373 N N . ALA B 1 34 ? 75.003 27.130 142.549 1.00 34.27 34 ALA B N 1
ATOM 5374 C CA . ALA B 1 34 ? 76.296 26.986 143.201 1.00 34.90 34 ALA B CA 1
ATOM 5375 C C . ALA B 1 34 ? 76.123 26.805 144.713 1.00 38.11 34 ALA B C 1
ATOM 5376 O O . ALA B 1 34 ? 75.455 27.615 145.367 1.00 36.52 34 ALA B O 1
ATOM 5378 N N . TYR B 1 35 ? 76.727 25.738 145.251 1.00 41.01 35 TYR B N 1
ATOM 5379 C CA . TYR B 1 35 ? 76.631 25.394 146.669 1.00 41.85 35 TYR B CA 1
ATOM 5380 C C . TYR B 1 35 ? 77.940 25.678 147.395 1.00 41.26 35 TYR B C 1
ATOM 5381 O O . TYR B 1 35 ? 78.917 24.939 147.250 1.00 41.64 35 TYR B O 1
ATOM 5390 N N . GLU B 1 36 ? 77.955 26.750 148.183 1.00 39.73 36 GLU B N 1
ATOM 5391 C CA . GLU B 1 36 ? 79.179 27.195 148.847 1.00 40.84 36 GLU B CA 1
ATOM 5392 C C . GLU B 1 36 ? 79.466 26.353 150.073 1.00 39.98 36 GLU B C 1
ATOM 5393 O O . GLU B 1 36 ? 79.139 26.754 151.193 1.00 42.17 36 GLU B O 1
ATOM 5399 N N . LEU B 1 37 ? 80.101 25.204 149.861 1.00 41.86 37 LEU B N 1
ATOM 5400 C CA . LEU B 1 37 ? 80.443 24.311 150.964 1.00 40.94 37 LEU B CA 1
ATOM 5401 C C . LEU B 1 37 ? 81.820 24.641 151.552 1.00 42.49 37 LEU B C 1
ATOM 5402 O O . LEU B 1 37 ? 82.812 24.678 150.821 1.00 43.42 37 LEU B O 1
ATOM 5407 N N . HIS B 1 38 ? 81.863 24.880 152.866 1.00 46.51 38 HIS B N 1
ATOM 5408 C CA . HIS B 1 38 ? 83.110 25.090 153.621 1.00 48.79 38 HIS B CA 1
ATOM 5409 C C . HIS B 1 38 ? 83.338 23.846 154.475 1.00 52.36 38 HIS B C 1
ATOM 5410 O O . HIS B 1 38 ? 82.588 23.599 155.425 1.00 50.31 38 HIS B O 1
ATOM 5417 N N . LEU B 1 39 ? 84.349 23.051 154.137 1.00 51.28 39 LEU B N 1
ATOM 5418 C CA . LEU B 1 39 ? 84.559 21.792 154.836 1.00 50.83 39 LEU B CA 1
ATOM 5419 C C . LEU B 1 39 ? 85.599 21.947 155.946 1.00 48.16 39 LEU B C 1
ATOM 5420 O O . LEU B 1 39 ? 86.230 22.997 156.085 1.00 49.47 39 LEU B O 1
ATOM 5425 N N . VAL B 1 40 ? 85.726 20.898 156.750 1.00 48.75 40 VAL B N 1
ATOM 5426 C CA . VAL B 1 40 ? 86.824 20.719 157.708 1.00 47.96 40 VAL B CA 1
ATOM 5427 C C . VAL B 1 40 ? 86.961 19.214 157.894 1.00 46.31 40 VAL B C 1
ATOM 5428 O O . VAL B 1 40 ? 85.958 18.496 157.797 1.00 47.88 40 VAL B O 1
ATOM 5432 N N . SER B 1 41 ? 88.172 18.716 158.134 1.00 43.81 41 SER B N 1
ATOM 5433 C CA . SER B 1 41 ? 88.371 17.260 158.194 1.00 43.81 41 SER B CA 1
ATOM 5434 C C . SER B 1 41 ? 89.751 16.812 158.672 1.00 44.38 41 SER B C 1
ATOM 5435 O O . SER B 1 41 ? 90.572 17.627 159.112 1.00 43.72 41 SER B O 1
ATOM 5438 N N . GLU B 1 42 ? 89.978 15.500 158.579 1.00 41.45 42 GLU B N 1
ATOM 5439 C CA . GLU B 1 42 ? 91.231 14.875 158.998 1.00 41.11 42 GLU B CA 1
ATOM 5440 C C . GLU B 1 42 ? 92.336 15.036 157.978 1.00 40.38 42 GLU B C 1
ATOM 5441 O O . GLU B 1 42 ? 93.427 15.485 158.312 1.00 37.26 42 GLU B O 1
ATOM 5447 N N . ASN B 1 43 ? 92.030 14.650 156.744 1.00 40.58 43 ASN B N 1
ATOM 5448 C CA . ASN B 1 43 ? 93.029 14.387 155.695 1.00 41.07 43 ASN B CA 1
ATOM 5449 C C . ASN B 1 43 ? 93.995 15.537 155.402 1.00 42.40 43 ASN B C 1
ATOM 5450 O O . ASN B 1 43 ? 93.552 16.668 155.252 1.00 41.54 43 ASN B O 1
ATOM 5455 N N . PRO B 1 44 ? 95.319 15.255 155.312 1.00 44.94 44 PRO B N 1
ATOM 5456 C CA . PRO B 1 44 ? 96.234 16.302 154.825 1.00 41.42 44 PRO B CA 1
ATOM 5457 C C . PRO B 1 44 ? 96.307 16.394 153.298 1.00 40.11 44 PRO B C 1
ATOM 5458 O O . PRO B 1 44 ? 96.086 17.456 152.729 1.00 36.01 44 PRO B O 1
ATOM 5462 N N . ASN B 1 45 ? 96.624 15.283 152.648 1.00 38.88 45 ASN B N 1
ATOM 5463 C CA . ASN B 1 45 ? 96.824 15.280 151.213 1.00 39.30 45 ASN B CA 1
ATOM 5464 C C . ASN B 1 45 ? 95.889 14.279 150.595 1.00 40.02 45 ASN B C 1
ATOM 5465 O O . ASN B 1 45 ? 95.945 13.097 150.911 1.00 39.78 45 ASN B O 1
ATOM 5470 N N . LEU B 1 46 ? 95.008 14.747 149.723 1.00 43.18 46 LEU B N 1
ATOM 5471 C CA . LEU B 1 46 ? 94.388 13.839 148.785 1.00 43.68 46 LEU B CA 1
ATOM 5472 C C . LEU B 1 46 ? 94.649 14.405 147.388 1.00 45.50 46 LEU B C 1
ATOM 5473 O O . LEU B 1 46 ? 94.924 15.606 147.247 1.00 43.77 46 LEU B O 1
ATOM 5478 N N . PRO B 1 47 ? 94.623 13.541 146.357 1.00 45.97 47 PRO B N 1
ATOM 5479 C CA . PRO B 1 47 ? 95.054 13.972 145.026 1.00 45.86 47 PRO B CA 1
ATOM 5480 C C . PRO B 1 47 ? 94.164 15.058 144.410 1.00 47.38 47 PRO B C 1
ATOM 5481 O O . PRO B 1 47 ? 93.340 15.663 145.100 1.00 42.23 47 PRO B O 1
ATOM 5485 N N . LEU B 1 48 ? 94.380 15.336 143.127 1.00 49.52 48 LEU B N 1
ATOM 5486 C CA . LEU B 1 48 ? 93.497 16.213 142.364 1.00 49.73 48 LEU B CA 1
ATOM 5487 C C . LEU B 1 48 ? 93.034 15.588 141.041 1.00 49.95 48 LEU B C 1
ATOM 5488 O O . LEU B 1 48 ? 92.291 16.223 140.290 1.00 51.14 48 LEU B O 1
ATOM 5493 N N . GLU B 1 49 ? 93.423 14.334 140.786 1.00 51.85 49 GLU B N 1
ATOM 5494 C CA . GLU B 1 49 ? 93.288 13.711 139.452 1.00 49.81 49 GLU B CA 1
ATOM 5495 C C . GLU B 1 49 ? 91.839 13.502 139.026 1.00 49.84 49 GLU B C 1
ATOM 5496 O O . GLU B 1 49 ? 91.567 13.318 137.845 1.00 50.98 49 GLU B O 1
ATOM 5502 N N . GLN B 1 50 ? 90.910 13.502 139.980 1.00 51.08 50 GLN B N 1
ATOM 5503 C CA . GLN B 1 50 ? 89.489 13.434 139.645 1.00 51.55 50 GLN B CA 1
ATOM 5504 C C . GLN B 1 50 ? 88.643 14.437 140.407 1.00 52.24 50 GLN B C 1
ATOM 5505 O O . GLN B 1 50 ? 87.957 15.275 139.814 1.00 55.54 50 GLN B O 1
ATOM 5511 N N . LEU B 1 51 ? 88.683 14.313 141.726 1.00 48.80 51 LEU B N 1
ATOM 5512 C CA . LEU B 1 51 ? 87.781 15.028 142.630 1.00 48.04 51 LEU B CA 1
ATOM 5513 C C . LEU B 1 51 ? 87.465 16.482 142.269 1.00 45.73 51 LEU B C 1
ATOM 5514 O O . LEU B 1 51 ? 86.363 16.943 142.532 1.00 44.62 51 LEU B O 1
ATOM 5519 N N . LEU B 1 52 ? 88.428 17.202 141.697 1.00 46.69 52 LEU B N 1
ATOM 5520 C CA . LEU B 1 52 ? 88.184 18.573 141.214 1.00 45.91 52 LEU B CA 1
ATOM 5521 C C . LEU B 1 52 ? 87.310 18.568 139.964 1.00 42.61 52 LEU B C 1
ATOM 5522 O O . LEU B 1 52 ? 86.528 19.485 139.741 1.00 38.30 52 LEU B O 1
ATOM 5527 N N . GLY B 1 53 ? 87.451 17.540 139.140 1.00 41.96 53 GLY B N 1
ATOM 5528 C CA . GLY B 1 53 ? 86.694 17.466 137.904 1.00 43.39 53 GLY B CA 1
ATOM 5529 C C . GLY B 1 53 ? 85.500 16.545 137.936 1.00 45.52 53 GLY B C 1
ATOM 5530 O O . GLY B 1 53 ? 84.887 16.312 136.896 1.00 45.97 53 GLY B O 1
ATOM 5531 N N . LYS B 1 54 ? 85.158 16.025 139.116 1.00 44.87 54 LYS B N 1
ATOM 5532 C CA . LYS B 1 54 ? 84.130 14.989 139.226 1.00 45.41 54 LYS B CA 1
ATOM 5533 C C . LYS B 1 54 ? 83.219 15.284 140.429 1.00 44.53 54 LYS B C 1
ATOM 5534 O O . LYS B 1 54 ? 83.477 16.236 141.172 1.00 46.14 54 LYS B O 1
ATOM 5540 N N . PRO B 1 55 ? 82.139 14.498 140.601 1.00 43.13 55 PRO B N 1
ATOM 5541 C CA . PRO B 1 55 ? 81.121 14.768 141.610 1.00 44.16 55 PRO B CA 1
ATOM 5542 C C . PRO B 1 55 ? 81.486 14.710 143.092 1.00 45.70 55 PRO B C 1
ATOM 5543 O O . PRO B 1 55 ? 82.594 14.326 143.485 1.00 45.50 55 PRO B O 1
ATOM 5555 N N . SER B 1 57 ? 78.661 13.835 146.622 1.00 50.91 57 SER B N 1
ATOM 5556 C CA . SER B 1 57 ? 77.271 13.521 146.959 1.00 51.47 57 SER B CA 1
ATOM 5557 C C . SER B 1 57 ? 76.909 14.154 148.290 1.00 51.32 57 SER B C 1
ATOM 5558 O O . SER B 1 57 ? 77.529 13.853 149.306 1.00 52.96 57 SER B O 1
ATOM 5561 N N . LEU B 1 58 ? 75.905 15.026 148.271 1.00 50.15 58 LEU B N 1
ATOM 5562 C CA . LEU B 1 58 ? 75.361 15.635 149.481 1.00 47.95 58 LEU B CA 1
ATOM 5563 C C . LEU B 1 58 ? 74.060 14.925 149.823 1.00 47.99 58 LEU B C 1
ATOM 5564 O O . LEU B 1 58 ? 73.436 14.337 148.951 1.00 52.09 58 LEU B O 1
ATOM 5569 N N . SER B 1 59 ? 73.649 14.978 151.085 1.00 48.51 59 SER B N 1
ATOM 5570 C CA . SER B 1 59 ? 72.377 14.392 151.498 1.00 44.40 59 SER B CA 1
ATOM 5571 C C . SER B 1 59 ? 71.647 15.318 152.455 1.00 45.33 59 SER B C 1
ATOM 5572 O O . SER B 1 59 ? 71.935 15.340 153.657 1.00 44.13 59 SER B O 1
ATOM 5575 N N . LEU B 1 60 ? 70.718 16.098 151.894 1.00 46.56 60 LEU B N 1
ATOM 5576 C CA . LEU B 1 60 ? 69.776 16.906 152.669 1.00 45.30 60 LEU B CA 1
ATOM 5577 C C . LEU B 1 60 ? 68.536 16.073 152.929 1.00 45.75 60 LEU B C 1
ATOM 5578 O O . LEU B 1 60 ? 68.022 15.409 152.031 1.00 46.20 60 LEU B O 1
ATOM 5583 N N . GLU B 1 61 ? 68.052 16.122 154.162 1.00 48.69 61 GLU B N 1
ATOM 5584 C CA . GLU B 1 61 ? 67.020 15.213 154.608 1.00 47.38 61 GLU B CA 1
ATOM 5585 C C . GLU B 1 61 ? 65.873 15.924 155.297 1.00 47.75 61 GLU B C 1
ATOM 5586 O O . GLU B 1 61 ? 66.080 16.704 156.232 1.00 45.59 61 GLU B O 1
ATOM 5592 N N . LEU B 1 62 ? 64.664 15.649 154.810 1.00 49.70 62 LEU B N 1
ATOM 5593 C CA . LEU B 1 62 ? 63.461 15.799 155.601 1.00 48.65 62 LEU B CA 1
ATOM 5594 C C . LEU B 1 62 ? 63.050 14.376 155.965 1.00 50.46 62 LEU B C 1
ATOM 5595 O O . LEU B 1 62 ? 62.276 13.737 155.237 1.00 55.30 62 LEU B O 1
ATOM 5600 N N . PRO B 1 63 ? 63.573 13.860 157.091 1.00 50.83 63 PRO B N 1
ATOM 5601 C CA . PRO B 1 63 ? 63.242 12.476 157.443 1.00 52.80 63 PRO B CA 1
ATOM 5602 C C . PRO B 1 63 ? 61.743 12.335 157.613 1.00 52.90 63 PRO B C 1
ATOM 5603 O O . PRO B 1 63 ? 61.074 13.316 157.951 1.00 55.12 63 PRO B O 1
ATOM 5607 N N . GLY B 1 64 ? 61.218 11.138 157.374 1.00 54.08 64 GLY B N 1
ATOM 5608 C CA . GLY B 1 64 ? 59.773 10.933 157.359 1.00 54.23 64 GLY B CA 1
ATOM 5609 C C . GLY B 1 64 ? 59.178 11.832 156.293 1.00 54.13 64 GLY B C 1
ATOM 5610 O O . GLY B 1 64 ? 58.268 12.628 156.556 1.00 57.05 64 GLY B O 1
ATOM 5611 N N . GLY B 1 65 ? 59.721 11.726 155.089 1.00 50.21 65 GLY B N 1
ATOM 5612 C CA . GLY B 1 65 ? 59.332 12.621 154.025 1.00 48.42 65 GLY B CA 1
ATOM 5613 C C . GLY B 1 65 ? 60.286 12.615 152.855 1.00 46.71 65 GLY B C 1
ATOM 5614 O O . GLY B 1 65 ? 60.988 11.630 152.621 1.00 47.80 65 GLY B O 1
ATOM 5615 N N . SER B 1 66 ? 60.324 13.736 152.143 1.00 43.94 66 SER B N 1
ATOM 5616 C CA . SER B 1 66 ? 61.003 13.822 150.855 1.00 44.34 66 SER B CA 1
ATOM 5617 C C . SER B 1 66 ? 62.487 14.134 151.070 1.00 45.84 66 SER B C 1
ATOM 5618 O O . SER B 1 66 ? 62.914 15.302 151.067 1.00 42.16 66 SER B O 1
ATOM 5621 N N . ARG B 1 67 ? 63.260 13.069 151.293 1.00 43.41 67 ARG B N 1
ATOM 5622 C CA . ARG B 1 67 ? 64.710 13.174 151.338 1.00 42.79 67 ARG B CA 1
ATOM 5623 C C . ARG B 1 67 ? 65.140 13.871 150.073 1.00 42.80 67 ARG B C 1
ATOM 5624 O O . ARG B 1 67 ? 64.464 13.792 149.041 1.00 40.85 67 ARG B O 1
ATOM 5632 N N . ARG B 1 68 ? 66.247 14.586 150.158 1.00 42.86 68 ARG B N 1
ATOM 5633 C CA . ARG B 1 68 ? 66.782 15.253 148.996 1.00 42.27 68 ARG B CA 1
ATOM 5634 C C . ARG B 1 68 ? 68.195 14.788 148.759 1.00 42.31 68 ARG B C 1
ATOM 5635 O O . ARG B 1 68 ? 69.122 15.601 148.781 1.00 38.85 68 ARG B O 1
ATOM 5643 N N . PHE B 1 69 ? 68.429 13.498 148.527 1.00 47.41 69 PHE B N 1
ATOM 5644 C CA . PHE B 1 69 ? 69.838 13.195 148.289 1.00 49.40 69 PHE B CA 1
ATOM 5645 C C . PHE B 1 69 ? 70.437 13.520 146.899 1.00 51.92 69 PHE B C 1
ATOM 5646 O O . PHE B 1 69 ? 69.928 13.147 145.827 1.00 48.18 69 PHE B O 1
ATOM 5654 N N . PHE B 1 70 ? 71.535 14.274 147.007 1.00 54.79 70 PHE B N 1
ATOM 5655 C CA . PHE B 1 70 ? 72.136 15.062 145.944 1.00 56.19 70 PHE B CA 1
ATOM 5656 C C . PHE B 1 70 ? 73.371 14.384 145.370 1.00 58.36 70 PHE B C 1
ATOM 5657 O O . PHE B 1 70 ? 73.986 13.534 146.012 1.00 59.89 70 PHE B O 1
ATOM 5665 N N . HIS B 1 71 ? 73.736 14.800 144.159 1.00 59.58 71 HIS B N 1
ATOM 5666 C CA . HIS B 1 71 ? 74.907 14.281 143.465 1.00 57.71 71 HIS B CA 1
ATOM 5667 C C . HIS B 1 71 ? 75.277 15.246 142.323 1.00 58.03 71 HIS B C 1
ATOM 5668 O O . HIS B 1 71 ? 74.567 15.317 141.321 1.00 60.78 71 HIS B O 1
ATOM 5675 N N . GLY B 1 72 ? 76.367 16.002 142.494 1.00 58.02 72 GLY B N 1
ATOM 5676 C CA . GLY B 1 72 ? 76.787 17.036 141.522 1.00 54.15 72 GLY B CA 1
ATOM 5677 C C . GLY B 1 72 ? 78.290 17.310 141.480 1.00 52.34 72 GLY B C 1
ATOM 5678 O O . GLY B 1 72 ? 79.023 16.885 142.361 1.00 60.37 72 GLY B O 1
ATOM 5679 N N . ILE B 1 73 ? 78.747 18.057 140.472 1.00 50.41 73 ILE B N 1
ATOM 5680 C CA . ILE B 1 73 ? 80.189 18.202 140.181 1.00 44.57 73 ILE B CA 1
ATOM 5681 C C . ILE B 1 73 ? 80.885 19.279 141.012 1.00 43.12 73 ILE B C 1
ATOM 5682 O O . ILE B 1 73 ? 80.266 20.262 141.407 1.00 43.50 73 ILE B O 1
ATOM 5687 N N . VAL B 1 74 ? 82.179 19.060 141.264 1.00 43.13 74 VAL B N 1
ATOM 5688 C CA . VAL B 1 74 ? 83.075 20.036 141.870 1.00 40.96 74 VAL B CA 1
ATOM 5689 C C . VAL B 1 74 ? 83.812 20.739 140.744 1.00 41.58 74 VAL B C 1
ATOM 5690 O O . VAL B 1 74 ? 84.283 20.088 139.804 1.00 43.18 74 VAL B O 1
ATOM 5694 N N . ALA B 1 75 ? 83.907 22.062 140.837 1.00 38.51 75 ALA B N 1
ATOM 5695 C CA . ALA B 1 75 ? 84.402 22.873 139.737 1.00 36.71 75 ALA B CA 1
ATOM 5696 C C . ALA B 1 75 ? 85.405 23.930 140.170 1.00 34.80 75 ALA B C 1
ATOM 5697 O O . ALA B 1 75 ? 86.258 24.333 139.374 1.00 31.10 75 ALA B O 1
ATOM 5699 N N . ARG B 1 76 ? 85.296 24.392 141.417 1.00 34.26 76 ARG B N 1
ATOM 5700 C CA . ARG B 1 76 ? 86.343 25.183 142.045 1.00 30.67 76 ARG B CA 1
ATOM 5701 C C . ARG B 1 76 ? 86.467 24.669 143.477 1.00 31.40 76 ARG B C 1
ATOM 5702 O O . ARG B 1 76 ? 85.451 24.618 144.169 1.00 27.86 76 ARG B O 1
ATOM 5710 N N . CYS B 1 77 ? 87.675 24.296 143.918 1.00 29.88 77 CYS B N 1
ATOM 5711 C CA . CYS B 1 77 ? 87.878 23.862 145.314 1.00 32.40 77 CYS B CA 1
ATOM 5712 C C . CYS B 1 77 ? 89.201 24.352 145.906 1.00 33.85 77 CYS B C 1
ATOM 5713 O O . CYS B 1 77 ? 90.157 24.605 145.183 1.00 35.70 77 CYS B O 1
ATOM 5716 N N . SER B 1 78 ? 89.232 24.502 147.231 1.00 36.34 78 SER B N 1
ATOM 5717 C CA . SER B 1 78 ? 90.403 24.992 147.935 1.00 35.96 78 SER B CA 1
ATOM 5718 C C . SER B 1 78 ? 90.549 24.374 149.300 1.00 37.75 78 SER B C 1
ATOM 5719 O O . SER B 1 78 ? 89.594 23.827 149.856 1.00 38.15 78 SER B O 1
ATOM 5722 N N . GLN B 1 79 ? 91.762 24.480 149.836 1.00 36.96 79 GLN B N 1
ATOM 5723 C CA . GLN B 1 79 ? 92.057 24.119 151.232 1.00 39.46 79 GLN B CA 1
ATOM 5724 C C . GLN B 1 79 ? 92.475 25.419 151.935 1.00 38.50 79 GLN B C 1
ATOM 5725 O O . GLN B 1 79 ? 92.566 26.458 151.290 1.00 35.73 79 GLN B O 1
ATOM 5731 N N . VAL B 1 80 ? 92.695 25.381 153.247 1.00 42.18 80 VAL B N 1
ATOM 5732 C CA . VAL B 1 80 ? 93.068 26.588 153.981 1.00 45.65 80 VAL B CA 1
ATOM 5733 C C . VAL B 1 80 ? 94.059 26.276 155.103 1.00 50.03 80 VAL B C 1
ATOM 5734 O O . VAL B 1 80 ? 93.831 25.376 155.917 1.00 52.14 80 VAL B O 1
ATOM 5738 N N . ALA B 1 81 ? 95.156 27.030 155.137 1.00 53.03 81 ALA B N 1
ATOM 5739 C CA . ALA B 1 81 ? 96.180 26.882 156.161 1.00 54.27 81 ALA B CA 1
ATOM 5740 C C . ALA B 1 81 ? 95.959 27.990 157.157 1.00 58.56 81 ALA B C 1
ATOM 5741 O O . ALA B 1 81 ? 96.647 29.019 157.139 1.00 60.45 81 ALA B O 1
ATOM 5743 N N . GLY B 1 82 ? 94.939 27.790 157.979 1.00 58.55 82 GLY B N 1
ATOM 5744 C CA . GLY B 1 82 ? 94.721 28.582 159.176 1.00 60.84 82 GLY B CA 1
ATOM 5745 C C . GLY B 1 82 ? 95.003 27.691 160.367 1.00 59.20 82 GLY B C 1
ATOM 5746 O O . GLY B 1 82 ? 95.805 28.032 161.246 1.00 59.07 82 GLY B O 1
ATOM 5747 N N . HIS B 1 83 ? 94.340 26.538 160.378 1.00 56.58 83 HIS B N 1
ATOM 5748 C CA . HIS B 1 83 ? 94.510 25.549 161.421 1.00 53.72 83 HIS B CA 1
ATOM 5749 C C . HIS B 1 83 ? 95.278 24.338 160.903 1.00 56.09 83 HIS B C 1
ATOM 5750 O O . HIS B 1 83 ? 94.880 23.704 159.912 1.00 59.42 83 HIS B O 1
ATOM 5757 N N . GLY B 1 84 ? 96.405 24.059 161.554 1.00 53.35 84 GLY B N 1
ATOM 5758 C CA . GLY B 1 84 ? 97.042 22.745 161.508 1.00 52.86 84 GLY B CA 1
ATOM 5759 C C . GLY B 1 84 ? 96.434 21.867 162.590 1.00 50.43 84 GLY B C 1
ATOM 5760 O O . GLY B 1 84 ? 96.665 20.660 162.642 1.00 48.47 84 GLY B O 1
ATOM 5761 N N . GLN B 1 85 ? 95.676 22.495 163.479 1.00 47.98 85 GLN B N 1
ATOM 5762 C CA . GLN B 1 85 ? 94.704 21.784 164.288 1.00 48.64 85 GLN B CA 1
ATOM 5763 C C . GLN B 1 85 ? 93.453 21.581 163.442 1.00 49.47 85 GLN B C 1
ATOM 5764 O O . GLN B 1 85 ? 92.520 22.382 163.498 1.00 52.08 85 GLN B O 1
ATOM 5770 N N . PHE B 1 86 ? 93.459 20.507 162.651 1.00 49.22 86 PHE B N 1
ATOM 5771 C CA . PHE B 1 86 ? 92.322 20.102 161.812 1.00 47.61 86 PHE B CA 1
ATOM 5772 C C . PHE B 1 86 ? 92.261 20.911 160.511 1.00 48.91 86 PHE B C 1
ATOM 5773 O O . PHE B 1 86 ? 92.567 22.107 160.494 1.00 47.89 86 PHE B O 1
ATOM 5781 N N . ALA B 1 87 ? 91.862 20.243 159.426 1.00 47.05 87 ALA B N 1
ATOM 5782 C CA . ALA B 1 87 ? 91.795 20.857 158.103 1.00 48.51 87 ALA B CA 1
ATOM 5783 C C . ALA B 1 87 ? 90.614 21.807 157.979 1.00 47.03 87 ALA B C 1
ATOM 5784 O O . ALA B 1 87 ? 89.657 21.730 158.752 1.00 49.77 87 ALA B O 1
ATOM 5786 N N . GLY B 1 88 ? 90.714 22.720 157.017 1.00 46.83 88 GLY B N 1
ATOM 5787 C CA . GLY B 1 88 ? 89.594 23.564 156.592 1.00 44.81 88 GLY B CA 1
ATOM 5788 C C . GLY B 1 88 ? 89.596 23.695 155.077 1.00 42.83 88 GLY B C 1
ATOM 5789 O O . GLY B 1 88 ? 90.660 23.811 154.476 1.00 39.73 88 GLY B O 1
ATOM 5790 N N . TYR B 1 89 ? 88.416 23.668 154.452 1.00 42.67 89 TYR B N 1
ATOM 5791 C CA . TYR B 1 89 ? 88.319 23.767 152.985 1.00 41.24 89 TYR B CA 1
ATOM 5792 C C . TYR B 1 89 ? 87.205 24.722 152.523 1.00 42.60 89 TYR B C 1
ATOM 5793 O O . TYR B 1 89 ? 86.399 25.210 153.333 1.00 41.38 89 TYR B O 1
ATOM 5802 N N . GLN B 1 90 ? 87.187 24.983 151.213 1.00 38.93 90 GLN B N 1
ATOM 5803 C CA . GLN B 1 90 ? 86.033 25.547 150.526 1.00 39.12 90 GLN B CA 1
ATOM 5804 C C . GLN B 1 90 ? 85.675 24.542 149.429 1.00 37.85 90 GLN B C 1
ATOM 5805 O O . GLN B 1 90 ? 86.517 23.731 149.034 1.00 36.51 90 GLN B O 1
ATOM 5811 N N . ALA B 1 91 ? 84.429 24.562 148.956 1.00 38.76 91 ALA B N 1
ATOM 5812 C CA . ALA B 1 91 ? 84.026 23.670 147.855 1.00 39.76 91 ALA B CA 1
ATOM 5813 C C . ALA B 1 91 ? 82.733 24.117 147.195 1.00 40.21 91 ALA B C 1
ATOM 5814 O O . ALA B 1 91 ? 81.641 23.803 147.689 1.00 38.40 91 ALA B O 1
ATOM 5816 N N . THR B 1 92 ? 82.849 24.832 146.073 1.00 38.70 92 THR B N 1
ATOM 5817 C CA . THR B 1 92 ? 81.650 25.262 145.354 1.00 39.74 92 THR B CA 1
ATOM 5818 C C . THR B 1 92 ? 81.280 24.298 144.244 1.00 39.82 92 THR B C 1
ATOM 5819 O O . THR B 1 92 ? 82.086 23.975 143.376 1.00 42.19 92 THR B O 1
ATOM 5823 N N . LEU B 1 93 ? 80.042 23.831 144.311 1.00 40.12 93 LEU B N 1
ATOM 5824 C CA . LEU B 1 93 ? 79.525 22.871 143.384 1.00 38.89 93 LEU B CA 1
ATOM 5825 C C . LEU B 1 93 ? 78.775 23.635 142.302 1.00 41.28 93 LEU B C 1
ATOM 5826 O O . LEU B 1 93 ? 78.261 24.724 142.556 1.00 40.75 93 LEU B O 1
ATOM 5831 N N . ARG B 1 94 ? 78.762 23.075 141.091 1.00 39.58 94 ARG B N 1
ATOM 5832 C CA . ARG B 1 94 ? 77.940 23.562 139.994 1.00 37.05 94 ARG B CA 1
ATOM 5833 C C . ARG B 1 94 ? 77.587 22.357 139.119 1.00 36.72 94 ARG B C 1
ATOM 5834 O O . ARG B 1 94 ? 78.362 21.408 139.050 1.00 37.46 94 ARG B O 1
ATOM 5842 N N . PRO B 1 95 ? 76.407 22.373 138.471 1.00 34.34 95 PRO B N 1
ATOM 5843 C CA . PRO B 1 95 ? 75.988 21.201 137.693 1.00 34.78 95 PRO B CA 1
ATOM 5844 C C . PRO B 1 95 ? 76.785 20.940 136.400 1.00 33.13 95 PRO B C 1
ATOM 5845 O O . PRO B 1 95 ? 77.692 21.684 136.070 1.00 29.88 95 PRO B O 1
ATOM 5849 N N . TRP B 1 96 ? 76.418 19.870 135.691 1.00 35.23 96 TRP B N 1
ATOM 5850 C CA . TRP B 1 96 ? 77.195 19.365 134.553 1.00 33.58 96 TRP B CA 1
ATOM 5851 C C . TRP B 1 96 ? 77.202 20.264 133.312 1.00 33.41 96 TRP B C 1
ATOM 5852 O O . TRP B 1 96 ? 78.162 20.225 132.550 1.00 31.35 96 TRP B O 1
ATOM 5863 N N . PRO B 1 97 ? 76.143 21.080 133.092 1.00 34.90 97 PRO B N 1
ATOM 5864 C CA . PRO B 1 97 ? 76.231 22.102 132.029 1.00 32.56 97 PRO B CA 1
ATOM 5865 C C . PRO B 1 97 ? 77.356 23.124 132.174 1.00 32.93 97 PRO B C 1
ATOM 5866 O O . PRO B 1 97 ? 77.757 23.740 131.162 1.00 32.35 97 PRO B O 1
ATOM 5870 N N . TRP B 1 98 ? 77.838 23.333 133.402 1.00 25.79 98 TRP B N 1
ATOM 5871 C CA . TRP B 1 98 ? 78.988 24.205 133.645 1.00 25.49 98 TRP B CA 1
ATOM 5872 C C . TRP B 1 98 ? 80.187 23.709 132.836 1.00 25.30 98 TRP B C 1
ATOM 5873 O O . TRP B 1 98 ? 80.929 24.479 132.191 1.00 26.46 98 TRP B O 1
ATOM 5884 N N . LEU B 1 99 ? 80.345 22.397 132.804 1.00 24.61 99 LEU B N 1
ATOM 5885 C CA . LEU B 1 99 ? 81.405 21.793 132.026 1.00 24.37 99 LEU B CA 1
ATOM 5886 C C . LEU B 1 99 ? 81.178 21.868 130.527 1.00 24.87 99 LEU B C 1
ATOM 5887 O O . LEU B 1 99 ? 81.874 21.206 129.777 1.00 25.54 99 LEU B O 1
ATOM 5892 N N . LEU B 1 100 ? 80.204 22.667 130.095 1.00 25.54 100 LEU B N 1
ATOM 5893 C CA . LEU B 1 100 ? 80.124 23.118 128.706 1.00 27.22 100 LEU B CA 1
ATOM 5894 C C . LEU B 1 100 ? 80.356 24.625 128.586 1.00 28.86 100 LEU B C 1
ATOM 5895 O O . LEU B 1 100 ? 80.297 25.161 127.471 1.00 29.09 100 LEU B O 1
ATOM 5900 N N . THR B 1 101 ? 80.641 25.297 129.715 1.00 30.42 101 THR B N 1
ATOM 5901 C CA . THR B 1 101 ? 81.056 26.707 129.711 1.00 29.55 101 THR B CA 1
ATOM 5902 C C . THR B 1 101 ? 82.505 26.888 129.275 1.00 32.76 101 THR B C 1
ATOM 5903 O O . THR B 1 101 ? 82.799 27.736 128.439 1.00 33.53 101 THR B O 1
ATOM 5907 N N . ARG B 1 102 ? 83.416 26.099 129.839 1.00 33.56 102 ARG B N 1
ATOM 5908 C CA . ARG B 1 102 ? 84.836 26.218 129.489 1.00 34.78 102 ARG B CA 1
ATOM 5909 C C . ARG B 1 102 ? 85.184 25.564 128.146 1.00 33.86 102 ARG B C 1
ATOM 5910 O O . ARG B 1 102 ? 86.224 24.925 128.008 1.00 33.56 102 ARG B O 1
ATOM 5918 N N . THR B 1 103 ? 84.316 25.750 127.144 1.00 33.44 103 THR B N 1
ATOM 5919 C CA . THR B 1 103 ? 84.494 25.131 125.825 1.00 32.26 103 THR B CA 1
ATOM 5920 C C . THR B 1 103 ? 83.985 26.063 124.741 1.00 32.01 103 THR B C 1
ATOM 5921 O O . THR B 1 103 ? 83.311 27.039 125.051 1.00 30.89 103 THR B O 1
ATOM 5925 N N . SER B 1 104 ? 84.316 25.778 123.474 1.00 31.10 104 SER B N 1
ATOM 5926 C CA . SER B 1 104 ? 84.002 26.718 122.374 1.00 29.91 104 SER B CA 1
ATOM 5927 C C . SER B 1 104 ? 84.151 26.128 120.951 1.00 31.57 104 SER B C 1
ATOM 5928 O O . SER B 1 104 ? 85.070 25.354 120.670 1.00 31.58 104 SER B O 1
ATOM 5931 N N . ASP B 1 105 ? 83.247 26.541 120.061 1.00 29.36 105 ASP B N 1
ATOM 5932 C CA . ASP B 1 105 ? 83.099 25.941 118.732 1.00 29.77 105 ASP B CA 1
ATOM 5933 C C . ASP B 1 105 ? 82.808 27.026 117.690 1.00 27.34 105 ASP B C 1
ATOM 5934 O O . ASP B 1 105 ? 82.692 28.199 118.048 1.00 27.92 105 ASP B O 1
ATOM 5939 N N . CYS B 1 106 ? 82.739 26.639 116.407 1.00 27.47 106 CYS B N 1
ATOM 5940 C CA . CYS B 1 106 ? 82.038 27.407 115.364 1.00 25.90 106 CYS B CA 1
ATOM 5941 C C . CYS B 1 106 ? 81.346 26.428 114.397 1.00 25.74 106 CYS B C 1
ATOM 5942 O O . CYS B 1 106 ? 81.921 26.058 113.364 1.00 22.85 106 CYS B O 1
ATOM 5945 N N . ARG B 1 107 ? 80.108 26.049 114.721 1.00 24.16 107 ARG B N 1
ATOM 5946 C CA . ARG B 1 107 ? 79.441 24.908 114.120 1.00 22.98 107 ARG B CA 1
ATOM 5947 C C . ARG B 1 107 ? 78.014 25.180 113.649 1.00 22.01 107 ARG B C 1
ATOM 5948 O O . ARG B 1 107 ? 77.261 25.946 114.268 1.00 21.08 107 ARG B O 1
ATOM 5956 N N . ILE B 1 108 ? 77.651 24.517 112.537 1.00 20.98 108 ILE B N 1
ATOM 5957 C CA . ILE B 1 108 ? 76.388 24.763 111.813 1.00 21.13 108 ILE B CA 1
ATOM 5958 C C . ILE B 1 108 ? 75.481 23.558 112.023 1.00 22.15 108 ILE B C 1
ATOM 5959 O O . ILE B 1 108 ? 75.951 22.426 111.912 1.00 23.14 108 ILE B O 1
ATOM 5964 N N . PHE B 1 109 ? 74.210 23.814 112.342 1.00 22.68 109 PHE B N 1
ATOM 5965 C CA . PHE B 1 109 ? 73.171 22.790 112.500 1.00 23.89 109 PHE B CA 1
ATOM 5966 C C . PHE B 1 109 ? 72.113 23.007 111.424 1.00 25.62 109 PHE B C 1
ATOM 5967 O O . PHE B 1 109 ? 71.708 24.145 111.164 1.00 32.41 109 PHE B O 1
ATOM 5975 N N . GLN B 1 110 ? 71.658 21.939 110.785 1.00 29.28 110 GLN B N 1
ATOM 5976 C CA . GLN B 1 110 ? 70.730 22.086 109.674 1.00 31.43 110 GLN B CA 1
ATOM 5977 C C . GLN B 1 110 ? 69.510 21.165 109.666 1.00 31.93 110 GLN B C 1
ATOM 5978 O O . GLN B 1 110 ? 69.636 19.942 109.815 1.00 31.55 110 GLN B O 1
ATOM 5984 N N . ASN B 1 111 ? 68.342 21.767 109.412 1.00 32.25 111 ASN B N 1
ATOM 5985 C CA . ASN B 1 111 ? 67.040 21.087 109.442 1.00 29.85 111 ASN B CA 1
ATOM 5986 C C . ASN B 1 111 ? 66.757 20.320 110.748 1.00 29.95 111 ASN B C 1
ATOM 5987 O O . ASN B 1 111 ? 66.351 19.157 110.731 1.00 26.85 111 ASN B O 1
ATOM 5992 N N . GLN B 1 112 ? 66.953 21.005 111.864 1.00 29.71 112 GLN B N 1
ATOM 5993 C CA . GLN B 1 112 ? 66.769 20.434 113.203 1.00 29.92 112 GLN B CA 1
ATOM 5994 C C . GLN B 1 112 ? 65.970 21.385 114.080 1.00 29.30 112 GLN B C 1
ATOM 5995 O O . GLN B 1 112 ? 65.954 22.597 113.847 1.00 29.41 112 GLN B O 1
ATOM 6001 N N . SER B 1 113 ? 65.329 20.827 115.097 1.00 29.91 113 SER B N 1
ATOM 6002 C CA . SER B 1 113 ? 64.569 21.607 116.060 1.00 29.69 113 SER B CA 1
ATOM 6003 C C . SER B 1 113 ? 65.484 22.004 117.190 1.00 30.17 113 SER B C 1
ATOM 6004 O O . SER B 1 113 ? 66.508 21.362 117.419 1.00 29.32 113 SER B O 1
ATOM 6007 N N . VAL B 1 114 ? 65.070 23.032 117.929 1.00 31.95 114 VAL B N 1
ATOM 6008 C CA . VAL B 1 114 ? 65.920 23.671 118.960 1.00 32.57 114 VAL B CA 1
ATOM 6009 C C . VAL B 1 114 ? 65.744 23.181 120.397 1.00 32.59 114 VAL B C 1
ATOM 6010 O O . VAL B 1 114 ? 66.280 23.797 121.315 1.00 31.91 114 VAL B O 1
ATOM 6014 N N . PRO B 1 115 ? 64.929 22.130 120.597 1.00 33.75 115 PRO B N 1
ATOM 6015 C CA . PRO B 1 115 ? 65.130 21.139 121.655 1.00 34.05 115 PRO B CA 1
ATOM 6016 C C . PRO B 1 115 ? 66.234 20.122 121.326 1.00 35.73 115 PRO B C 1
ATOM 6017 O O . PRO B 1 115 ? 67.236 20.025 122.058 1.00 34.77 115 PRO B O 1
ATOM 6021 N N . GLU B 1 116 ? 66.078 19.404 120.215 1.00 33.90 116 GLU B N 1
ATOM 6022 C CA . GLU B 1 116 ? 66.959 18.286 119.915 1.00 34.84 116 GLU B CA 1
ATOM 6023 C C . GLU B 1 116 ? 68.253 18.703 119.161 1.00 37.44 116 GLU B C 1
ATOM 6024 O O . GLU B 1 116 ? 69.069 17.855 118.808 1.00 35.59 116 GLU B O 1
ATOM 6030 N N . ILE B 1 117 ? 68.458 20.010 118.953 1.00 37.61 117 ILE B N 1
ATOM 6031 C CA . ILE B 1 117 ? 69.778 20.525 118.571 1.00 34.71 117 ILE B CA 1
ATOM 6032 C C . ILE B 1 117 ? 70.690 20.442 119.790 1.00 36.82 117 ILE B C 1
ATOM 6033 O O . ILE B 1 117 ? 71.855 20.035 119.686 1.00 38.49 117 ILE B O 1
ATOM 6038 N N . ILE B 1 118 ? 70.148 20.843 120.942 1.00 36.78 118 ILE B N 1
ATOM 6039 C CA . ILE B 1 118 ? 70.850 20.769 122.229 1.00 35.60 118 ILE B CA 1
ATOM 6040 C C . ILE B 1 118 ? 71.168 19.347 122.684 1.00 36.09 118 ILE B C 1
ATOM 6041 O O . ILE B 1 118 ? 72.113 19.158 123.458 1.00 36.28 118 ILE B O 1
ATOM 6046 N N . LYS B 1 119 ? 70.401 18.351 122.224 1.00 35.08 119 LYS B N 1
ATOM 6047 C CA . LYS B 1 119 ? 70.695 16.952 122.576 1.00 34.46 119 LYS B CA 1
ATOM 6048 C C . LYS B 1 119 ? 72.106 16.517 122.158 1.00 34.45 119 LYS B C 1
ATOM 6049 O O . LYS B 1 119 ? 72.704 15.684 122.830 1.00 33.59 119 LYS B O 1
ATOM 6055 N N . GLN B 1 120 ? 72.630 17.059 121.049 1.00 35.64 120 GLN B N 1
ATOM 6056 C CA . GLN B 1 120 ? 73.901 16.562 120.470 1.00 34.14 120 GLN B CA 1
ATOM 6057 C C . GLN B 1 120 ? 75.178 17.057 121.136 1.00 35.03 120 GLN B C 1
ATOM 6058 O O . GLN B 1 120 ? 76.078 16.261 121.357 1.00 39.30 120 GLN B O 1
ATOM 6064 N N . VAL B 1 121 ? 75.289 18.364 121.390 1.00 33.90 121 VAL B N 1
ATOM 6065 C CA . VAL B 1 121 ? 76.396 18.891 122.201 1.00 34.54 121 VAL B CA 1
ATOM 6066 C C . VAL B 1 121 ? 76.443 18.155 123.531 1.00 32.93 121 VAL B C 1
ATOM 6067 O O . VAL B 1 121 ? 77.497 17.976 124.112 1.00 32.95 121 VAL B O 1
ATOM 6071 N N . PHE B 1 122 ? 75.284 17.738 124.011 1.00 35.83 122 PHE B N 1
ATOM 6072 C CA . PHE B 1 122 ? 75.212 16.879 125.183 1.00 36.74 122 PHE B CA 1
ATOM 6073 C C . PHE B 1 122 ? 75.759 15.498 124.863 1.00 36.86 122 PHE B C 1
ATOM 6074 O O . PHE B 1 122 ? 76.778 15.092 125.402 1.00 39.59 122 PHE B O 1
ATOM 6082 N N . ARG B 1 123 ? 75.100 14.810 123.944 1.00 37.05 123 ARG B N 1
ATOM 6083 C CA . ARG B 1 123 ? 75.365 13.409 123.694 1.00 36.73 123 ARG B CA 1
ATOM 6084 C C . ARG B 1 123 ? 76.753 13.141 123.129 1.00 37.18 123 ARG B C 1
ATOM 6085 O O . ARG B 1 123 ? 77.426 12.254 123.606 1.00 37.52 123 ARG B O 1
ATOM 6093 N N . ASN B 1 124 ? 77.198 13.907 122.134 1.00 39.07 124 ASN B N 1
ATOM 6094 C CA . ASN B 1 124 ? 78.522 13.656 121.557 1.00 41.70 124 ASN B CA 1
ATOM 6095 C C . ASN B 1 124 ? 79.679 13.769 122.575 1.00 40.86 124 ASN B C 1
ATOM 6096 O O . ASN B 1 124 ? 80.646 12.986 122.518 1.00 41.90 124 ASN B O 1
ATOM 6101 N N . LEU B 1 125 ? 79.594 14.720 123.501 1.00 39.14 125 LEU B N 1
ATOM 6102 C CA . LEU B 1 125 ? 80.585 14.789 124.577 1.00 38.64 125 LEU B CA 1
ATOM 6103 C C . LEU B 1 125 ? 79.927 14.661 125.955 1.00 38.51 125 LEU B C 1
ATOM 6104 O O . LEU B 1 125 ? 80.284 15.345 126.909 1.00 39.49 125 LEU B O 1
ATOM 6109 N N . GLY B 1 126 ? 78.975 13.741 126.051 1.00 37.70 126 GLY B N 1
ATOM 6110 C CA . GLY B 1 126 ? 78.274 13.517 127.315 1.00 40.34 126 GLY B CA 1
ATOM 6111 C C . GLY B 1 126 ? 77.138 12.517 127.237 1.00 39.21 126 GLY B C 1
ATOM 6112 O O . GLY B 1 126 ? 77.005 11.786 126.265 1.00 42.15 126 GLY B O 1
ATOM 6113 N N . PHE B 1 127 ? 76.285 12.535 128.256 1.00 38.70 127 PHE B N 1
ATOM 6114 C CA . PHE B 1 127 ? 75.341 11.454 128.498 1.00 36.23 127 PHE B CA 1
ATOM 6115 C C . PHE B 1 127 ? 73.953 11.667 127.875 1.00 36.73 127 PHE B C 1
ATOM 6116 O O . PHE B 1 127 ? 73.693 12.673 127.203 1.00 36.82 127 PHE B O 1
ATOM 6124 N N . SER B 1 128 ? 73.083 10.682 128.108 1.00 36.10 128 SER B N 1
ATOM 6125 C CA . SER B 1 128 ? 71.688 10.709 127.721 1.00 38.40 128 SER B CA 1
ATOM 6126 C C . SER B 1 128 ? 70.781 10.936 128.939 1.00 40.62 128 SER B C 1
ATOM 6127 O O . SER B 1 128 ? 69.558 10.880 128.818 1.00 41.78 128 SER B O 1
ATOM 6130 N N . ASP B 1 129 ? 71.386 11.229 130.092 1.00 41.92 129 ASP B N 1
ATOM 6131 C CA . ASP B 1 129 ? 70.718 11.163 131.392 1.00 42.96 129 ASP B CA 1
ATOM 6132 C C . ASP B 1 129 ? 69.737 12.307 131.660 1.00 44.23 129 ASP B C 1
ATOM 6133 O O . ASP B 1 129 ? 69.023 12.290 132.660 1.00 43.29 129 ASP B O 1
ATOM 6138 N N . PHE B 1 130 ? 69.720 13.311 130.788 1.00 42.50 130 PHE B N 1
ATOM 6139 C CA . PHE B 1 130 ? 68.733 14.390 130.869 1.00 39.49 130 PHE B CA 1
ATOM 6140 C C . PHE B 1 130 ? 67.335 13.851 130.535 1.00 38.22 130 PHE B C 1
ATOM 6141 O O . PHE B 1 130 ? 67.199 12.702 130.112 1.00 34.27 130 PHE B O 1
ATOM 6149 N N . GLU B 1 131 ? 66.305 14.677 130.733 1.00 39.39 131 GLU B N 1
ATOM 6150 C CA . GLU B 1 131 ? 64.908 14.275 130.471 1.00 39.65 131 GLU B CA 1
ATOM 6151 C C . GLU B 1 131 ? 64.132 15.287 129.652 1.00 39.94 131 GLU B C 1
ATOM 6152 O O . GLU B 1 131 ? 64.548 16.418 129.495 1.00 40.79 131 GLU B O 1
ATOM 6158 N N . ASP B 1 132 ? 62.980 14.847 129.157 1.00 41.35 132 ASP B N 1
ATOM 6159 C CA . ASP B 1 132 ? 62.103 15.654 128.323 1.00 40.66 132 ASP B CA 1
ATOM 6160 C C . ASP B 1 132 ? 60.681 15.663 128.911 1.00 40.37 132 ASP B C 1
ATOM 6161 O O . ASP B 1 132 ? 60.028 14.619 129.003 1.00 40.49 132 ASP B O 1
ATOM 6166 N N . ALA B 1 133 ? 60.226 16.855 129.294 1.00 36.98 133 ALA B N 1
ATOM 6167 C CA . ALA B 1 133 ? 58.858 17.088 129.770 1.00 37.89 133 ALA B CA 1
ATOM 6168 C C . ALA B 1 133 ? 58.251 18.280 129.024 1.00 38.96 133 ALA B C 1
ATOM 6169 O O . ALA B 1 133 ? 57.639 19.174 129.620 1.00 37.35 133 ALA B O 1
ATOM 6171 N N . LEU B 1 134 ? 58.435 18.293 127.708 1.00 39.03 134 LEU B N 1
ATOM 6172 C CA . LEU B 1 134 ? 57.915 19.361 126.870 1.00 38.34 134 LEU B CA 1
ATOM 6173 C C . LEU B 1 134 ? 56.619 18.838 126.255 1.00 38.51 134 LEU B C 1
ATOM 6174 O O . LEU B 1 134 ? 56.392 17.625 126.233 1.00 39.69 134 LEU B O 1
ATOM 6179 N N . THR B 1 135 ? 55.758 19.741 125.789 1.00 38.55 135 THR B N 1
ATOM 6180 C CA . THR B 1 135 ? 54.390 19.366 125.384 1.00 36.57 135 THR B CA 1
ATOM 6181 C C . THR B 1 135 ? 53.912 19.888 124.027 1.00 36.59 135 THR B C 1
ATOM 6182 O O . THR B 1 135 ? 53.181 19.191 123.319 1.00 38.61 135 THR B O 1
ATOM 6186 N N . ARG B 1 136 ? 54.305 21.107 123.681 1.00 33.86 136 ARG B N 1
ATOM 6187 C CA . ARG B 1 136 ? 53.948 21.710 122.404 1.00 31.58 136 ARG B CA 1
ATOM 6188 C C . ARG B 1 136 ? 55.099 21.516 121.423 1.00 30.94 136 ARG B C 1
ATOM 6189 O O . ARG B 1 136 ? 56.197 21.138 121.815 1.00 31.91 136 ARG B O 1
ATOM 6197 N N . PRO B 1 137 ? 54.841 21.741 120.141 1.00 30.57 137 PRO B N 1
ATOM 6198 C CA . PRO B 1 137 ? 55.942 21.784 119.198 1.00 30.77 137 PRO B CA 1
ATOM 6199 C C . PRO B 1 137 ? 56.513 23.199 118.942 1.00 31.00 137 PRO B C 1
ATOM 6200 O O . PRO B 1 137 ? 55.822 24.230 119.042 1.00 28.21 137 PRO B O 1
ATOM 6204 N N . TYR B 1 138 ? 57.807 23.203 118.650 1.00 33.57 138 TYR B N 1
ATOM 6205 C CA . TYR B 1 138 ? 58.580 24.403 118.441 1.00 32.46 138 TYR B CA 1
ATOM 6206 C C . TYR B 1 138 ? 58.986 24.384 116.977 1.00 31.60 138 TYR B C 1
ATOM 6207 O O . TYR B 1 138 ? 58.494 23.562 116.201 1.00 38.27 138 TYR B O 1
ATOM 6216 N N . ARG B 1 139 ? 59.890 25.280 116.609 1.00 29.39 139 ARG B N 1
ATOM 6217 C CA . ARG B 1 139 ? 60.286 25.470 115.219 1.00 27.56 139 ARG B CA 1
ATOM 6218 C C . ARG B 1 139 ? 61.441 24.540 114.838 1.00 27.78 139 ARG B C 1
ATOM 6219 O O . ARG B 1 139 ? 62.400 24.389 115.590 1.00 30.00 139 ARG B O 1
ATOM 6227 N N . GLU B 1 140 ? 61.338 23.895 113.682 1.00 28.25 140 GLU B N 1
ATOM 6228 C CA . GLU B 1 140 ? 62.445 23.064 113.165 1.00 29.09 140 GLU B CA 1
ATOM 6229 C C . GLU B 1 140 ? 63.375 23.914 112.294 1.00 28.34 140 GLU B C 1
ATOM 6230 O O . GLU B 1 140 ? 63.085 24.186 111.120 1.00 26.51 140 GLU B O 1
ATOM 6236 N N . TRP B 1 141 ? 64.494 24.313 112.888 1.00 27.92 141 TRP B N 1
ATOM 6237 C CA . TRP B 1 141 ? 65.347 25.351 112.315 1.00 26.68 141 TRP B CA 1
ATOM 6238 C C . TRP B 1 141 ? 66.043 24.820 111.108 1.00 26.14 141 TRP B C 1
ATOM 6239 O O . TRP B 1 141 ? 66.766 23.838 111.199 1.00 25.26 141 TRP B O 1
ATOM 6250 N N . GLU B 1 142 ? 65.781 25.482 109.985 1.00 28.02 142 GLU B N 1
ATOM 6251 C CA . GLU B 1 142 ? 66.505 25.288 108.753 1.00 28.99 142 GLU B CA 1
ATOM 6252 C C . GLU B 1 142 ? 68.024 25.425 108.917 1.00 29.91 142 GLU B C 1
ATOM 6253 O O . GLU B 1 142 ? 68.803 24.567 108.480 1.00 30.88 142 GLU B O 1
ATOM 6259 N N . TYR B 1 143 ? 68.451 26.503 109.550 1.00 30.04 143 TYR B N 1
ATOM 6260 C CA . TYR B 1 143 ? 69.863 26.797 109.647 1.00 30.31 143 TYR B CA 1
ATOM 6261 C C . TYR B 1 143 ? 70.093 27.468 111.011 1.00 30.40 143 TYR B C 1
ATOM 6262 O O . TYR B 1 143 ? 69.654 28.583 111.206 1.00 33.64 143 TYR B O 1
ATOM 6271 N N . CYS B 1 144 ? 70.739 26.757 111.945 1.00 31.48 144 CYS B N 1
ATOM 6272 C CA . CYS B 1 144 ? 71.121 27.266 113.298 1.00 28.25 144 CYS B CA 1
ATOM 6273 C C . CYS B 1 144 ? 72.633 27.166 113.486 1.00 28.01 144 CYS B C 1
ATOM 6274 O O . CYS B 1 144 ? 73.226 26.126 113.171 1.00 30.36 144 CYS B O 1
ATOM 6277 N N . VAL B 1 145 ? 73.265 28.218 114.021 1.00 27.15 145 VAL B N 1
ATOM 6278 C CA . VAL B 1 145 ? 74.741 28.292 114.126 1.00 25.65 145 VAL B CA 1
ATOM 6279 C C . VAL B 1 145 ? 75.178 28.712 115.540 1.00 26.61 145 VAL B C 1
ATOM 6280 O O . VAL B 1 145 ? 74.814 29.776 116.006 1.00 28.92 145 VAL B O 1
ATOM 6284 N N . GLN B 1 146 ? 75.946 27.860 116.214 1.00 27.50 146 GLN B N 1
ATOM 6285 C CA . GLN B 1 146 ? 76.685 28.225 117.421 1.00 26.13 146 GLN B CA 1
ATOM 6286 C C . GLN B 1 146 ? 77.939 29.051 117.090 1.00 26.69 146 GLN B C 1
ATOM 6287 O O . GLN B 1 146 ? 79.023 28.483 116.919 1.00 26.68 146 GLN B O 1
ATOM 6293 N N . TYR B 1 147 ? 77.823 30.378 117.019 1.00 28.16 147 TYR B N 1
ATOM 6294 C CA . TYR B 1 147 ? 78.909 31.164 116.409 1.00 29.14 147 TYR B CA 1
ATOM 6295 C C . TYR B 1 147 ? 79.974 31.572 117.436 1.00 30.37 147 TYR B C 1
ATOM 6296 O O . TYR B 1 147 ? 79.677 32.289 118.386 1.00 30.41 147 TYR B O 1
ATOM 6305 N N . ARG B 1 148 ? 81.213 31.134 117.206 1.00 34.47 148 ARG B N 1
ATOM 6306 C CA . ARG B 1 148 ? 82.348 31.337 118.120 1.00 36.60 148 ARG B CA 1
ATOM 6307 C C . ARG B 1 148 ? 82.124 30.818 119.553 1.00 37.16 148 ARG B C 1
ATOM 6308 O O . ARG B 1 148 ? 82.983 30.163 120.134 1.00 36.62 148 ARG B O 1
ATOM 6316 N N . GLU B 1 149 ? 80.958 31.116 120.099 1.00 35.20 149 GLU B N 1
ATOM 6317 C CA . GLU B 1 149 ? 80.640 30.905 121.504 1.00 32.52 149 GLU B CA 1
ATOM 6318 C C . GLU B 1 149 ? 80.836 29.517 122.129 1.00 30.67 149 GLU B C 1
ATOM 6319 O O . GLU B 1 149 ? 81.110 28.528 121.474 1.00 27.24 149 GLU B O 1
ATOM 6325 N N . THR B 1 150 ? 80.639 29.522 123.444 1.00 30.20 150 THR B N 1
ATOM 6326 C CA . THR B 1 150 ? 80.682 28.380 124.331 1.00 30.24 150 THR B CA 1
ATOM 6327 C C . THR B 1 150 ? 79.399 27.531 124.238 1.00 30.12 150 THR B C 1
ATOM 6328 O O . THR B 1 150 ? 78.318 28.068 124.126 1.00 29.18 150 THR B O 1
ATOM 6332 N N . SER B 1 151 ? 79.529 26.207 124.289 1.00 31.08 151 SER B N 1
ATOM 6333 C CA . SER B 1 151 ? 78.364 25.306 124.201 1.00 30.03 151 SER B CA 1
ATOM 6334 C C . SER B 1 151 ? 77.302 25.590 125.240 1.00 29.23 151 SER B C 1
ATOM 6335 O O . SER B 1 151 ? 76.121 25.399 124.960 1.00 28.62 151 SER B O 1
ATOM 6338 N N . PHE B 1 152 ? 77.712 25.972 126.450 1.00 27.74 152 PHE B N 1
ATOM 6339 C CA . PHE B 1 152 ? 76.746 26.331 127.485 1.00 27.75 152 PHE B CA 1
ATOM 6340 C C . PHE B 1 152 ? 75.998 27.620 127.108 1.00 29.01 152 PHE B C 1
ATOM 6341 O O . PHE B 1 152 ? 74.770 27.714 127.277 1.00 27.86 152 PHE B O 1
ATOM 6349 N N . ASP B 1 153 ? 76.739 28.592 126.571 1.00 26.79 153 ASP B N 1
ATOM 6350 C CA . ASP B 1 153 ? 76.154 29.846 126.130 1.00 27.09 153 ASP B CA 1
ATOM 6351 C C . ASP B 1 153 ? 75.221 29.590 124.965 1.00 24.30 153 ASP B C 1
ATOM 6352 O O . ASP B 1 153 ? 74.141 30.178 124.889 1.00 23.06 153 ASP B O 1
ATOM 6357 N N . PHE B 1 154 ? 75.649 28.721 124.052 1.00 20.76 154 PHE B N 1
ATOM 6358 C CA . PHE B 1 154 ? 74.814 28.319 122.902 1.00 20.63 154 PHE B CA 1
ATOM 6359 C C . PHE B 1 154 ? 73.459 27.745 123.265 1.00 21.23 154 PHE B C 1
ATOM 6360 O O . PHE B 1 154 ? 72.422 28.227 122.793 1.00 20.21 154 PHE B O 1
ATOM 6368 N N . ILE B 1 155 ? 73.436 26.748 124.148 1.00 21.97 155 ILE B N 1
ATOM 6369 C CA . ILE B 1 155 ? 72.193 26.029 124.394 1.00 23.67 155 ILE B CA 1
ATOM 6370 C C . ILE B 1 155 ? 71.149 26.894 125.103 1.00 22.82 155 ILE B C 1
ATOM 6371 O O . ILE B 1 155 ? 69.969 26.820 124.758 1.00 19.17 155 ILE B O 1
ATOM 6376 N N . SER B 1 156 ? 71.627 27.715 126.048 1.00 24.09 156 SER B N 1
ATOM 6377 C CA A SER B 1 156 ? 70.756 28.457 126.951 0.50 23.73 156 SER B CA 1
ATOM 6378 C CA B SER B 1 156 ? 70.808 28.518 126.963 0.50 23.76 156 SER B CA 1
ATOM 6379 C C . SER B 1 156 ? 70.076 29.632 126.245 1.00 24.49 156 SER B C 1
ATOM 6380 O O . SER B 1 156 ? 68.895 29.879 126.470 1.00 26.25 156 SER B O 1
ATOM 6385 N N . ARG B 1 157 ? 70.810 30.330 125.386 1.00 24.72 157 ARG B N 1
ATOM 6386 C CA . ARG B 1 157 ? 70.244 31.428 124.632 1.00 24.87 157 ARG B CA 1
ATOM 6387 C C . ARG B 1 157 ? 69.139 30.921 123.720 1.00 24.56 157 ARG B C 1
ATOM 6388 O O . ARG B 1 157 ? 68.121 31.568 123.583 1.00 23.81 157 ARG B O 1
ATOM 6396 N N . LEU B 1 158 ? 69.335 29.742 123.120 1.00 27.28 158 LEU B N 1
ATOM 6397 C CA . LEU B 1 158 ? 68.310 29.117 122.268 1.00 26.01 158 LEU B CA 1
ATOM 6398 C C . LEU B 1 158 ? 67.091 28.662 123.061 1.00 27.97 158 LEU B C 1
ATOM 6399 O O . LEU B 1 158 ? 65.947 28.787 122.597 1.00 24.49 158 LEU B O 1
ATOM 6412 N N . GLU B 1 160 ? 66.225 29.996 125.769 1.00 35.18 160 GLU B N 1
ATOM 6413 C CA . GLU B 1 160 ? 65.583 31.262 126.114 1.00 37.82 160 GLU B CA 1
ATOM 6414 C C . GLU B 1 160 ? 64.789 31.885 124.967 1.00 38.30 160 GLU B C 1
ATOM 6415 O O . GLU B 1 160 ? 63.749 32.504 125.197 1.00 36.61 160 GLU B O 1
ATOM 6421 N N . GLN B 1 161 ? 65.262 31.709 123.738 1.00 36.83 161 GLN B N 1
ATOM 6422 C CA . GLN B 1 161 ? 64.514 32.172 122.569 1.00 38.26 161 GLN B CA 1
ATOM 6423 C C . GLN B 1 161 ? 63.172 31.397 122.437 1.00 37.21 161 GLN B C 1
ATOM 6424 O O . GLN B 1 161 ? 62.135 31.995 122.081 1.00 35.87 161 GLN B O 1
ATOM 6430 N N . GLU B 1 162 ? 63.189 30.100 122.779 1.00 35.60 162 GLU B N 1
ATOM 6431 C CA . GLU B 1 162 ? 62.029 29.201 122.587 1.00 35.32 162 GLU B CA 1
ATOM 6432 C C . GLU B 1 162 ? 61.170 28.929 123.822 1.00 35.07 162 GLU B C 1
ATOM 6433 O O . GLU B 1 162 ? 60.193 28.206 123.722 1.00 34.62 162 GLU B O 1
ATOM 6439 N N . GLY B 1 163 ? 61.537 29.472 124.978 1.00 37.42 163 GLY B N 1
ATOM 6440 C CA . GLY B 1 163 ? 60.726 29.313 126.185 1.00 37.35 163 GLY B CA 1
ATOM 6441 C C . GLY B 1 163 ? 61.061 28.083 127.012 1.00 38.29 163 GLY B C 1
ATOM 6442 O O . GLY B 1 163 ? 60.568 27.943 128.132 1.00 38.39 163 GLY B O 1
ATOM 6443 N N . ILE B 1 164 ? 61.876 27.171 126.470 1.00 38.64 164 ILE B N 1
ATOM 6444 C CA . ILE B 1 164 ? 62.378 26.049 127.274 1.00 35.62 164 ILE B CA 1
ATOM 6445 C C . ILE B 1 164 ? 63.251 26.579 128.386 1.00 34.62 164 ILE B C 1
ATOM 6446 O O . ILE B 1 164 ? 63.986 27.559 128.203 1.00 34.44 164 ILE B O 1
ATOM 6451 N N . TYR B 1 165 ? 63.172 25.925 129.538 1.00 31.33 165 TYR B N 1
ATOM 6452 C CA . TYR B 1 165 ? 64.079 26.194 130.612 1.00 31.49 165 TYR B CA 1
ATOM 6453 C C . TYR B 1 165 ? 64.539 24.865 131.166 1.00 29.62 165 TYR B C 1
ATOM 6454 O O . TYR B 1 165 ? 64.554 23.855 130.447 1.00 28.46 165 TYR B O 1
ATOM 6463 N N . TYR B 1 166 ? 64.946 24.838 132.423 1.00 30.55 166 TYR B N 1
ATOM 6464 C CA . TYR B 1 166 ? 65.238 23.558 133.044 1.00 30.32 166 TYR B CA 1
ATOM 6465 C C . TYR B 1 166 ? 65.253 23.600 134.566 1.00 30.04 166 TYR B C 1
ATOM 6466 O O . TYR B 1 166 ? 65.165 24.663 135.187 1.00 28.51 166 TYR B O 1
ATOM 6475 N N . TRP B 1 167 ? 65.271 22.406 135.144 1.00 30.24 167 TRP B N 1
ATOM 6476 C CA . TRP B 1 167 ? 65.663 22.215 136.528 1.00 33.70 167 TRP B CA 1
ATOM 6477 C C . TRP B 1 167 ? 66.159 20.795 136.746 1.00 33.90 167 TRP B C 1
ATOM 6478 O O . TRP B 1 167 ? 66.137 19.981 135.829 1.00 32.42 167 TRP B O 1
ATOM 6489 N N . PHE B 1 168 ? 66.647 20.503 137.944 1.00 36.77 168 PHE B N 1
ATOM 6490 C CA . PHE B 1 168 ? 67.215 19.186 138.204 1.00 39.26 168 PHE B CA 1
ATOM 6491 C C . PHE B 1 168 ? 66.306 18.302 139.045 1.00 41.98 168 PHE B C 1
ATOM 6492 O O . PHE B 1 168 ? 66.128 18.557 140.242 1.00 40.87 168 PHE B O 1
ATOM 6500 N N . ARG B 1 169 ? 65.736 17.269 138.413 1.00 45.00 169 ARG B N 1
ATOM 6501 C CA . ARG B 1 169 ? 64.802 16.363 139.094 1.00 47.00 169 ARG B CA 1
ATOM 6502 C C . ARG B 1 169 ? 65.644 15.427 139.922 1.00 48.64 169 ARG B C 1
ATOM 6503 O O . ARG B 1 169 ? 66.320 14.561 139.388 1.00 51.30 169 ARG B O 1
ATOM 6511 N N . HIS B 1 170 ? 65.621 15.611 141.232 1.00 52.12 170 HIS B N 1
ATOM 6512 C CA . HIS B 1 170 ? 66.679 15.060 142.069 1.00 53.33 170 HIS B CA 1
ATOM 6513 C C . HIS B 1 170 ? 66.467 13.573 142.344 1.00 52.65 170 HIS B C 1
ATOM 6514 O O . HIS B 1 170 ? 65.438 13.169 142.889 1.00 52.27 170 HIS B O 1
ATOM 6521 N N . GLU B 1 171 ? 67.461 12.778 141.947 1.00 53.52 171 GLU B N 1
ATOM 6522 C CA . GLU B 1 171 ? 67.346 11.327 141.867 1.00 50.94 171 GLU B CA 1
ATOM 6523 C C . GLU B 1 171 ? 68.362 10.620 142.747 1.00 50.28 171 GLU B C 1
ATOM 6524 O O . GLU B 1 171 ? 69.493 11.086 142.927 1.00 50.38 171 GLU B O 1
ATOM 6530 N N . GLN B 1 172 ? 67.941 9.470 143.265 1.00 50.94 172 GLN B N 1
ATOM 6531 C CA . GLN B 1 172 ? 68.759 8.652 144.163 1.00 49.29 172 GLN B CA 1
ATOM 6532 C C . GLN B 1 172 ? 69.756 7.741 143.422 1.00 47.69 172 GLN B C 1
ATOM 6533 O O . GLN B 1 172 ? 70.610 7.107 144.056 1.00 48.61 172 GLN B O 1
ATOM 6539 N N . LYS B 1 173 ? 69.659 7.689 142.093 1.00 48.00 173 LYS B N 1
ATOM 6540 C CA . LYS B 1 173 ? 70.594 6.916 141.280 1.00 48.17 173 LYS B CA 1
ATOM 6541 C C . LYS B 1 173 ? 71.483 7.818 140.428 1.00 48.80 173 LYS B C 1
ATOM 6542 O O . LYS B 1 173 ? 72.698 7.874 140.645 1.00 50.26 173 LYS B O 1
ATOM 6548 N N . ARG B 1 174 ? 70.863 8.522 139.478 1.00 49.40 174 ARG B N 1
ATOM 6549 C CA . ARG B 1 174 ? 71.565 9.234 138.400 1.00 50.98 174 ARG B CA 1
ATOM 6550 C C . ARG B 1 174 ? 70.977 10.634 138.227 1.00 51.63 174 ARG B C 1
ATOM 6551 O O . ARG B 1 174 ? 69.772 10.766 138.027 1.00 46.11 174 ARG B O 1
ATOM 6559 N N . HIS B 1 175 ? 71.827 11.665 138.269 1.00 52.83 175 HIS B N 1
ATOM 6560 C CA . HIS B 1 175 ? 71.362 13.074 138.253 1.00 55.96 175 HIS B CA 1
ATOM 6561 C C . HIS B 1 175 ? 70.579 13.475 136.977 1.00 57.10 175 HIS B C 1
ATOM 6562 O O . HIS B 1 175 ? 70.726 12.838 135.929 1.00 55.84 175 HIS B O 1
ATOM 6569 N N . ILE B 1 176 ? 69.730 14.505 137.068 1.00 53.20 176 ILE B N 1
ATOM 6570 C CA . ILE B 1 176 ? 68.771 14.774 135.979 1.00 51.62 176 ILE B CA 1
ATOM 6571 C C . ILE B 1 176 ? 68.526 16.235 135.616 1.00 49.49 176 ILE B C 1
ATOM 6572 O O . ILE B 1 176 ? 68.185 17.036 136.472 1.00 49.21 176 ILE B O 1
ATOM 6577 N N . LEU B 1 177 ? 68.626 16.538 134.323 1.00 47.81 177 LEU B N 1
ATOM 6578 C CA . LEU B 1 177 ? 68.318 17.862 133.784 1.00 44.92 177 LEU B CA 1
ATOM 6579 C C . LEU B 1 177 ? 66.937 17.884 133.139 1.00 46.38 177 LEU B C 1
ATOM 6580 O O . LEU B 1 177 ? 66.720 17.279 132.088 1.00 47.17 177 LEU B O 1
ATOM 6585 N N . VAL B 1 178 ? 66.025 18.638 133.737 1.00 45.34 178 VAL B N 1
ATOM 6586 C CA . VAL B 1 178 ? 64.627 18.622 133.341 1.00 43.97 178 VAL B CA 1
ATOM 6587 C C . VAL B 1 178 ? 64.347 19.693 132.299 1.00 41.93 178 VAL B C 1
ATOM 6588 O O . VAL B 1 178 ? 64.192 20.857 132.633 1.00 42.96 178 VAL B O 1
ATOM 6592 N N . LEU B 1 179 ? 64.269 19.294 131.034 1.00 40.17 179 LEU B N 1
ATOM 6593 C CA . LEU B 1 179 ? 63.976 20.233 129.963 1.00 39.62 179 LEU B CA 1
ATOM 6594 C C . LEU B 1 179 ? 62.484 20.512 129.963 1.00 37.33 179 LEU B C 1
ATOM 6595 O O . LEU B 1 179 ? 61.688 19.662 129.588 1.00 36.35 179 LEU B O 1
ATOM 6600 N N . SER B 1 180 ? 62.098 21.711 130.391 1.00 38.35 180 SER B N 1
ATOM 6601 C CA . SER B 1 180 ? 60.701 21.934 130.746 1.00 36.74 180 SER B CA 1
ATOM 6602 C C . SER B 1 180 ? 60.057 23.248 130.304 1.00 36.52 180 SER B C 1
ATOM 6603 O O . SER B 1 180 ? 60.724 24.209 129.895 1.00 37.02 180 SER B O 1
ATOM 6606 N N . ASP B 1 181 ? 58.729 23.235 130.379 1.00 36.85 181 ASP B N 1
ATOM 6607 C CA . ASP B 1 181 ? 57.879 24.380 130.108 1.00 37.58 181 ASP B CA 1
ATOM 6608 C C . ASP B 1 181 ? 56.450 24.068 130.593 1.00 38.41 181 ASP B C 1
ATOM 6609 O O . ASP B 1 181 ? 55.987 22.944 130.460 1.00 37.84 181 ASP B O 1
ATOM 6614 N N . ALA B 1 182 ? 55.775 25.047 131.187 1.00 40.01 182 ALA B N 1
ATOM 6615 C CA . ALA B 1 182 ? 54.342 24.943 131.488 1.00 41.81 182 ALA B CA 1
ATOM 6616 C C . ALA B 1 182 ? 54.023 24.047 132.675 1.00 42.16 182 ALA B C 1
ATOM 6617 O O . ALA B 1 182 ? 54.867 23.285 133.133 1.00 41.98 182 ALA B O 1
ATOM 6619 N N . TYR B 1 183 ? 52.776 24.145 133.137 1.00 44.32 183 TYR B N 1
ATOM 6620 C CA . TYR B 1 183 ? 52.297 23.409 134.312 1.00 41.04 183 TYR B CA 1
ATOM 6621 C C . TYR B 1 183 ? 52.546 21.917 134.173 1.00 41.01 183 TYR B C 1
ATOM 6622 O O . TYR B 1 183 ? 53.301 21.344 134.959 1.00 39.88 183 TYR B O 1
ATOM 6631 N N . GLY B 1 184 ? 51.954 21.295 133.154 1.00 41.86 184 GLY B N 1
ATOM 6632 C CA . GLY B 1 184 ? 52.004 19.837 133.001 1.00 36.80 184 GLY B CA 1
ATOM 6633 C C . GLY B 1 184 ? 53.387 19.241 132.801 1.00 39.03 184 GLY B C 1
ATOM 6634 O O . GLY B 1 184 ? 53.506 18.103 132.338 1.00 39.93 184 GLY B O 1
ATOM 6635 N N . ALA B 1 185 ? 54.431 19.999 133.156 1.00 39.55 185 ALA B N 1
ATOM 6636 C CA . ALA B 1 185 ? 55.825 19.562 133.052 1.00 36.83 185 ALA B CA 1
ATOM 6637 C C . ALA B 1 185 ? 56.491 19.339 134.412 1.00 36.61 185 ALA B C 1
ATOM 6638 O O . ALA B 1 185 ? 57.200 18.359 134.591 1.00 32.56 185 ALA B O 1
ATOM 6640 N N . HIS B 1 186 ? 56.260 20.262 135.351 1.00 38.66 186 HIS B N 1
ATOM 6641 C CA . HIS B 1 186 ? 56.782 20.168 136.714 1.00 37.91 186 HIS B CA 1
ATOM 6642 C C . HIS B 1 186 ? 56.048 19.087 137.517 1.00 38.86 186 HIS B C 1
ATOM 6643 O O . HIS B 1 186 ? 55.099 18.469 137.031 1.00 39.62 186 HIS B O 1
ATOM 6650 N N . ARG B 1 187 ? 56.506 18.867 138.747 1.00 37.53 187 ARG B N 1
ATOM 6651 C CA . ARG B 1 187 ? 55.939 17.853 139.611 1.00 37.41 187 ARG B CA 1
ATOM 6652 C C . ARG B 1 187 ? 56.443 17.971 141.055 1.00 39.85 187 ARG B C 1
ATOM 6653 O O . ARG B 1 187 ? 57.446 18.644 141.336 1.00 39.56 187 ARG B O 1
ATOM 6661 N N . SER B 1 188 ? 55.756 17.280 141.965 1.00 40.21 188 SER B N 1
ATOM 6662 C CA . SER B 1 188 ? 56.040 17.406 143.379 1.00 37.48 188 SER B CA 1
ATOM 6663 C C . SER B 1 188 ? 55.539 16.221 144.248 1.00 37.76 188 SER B C 1
ATOM 6664 O O . SER B 1 188 ? 54.727 15.399 143.795 1.00 31.66 188 SER B O 1
ATOM 6667 N N . PRO B 1 189 ? 56.022 16.144 145.513 1.00 35.16 189 PRO B N 1
ATOM 6668 C CA . PRO B 1 189 ? 55.726 15.002 146.402 1.00 37.13 189 PRO B CA 1
ATOM 6669 C C . PRO B 1 189 ? 54.272 14.929 146.861 1.00 38.78 189 PRO B C 1
ATOM 6670 O O . PRO B 1 189 ? 53.459 15.759 146.466 1.00 43.30 189 PRO B O 1
ATOM 6674 N N . GLY B 1 190 ? 53.960 13.947 147.706 1.00 42.36 190 GLY B N 1
ATOM 6675 C CA . GLY B 1 190 ? 52.583 13.720 148.175 1.00 43.62 190 GLY B CA 1
ATOM 6676 C C . GLY B 1 190 ? 52.423 14.034 149.647 1.00 41.25 190 GLY B C 1
ATOM 6677 O O . GLY B 1 190 ? 53.318 13.740 150.433 1.00 41.18 190 GLY B O 1
ATOM 6678 N N . GLY B 1 191 ? 51.293 14.644 150.018 1.00 41.19 191 GLY B N 1
ATOM 6679 C CA . GLY B 1 191 ? 51.070 15.140 151.383 1.00 40.71 191 GLY B CA 1
ATOM 6680 C C . GLY B 1 191 ? 51.881 16.398 151.656 1.00 42.94 191 GLY B C 1
ATOM 6681 O O . GLY B 1 191 ? 51.451 17.299 152.383 1.00 39.33 191 GLY B O 1
ATOM 6682 N N . TYR B 1 192 ? 53.079 16.421 151.077 1.00 46.65 192 TYR B N 1
ATOM 6683 C CA . TYR B 1 192 ? 53.930 17.602 150.948 1.00 46.52 192 TYR B CA 1
ATOM 6684 C C . TYR B 1 192 ? 53.386 18.680 150.042 1.00 47.19 192 TYR B C 1
ATOM 6685 O O . TYR B 1 192 ? 53.865 19.810 150.082 1.00 47.67 192 TYR B O 1
ATOM 6694 N N . ALA B 1 193 ? 52.453 18.314 149.170 1.00 48.40 193 ALA B N 1
ATOM 6695 C CA . ALA B 1 193 ? 51.897 19.243 148.197 1.00 45.31 193 ALA B CA 1
ATOM 6696 C C . ALA B 1 193 ? 51.463 20.548 148.849 1.00 43.88 193 ALA B C 1
ATOM 6697 O O . ALA B 1 193 ? 51.561 21.599 148.225 1.00 42.49 193 ALA B O 1
ATOM 6699 N N . SER B 1 194 ? 50.978 20.459 150.095 1.00 42.66 194 SER B N 1
ATOM 6700 C CA . SER B 1 194 ? 50.613 21.622 150.912 1.00 39.25 194 SER B CA 1
ATOM 6701 C C . SER B 1 194 ? 51.584 21.775 152.084 1.00 42.24 194 SER B C 1
ATOM 6702 O O . SER B 1 194 ? 51.604 20.923 152.985 1.00 40.84 194 SER B O 1
ATOM 6705 N N . VAL B 1 195 ? 52.359 22.857 152.111 1.00 43.75 195 VAL B N 1
ATOM 6706 C CA . VAL B 1 195 ? 53.359 23.036 153.179 1.00 44.97 195 VAL B CA 1
ATOM 6707 C C . VAL B 1 195 ? 52.939 24.093 154.195 1.00 47.31 195 VAL B C 1
ATOM 6708 O O . VAL B 1 195 ? 52.231 25.042 153.858 1.00 48.60 195 VAL B O 1
ATOM 6712 N N . PRO B 1 196 ? 53.399 23.936 155.449 1.00 49.51 196 PRO B N 1
ATOM 6713 C CA . PRO B 1 196 ? 52.920 24.755 156.559 1.00 49.22 196 PRO B CA 1
ATOM 6714 C C . PRO B 1 196 ? 53.448 26.185 156.578 1.00 49.17 196 PRO B C 1
ATOM 6715 O O . PRO B 1 196 ? 54.282 26.567 155.751 1.00 51.36 196 PRO B O 1
ATOM 6719 N N . TYR B 1 197 ? 52.927 26.960 157.523 1.00 48.96 197 TYR B N 1
ATOM 6720 C CA . TYR B 1 197 ? 53.299 28.356 157.719 1.00 49.01 197 TYR B CA 1
ATOM 6721 C C . TYR B 1 197 ? 52.891 28.754 159.145 1.00 50.01 197 TYR B C 1
ATOM 6722 O O . TYR B 1 197 ? 51.748 28.538 159.556 1.00 47.29 197 TYR B O 1
ATOM 6731 N N . TYR B 1 198 ? 53.828 29.326 159.897 1.00 51.76 198 TYR B N 1
ATOM 6732 C CA . TYR B 1 198 ? 53.634 29.557 161.322 1.00 54.86 198 TYR B CA 1
ATOM 6733 C C . TYR B 1 198 ? 54.664 30.560 161.880 1.00 57.33 198 TYR B C 1
ATOM 6734 O O . TYR B 1 198 ? 55.870 30.396 161.667 1.00 59.41 198 TYR B O 1
ATOM 6743 N N . PRO B 1 199 ? 54.194 31.609 162.588 1.00 56.11 199 PRO B N 1
ATOM 6744 C CA . PRO B 1 199 ? 55.136 32.512 163.240 1.00 56.88 199 PRO B CA 1
ATOM 6745 C C . PRO B 1 199 ? 55.637 31.905 164.557 1.00 57.04 199 PRO B C 1
ATOM 6746 O O . PRO B 1 199 ? 54.873 31.822 165.525 1.00 54.27 199 PRO B O 1
ATOM 6750 N N . PRO B 1 200 ? 56.918 31.492 164.597 1.00 54.41 200 PRO B N 1
ATOM 6751 C CA . PRO B 1 200 ? 57.424 30.646 165.677 1.00 54.97 200 PRO B CA 1
ATOM 6752 C C . PRO B 1 200 ? 57.436 31.384 167.016 1.00 56.84 200 PRO B C 1
ATOM 6753 O O . PRO B 1 200 ? 58.486 31.813 167.499 1.00 58.33 200 PRO B O 1
ATOM 6757 N N . THR B 1 201 ? 56.242 31.477 167.601 1.00 58.01 201 THR B N 1
ATOM 6758 C CA . THR B 1 201 ? 55.897 32.436 168.661 1.00 57.23 201 THR B CA 1
ATOM 6759 C C . THR B 1 201 ? 56.855 32.539 169.852 1.00 55.74 201 THR B C 1
ATOM 6760 O O . THR B 1 201 ? 56.896 33.567 170.531 1.00 58.12 201 THR B O 1
ATOM 6764 N N . LEU B 1 202 ? 57.600 31.477 170.126 1.00 54.53 202 LEU B N 1
ATOM 6765 C CA . LEU B 1 202 ? 58.601 31.517 171.189 1.00 51.83 202 LEU B CA 1
ATOM 6766 C C . LEU B 1 202 ? 59.998 31.581 170.578 1.00 50.58 202 LEU B C 1
ATOM 6767 O O . LEU B 1 202 ? 60.940 30.989 171.100 1.00 45.67 202 LEU B O 1
ATOM 6772 N N . GLY B 1 203 ? 60.122 32.306 169.465 1.00 52.32 203 GLY B N 1
ATOM 6773 C CA . GLY B 1 203 ? 61.374 32.386 168.726 1.00 54.07 203 GLY B CA 1
ATOM 6774 C C . GLY B 1 203 ? 61.527 31.253 167.732 1.00 55.78 203 GLY B C 1
ATOM 6775 O O . GLY B 1 203 ? 61.825 31.490 166.563 1.00 58.12 203 GLY B O 1
ATOM 6776 N N . HIS B 1 204 ? 61.288 30.029 168.198 1.00 57.32 204 HIS B N 1
ATOM 6777 C CA . HIS B 1 204 ? 61.564 28.819 167.431 1.00 57.29 204 HIS B CA 1
ATOM 6778 C C . HIS B 1 204 ? 60.644 27.670 167.862 1.00 57.08 204 HIS B C 1
ATOM 6779 O O . HIS B 1 204 ? 60.053 27.704 168.943 1.00 58.51 204 HIS B O 1
ATOM 6786 N N . ARG B 1 205 ? 60.536 26.660 167.005 1.00 57.23 205 ARG B N 1
ATOM 6787 C CA . ARG B 1 205 ? 59.598 25.553 167.198 1.00 55.58 205 ARG B CA 1
ATOM 6788 C C . ARG B 1 205 ? 60.307 24.243 166.867 1.00 56.17 205 ARG B C 1
ATOM 6789 O O . ARG B 1 205 ? 61.359 24.253 166.225 1.00 56.31 205 ARG B O 1
ATOM 6797 N N . GLU B 1 206 ? 59.718 23.118 167.269 1.00 57.75 206 GLU B N 1
ATOM 6798 C CA . GLU B 1 206 ? 60.307 21.798 166.986 1.00 61.29 206 GLU B CA 1
ATOM 6799 C C . GLU B 1 206 ? 59.799 21.260 165.643 1.00 62.36 206 GLU B C 1
ATOM 6800 O O . GLU B 1 206 ? 59.549 20.058 165.499 1.00 64.03 206 GLU B O 1
ATOM 6806 N N . ARG B 1 207 ? 59.660 22.150 164.660 1.00 63.11 207 ARG B N 1
ATOM 6807 C CA . ARG B 1 207 ? 58.835 21.880 163.483 1.00 60.93 207 ARG B CA 1
ATOM 6808 C C . ARG B 1 207 ? 59.384 22.622 162.246 1.00 57.85 207 ARG B C 1
ATOM 6809 O O . ARG B 1 207 ? 60.091 23.620 162.391 1.00 58.27 207 ARG B O 1
ATOM 6817 N N . ASP B 1 208 ? 59.058 22.126 161.044 1.00 56.46 208 ASP B N 1
ATOM 6818 C CA . ASP B 1 208 ? 59.518 22.713 159.760 1.00 52.66 208 ASP B CA 1
ATOM 6819 C C . ASP B 1 208 ? 58.381 23.341 158.943 1.00 48.86 208 ASP B C 1
ATOM 6820 O O . ASP B 1 208 ? 57.377 22.683 158.671 1.00 45.99 208 ASP B O 1
ATOM 6825 N N . HIS B 1 209 ? 58.576 24.594 158.515 1.00 48.21 209 HIS B N 1
ATOM 6826 C CA . HIS B 1 209 ? 57.487 25.446 158.002 1.00 47.35 209 HIS B CA 1
ATOM 6827 C C . HIS B 1 209 ? 57.991 26.811 157.497 1.00 47.58 209 HIS B C 1
ATOM 6828 O O . HIS B 1 209 ? 59.196 27.036 157.416 1.00 44.15 209 HIS B O 1
ATOM 6835 N N . PHE B 1 210 ? 57.055 27.709 157.166 1.00 47.17 210 PHE B N 1
ATOM 6836 C CA . PHE B 1 210 ? 57.361 29.084 156.731 1.00 49.01 210 PHE B CA 1
ATOM 6837 C C . PHE B 1 210 ? 57.119 30.171 157.786 1.00 47.19 210 PHE B C 1
ATOM 6838 O O . PHE B 1 210 ? 56.134 30.123 158.531 1.00 46.51 210 PHE B O 1
ATOM 6846 N N . PHE B 1 211 ? 57.991 31.178 157.804 1.00 44.86 211 PHE B N 1
ATOM 6847 C CA . PHE B 1 211 ? 57.835 32.306 158.725 1.00 45.08 211 PHE B CA 1
ATOM 6848 C C . PHE B 1 211 ? 58.206 33.640 158.076 1.00 45.01 211 PHE B C 1
ATOM 6849 O O . PHE B 1 211 ? 58.928 34.445 158.668 1.00 41.69 211 PHE B O 1
ATOM 6857 N N . ASP B 1 212 ? 57.673 33.868 156.868 1.00 44.92 212 ASP B N 1
ATOM 6858 C CA . ASP B 1 212 ? 57.855 35.125 156.125 1.00 47.18 212 ASP B CA 1
ATOM 6859 C C . ASP B 1 212 ? 57.116 35.099 154.779 1.00 45.90 212 ASP B C 1
ATOM 6860 O O . ASP B 1 212 ? 57.137 34.084 154.090 1.00 53.26 212 ASP B O 1
ATOM 6865 N N . TRP B 1 213 ? 56.478 36.210 154.409 1.00 43.38 213 TRP B N 1
ATOM 6866 C CA . TRP B 1 213 ? 55.968 36.414 153.037 1.00 41.62 213 TRP B CA 1
ATOM 6867 C C . TRP B 1 213 ? 56.188 37.857 152.592 1.00 41.99 213 TRP B C 1
ATOM 6868 O O . TRP B 1 213 ? 56.194 38.768 153.404 1.00 41.81 213 TRP B O 1
ATOM 6879 N N . GLN B 1 214 ? 56.387 38.043 151.292 1.00 44.73 214 GLN B N 1
ATOM 6880 C CA . GLN B 1 214 ? 56.456 39.366 150.682 1.00 44.37 214 GLN B CA 1
ATOM 6881 C C . GLN B 1 214 ? 56.058 39.182 149.227 1.00 45.98 214 GLN B C 1
ATOM 6882 O O . GLN B 1 214 ? 56.580 38.295 148.560 1.00 46.30 214 GLN B O 1
ATOM 6896 N N . ALA B 1 216 ? 56.269 41.199 145.995 1.00 45.23 216 ALA B N 1
ATOM 6897 C CA . ALA B 1 216 ? 56.718 42.322 145.202 1.00 43.39 216 ALA B CA 1
ATOM 6898 C C . ALA B 1 216 ? 56.102 42.263 143.799 1.00 41.05 216 ALA B C 1
ATOM 6899 O O . ALA B 1 216 ? 55.864 41.179 143.264 1.00 41.43 216 ALA B O 1
ATOM 6901 N N . ARG B 1 217 ? 55.825 43.438 143.230 1.00 42.25 217 ARG B N 1
ATOM 6902 C CA . ARG B 1 217 ? 55.222 43.560 141.895 1.00 42.66 217 ARG B CA 1
ATOM 6903 C C . ARG B 1 217 ? 55.756 44.824 141.235 1.00 43.23 217 ARG B C 1
ATOM 6904 O O . ARG B 1 217 ? 55.744 45.874 141.863 1.00 42.84 217 ARG B O 1
ATOM 6912 N N . GLU B 1 218 ? 56.224 44.713 139.986 1.00 42.29 218 GLU B N 1
ATOM 6913 C CA . GLU B 1 218 ? 56.635 45.872 139.183 1.00 41.55 218 GLU B CA 1
ATOM 6914 C C . GLU B 1 218 ? 55.661 45.996 138.009 1.00 40.84 218 GLU B C 1
ATOM 6915 O O . GLU B 1 218 ? 54.947 45.042 137.688 1.00 43.35 218 GLU B O 1
ATOM 6921 N N . VAL B 1 219 ? 55.595 47.175 137.400 1.00 38.96 219 VAL B N 1
ATOM 6922 C CA . VAL B 1 219 ? 54.840 47.334 136.141 1.00 39.78 219 VAL B CA 1
ATOM 6923 C C . VAL B 1 219 ? 55.636 46.740 134.985 1.00 39.59 219 VAL B C 1
ATOM 6924 O O . VAL B 1 219 ? 56.855 46.909 134.903 1.00 44.27 219 VAL B O 1
ATOM 6928 N N . GLN B 1 220 ? 54.948 46.058 134.080 1.00 40.58 220 GLN B N 1
ATOM 6929 C CA . GLN B 1 220 ? 55.620 45.410 132.983 1.00 39.49 220 GLN B CA 1
ATOM 6930 C C . GLN B 1 220 ? 55.015 45.813 131.643 1.00 38.76 220 GLN B C 1
ATOM 6931 O O . GLN B 1 220 ? 53.826 46.130 131.557 1.00 36.74 220 GLN B O 1
ATOM 6937 N N . PRO B 1 221 ? 55.848 45.831 130.590 1.00 35.52 221 PRO B N 1
ATOM 6938 C CA . PRO B 1 221 ? 55.403 46.043 129.225 1.00 34.93 221 PRO B CA 1
ATOM 6939 C C . PRO B 1 221 ? 54.125 45.288 128.913 1.00 32.25 221 PRO B C 1
ATOM 6940 O O . PRO B 1 221 ? 53.954 44.170 129.380 1.00 30.27 221 PRO B O 1
ATOM 6944 N N . GLY B 1 222 ? 53.249 45.913 128.134 1.00 33.07 222 GLY B N 1
ATOM 6945 C CA . GLY B 1 222 ? 51.910 45.388 127.850 1.00 34.17 222 GLY B CA 1
ATOM 6946 C C . GLY B 1 222 ? 51.793 44.457 126.650 1.00 34.92 222 GLY B C 1
ATOM 6947 O O . GLY B 1 222 ? 50.964 43.548 126.639 1.00 37.43 222 GLY B O 1
ATOM 6948 N N . SER B 1 223 ? 52.617 44.665 125.633 1.00 32.03 223 SER B N 1
ATOM 6949 C CA . SER B 1 223 ? 52.510 43.861 124.422 1.00 31.70 223 SER B CA 1
ATOM 6950 C C . SER B 1 223 ? 53.744 43.996 123.559 1.00 31.61 223 SER B C 1
ATOM 6951 O O . SER B 1 223 ? 54.145 45.110 123.224 1.00 32.02 223 SER B O 1
ATOM 6954 N N . LEU B 1 224 ? 54.299 42.872 123.121 1.00 31.40 224 LEU B N 1
ATOM 6955 C CA . LEU B 1 224 ? 55.443 42.922 122.234 1.00 30.61 224 LEU B CA 1
ATOM 6956 C C . LEU B 1 224 ? 55.067 42.336 120.876 1.00 33.13 224 LEU B C 1
ATOM 6957 O O . LEU B 1 224 ? 55.135 41.112 120.644 1.00 32.54 224 LEU B O 1
ATOM 6962 N N . THR B 1 225 ? 54.630 43.242 120.004 1.00 31.05 225 THR B N 1
ATOM 6963 C CA A THR B 1 225 ? 54.385 42.935 118.607 0.50 30.33 225 THR B CA 1
ATOM 6964 C CA B THR B 1 225 ? 54.380 42.905 118.610 0.50 29.86 225 THR B CA 1
ATOM 6965 C C . THR B 1 225 ? 55.733 42.774 117.894 1.00 29.48 225 THR B C 1
ATOM 6966 O O . THR B 1 225 ? 56.696 43.482 118.213 1.00 27.16 225 THR B O 1
ATOM 6973 N N . LEU B 1 226 ? 55.813 41.844 116.940 1.00 27.62 226 LEU B N 1
ATOM 6974 C CA . LEU B 1 226 ? 57.055 41.604 116.191 1.00 27.49 226 LEU B CA 1
ATOM 6975 C C . LEU B 1 226 ? 56.828 41.779 114.713 1.00 28.89 226 LEU B C 1
ATOM 6976 O O . LEU B 1 226 ? 55.691 41.864 114.256 1.00 31.88 226 LEU B O 1
ATOM 6981 N N . ASN B 1 227 ? 57.921 41.804 113.962 1.00 30.28 227 ASN B N 1
ATOM 6982 C CA . ASN B 1 227 ? 57.852 41.947 112.524 1.00 28.75 227 ASN B CA 1
ATOM 6983 C C . ASN B 1 227 ? 59.171 41.465 111.943 1.00 29.03 227 ASN B C 1
ATOM 6984 O O . ASN B 1 227 ? 60.204 41.642 112.571 1.00 33.23 227 ASN B O 1
ATOM 6989 N N . ASP B 1 228 ? 59.138 40.809 110.788 1.00 28.00 228 ASP B N 1
ATOM 6990 C CA . ASP B 1 228 ? 60.362 40.398 110.102 1.00 26.56 228 ASP B CA 1
ATOM 6991 C C . ASP B 1 228 ? 60.176 40.614 108.613 1.00 26.78 228 ASP B C 1
ATOM 6992 O O . ASP B 1 228 ? 59.095 40.982 108.187 1.00 30.24 228 ASP B O 1
ATOM 6997 N N . TYR B 1 229 ? 61.222 40.387 107.826 1.00 27.69 229 TYR B N 1
ATOM 6998 C CA . TYR B 1 229 ? 61.087 40.380 106.361 1.00 26.52 229 TYR B CA 1
ATOM 6999 C C . TYR B 1 229 ? 61.062 38.952 105.789 1.00 27.38 229 TYR B C 1
ATOM 7000 O O . TYR B 1 229 ? 61.669 38.046 106.363 1.00 27.69 229 TYR B O 1
ATOM 7009 N N . ASP B 1 230 ? 60.370 38.779 104.648 1.00 24.11 230 ASP B N 1
ATOM 7010 C CA . ASP B 1 230 ? 60.133 37.477 104.022 1.00 23.79 230 ASP B CA 1
ATOM 7011 C C . ASP B 1 230 ? 60.208 37.639 102.507 1.00 21.05 230 ASP B C 1
ATOM 7012 O O . ASP B 1 230 ? 59.181 37.897 101.882 1.00 21.97 230 ASP B O 1
ATOM 7017 N N . PHE B 1 231 ? 61.393 37.500 101.924 1.00 20.80 231 PHE B N 1
ATOM 7018 C CA . PHE B 1 231 ? 61.561 37.644 100.463 1.00 20.23 231 PHE B CA 1
ATOM 7019 C C . PHE B 1 231 ? 60.888 36.525 99.642 1.00 22.69 231 PHE B C 1
ATOM 7020 O O . PHE B 1 231 ? 60.616 36.747 98.458 1.00 21.75 231 PHE B O 1
ATOM 7028 N N . GLN B 1 232 ? 60.710 35.326 100.227 1.00 24.74 232 GLN B N 1
ATOM 7029 C CA . GLN B 1 232 ? 59.890 34.260 99.618 1.00 27.56 232 GLN B CA 1
ATOM 7030 C C . GLN B 1 232 ? 58.536 34.816 99.277 1.00 26.23 232 GLN B C 1
ATOM 7031 O O . GLN B 1 232 ? 58.001 34.522 98.239 1.00 25.89 232 GLN B O 1
ATOM 7037 N N . ARG B 1 233 ? 57.949 35.532 100.234 1.00 28.27 233 ARG B N 1
ATOM 7038 C CA . ARG B 1 233 ? 56.620 36.124 100.082 1.00 27.33 233 ARG B CA 1
ATOM 7039 C C . ARG B 1 233 ? 56.698 37.596 100.432 1.00 27.38 233 ARG B C 1
ATOM 7040 O O . ARG B 1 233 ? 56.240 38.032 101.450 1.00 27.15 233 ARG B O 1
ATOM 7048 N N . PRO B 1 234 ? 57.286 38.389 99.541 1.00 25.92 234 PRO B N 1
ATOM 7049 C CA . PRO B 1 234 ? 57.520 39.796 99.829 1.00 27.43 234 PRO B CA 1
ATOM 7050 C C . PRO B 1 234 ? 56.263 40.703 99.883 1.00 29.42 234 PRO B C 1
ATOM 7051 O O . PRO B 1 234 ? 56.395 41.934 99.847 1.00 31.78 234 PRO B O 1
ATOM 7055 N N . GLY B 1 235 ? 55.068 40.125 100.001 1.00 30.45 235 GLY B N 1
ATOM 7056 C CA . GLY B 1 235 ? 53.860 40.923 100.164 1.00 32.58 235 GLY B CA 1
ATOM 7057 C C . GLY B 1 235 ? 53.078 40.636 101.432 1.00 33.80 235 GLY B C 1
ATOM 7058 O O . GLY B 1 235 ? 52.112 41.343 101.727 1.00 30.84 235 GLY B O 1
ATOM 7059 N N . ALA B 1 236 ? 53.531 39.627 102.177 1.00 33.62 236 ALA B N 1
ATOM 7060 C CA . ALA B 1 236 ? 52.741 38.945 103.210 1.00 36.91 236 ALA B CA 1
ATOM 7061 C C . ALA B 1 236 ? 52.585 39.719 104.517 1.00 35.46 236 ALA B C 1
ATOM 7062 O O . ALA B 1 236 ? 53.282 40.694 104.755 1.00 36.20 236 ALA B O 1
ATOM 7064 N N . ARG B 1 237 ? 51.669 39.244 105.359 1.00 37.55 237 ARG B N 1
ATOM 7065 C CA . ARG B 1 237 ? 51.266 39.956 106.587 1.00 37.78 237 ARG B CA 1
ATOM 7066 C C . ARG B 1 237 ? 52.237 39.616 107.686 1.00 37.81 237 ARG B C 1
ATOM 7067 O O . ARG B 1 237 ? 52.033 38.656 108.446 1.00 38.51 237 ARG B O 1
ATOM 7075 N N . LEU B 1 238 ? 53.299 40.405 107.758 1.00 34.66 238 LEU B N 1
ATOM 7076 C CA . LEU B 1 238 ? 54.479 40.032 108.513 1.00 35.38 238 LEU B CA 1
ATOM 7077 C C . LEU B 1 238 ? 54.262 40.164 110.022 1.00 34.64 238 LEU B C 1
ATOM 7078 O O . LEU B 1 238 ? 54.781 39.362 110.788 1.00 31.96 238 LEU B O 1
ATOM 7083 N N . GLU B 1 239 ? 53.449 41.141 110.412 1.00 33.61 239 GLU B N 1
ATOM 7084 C CA . GLU B 1 239 ? 53.294 41.556 111.813 1.00 33.08 239 GLU B CA 1
ATOM 7085 C C . GLU B 1 239 ? 52.744 40.431 112.680 1.00 30.64 239 GLU B C 1
ATOM 7086 O O . GLU B 1 239 ? 51.961 39.613 112.216 1.00 29.13 239 GLU B O 1
ATOM 7092 N N . VAL B 1 240 ? 53.177 40.371 113.933 1.00 30.20 240 VAL B N 1
ATOM 7093 C CA . VAL B 1 240 ? 52.610 39.413 114.892 1.00 28.91 240 VAL B CA 1
ATOM 7094 C C . VAL B 1 240 ? 52.649 40.043 116.266 1.00 27.90 240 VAL B C 1
ATOM 7095 O O . VAL B 1 240 ? 53.556 40.787 116.568 1.00 27.48 240 VAL B O 1
ATOM 7099 N N . ARG B 1 241 ? 51.652 39.731 117.078 1.00 29.01 241 ARG B N 1
ATOM 7100 C CA . ARG B 1 241 ? 51.421 40.380 118.362 1.00 30.55 241 ARG B CA 1
ATOM 7101 C C . ARG B 1 241 ? 51.222 39.340 119.460 1.00 31.17 241 ARG B C 1
ATOM 7102 O O . ARG B 1 241 ? 50.875 38.184 119.172 1.00 30.93 241 ARG B O 1
ATOM 7110 N N . SER B 1 242 ? 51.439 39.776 120.703 1.00 30.48 242 SER B N 1
ATOM 7111 C CA . SER B 1 242 ? 51.170 38.996 121.892 1.00 31.31 242 SER B CA 1
ATOM 7112 C C . SER B 1 242 ? 50.643 39.961 122.974 1.00 30.95 242 SER B C 1
ATOM 7113 O O . SER B 1 242 ? 50.972 41.154 122.977 1.00 34.29 242 SER B O 1
ATOM 7116 N N . ASN B 1 243 ? 49.827 39.453 123.887 1.00 29.77 243 ASN B N 1
ATOM 7117 C CA . ASN B 1 243 ? 49.164 40.301 124.901 1.00 30.38 243 ASN B CA 1
ATOM 7118 C C . ASN B 1 243 ? 48.775 39.520 126.150 1.00 32.23 243 ASN B C 1
ATOM 7119 O O . ASN B 1 243 ? 48.004 38.533 126.089 1.00 31.32 243 ASN B O 1
ATOM 7124 N N . ILE B 1 244 ? 49.322 39.941 127.286 1.00 34.41 244 ILE B N 1
ATOM 7125 C CA . ILE B 1 244 ? 48.814 39.488 128.572 1.00 35.46 244 ILE B CA 1
ATOM 7126 C C . ILE B 1 244 ? 48.665 40.676 129.500 1.00 36.38 244 ILE B C 1
ATOM 7127 O O . ILE B 1 244 ? 49.622 41.091 130.156 1.00 38.58 244 ILE B O 1
ATOM 7132 N N . ALA B 1 245 ? 47.455 41.228 129.519 1.00 36.15 245 ALA B N 1
ATOM 7133 C CA . ALA B 1 245 ? 47.095 42.298 130.435 1.00 39.38 245 ALA B CA 1
ATOM 7134 C C . ALA B 1 245 ? 46.516 41.727 131.724 1.00 40.82 245 ALA B C 1
ATOM 7135 O O . ALA B 1 245 ? 45.695 40.806 131.697 1.00 38.90 245 ALA B O 1
ATOM 7137 N N . ARG B 1 246 ? 46.981 42.267 132.850 1.00 45.50 246 ARG B N 1
ATOM 7138 C CA . ARG B 1 246 ? 46.310 42.142 134.139 1.00 45.78 246 ARG B CA 1
ATOM 7139 C C . ARG B 1 246 ? 45.837 43.566 134.483 1.00 46.62 246 ARG B C 1
ATOM 7140 O O . ARG B 1 246 ? 46.496 44.531 134.113 1.00 50.89 246 ARG B O 1
ATOM 7148 N N . PRO B 1 247 ? 44.702 43.705 135.190 1.00 46.09 247 PRO B N 1
ATOM 7149 C CA . PRO B 1 247 ? 43.977 44.985 135.232 1.00 47.21 247 PRO B CA 1
ATOM 7150 C C . PRO B 1 247 ? 44.565 46.061 136.130 1.00 47.18 247 PRO B C 1
ATOM 7151 O O . PRO B 1 247 ? 44.248 46.100 137.312 1.00 49.17 247 PRO B O 1
ATOM 7155 N N . HIS B 1 248 ? 45.378 46.956 135.578 1.00 49.07 248 HIS B N 1
ATOM 7156 C CA . HIS B 1 248 ? 45.859 48.080 136.368 1.00 47.13 248 HIS B CA 1
ATOM 7157 C C . HIS B 1 248 ? 46.339 49.266 135.547 1.00 46.38 248 HIS B C 1
ATOM 7158 O O . HIS B 1 248 ? 46.442 49.190 134.318 1.00 47.76 248 HIS B O 1
ATOM 7165 N N . ALA B 1 249 ? 46.657 50.353 136.251 1.00 44.29 249 ALA B N 1
ATOM 7166 C CA . ALA B 1 249 ? 47.070 51.602 135.624 1.00 44.68 249 ALA B CA 1
ATOM 7167 C C . ALA B 1 249 ? 48.462 51.532 135.012 1.00 43.56 249 ALA B C 1
ATOM 7168 O O . ALA B 1 249 ? 49.372 50.892 135.556 1.00 41.94 249 ALA B O 1
ATOM 7170 N N . ALA B 1 250 ? 48.609 52.205 133.874 1.00 40.93 250 ALA B N 1
ATOM 7171 C CA . ALA B 1 250 ? 49.871 52.289 133.156 1.00 40.33 250 ALA B CA 1
ATOM 7172 C C . ALA B 1 250 ? 50.452 50.914 132.815 1.00 38.85 250 ALA B C 1
ATOM 7173 O O . ALA B 1 250 ? 51.663 50.681 132.935 1.00 37.74 250 ALA B O 1
ATOM 7175 N N . ALA B 1 251 ? 49.573 50.025 132.349 1.00 38.98 251 ALA B N 1
ATOM 7176 C CA . ALA B 1 251 ? 49.917 48.638 132.053 1.00 36.12 251 ALA B CA 1
ATOM 7177 C C . ALA B 1 251 ? 50.196 48.375 130.568 1.00 34.51 251 ALA B C 1
ATOM 7178 O O . ALA B 1 251 ? 51.316 48.021 130.205 1.00 34.92 251 ALA B O 1
ATOM 7180 N N . ASP B 1 252 ? 49.189 48.581 129.719 1.00 31.74 252 ASP B N 1
ATOM 7181 C CA . ASP B 1 252 ? 49.190 48.064 128.345 1.00 30.83 252 ASP B CA 1
ATOM 7182 C C . ASP B 1 252 ? 50.076 48.875 127.381 1.00 30.28 252 ASP B C 1
ATOM 7183 O O . ASP B 1 252 ? 49.757 49.052 126.197 1.00 25.54 252 ASP B O 1
ATOM 7188 N N . TYR B 1 253 ? 51.199 49.356 127.899 1.00 31.93 253 TYR B N 1
ATOM 7189 C CA . TYR B 1 253 ? 52.147 50.115 127.102 1.00 33.14 253 TYR B CA 1
ATOM 7190 C C . TYR B 1 253 ? 53.002 49.121 126.325 1.00 32.29 253 TYR B C 1
ATOM 7191 O O . TYR B 1 253 ? 53.681 48.298 126.940 1.00 32.56 253 TYR B O 1
ATOM 7200 N N . PRO B 1 254 ? 52.960 49.195 124.980 1.00 31.96 254 PRO B N 1
ATOM 7201 C CA . PRO B 1 254 ? 53.527 48.224 124.017 1.00 32.74 254 PRO B CA 1
ATOM 7202 C C . PRO B 1 254 ? 55.032 48.230 123.752 1.00 32.35 254 PRO B C 1
ATOM 7203 O O . PRO B 1 254 ? 55.669 49.267 123.835 1.00 33.81 254 PRO B O 1
ATOM 7207 N N . LEU B 1 255 ? 55.577 47.063 123.413 1.00 33.45 255 LEU B N 1
ATOM 7208 C CA . LEU B 1 255 ? 56.922 46.933 122.858 1.00 34.02 255 LEU B CA 1
ATOM 7209 C C . LEU B 1 255 ? 56.857 46.566 121.369 1.00 34.26 255 LEU B C 1
ATOM 7210 O O . LEU B 1 255 ? 55.804 46.165 120.860 1.00 34.37 255 LEU B O 1
ATOM 7215 N N . TYR B 1 256 ? 57.997 46.690 120.691 1.00 32.19 256 TYR B N 1
ATOM 7216 C CA . TYR B 1 256 ? 58.112 46.364 119.265 1.00 31.28 256 TYR B CA 1
ATOM 7217 C C . TYR B 1 256 ? 59.579 46.195 118.862 1.00 29.31 256 TYR B C 1
ATOM 7218 O O . TYR B 1 256 ? 60.411 47.082 119.101 1.00 29.47 256 TYR B O 1
ATOM 7227 N N . ASP B 1 257 ? 59.874 45.061 118.238 1.00 25.19 257 ASP B N 1
ATOM 7228 C CA . ASP B 1 257 ? 61.203 44.719 117.782 1.00 24.20 257 ASP B CA 1
ATOM 7229 C C . ASP B 1 257 ? 61.084 44.252 116.339 1.00 25.10 257 ASP B C 1
ATOM 7230 O O . ASP B 1 257 ? 60.071 43.682 115.974 1.00 22.98 257 ASP B O 1
ATOM 7235 N N . TYR B 1 258 ? 62.113 44.505 115.529 1.00 27.93 258 TYR B N 1
ATOM 7236 C CA . TYR B 1 258 ? 62.146 44.004 114.148 1.00 28.71 258 TYR B CA 1
ATOM 7237 C C . TYR B 1 258 ? 63.447 43.232 113.950 1.00 28.69 258 TYR B C 1
ATOM 7238 O O . TYR B 1 258 ? 64.508 43.692 114.380 1.00 27.23 258 TYR B O 1
ATOM 7247 N N . PRO B 1 259 ? 63.379 42.154 113.146 1.00 29.36 259 PRO B N 1
ATOM 7248 C CA . PRO B 1 259 ? 63.754 40.798 113.284 1.00 29.04 259 PRO B CA 1
ATOM 7249 C C . PRO B 1 259 ? 63.478 40.183 114.643 1.00 27.66 259 PRO B C 1
ATOM 7250 O O . PRO B 1 259 ? 64.204 40.423 115.600 1.00 30.87 259 PRO B O 1
ATOM 7254 N N . GLY B 1 260 ? 62.381 39.436 114.694 1.00 25.59 260 GLY B N 1
ATOM 7255 C CA . GLY B 1 260 ? 62.151 38.468 115.734 1.00 29.68 260 GLY B CA 1
ATOM 7256 C C . GLY B 1 260 ? 62.611 37.106 115.247 1.00 28.57 260 GLY B C 1
ATOM 7257 O O . GLY B 1 260 ? 62.308 36.091 115.867 1.00 26.84 260 GLY B O 1
ATOM 7258 N N . GLU B 1 261 ? 63.328 37.102 114.123 1.00 27.94 261 GLU B N 1
ATOM 7259 C CA . GLU B 1 261 ? 63.882 35.909 113.516 1.00 26.89 261 GLU B CA 1
ATOM 7260 C C . GLU B 1 261 ? 62.853 34.798 113.256 1.00 27.70 261 GLU B C 1
ATOM 7261 O O . GLU B 1 261 ? 62.962 33.685 113.759 1.00 24.78 261 GLU B O 1
ATOM 7267 N N . TYR B 1 262 ? 61.871 35.102 112.421 1.00 27.81 262 TYR B N 1
ATOM 7268 C CA . TYR B 1 262 ? 60.877 34.116 112.046 1.00 27.37 262 TYR B CA 1
ATOM 7269 C C . TYR B 1 262 ? 60.705 34.119 110.534 1.00 28.24 262 TYR B C 1
ATOM 7270 O O . TYR B 1 262 ? 61.049 35.102 109.854 1.00 29.27 262 TYR B O 1
ATOM 7279 N N . VAL B 1 263 ? 60.236 32.993 110.019 1.00 26.56 263 VAL B N 1
ATOM 7280 C CA . VAL B 1 263 ? 59.934 32.871 108.612 1.00 27.77 263 VAL B CA 1
ATOM 7281 C C . VAL B 1 263 ? 58.435 32.871 108.519 1.00 27.26 263 VAL B C 1
ATOM 7282 O O . VAL B 1 263 ? 57.854 33.794 107.942 1.00 29.62 263 VAL B O 1
ATOM 7286 N N . GLN B 1 264 ? 57.827 31.862 109.137 1.00 27.89 264 GLN B N 1
ATOM 7287 C CA . GLN B 1 264 ? 56.418 31.604 109.025 1.00 27.83 264 GLN B CA 1
ATOM 7288 C C . GLN B 1 264 ? 55.740 32.298 110.179 1.00 28.54 264 GLN B C 1
ATOM 7289 O O . GLN B 1 264 ? 56.310 32.409 111.270 1.00 29.60 264 GLN B O 1
ATOM 7295 N N . SER B 1 265 ? 54.522 32.742 109.905 1.00 26.95 265 SER B N 1
ATOM 7296 C CA A SER B 1 265 ? 53.763 33.617 110.783 0.50 28.72 265 SER B CA 1
ATOM 7297 C CA B SER B 1 265 ? 53.794 33.638 110.785 0.50 28.69 265 SER B CA 1
ATOM 7298 C C . SER B 1 265 ? 53.570 33.079 112.199 1.00 29.14 265 SER B C 1
ATOM 7299 O O . SER B 1 265 ? 54.029 33.677 113.171 1.00 33.53 265 SER B O 1
ATOM 7304 N N . GLN B 1 266 ? 52.887 31.945 112.316 1.00 29.86 266 GLN B N 1
ATOM 7305 C CA . GLN B 1 266 ? 52.509 31.428 113.655 1.00 32.69 266 GLN B CA 1
ATOM 7306 C C . GLN B 1 266 ? 53.713 31.315 114.583 1.00 33.18 266 GLN B C 1
ATOM 7307 O O . GLN B 1 266 ? 53.622 31.604 115.777 1.00 36.29 266 GLN B O 1
ATOM 7313 N N . ASP B 1 267 ? 54.843 30.906 114.029 1.00 32.88 267 ASP B N 1
ATOM 7314 C CA . ASP B 1 267 ? 56.055 30.774 114.813 1.00 33.74 267 ASP B CA 1
ATOM 7315 C C . ASP B 1 267 ? 56.488 32.099 115.446 1.00 33.77 267 ASP B C 1
ATOM 7316 O O . ASP B 1 267 ? 57.058 32.103 116.542 1.00 33.42 267 ASP B O 1
ATOM 7321 N N . GLY B 1 268 ? 56.239 33.206 114.746 1.00 34.28 268 GLY B N 1
ATOM 7322 C CA . GLY B 1 268 ? 56.527 34.530 115.266 1.00 32.08 268 GLY B CA 1
ATOM 7323 C C . GLY B 1 268 ? 55.549 34.928 116.346 1.00 33.83 268 GLY B C 1
ATOM 7324 O O . GLY B 1 268 ? 55.896 35.693 117.245 1.00 31.96 268 GLY B O 1
ATOM 7325 N N . GLU B 1 269 ? 54.315 34.428 116.241 1.00 35.95 269 GLU B N 1
ATOM 7326 C CA . GLU B 1 269 ? 53.320 34.565 117.315 1.00 34.81 269 GLU B CA 1
ATOM 7327 C C . GLU B 1 269 ? 53.653 33.722 118.553 1.00 35.67 269 GLU B C 1
ATOM 7328 O O . GLU B 1 269 ? 53.089 33.954 119.622 1.00 32.31 269 GLU B O 1
ATOM 7334 N N . GLN B 1 270 ? 54.520 32.721 118.407 1.00 36.26 270 GLN B N 1
ATOM 7335 C CA . GLN B 1 270 ? 55.029 31.992 119.579 1.00 35.28 270 GLN B CA 1
ATOM 7336 C C . GLN B 1 270 ? 56.136 32.786 120.240 1.00 33.91 270 GLN B C 1
ATOM 7337 O O . GLN B 1 270 ? 56.172 32.911 121.467 1.00 30.25 270 GLN B O 1
ATOM 7343 N N . TYR B 1 271 ? 57.044 33.311 119.424 1.00 31.58 271 TYR B N 1
ATOM 7344 C CA . TYR B 1 271 ? 58.221 34.007 119.931 1.00 33.02 271 TYR B CA 1
ATOM 7345 C C . TYR B 1 271 ? 57.831 35.249 120.697 1.00 32.16 271 TYR B C 1
ATOM 7346 O O . TYR B 1 271 ? 58.337 35.487 121.791 1.00 30.95 271 TYR B O 1
ATOM 7355 N N . ALA B 1 272 ? 56.922 36.034 120.125 1.00 32.20 272 ALA B N 1
ATOM 7356 C CA . ALA B 1 272 ? 56.323 37.146 120.848 1.00 34.16 272 ALA B CA 1
ATOM 7357 C C . ALA B 1 272 ? 55.660 36.640 122.136 1.00 34.39 272 ALA B C 1
ATOM 7358 O O . ALA B 1 272 ? 55.736 37.292 123.169 1.00 32.79 272 ALA B O 1
ATOM 7360 N N . ARG B 1 273 ? 55.022 35.475 122.052 1.00 36.53 273 ARG B N 1
ATOM 7361 C CA . ARG B 1 273 ? 54.385 34.809 123.208 1.00 35.44 273 ARG B CA 1
ATOM 7362 C C . ARG B 1 273 ? 55.349 34.374 124.337 1.00 34.12 273 ARG B C 1
ATOM 7363 O O . ARG B 1 273 ? 55.082 34.579 125.537 1.00 34.15 273 ARG B O 1
ATOM 7371 N N . ASN B 1 274 ? 56.462 33.763 123.964 1.00 31.19 274 ASN B N 1
ATOM 7372 C CA . ASN B 1 274 ? 57.438 33.336 124.957 1.00 31.54 274 ASN B CA 1
ATOM 7373 C C . ASN B 1 274 ? 58.138 34.540 125.613 1.00 31.01 274 ASN B C 1
ATOM 7374 O O . ASN B 1 274 ? 58.177 34.632 126.841 1.00 27.10 274 ASN B O 1
ATOM 7379 N N . ARG B 1 275 ? 58.638 35.475 124.805 1.00 28.51 275 ARG B N 1
ATOM 7380 C CA . ARG B 1 275 ? 59.289 36.686 125.350 1.00 31.98 275 ARG B CA 1
ATOM 7381 C C . ARG B 1 275 ? 58.342 37.626 126.121 1.00 31.20 275 ARG B C 1
ATOM 7382 O O . ARG B 1 275 ? 58.769 38.298 127.059 1.00 31.37 275 ARG B O 1
ATOM 7390 N N . ILE B 1 276 ? 57.069 37.680 125.739 1.00 31.58 276 ILE B N 1
ATOM 7391 C CA . ILE B 1 276 ? 56.091 38.438 126.520 1.00 32.96 276 ILE B CA 1
ATOM 7392 C C . ILE B 1 276 ? 55.855 37.772 127.870 1.00 32.68 276 ILE B C 1
ATOM 7393 O O . ILE B 1 276 ? 55.765 38.464 128.894 1.00 34.51 276 ILE B O 1
ATOM 7398 N N . GLU B 1 277 ? 55.773 36.443 127.876 1.00 33.08 277 GLU B N 1
ATOM 7399 C CA . GLU B 1 277 ? 55.494 35.701 129.110 1.00 34.28 277 GLU B CA 1
ATOM 7400 C C . GLU B 1 277 ? 56.617 35.778 130.141 1.00 36.00 277 GLU B C 1
ATOM 7401 O O . GLU B 1 277 ? 56.337 35.786 131.349 1.00 30.85 277 GLU B O 1
ATOM 7407 N N . ALA B 1 278 ? 57.874 35.834 129.683 1.00 36.11 278 ALA B N 1
ATOM 7408 C CA . ALA B 1 278 ? 59.005 35.931 130.618 1.00 37.55 278 ALA B CA 1
ATOM 7409 C C . ALA B 1 278 ? 58.943 37.230 131.402 1.00 38.77 278 ALA B C 1
ATOM 7410 O O . ALA B 1 278 ? 58.991 37.208 132.628 1.00 41.17 278 ALA B O 1
ATOM 7412 N N . ILE B 1 279 ? 58.814 38.351 130.691 1.00 39.45 279 ILE B N 1
ATOM 7413 C CA . ILE B 1 279 ? 58.716 39.679 131.308 1.00 38.64 279 ILE B CA 1
ATOM 7414 C C . ILE B 1 279 ? 57.554 39.756 132.311 1.00 38.12 279 ILE B C 1
ATOM 7415 O O . ILE B 1 279 ? 57.650 40.496 133.295 1.00 41.09 279 ILE B O 1
ATOM 7420 N N . GLN B 1 280 ? 56.488 38.974 132.096 1.00 38.27 280 GLN B N 1
ATOM 7421 C CA . GLN B 1 280 ? 55.340 38.958 133.032 1.00 38.36 280 GLN B CA 1
ATOM 7422 C C . GLN B 1 280 ? 55.533 38.042 134.246 1.00 38.75 280 GLN B C 1
ATOM 7423 O O . GLN B 1 280 ? 54.590 37.809 135.003 1.00 43.29 280 GLN B O 1
ATOM 7429 N N . ALA B 1 281 ? 56.740 37.512 134.432 1.00 39.99 281 ALA B N 1
ATOM 7430 C CA . ALA B 1 281 ? 57.110 36.880 135.700 1.00 40.20 281 ALA B CA 1
ATOM 7431 C C . ALA B 1 281 ? 57.370 38.004 136.696 1.00 40.52 281 ALA B C 1
ATOM 7432 O O . ALA B 1 281 ? 56.914 37.982 137.847 1.00 38.87 281 ALA B O 1
ATOM 7434 N N . GLN B 1 282 ? 58.104 38.999 136.226 1.00 40.01 282 GLN B N 1
ATOM 7435 C CA . GLN B 1 282 ? 58.421 40.151 137.030 1.00 42.98 282 GLN B CA 1
ATOM 7436 C C . GLN B 1 282 ? 57.183 40.911 137.486 1.00 42.89 282 GLN B C 1
ATOM 7437 O O . GLN B 1 282 ? 57.186 41.510 138.553 1.00 43.32 282 GLN B O 1
ATOM 7443 N N . HIS B 1 283 ? 56.132 40.891 136.671 1.00 45.07 283 HIS B N 1
ATOM 7444 C CA . HIS B 1 283 ? 54.867 41.517 137.045 1.00 44.85 283 HIS B CA 1
ATOM 7445 C C . HIS B 1 283 ? 54.483 41.197 138.487 1.00 47.10 283 HIS B C 1
ATOM 7446 O O . HIS B 1 283 ? 54.142 42.109 139.246 1.00 46.62 283 HIS B O 1
ATOM 7453 N N . GLU B 1 284 ? 54.572 39.914 138.854 1.00 46.87 284 GLU B N 1
ATOM 7454 C CA . GLU B 1 284 ? 54.244 39.431 140.202 1.00 46.97 284 GLU B CA 1
ATOM 7455 C C . GLU B 1 284 ? 55.181 38.293 140.598 1.00 45.77 284 GLU B C 1
ATOM 7456 O O . GLU B 1 284 ? 55.106 37.210 140.005 1.00 48.49 284 GLU B O 1
ATOM 7462 N N . ARG B 1 285 ? 56.074 38.559 141.564 1.00 44.50 285 ARG B N 1
ATOM 7463 C CA . ARG B 1 285 ? 56.990 37.555 142.157 1.00 43.30 285 ARG B CA 1
ATOM 7464 C C . ARG B 1 285 ? 56.883 37.613 143.681 1.00 42.60 285 ARG B C 1
ATOM 7465 O O . ARG B 1 285 ? 56.671 38.692 144.237 1.00 43.24 285 ARG B O 1
ATOM 7473 N N . VAL B 1 286 ? 57.053 36.471 144.356 1.00 39.87 286 VAL B N 1
ATOM 7474 C CA . VAL B 1 286 ? 56.805 36.373 145.811 1.00 39.89 286 VAL B CA 1
ATOM 7475 C C . VAL B 1 286 ? 58.021 35.843 146.590 1.00 39.67 286 VAL B C 1
ATOM 7476 O O . VAL B 1 286 ? 58.712 34.938 146.139 1.00 38.18 286 VAL B O 1
ATOM 7480 N N . ARG B 1 287 ? 58.257 36.413 147.775 1.00 37.92 287 ARG B N 1
ATOM 7481 C CA . ARG B 1 287 ? 59.498 36.203 148.519 1.00 37.38 287 ARG B CA 1
ATOM 7482 C C . ARG B 1 287 ? 59.246 35.533 149.871 1.00 38.19 287 ARG B C 1
ATOM 7483 O O . ARG B 1 287 ? 58.527 36.081 150.703 1.00 40.07 287 ARG B O 1
ATOM 7491 N N . LEU B 1 288 ? 59.828 34.353 150.096 1.00 37.57 288 LEU B N 1
ATOM 7492 C CA . LEU B 1 288 ? 59.557 33.603 151.343 1.00 37.71 288 LEU B CA 1
ATOM 7493 C C . LEU B 1 288 ? 60.778 33.130 152.138 1.00 37.55 288 LEU B C 1
ATOM 7494 O O . LEU B 1 288 ? 61.921 33.181 151.696 1.00 36.48 288 LEU B O 1
ATOM 7499 N N . ARG B 1 289 ? 60.508 32.699 153.355 1.00 39.50 289 ARG B N 1
ATOM 7500 C CA . ARG B 1 289 ? 61.532 32.155 154.219 1.00 37.15 289 ARG B CA 1
ATOM 7501 C C . ARG B 1 289 ? 60.882 31.105 155.066 1.00 35.80 289 ARG B C 1
ATOM 7502 O O . ARG B 1 289 ? 59.804 31.340 155.614 1.00 31.34 289 ARG B O 1
ATOM 7510 N N . GLY B 1 290 ? 61.535 29.950 155.132 1.00 35.89 290 GLY B N 1
ATOM 7511 C CA . GLY B 1 290 ? 61.124 28.840 155.985 1.00 38.95 290 GLY B CA 1
ATOM 7512 C C . GLY B 1 290 ? 62.295 27.983 156.448 1.00 37.70 290 GLY B C 1
ATOM 7513 O O . GLY B 1 290 ? 63.413 28.143 155.984 1.00 39.59 290 GLY B O 1
ATOM 7514 N N . VAL B 1 291 ? 62.021 27.059 157.363 1.00 41.79 291 VAL B N 1
ATOM 7515 C CA . VAL B 1 291 ? 63.041 26.152 157.906 1.00 43.49 291 VAL B CA 1
ATOM 7516 C C . VAL B 1 291 ? 62.788 24.725 157.380 1.00 44.08 291 VAL B C 1
ATOM 7517 O O . VAL B 1 291 ? 63.150 23.731 158.025 1.00 44.34 291 VAL B O 1
ATOM 7521 N N . VAL B 1 292 ? 62.211 24.645 156.176 1.00 42.61 292 VAL B N 1
ATOM 7522 C CA . VAL B 1 292 ? 61.733 23.379 155.612 1.00 41.71 292 VAL B CA 1
ATOM 7523 C C . VAL B 1 292 ? 62.629 22.908 154.476 1.00 40.46 292 VAL B C 1
ATOM 7524 O O . VAL B 1 292 ? 63.059 23.689 153.619 1.00 41.81 292 VAL B O 1
ATOM 7528 N N . ARG B 1 293 ? 62.886 21.604 154.490 1.00 39.45 293 ARG B N 1
ATOM 7529 C CA . ARG B 1 293 ? 64.032 21.011 153.821 1.00 38.18 293 ARG B CA 1
ATOM 7530 C C . ARG B 1 293 ? 63.620 20.110 152.665 1.00 37.25 293 ARG B C 1
ATOM 7531 O O . ARG B 1 293 ? 64.341 19.182 152.318 1.00 36.69 293 ARG B O 1
ATOM 7539 N N . GLY B 1 294 ? 62.457 20.379 152.081 1.00 38.19 294 GLY B N 1
ATOM 7540 C CA . GLY B 1 294 ? 61.934 19.578 150.984 1.00 37.27 294 GLY B CA 1
ATOM 7541 C C . GLY B 1 294 ? 61.931 20.304 149.652 1.00 37.92 294 GLY B C 1
ATOM 7542 O O . GLY B 1 294 ? 62.024 19.665 148.597 1.00 38.82 294 GLY B O 1
ATOM 7543 N N . ILE B 1 295 ? 61.865 21.633 149.688 1.00 36.02 295 ILE B N 1
ATOM 7544 C CA . ILE B 1 295 ? 61.605 22.400 148.482 1.00 35.98 295 ILE B CA 1
ATOM 7545 C C . ILE B 1 295 ? 62.905 22.939 147.891 1.00 35.00 295 ILE B C 1
ATOM 7546 O O . ILE B 1 295 ? 63.922 23.065 148.566 1.00 34.43 295 ILE B O 1
ATOM 7551 N N . GLY B 1 296 ? 62.848 23.236 146.606 1.00 34.79 296 GLY B N 1
ATOM 7552 C CA . GLY B 1 296 ? 63.980 23.775 145.874 1.00 34.91 296 GLY B CA 1
ATOM 7553 C C . GLY B 1 296 ? 63.499 24.315 144.536 1.00 34.92 296 GLY B C 1
ATOM 7554 O O . GLY B 1 296 ? 62.423 23.926 144.051 1.00 34.40 296 GLY B O 1
ATOM 7555 N N . ALA B 1 297 ? 64.302 25.171 143.912 1.00 33.09 297 ALA B N 1
ATOM 7556 C CA . ALA B 1 297 ? 64.014 25.652 142.556 1.00 32.32 297 ALA B CA 1
ATOM 7557 C C . ALA B 1 297 ? 63.386 24.533 141.709 1.00 31.98 297 ALA B C 1
ATOM 7558 O O . ALA B 1 297 ? 63.914 23.418 141.656 1.00 30.11 297 ALA B O 1
ATOM 7560 N N . GLY B 1 298 ? 62.253 24.832 141.086 1.00 30.72 298 GLY B N 1
ATOM 7561 C CA . GLY B 1 298 ? 61.578 23.897 140.203 1.00 32.20 298 GLY B CA 1
ATOM 7562 C C . GLY B 1 298 ? 60.420 23.161 140.828 1.00 33.11 298 GLY B C 1
ATOM 7563 O O . GLY B 1 298 ? 59.563 22.627 140.120 1.00 35.41 298 GLY B O 1
ATOM 7564 N N . HIS B 1 299 ? 60.405 23.107 142.151 1.00 35.35 299 HIS B N 1
ATOM 7565 C CA . HIS B 1 299 ? 59.376 22.377 142.872 1.00 36.97 299 HIS B CA 1
ATOM 7566 C C . HIS B 1 299 ? 58.054 23.127 142.911 1.00 36.79 299 HIS B C 1
ATOM 7567 O O . HIS B 1 299 ? 58.014 24.348 142.973 1.00 43.17 299 HIS B O 1
ATOM 7574 N N . LEU B 1 300 ? 56.968 22.384 142.833 1.00 36.98 300 LEU B N 1
ATOM 7575 C CA . LEU B 1 300 ? 55.644 22.965 142.970 1.00 39.41 300 LEU B CA 1
ATOM 7576 C C . LEU B 1 300 ? 55.111 22.683 144.358 1.00 39.12 300 LEU B C 1
ATOM 7577 O O . LEU B 1 300 ? 55.345 21.605 144.902 1.00 40.60 300 LEU B O 1
ATOM 7582 N N . PHE B 1 301 ? 54.402 23.654 144.928 1.00 41.08 301 PHE B N 1
ATOM 7583 C CA . PHE B 1 301 ? 53.703 23.443 146.191 1.00 43.48 301 PHE B CA 1
ATOM 7584 C C . PHE B 1 301 ? 52.487 24.360 146.333 1.00 44.52 301 PHE B C 1
ATOM 7585 O O . PHE B 1 301 ? 52.151 25.118 145.417 1.00 47.28 301 PHE B O 1
ATOM 7593 N N . ARG B 1 302 ? 51.811 24.245 147.471 1.00 47.61 302 ARG B N 1
ATOM 7594 C CA . ARG B 1 302 ? 50.651 25.067 147.790 1.00 48.25 302 ARG B CA 1
ATOM 7595 C C . ARG B 1 302 ? 50.736 25.498 149.242 1.00 47.15 302 ARG B C 1
ATOM 7596 O O . ARG B 1 302 ? 50.819 24.659 150.131 1.00 50.90 302 ARG B O 1
ATOM 7604 N N . LEU B 1 303 ? 50.726 26.805 149.483 1.00 46.33 303 LEU B N 1
ATOM 7605 C CA . LEU B 1 303 ? 50.871 27.338 150.836 1.00 42.97 303 LEU B CA 1
ATOM 7606 C C . LEU B 1 303 ? 49.536 27.387 151.572 1.00 43.08 303 LEU B C 1
ATOM 7607 O O . LEU B 1 303 ? 48.490 27.695 150.982 1.00 44.08 303 LEU B O 1
ATOM 7612 N N . SER B 1 304 ? 49.580 27.091 152.867 1.00 42.41 304 SER B N 1
ATOM 7613 C CA . SER B 1 304 ? 48.388 27.134 153.707 1.00 42.02 304 SER B CA 1
ATOM 7614 C C . SER B 1 304 ? 48.767 27.521 155.131 1.00 43.66 304 SER B C 1
ATOM 7615 O O . SER B 1 304 ? 49.058 26.670 155.964 1.00 45.83 304 SER B O 1
ATOM 7618 N N . GLY B 1 305 ? 48.760 28.820 155.381 1.00 45.14 305 GLY B N 1
ATOM 7619 C CA . GLY B 1 305 ? 48.990 29.372 156.709 1.00 46.71 305 GLY B CA 1
ATOM 7620 C C . GLY B 1 305 ? 48.789 30.867 156.662 1.00 45.72 305 GLY B C 1
ATOM 7621 O O . GLY B 1 305 ? 48.129 31.423 157.538 1.00 43.97 305 GLY B O 1
ATOM 7622 N N . TYR B 1 306 ? 49.378 31.509 155.646 1.00 46.09 306 TYR B N 1
ATOM 7623 C CA . TYR B 1 306 ? 48.993 32.863 155.245 1.00 47.53 306 TYR B CA 1
ATOM 7624 C C . TYR B 1 306 ? 47.942 32.716 154.159 1.00 48.93 306 TYR B C 1
ATOM 7625 O O . TYR B 1 306 ? 48.282 32.485 152.991 1.00 54.55 306 TYR B O 1
ATOM 7634 N N . PRO B 1 307 ? 46.657 32.852 154.528 1.00 48.01 307 PRO B N 1
ATOM 7635 C CA . PRO B 1 307 ? 45.626 32.501 153.567 1.00 45.20 307 PRO B CA 1
ATOM 7636 C C . PRO B 1 307 ? 45.003 33.676 152.828 1.00 43.75 307 PRO B C 1
ATOM 7637 O O . PRO B 1 307 ? 45.055 34.815 153.270 1.00 39.61 307 PRO B O 1
ATOM 7641 N N . ARG B 1 308 ? 44.456 33.359 151.668 1.00 40.68 308 ARG B N 1
ATOM 7642 C CA . ARG B 1 308 ? 43.435 34.154 151.023 1.00 40.94 308 ARG B CA 1
ATOM 7643 C C . ARG B 1 308 ? 42.813 33.110 150.107 1.00 41.96 308 ARG B C 1
ATOM 7644 O O . ARG B 1 308 ? 43.514 32.171 149.720 1.00 43.13 308 ARG B O 1
ATOM 7652 N N . ASP B 1 309 ? 41.515 33.197 149.818 1.00 42.59 309 ASP B N 1
ATOM 7653 C CA . ASP B 1 309 ? 40.847 32.080 149.132 1.00 46.53 309 ASP B CA 1
ATOM 7654 C C . ASP B 1 309 ? 41.672 31.681 147.910 1.00 45.15 309 ASP B C 1
ATOM 7655 O O . ASP B 1 309 ? 42.124 30.535 147.823 1.00 45.92 309 ASP B O 1
ATOM 7660 N N . ASP B 1 310 ? 41.917 32.641 147.014 1.00 45.37 310 ASP B N 1
ATOM 7661 C CA . ASP B 1 310 ? 42.763 32.411 145.830 1.00 43.51 310 ASP B CA 1
ATOM 7662 C C . ASP B 1 310 ? 43.967 33.367 145.618 1.00 46.46 310 ASP B C 1
ATOM 7663 O O . ASP B 1 310 ? 44.356 33.623 144.476 1.00 43.13 310 ASP B O 1
ATOM 7668 N N . GLN B 1 311 ? 44.575 33.877 146.691 1.00 47.80 311 GLN B N 1
ATOM 7669 C CA . GLN B 1 311 ? 45.882 34.554 146.566 1.00 49.13 311 GLN B CA 1
ATOM 7670 C C . GLN B 1 311 ? 46.972 33.499 146.545 1.00 50.37 311 GLN B C 1
ATOM 7671 O O . GLN B 1 311 ? 47.807 33.447 145.630 1.00 52.84 311 GLN B O 1
ATOM 7677 N N . ASN B 1 312 ? 46.963 32.672 147.583 1.00 51.03 312 ASN B N 1
ATOM 7678 C CA . ASN B 1 312 ? 47.895 31.577 147.703 1.00 50.77 312 ASN B CA 1
ATOM 7679 C C . ASN B 1 312 ? 47.343 30.389 146.945 1.00 53.26 312 ASN B C 1
ATOM 7680 O O . ASN B 1 312 ? 46.397 29.735 147.393 1.00 53.89 312 ASN B O 1
ATOM 7685 N N . ARG B 1 313 ? 47.932 30.141 145.778 1.00 53.91 313 ARG B N 1
ATOM 7686 C CA . ARG B 1 313 ? 47.467 29.111 144.860 1.00 54.97 313 ARG B CA 1
ATOM 7687 C C . ARG B 1 313 ? 48.629 28.145 144.648 1.00 54.01 313 ARG B C 1
ATOM 7688 O O . ARG B 1 313 ? 49.387 27.885 145.586 1.00 57.38 313 ARG B O 1
ATOM 7696 N N . GLU B 1 314 ? 48.759 27.614 143.432 1.00 48.32 314 GLU B N 1
ATOM 7697 C CA . GLU B 1 314 ? 49.902 26.805 143.031 1.00 46.81 314 GLU B CA 1
ATOM 7698 C C . GLU B 1 314 ? 51.148 27.674 143.152 1.00 46.19 314 GLU B C 1
ATOM 7699 O O . GLU B 1 314 ? 51.067 28.892 143.005 1.00 49.91 314 GLU B O 1
ATOM 7705 N N . TYR B 1 315 ? 52.295 27.069 143.452 1.00 45.90 315 TYR B N 1
ATOM 7706 C CA . TYR B 1 315 ? 53.543 27.831 143.551 1.00 42.81 315 TYR B CA 1
ATOM 7707 C C . TYR B 1 315 ? 54.744 27.067 143.016 1.00 42.73 315 TYR B C 1
ATOM 7708 O O . TYR B 1 315 ? 55.258 26.178 143.685 1.00 41.97 315 TYR B O 1
ATOM 7717 N N . LEU B 1 316 ? 55.195 27.425 141.816 1.00 42.74 316 LEU B N 1
ATOM 7718 C CA . LEU B 1 316 ? 56.458 26.917 141.303 1.00 44.04 316 LEU B CA 1
ATOM 7719 C C . LEU B 1 316 ? 57.595 27.737 141.888 1.00 44.43 316 LEU B C 1
ATOM 7720 O O . LEU B 1 316 ? 57.714 28.932 141.606 1.00 45.24 316 LEU B O 1
ATOM 7725 N N . VAL B 1 317 ? 58.424 27.087 142.701 1.00 43.00 317 VAL B N 1
ATOM 7726 C CA . VAL B 1 317 ? 59.575 27.751 143.304 1.00 41.96 317 VAL B CA 1
ATOM 7727 C C . VAL B 1 317 ? 60.621 27.985 142.208 1.00 43.26 317 VAL B C 1
ATOM 7728 O O . VAL B 1 317 ? 61.128 27.030 141.617 1.00 42.33 317 VAL B O 1
ATOM 7732 N N . VAL B 1 318 ? 60.907 29.253 141.907 1.00 45.45 318 VAL B N 1
ATOM 7733 C CA . VAL B 1 318 ? 61.817 29.604 140.800 1.00 45.54 318 VAL B CA 1
ATOM 7734 C C . VAL B 1 318 ? 63.265 29.566 141.285 1.00 47.90 318 VAL B C 1
ATOM 7735 O O . VAL B 1 318 ? 64.114 28.907 140.680 1.00 46.88 318 VAL B O 1
ATOM 7739 N N . GLY B 1 319 ? 63.538 30.267 142.384 1.00 48.20 319 GLY B N 1
ATOM 7740 C CA . GLY B 1 319 ? 64.877 30.292 142.956 1.00 47.08 319 GLY B CA 1
ATOM 7741 C C . GLY B 1 319 ? 64.888 30.147 144.459 1.00 47.12 319 GLY B C 1
ATOM 7742 O O . GLY B 1 319 ? 64.688 31.118 145.187 1.00 46.11 319 GLY B O 1
ATOM 7743 N N . ALA B 1 320 ? 65.133 28.925 144.920 1.00 48.92 320 ALA B N 1
ATOM 7744 C CA . ALA B 1 320 ? 65.346 28.664 146.334 1.00 46.30 320 ALA B CA 1
ATOM 7745 C C . ALA B 1 320 ? 66.799 28.936 146.700 1.00 45.29 320 ALA B C 1
ATOM 7746 O O . ALA B 1 320 ? 67.720 28.495 146.009 1.00 40.96 320 ALA B O 1
ATOM 7748 N N . GLU B 1 321 ? 66.982 29.673 147.793 1.00 45.83 321 GLU B N 1
ATOM 7749 C CA . GLU B 1 321 ? 68.298 29.973 148.353 1.00 44.55 321 GLU B CA 1
ATOM 7750 C C . GLU B 1 321 ? 68.274 29.488 149.807 1.00 45.25 321 GLU B C 1
ATOM 7751 O O . GLU B 1 321 ? 67.344 29.811 150.548 1.00 47.94 321 GLU B O 1
ATOM 7757 N N . TYR B 1 322 ? 69.266 28.689 150.205 1.00 44.88 322 TYR B N 1
ATOM 7758 C CA . TYR B 1 322 ? 69.207 27.981 151.490 1.00 45.14 322 TYR B CA 1
ATOM 7759 C C . TYR B 1 322 ? 70.560 27.834 152.165 1.00 46.03 322 TYR B C 1
ATOM 7760 O O . TYR B 1 322 ? 71.591 28.186 151.592 1.00 49.32 322 TYR B O 1
ATOM 7769 N N . ARG B 1 323 ? 70.530 27.304 153.390 1.00 44.20 323 ARG B N 1
ATOM 7770 C CA . ARG B 1 323 ? 71.667 27.342 154.310 1.00 43.32 323 ARG B CA 1
ATOM 7771 C C . ARG B 1 323 ? 71.673 26.136 155.238 1.00 42.68 323 ARG B C 1
ATOM 7772 O O . ARG B 1 323 ? 70.622 25.629 155.610 1.00 38.78 323 ARG B O 1
ATOM 7780 N N . VAL B 1 324 ? 72.866 25.706 155.627 1.00 46.07 324 VAL B N 1
ATOM 7781 C CA . VAL B 1 324 ? 73.048 24.696 156.670 1.00 48.78 324 VAL B CA 1
ATOM 7782 C C . VAL B 1 324 ? 73.941 25.305 157.747 1.00 52.04 324 VAL B C 1
ATOM 7783 O O . VAL B 1 324 ? 74.779 26.161 157.455 1.00 57.36 324 VAL B O 1
ATOM 7787 N N . VAL B 1 325 ? 73.764 24.867 158.991 1.00 55.23 325 VAL B N 1
ATOM 7788 C CA . VAL B 1 325 ? 74.556 25.396 160.104 1.00 56.47 325 VAL B CA 1
ATOM 7789 C C . VAL B 1 325 ? 74.647 24.372 161.240 1.00 55.87 325 VAL B C 1
ATOM 7790 O O . VAL B 1 325 ? 73.627 23.890 161.734 1.00 54.13 325 VAL B O 1
ATOM 7794 N N . GLN B 1 326 ? 75.871 24.036 161.640 1.00 55.78 326 GLN B N 1
ATOM 7795 C CA . GLN B 1 326 ? 76.090 23.064 162.713 1.00 55.67 326 GLN B CA 1
ATOM 7796 C C . GLN B 1 326 ? 77.539 23.021 163.152 1.00 56.34 326 GLN B C 1
ATOM 7797 O O . GLN B 1 326 ? 78.443 23.251 162.350 1.00 58.56 326 GLN B O 1
ATOM 7803 N N . GLU B 1 327 ? 77.748 22.718 164.431 1.00 53.76 327 GLU B N 1
ATOM 7804 C CA . GLU B 1 327 ? 79.074 22.403 164.963 1.00 51.88 327 GLU B CA 1
ATOM 7805 C C . GLU B 1 327 ? 78.880 21.180 165.842 1.00 52.88 327 GLU B C 1
ATOM 7806 O O . GLU B 1 327 ? 79.078 21.209 167.056 1.00 53.81 327 GLU B O 1
ATOM 7812 N N . LEU B 1 328 ? 78.497 20.090 165.198 1.00 54.99 328 LEU B N 1
ATOM 7813 C CA . LEU B 1 328 ? 77.818 18.993 165.871 1.00 57.00 328 LEU B CA 1
ATOM 7814 C C . LEU B 1 328 ? 78.766 17.879 166.355 1.00 57.05 328 LEU B C 1
ATOM 7815 O O . LEU B 1 328 ? 79.785 17.608 165.726 1.00 64.27 328 LEU B O 1
ATOM 7820 N N . TYR B 1 329 ? 78.427 17.271 167.492 1.00 56.72 329 TYR B N 1
ATOM 7821 C CA . TYR B 1 329 ? 79.119 16.090 168.041 1.00 54.97 329 TYR B CA 1
ATOM 7822 C C . TYR B 1 329 ? 78.191 14.868 168.203 1.00 50.45 329 TYR B C 1
ATOM 7823 O O . TYR B 1 329 ? 77.052 14.873 167.724 1.00 46.70 329 TYR B O 1
ATOM 7832 N N . GLU B 1 330 ? 78.705 13.821 168.861 1.00 47.39 330 GLU B N 1
ATOM 7833 C CA . GLU B 1 330 ? 77.911 12.663 169.307 1.00 44.52 330 GLU B CA 1
ATOM 7834 C C . GLU B 1 330 ? 77.579 12.793 170.806 1.00 42.92 330 GLU B C 1
ATOM 7835 O O . GLU B 1 330 ? 77.565 11.801 171.556 1.00 36.00 330 GLU B O 1
ATOM 7841 N N . THR B 1 331 ? 77.299 14.028 171.219 1.00 44.39 331 THR B N 1
ATOM 7842 C CA . THR B 1 331 ? 77.218 14.397 172.629 1.00 45.70 331 THR B CA 1
ATOM 7843 C C . THR B 1 331 ? 75.821 14.856 173.008 1.00 45.94 331 THR B C 1
ATOM 7844 O O . THR B 1 331 ? 75.111 15.438 172.194 1.00 46.38 331 THR B O 1
ATOM 7848 N N . GLY B 1 332 ? 75.450 14.642 174.268 1.00 48.74 332 GLY B N 1
ATOM 7849 C CA . GLY B 1 332 ? 74.063 14.824 174.674 1.00 48.05 332 GLY B CA 1
ATOM 7850 C C . GLY B 1 332 ? 73.284 13.821 173.856 1.00 48.91 332 GLY B C 1
ATOM 7851 O O . GLY B 1 332 ? 72.363 14.195 173.123 1.00 46.58 332 GLY B O 1
ATOM 7852 N N . SER B 1 333 ? 73.675 12.548 173.994 1.00 48.02 333 SER B N 1
ATOM 7853 C CA . SER B 1 333 ? 73.333 11.492 173.029 1.00 48.51 333 SER B CA 1
ATOM 7854 C C . SER B 1 333 ? 71.955 11.739 172.447 1.00 46.41 333 SER B C 1
ATOM 7855 O O . SER B 1 333 ? 70.956 11.875 173.160 1.00 42.91 333 SER B O 1
ATOM 7858 N N . GLY B 1 334 ? 71.924 11.826 171.131 1.00 46.67 334 GLY B N 1
ATOM 7859 C CA . GLY B 1 334 ? 70.932 12.648 170.484 1.00 45.11 334 GLY B CA 1
ATOM 7860 C C . GLY B 1 334 ? 71.610 13.964 170.170 1.00 45.77 334 GLY B C 1
ATOM 7861 O O . GLY B 1 334 ? 72.845 14.064 170.141 1.00 41.27 334 GLY B O 1
ATOM 7862 N N . GLY B 1 335 ? 70.793 14.992 169.994 1.00 48.22 335 GLY B N 1
ATOM 7863 C CA . GLY B 1 335 ? 71.119 16.061 169.080 1.00 47.09 335 GLY B CA 1
ATOM 7864 C C . GLY B 1 335 ? 70.234 15.679 167.924 1.00 47.61 335 GLY B C 1
ATOM 7865 O O . GLY B 1 335 ? 70.124 14.496 167.597 1.00 46.35 335 GLY B O 1
ATOM 7866 N N . ALA B 1 336 ? 69.567 16.662 167.336 1.00 50.57 336 ALA B N 1
ATOM 7867 C CA . ALA B 1 336 ? 68.649 16.407 166.237 1.00 50.98 336 ALA B CA 1
ATOM 7868 C C . ALA B 1 336 ? 69.026 17.309 165.057 1.00 51.62 336 ALA B C 1
ATOM 7869 O O . ALA B 1 336 ? 70.216 17.538 164.824 1.00 51.90 336 ALA B O 1
ATOM 7871 N N . GLY B 1 337 ? 68.042 17.817 164.317 1.00 51.04 337 GLY B N 1
ATOM 7872 C CA . GLY B 1 337 ? 68.321 18.677 163.181 1.00 52.01 337 GLY B CA 1
ATOM 7873 C C . GLY B 1 337 ? 68.976 19.972 163.617 1.00 53.68 337 GLY B C 1
ATOM 7874 O O . GLY B 1 337 ? 68.293 20.898 164.081 1.00 49.19 337 GLY B O 1
ATOM 7875 N N . SER B 1 338 ? 70.303 20.026 163.488 1.00 56.18 338 SER B N 1
ATOM 7876 C CA . SER B 1 338 ? 71.053 21.258 163.717 1.00 58.95 338 SER B CA 1
ATOM 7877 C C . SER B 1 338 ? 70.702 22.251 162.614 1.00 58.97 338 SER B C 1
ATOM 7878 O O . SER B 1 338 ? 70.673 21.901 161.431 1.00 56.55 338 SER B O 1
ATOM 7881 N N . GLN B 1 339 ? 70.474 23.494 163.026 1.00 60.63 339 GLN B N 1
ATOM 7882 C CA . GLN B 1 339 ? 69.607 24.423 162.296 1.00 60.11 339 GLN B CA 1
ATOM 7883 C C . GLN B 1 339 ? 69.947 24.609 160.814 1.00 59.43 339 GLN B C 1
ATOM 7884 O O . GLN B 1 339 ? 71.082 24.434 160.371 1.00 58.85 339 GLN B O 1
ATOM 7890 N N . PHE B 1 340 ? 68.913 24.998 160.081 1.00 55.84 340 PHE B N 1
ATOM 7891 C CA . PHE B 1 340 ? 68.903 25.049 158.636 1.00 54.35 340 PHE B CA 1
ATOM 7892 C C . PHE B 1 340 ? 68.318 26.417 158.295 1.00 52.00 340 PHE B C 1
ATOM 7893 O O . PHE B 1 340 ? 67.958 27.166 159.202 1.00 47.55 340 PHE B O 1
ATOM 7901 N N . GLU B 1 341 ? 68.271 26.777 157.016 1.00 52.00 341 GLU B N 1
ATOM 7902 C CA . GLU B 1 341 ? 67.478 27.931 156.597 1.00 49.93 341 GLU B CA 1
ATOM 7903 C C . GLU B 1 341 ? 67.264 27.947 155.095 1.00 49.76 341 GLU B C 1
ATOM 7904 O O . GLU B 1 341 ? 68.119 27.496 154.337 1.00 48.40 341 GLU B O 1
ATOM 7910 N N . SER B 1 342 ? 66.115 28.474 154.680 1.00 46.50 342 SER B N 1
ATOM 7911 C CA . SER B 1 342 ? 65.797 28.611 153.270 1.00 45.42 342 SER B CA 1
ATOM 7912 C C . SER B 1 342 ? 65.071 29.923 152.988 1.00 43.74 342 SER B C 1
ATOM 7913 O O . SER B 1 342 ? 64.564 30.573 153.899 1.00 40.06 342 SER B O 1
ATOM 7916 N N . GLU B 1 343 ? 65.040 30.279 151.703 1.00 43.07 343 GLU B N 1
ATOM 7917 C CA . GLU B 1 343 ? 64.450 31.514 151.194 1.00 38.74 343 GLU B CA 1
ATOM 7918 C C . GLU B 1 343 ? 63.881 31.174 149.797 1.00 39.61 343 GLU B C 1
ATOM 7919 O O . GLU B 1 343 ? 64.323 30.207 149.180 1.00 37.88 343 GLU B O 1
ATOM 7925 N N . LEU B 1 344 ? 62.896 31.924 149.302 1.00 39.79 344 LEU B N 1
ATOM 7926 C CA . LEU B 1 344 ? 62.142 31.455 148.130 1.00 39.09 344 LEU B CA 1
ATOM 7927 C C . LEU B 1 344 ? 61.644 32.534 147.154 1.00 38.49 344 LEU B C 1
ATOM 7928 O O . LEU B 1 344 ? 61.438 33.687 147.530 1.00 37.26 344 LEU B O 1
ATOM 7933 N N . ASP B 1 345 ? 61.474 32.131 145.896 1.00 38.86 345 ASP B N 1
ATOM 7934 C CA . ASP B 1 345 ? 60.851 32.961 144.859 1.00 40.00 345 ASP B CA 1
ATOM 7935 C C . ASP B 1 345 ? 59.864 32.080 144.099 1.00 40.60 345 ASP B C 1
ATOM 7936 O O . ASP B 1 345 ? 60.275 31.135 143.430 1.00 37.81 345 ASP B O 1
ATOM 7941 N N . CYS B 1 346 ? 58.573 32.409 144.178 1.00 43.78 346 CYS B N 1
ATOM 7942 C CA . CYS B 1 346 ? 57.514 31.562 143.604 1.00 43.55 346 CYS B CA 1
ATOM 7943 C C . CYS B 1 346 ? 56.595 32.260 142.577 1.00 43.92 346 CYS B C 1
ATOM 7944 O O . CYS B 1 346 ? 56.616 33.479 142.435 1.00 43.78 346 CYS B O 1
ATOM 7947 N N . ILE B 1 347 ? 55.811 31.448 141.854 1.00 46.70 347 ILE B N 1
ATOM 7948 C CA . ILE B 1 347 ? 54.853 31.908 140.821 1.00 47.87 347 ILE B CA 1
ATOM 7949 C C . ILE B 1 347 ? 53.595 31.013 140.870 1.00 47.92 347 ILE B C 1
ATOM 7950 O O . ILE B 1 347 ? 53.375 30.373 141.886 1.00 50.79 347 ILE B O 1
ATOM 7955 N N . ASP B 1 348 ? 52.781 30.963 139.804 1.00 46.55 348 ASP B N 1
ATOM 7956 C CA . ASP B 1 348 ? 51.510 30.205 139.799 1.00 45.53 348 ASP B CA 1
ATOM 7957 C C . ASP B 1 348 ? 51.346 29.249 138.579 1.00 44.39 348 ASP B C 1
ATOM 7958 O O . ASP B 1 348 ? 52.301 28.579 138.184 1.00 39.18 348 ASP B O 1
ATOM 7963 N N . ALA B 1 349 ? 50.148 29.172 137.992 1.00 43.80 349 ALA B N 1
ATOM 7964 C CA . ALA B 1 349 ? 49.859 28.163 136.980 1.00 43.97 349 ALA B CA 1
ATOM 7965 C C . ALA B 1 349 ? 49.206 28.769 135.742 1.00 46.19 349 ALA B C 1
ATOM 7966 O O . ALA B 1 349 ? 49.787 28.734 134.652 1.00 49.89 349 ALA B O 1
ATOM 7968 N N . SER B 1 350 ? 48.006 29.323 135.897 1.00 45.36 350 SER B N 1
ATOM 7969 C CA . SER B 1 350 ? 47.341 30.026 134.793 1.00 44.94 350 SER B CA 1
ATOM 7970 C C . SER B 1 350 ?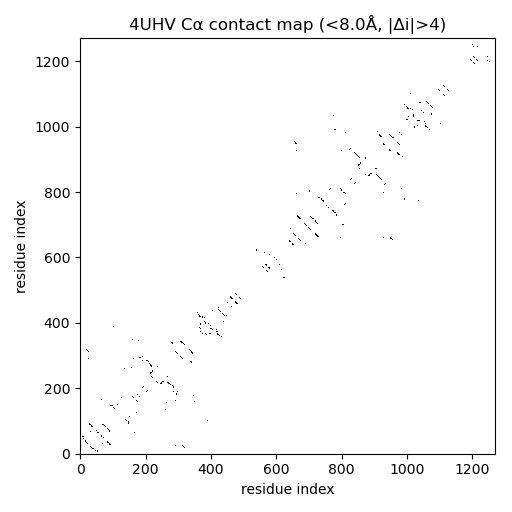 48.158 31.260 134.450 1.00 44.95 350 SER B C 1
ATOM 7971 O O . SER B 1 350 ? 47.953 31.901 133.415 1.00 42.39 350 SER B O 1
ATOM 7974 N N . GLN B 1 351 ? 49.059 31.589 135.366 1.00 44.06 351 GLN B N 1
ATOM 7975 C CA . GLN B 1 351 ? 50.103 32.552 135.152 1.00 44.90 351 GLN B CA 1
ATOM 7976 C C . GLN B 1 351 ? 51.402 31.731 135.140 1.00 42.91 351 GLN B C 1
ATOM 7977 O O . GLN B 1 351 ? 51.825 31.238 136.175 1.00 42.56 351 GLN B O 1
ATOM 7983 N N . SER B 1 352 ? 51.989 31.554 133.950 1.00 40.30 352 SER B N 1
ATOM 7984 C CA . SER B 1 352 ? 53.046 30.549 133.710 1.00 39.55 352 SER B CA 1
ATOM 7985 C C . SER B 1 352 ? 54.459 31.110 133.546 1.00 38.80 352 SER B C 1
ATOM 7986 O O . SER B 1 352 ? 54.644 32.291 133.244 1.00 38.74 352 SER B O 1
ATOM 7989 N N . PHE B 1 353 ? 55.452 30.237 133.719 1.00 38.73 353 PHE B N 1
ATOM 7990 C CA . PHE B 1 353 ? 56.871 30.648 133.727 1.00 36.76 353 PHE B CA 1
ATOM 7991 C C . PHE B 1 353 ? 57.579 30.637 132.360 1.00 35.57 353 PHE B C 1
ATOM 7992 O O . PHE B 1 353 ? 57.344 29.753 131.540 1.00 38.46 353 PHE B O 1
ATOM 8000 N N . ARG B 1 354 ? 58.440 31.639 132.149 1.00 35.47 354 ARG B N 1
ATOM 8001 C CA . ARG B 1 354 ? 59.409 31.696 131.040 1.00 35.06 354 ARG B CA 1
ATOM 8002 C C . ARG B 1 354 ? 60.715 32.384 131.488 1.00 37.09 354 ARG B C 1
ATOM 8003 O O . ARG B 1 354 ? 60.752 33.092 132.515 1.00 35.45 354 ARG B O 1
ATOM 8011 N N . LEU B 1 355 ? 61.781 32.181 130.716 1.00 36.32 355 LEU B N 1
ATOM 8012 C CA . LEU B 1 355 ? 63.116 32.651 131.101 1.00 36.80 355 LEU B CA 1
ATOM 8013 C C . LEU B 1 355 ? 63.419 34.043 130.565 1.00 35.83 355 LEU B C 1
ATOM 8014 O O . LEU B 1 355 ? 63.124 34.353 129.415 1.00 33.65 355 LEU B O 1
ATOM 8019 N N . LEU B 1 356 ? 64.061 34.861 131.386 1.00 36.13 356 LEU B N 1
ATOM 8020 C CA . LEU B 1 356 ? 64.529 36.141 130.917 1.00 36.72 356 LEU B CA 1
ATOM 8021 C C . LEU B 1 356 ? 65.824 35.946 130.177 1.00 35.40 356 LEU B C 1
ATOM 8022 O O . LEU B 1 356 ? 66.739 35.308 130.695 1.00 39.94 356 LEU B O 1
ATOM 8027 N N . PRO B 1 357 ? 65.888 36.456 128.935 1.00 34.38 357 PRO B N 1
ATOM 8028 C CA . PRO B 1 357 ? 67.126 36.466 128.170 1.00 33.62 357 PRO B CA 1
ATOM 8029 C C . PRO B 1 357 ? 68.164 37.382 128.818 1.00 33.33 357 PRO B C 1
ATOM 8030 O O . PRO B 1 357 ? 67.805 38.420 129.353 1.00 31.13 357 PRO B O 1
ATOM 8034 N N . GLN B 1 358 ? 69.426 36.948 128.816 1.00 37.39 358 GLN B N 1
ATOM 8035 C CA . GLN B 1 358 ? 70.554 37.769 129.267 1.00 38.32 358 GLN B CA 1
ATOM 8036 C C . GLN B 1 358 ? 71.875 37.184 128.766 1.00 41.40 358 GLN B C 1
ATOM 8037 O O . GLN B 1 358 ? 72.637 36.585 129.522 1.00 41.25 358 GLN B O 1
ATOM 8043 N N . THR B 1 359 ? 72.124 37.333 127.462 1.00 47.20 359 THR B N 1
ATOM 8044 C CA . THR B 1 359 ? 73.385 36.870 126.859 1.00 45.59 359 THR B CA 1
ATOM 8045 C C . THR B 1 359 ? 73.661 37.534 125.493 1.00 46.59 359 THR B C 1
ATOM 8046 O O . THR B 1 359 ? 72.770 37.587 124.627 1.00 46.88 359 THR B O 1
ATOM 8050 N N . PRO B 1 360 ? 74.897 38.056 125.298 1.00 45.66 360 PRO B N 1
ATOM 8051 C CA . PRO B 1 360 ? 75.269 38.636 124.012 1.00 44.35 360 PRO B CA 1
ATOM 8052 C C . PRO B 1 360 ? 74.919 37.716 122.858 1.00 45.59 360 PRO B C 1
ATOM 8053 O O . PRO B 1 360 ? 75.209 36.522 122.911 1.00 46.61 360 PRO B O 1
ATOM 8057 N N . VAL B 1 361 ? 74.264 38.263 121.843 1.00 44.29 361 VAL B N 1
ATOM 8058 C CA . VAL B 1 361 ? 73.891 37.484 120.665 1.00 45.08 361 VAL B CA 1
ATOM 8059 C C . VAL B 1 361 ? 75.111 37.335 119.728 1.00 44.96 361 VAL B C 1
ATOM 8060 O O . VAL B 1 361 ? 75.528 38.315 119.105 1.00 48.30 361 VAL B O 1
ATOM 8064 N N . PRO B 1 362 ? 75.673 36.102 119.600 1.00 46.06 362 PRO B N 1
ATOM 8065 C CA . PRO B 1 362 ? 77.039 35.881 119.061 1.00 44.65 362 PRO B CA 1
ATOM 8066 C C . PRO B 1 362 ? 77.533 36.965 118.106 1.00 43.80 362 PRO B C 1
ATOM 8067 O O . PRO B 1 362 ? 77.046 37.101 116.980 1.00 47.15 362 PRO B O 1
ATOM 8071 N N . VAL B 1 363 ? 78.531 37.699 118.567 1.00 43.84 363 VAL B N 1
ATOM 8072 C CA . VAL B 1 363 ? 78.807 39.049 118.079 1.00 43.23 363 VAL B CA 1
ATOM 8073 C C . VAL B 1 363 ? 79.610 39.040 116.774 1.00 40.52 363 VAL B C 1
ATOM 8074 O O . VAL B 1 363 ? 80.824 39.207 116.779 1.00 41.00 363 VAL B O 1
ATOM 8078 N N . VAL B 1 364 ? 78.899 38.805 115.670 1.00 38.41 364 VAL B N 1
ATOM 8079 C CA . VAL B 1 364 ? 79.461 38.842 114.313 1.00 35.48 364 VAL B CA 1
ATOM 8080 C C . VAL B 1 364 ? 79.404 40.275 113.813 1.00 32.35 364 VAL B C 1
ATOM 8081 O O . VAL B 1 364 ? 78.452 40.692 113.158 1.00 32.72 364 VAL B O 1
ATOM 8085 N N . ARG B 1 365 ? 80.467 41.002 114.119 1.00 32.16 365 ARG B N 1
ATOM 8086 C CA . ARG B 1 365 ? 80.544 42.439 113.974 1.00 30.60 365 ARG B CA 1
ATOM 8087 C C . ARG B 1 365 ? 80.920 42.922 112.554 1.00 30.79 365 ARG B C 1
ATOM 8088 O O . ARG B 1 365 ? 81.007 44.121 112.326 1.00 31.10 365 ARG B O 1
ATOM 8096 N N . GLY B 1 366 ? 81.138 41.996 111.614 1.00 31.27 366 GLY B N 1
ATOM 8097 C CA . GLY B 1 366 ? 81.426 42.331 110.212 1.00 27.92 366 GLY B CA 1
ATOM 8098 C C . GLY B 1 366 ? 81.375 41.117 109.275 1.00 27.26 366 GLY B C 1
ATOM 8099 O O . GLY B 1 366 ? 81.094 39.999 109.717 1.00 29.89 366 GLY B O 1
ATOM 8100 N N . PRO B 1 367 ? 81.667 41.318 107.976 1.00 25.59 367 PRO B N 1
ATOM 8101 C CA . PRO B 1 367 ? 81.591 40.227 106.997 1.00 26.40 367 PRO B CA 1
ATOM 8102 C C . PRO B 1 367 ? 82.765 39.295 107.031 1.00 25.76 367 PRO B C 1
ATOM 8103 O O . PRO B 1 367 ? 83.794 39.627 107.603 1.00 26.83 367 PRO B O 1
ATOM 8107 N N . GLN B 1 368 ? 82.586 38.140 106.405 1.00 27.55 368 GLN B N 1
ATOM 8108 C CA . GLN B 1 368 ? 83.633 37.165 106.195 1.00 25.70 368 GLN B CA 1
ATOM 8109 C C . GLN B 1 368 ? 83.813 37.033 104.703 1.00 26.87 368 GLN B C 1
ATOM 8110 O O . GLN B 1 368 ? 83.111 37.681 103.916 1.00 27.06 368 GLN B O 1
ATOM 8116 N N . THR B 1 369 ? 84.776 36.214 104.314 1.00 25.39 369 THR B N 1
ATOM 8117 C CA . THR B 1 369 ? 84.749 35.617 103.013 1.00 24.82 369 THR B CA 1
ATOM 8118 C C . THR B 1 369 ? 84.461 34.136 103.202 1.00 22.58 369 THR B C 1
ATOM 8119 O O . THR B 1 369 ? 84.506 33.608 104.321 1.00 23.08 369 THR B O 1
ATOM 8123 N N . ALA B 1 370 ? 84.124 33.496 102.096 1.00 20.20 370 ALA B N 1
ATOM 8124 C CA . ALA B 1 370 ? 83.793 32.099 102.041 1.00 17.76 370 ALA B CA 1
ATOM 8125 C C . ALA B 1 370 ? 84.096 31.545 100.635 1.00 17.96 370 ALA B C 1
ATOM 8126 O O . ALA B 1 370 ? 84.110 32.298 99.669 1.00 16.24 370 ALA B O 1
ATOM 8128 N N . VAL B 1 371 ? 84.337 30.249 100.522 1.00 17.87 371 VAL B N 1
ATOM 8129 C CA . VAL B 1 371 ? 84.447 29.604 99.193 1.00 17.29 371 VAL B CA 1
ATOM 8130 C C . VAL B 1 371 ? 83.051 29.125 98.792 1.00 17.66 371 VAL B C 1
ATOM 8131 O O . VAL B 1 371 ? 82.362 28.446 99.546 1.00 16.82 371 VAL B O 1
ATOM 8135 N N . VAL B 1 372 ? 82.620 29.502 97.595 1.00 17.51 372 VAL B N 1
ATOM 8136 C CA . VAL B 1 372 ? 81.362 29.029 97.050 1.00 18.83 372 VAL B CA 1
ATOM 8137 C C . VAL B 1 372 ? 81.640 27.620 96.586 1.00 20.71 372 VAL B C 1
ATOM 8138 O O . VAL B 1 372 ? 82.456 27.442 95.674 1.00 23.89 372 VAL B O 1
ATOM 8142 N N . VAL B 1 373 ? 80.930 26.637 97.136 1.00 22.38 373 VAL B N 1
ATOM 8143 C CA . VAL B 1 373 ? 81.370 25.228 97.091 1.00 23.54 373 VAL B CA 1
ATOM 8144 C C . VAL B 1 373 ? 80.594 24.098 96.345 1.00 25.94 373 VAL B C 1
ATOM 8145 O O . VAL B 1 373 ? 79.356 24.099 96.179 1.00 25.41 373 VAL B O 1
ATOM 8149 N N . GLY B 1 374 ? 81.412 23.119 95.938 1.00 29.06 374 GLY B N 1
ATOM 8150 C CA . GLY B 1 374 ? 81.009 21.816 95.418 1.00 31.15 374 GLY B CA 1
ATOM 8151 C C . GLY B 1 374 ? 82.273 21.129 94.902 1.00 32.09 374 GLY B C 1
ATOM 8152 O O . GLY B 1 374 ? 83.012 21.736 94.141 1.00 31.55 374 GLY B O 1
ATOM 8153 N N . PRO B 1 375 ? 82.562 19.876 95.334 1.00 33.71 375 PRO B N 1
ATOM 8154 C CA . PRO B 1 375 ? 83.844 19.272 94.952 1.00 33.54 375 PRO B CA 1
ATOM 8155 C C . PRO B 1 375 ? 84.000 19.028 93.437 1.00 33.32 375 PRO B C 1
ATOM 8156 O O . PRO B 1 375 ? 83.215 19.556 92.643 1.00 32.23 375 PRO B O 1
ATOM 8160 N N . LYS B 1 376 ? 85.006 18.258 93.040 1.00 31.81 376 LYS B N 1
ATOM 8161 C CA . LYS B 1 376 ? 85.454 18.299 91.641 1.00 33.50 376 LYS B CA 1
ATOM 8162 C C . LYS B 1 376 ? 84.378 17.911 90.626 1.00 34.06 376 LYS B C 1
ATOM 8163 O O . LYS B 1 376 ? 83.344 17.275 90.962 1.00 31.75 376 LYS B O 1
ATOM 8169 N N . GLY B 1 377 ? 84.648 18.321 89.387 1.00 33.85 377 GLY B N 1
ATOM 8170 C CA . GLY B 1 377 ? 83.792 18.062 88.252 1.00 34.56 377 GLY B CA 1
ATOM 8171 C C . GLY B 1 377 ? 82.664 19.064 88.093 1.00 36.43 377 GLY B C 1
ATOM 8172 O O . GLY B 1 377 ? 81.968 19.029 87.085 1.00 38.80 377 GLY B O 1
ATOM 8173 N N . GLU B 1 378 ? 82.468 19.961 89.063 1.00 34.71 378 GLU B N 1
ATOM 8174 C CA . GLU B 1 378 ? 81.316 20.891 89.008 1.00 34.41 378 GLU B CA 1
ATOM 8175 C C . GLU B 1 378 ? 81.727 22.332 88.980 1.00 32.54 378 GLU B C 1
ATOM 8176 O O . GLU B 1 378 ? 82.720 22.725 89.614 1.00 33.21 378 GLU B O 1
ATOM 8182 N N . GLU B 1 379 ? 80.909 23.127 88.297 1.00 28.47 379 GLU B N 1
ATOM 8183 C CA . GLU B 1 379 ? 81.195 24.527 88.081 1.00 28.36 379 GLU B CA 1
ATOM 8184 C C . GLU B 1 379 ? 80.039 25.469 88.476 1.00 25.36 379 GLU B C 1
ATOM 8185 O O . GLU B 1 379 ? 80.310 26.614 88.866 1.00 27.82 379 GLU B O 1
ATOM 8191 N N . ILE B 1 380 ? 78.782 25.007 88.333 1.00 24.88 380 ILE B N 1
ATOM 8192 C CA . ILE B 1 380 ? 77.545 25.800 88.600 1.00 24.65 380 ILE B CA 1
ATOM 8193 C C . ILE B 1 380 ? 76.474 25.090 89.428 1.00 24.58 380 ILE B C 1
ATOM 8194 O O . ILE B 1 380 ? 75.787 24.198 88.919 1.00 27.81 380 ILE B O 1
ATOM 8199 N N . TRP B 1 381 ? 76.275 25.514 90.674 1.00 24.00 381 TRP B N 1
ATOM 8200 C CA . TRP B 1 381 ? 75.203 24.967 91.535 1.00 22.45 381 TRP B CA 1
ATOM 8201 C C . TRP B 1 381 ? 74.364 26.133 92.058 1.00 23.82 381 TRP B C 1
ATOM 8202 O O . TRP B 1 381 ? 74.678 26.722 93.085 1.00 24.65 381 TRP B O 1
ATOM 8213 N N . THR B 1 382 ? 73.317 26.510 91.327 1.00 24.29 382 THR B N 1
ATOM 8214 C CA . THR B 1 382 ? 72.411 27.577 91.791 1.00 23.42 382 THR B CA 1
ATOM 8215 C C . THR B 1 382 ? 71.003 27.070 92.050 1.00 23.05 382 THR B C 1
ATOM 8216 O O . THR B 1 382 ? 70.746 25.880 91.945 1.00 24.34 382 THR B O 1
ATOM 8220 N N . ASP B 1 383 ? 70.089 27.975 92.389 1.00 23.04 383 ASP B N 1
ATOM 8221 C CA . ASP B 1 383 ? 68.662 27.628 92.450 1.00 23.31 383 ASP B CA 1
ATOM 8222 C C . ASP B 1 383 ? 67.790 28.596 91.664 1.00 23.47 383 ASP B C 1
ATOM 8223 O O . ASP B 1 383 ? 68.284 29.333 90.802 1.00 26.29 383 ASP B O 1
ATOM 8228 N N . GLN B 1 384 ? 66.482 28.553 91.927 1.00 22.65 384 GLN B N 1
ATOM 8229 C CA . GLN B 1 384 ? 65.521 29.338 91.171 1.00 21.95 384 GLN B CA 1
ATOM 8230 C C . GLN B 1 384 ? 65.671 30.823 91.437 1.00 20.63 384 GLN B C 1
ATOM 8231 O O . GLN B 1 384 ? 65.407 31.631 90.551 1.00 18.38 384 GLN B O 1
ATOM 8237 N N . TYR B 1 385 ? 66.091 31.210 92.633 1.00 19.85 385 TYR B N 1
ATOM 8238 C CA . TYR B 1 385 ? 66.232 32.661 92.916 1.00 20.28 385 TYR B CA 1
ATOM 8239 C C . TYR B 1 385 ? 67.663 33.160 92.757 1.00 19.90 385 TYR B C 1
ATOM 8240 O O . TYR B 1 385 ? 68.029 34.192 93.346 1.00 19.43 385 TYR B O 1
ATOM 8249 N N . GLY B 1 386 ? 68.484 32.457 91.984 1.00 20.01 386 GLY B N 1
ATOM 8250 C CA . GLY B 1 386 ? 69.902 32.862 91.840 1.00 20.55 386 GLY B CA 1
ATOM 8251 C C . GLY B 1 386 ? 70.623 32.846 93.186 1.00 21.37 386 GLY B C 1
ATOM 8252 O O . GLY B 1 386 ? 71.373 33.779 93.523 1.00 23.88 386 GLY B O 1
ATOM 8253 N N . ARG B 1 387 ? 70.391 31.785 93.956 1.00 18.70 387 ARG B N 1
ATOM 8254 C CA . ARG B 1 387 ? 71.165 31.521 95.170 1.00 19.09 387 ARG B CA 1
ATOM 8255 C C . ARG B 1 387 ? 72.310 30.536 94.922 1.00 19.62 387 ARG B C 1
ATOM 8256 O O . ARG B 1 387 ? 72.195 29.707 94.024 1.00 20.10 387 ARG B O 1
ATOM 8264 N N . VAL B 1 388 ? 73.432 30.682 95.646 1.00 19.19 388 VAL B N 1
ATOM 8265 C CA . VAL B 1 388 ? 74.515 29.660 95.689 1.00 20.34 388 VAL B CA 1
ATOM 8266 C C . VAL B 1 388 ? 74.727 29.170 97.129 1.00 20.26 388 VAL B C 1
ATOM 8267 O O . VAL B 1 388 ? 73.951 29.522 98.034 1.00 22.41 388 VAL B O 1
ATOM 8271 N N . LYS B 1 389 ? 75.744 28.328 97.310 1.00 20.00 389 LYS B N 1
ATOM 8272 C CA . LYS B 1 389 ? 76.067 27.662 98.604 1.00 20.29 389 LYS B CA 1
ATOM 8273 C C . LYS B 1 389 ? 77.563 27.786 98.892 1.00 20.38 389 LYS B C 1
ATOM 8274 O O . LYS B 1 389 ? 78.407 27.633 97.979 1.00 19.91 389 LYS B O 1
ATOM 8280 N N . VAL B 1 390 ? 77.898 28.066 100.157 1.00 21.28 390 VAL B N 1
ATOM 8281 C CA . VAL B 1 390 ? 79.293 28.320 100.534 1.00 20.16 390 VAL B CA 1
ATOM 8282 C C . VAL B 1 390 ? 79.788 27.441 101.672 1.00 18.86 390 VAL B C 1
ATOM 8283 O O . VAL B 1 390 ? 79.009 26.933 102.473 1.00 20.84 390 VAL B O 1
ATOM 8287 N N . HIS B 1 391 ? 81.100 27.245 101.737 1.00 19.81 391 HIS B N 1
ATOM 8288 C CA . HIS B 1 391 ? 81.765 26.893 103.037 1.00 19.97 391 HIS B CA 1
ATOM 8289 C C . HIS B 1 391 ? 82.530 28.083 103.543 1.00 20.37 391 HIS B C 1
ATOM 8290 O O . HIS B 1 391 ? 83.293 28.699 102.804 1.00 20.08 391 HIS B O 1
ATOM 8297 N N . PHE B 1 392 ? 82.319 28.416 104.815 1.00 22.56 392 PHE B N 1
ATOM 8298 C CA . PHE B 1 392 ? 83.125 29.412 105.479 1.00 23.53 392 PHE B CA 1
ATOM 8299 C C . PHE B 1 392 ? 84.475 28.791 105.856 1.00 25.73 392 PHE B C 1
ATOM 8300 O O . PHE B 1 392 ? 84.557 27.577 106.082 1.00 27.56 392 PHE B O 1
ATOM 8308 N N . HIS B 1 393 ? 85.536 29.600 105.935 1.00 26.48 393 HIS B N 1
ATOM 8309 C CA . HIS B 1 393 ? 86.905 29.057 106.072 1.00 26.18 393 HIS B CA 1
ATOM 8310 C C . HIS B 1 393 ? 87.166 28.393 107.433 1.00 30.38 393 HIS B C 1
ATOM 8311 O O . HIS B 1 393 ? 88.310 28.187 107.859 1.00 30.30 393 HIS B O 1
ATOM 8318 N N . TRP B 1 394 ? 86.080 28.030 108.101 1.00 33.39 394 TRP B N 1
ATOM 8319 C CA . TRP B 1 394 ? 86.132 27.336 109.371 1.00 33.36 394 TRP B CA 1
ATOM 8320 C C . TRP B 1 394 ? 85.235 26.114 109.253 1.00 35.13 394 TRP B C 1
ATOM 8321 O O . TRP B 1 394 ? 84.118 26.122 109.729 1.00 38.15 394 TRP B O 1
ATOM 8332 N N . ASP B 1 395 ? 85.696 25.076 108.568 1.00 38.98 395 ASP B N 1
ATOM 8333 C CA . ASP B 1 395 ? 84.941 23.819 108.558 1.00 38.72 395 ASP B CA 1
ATOM 8334 C C . ASP B 1 395 ? 85.841 22.596 108.738 1.00 39.27 395 ASP B C 1
ATOM 8335 O O . ASP B 1 395 ? 86.764 22.335 107.936 1.00 37.43 395 ASP B O 1
ATOM 8340 N N . ARG B 1 396 ? 85.518 21.852 109.797 1.00 36.01 396 ARG B N 1
ATOM 8341 C CA . ARG B 1 396 ? 86.097 20.561 110.110 1.00 35.52 396 ARG B CA 1
ATOM 8342 C C . ARG B 1 396 ? 84.952 19.550 110.094 1.00 33.94 396 ARG B C 1
ATOM 8343 O O . ARG B 1 396 ? 84.721 18.846 111.079 1.00 34.12 396 ARG B O 1
ATOM 8351 N N . HIS B 1 397 ? 84.204 19.535 108.984 1.00 35.14 397 HIS B N 1
ATOM 8352 C CA . HIS B 1 397 ? 82.977 18.716 108.847 1.00 32.70 397 HIS B CA 1
ATOM 8353 C C . HIS B 1 397 ? 82.823 18.056 107.468 1.00 33.96 397 HIS B C 1
ATOM 8354 O O . HIS B 1 397 ? 82.314 16.944 107.378 1.00 32.41 397 HIS B O 1
ATOM 8361 N N . ASP B 1 398 ? 83.216 18.755 106.398 1.00 33.16 398 ASP B N 1
ATOM 8362 C CA . ASP B 1 398 ? 83.407 18.111 105.095 1.00 34.21 398 ASP B CA 1
ATOM 8363 C C . ASP B 1 398 ? 84.401 18.872 104.230 1.00 36.11 398 ASP B C 1
ATOM 8364 O O . ASP B 1 398 ? 84.705 20.048 104.478 1.00 37.95 398 ASP B O 1
ATOM 8369 N N . GLN B 1 399 ? 84.907 18.175 103.218 1.00 37.74 399 GLN B N 1
ATOM 8370 C CA . GLN B 1 399 ? 85.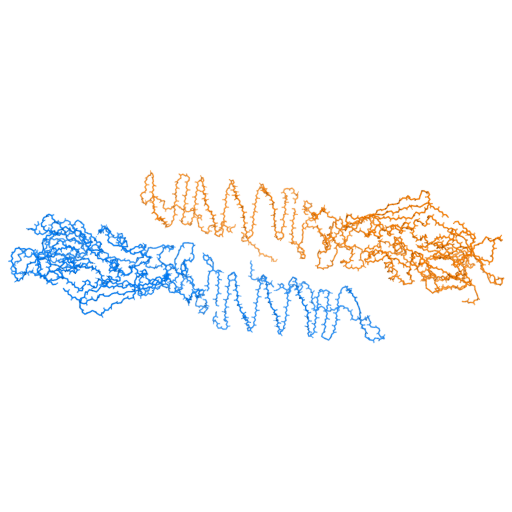469 18.803 102.022 1.00 36.05 399 GLN B CA 1
ATOM 8371 C C . GLN B 1 399 ? 84.321 19.559 101.362 1.00 36.25 399 GLN B C 1
ATOM 8372 O O . GLN B 1 399 ? 83.781 19.152 100.336 1.00 39.14 399 GLN B O 1
ATOM 8378 N N . SER B 1 400 ? 83.957 20.668 102.003 1.00 36.61 400 SER B N 1
ATOM 8379 C CA . SER B 1 400 ? 82.798 21.501 101.666 1.00 34.56 400 SER B CA 1
ATOM 8380 C C . SER B 1 400 ? 82.105 21.255 100.326 1.00 33.35 400 SER B C 1
ATOM 8381 O O . SER B 1 400 ? 82.726 21.293 99.242 1.00 33.06 400 SER B O 1
ATOM 8384 N N . ASN B 1 401 ? 80.800 21.034 100.419 1.00 27.17 401 ASN B N 1
ATOM 8385 C CA . ASN B 1 401 ? 80.013 20.564 99.307 1.00 22.77 401 ASN B CA 1
ATOM 8386 C C . ASN B 1 401 ? 78.602 21.102 99.441 1.00 22.18 401 ASN B C 1
ATOM 8387 O O . ASN B 1 401 ? 78.371 22.077 100.159 1.00 19.78 401 ASN B O 1
ATOM 8392 N N . GLU B 1 402 ? 77.642 20.462 98.790 1.00 21.80 402 GLU B N 1
ATOM 8393 C CA . GLU B 1 402 ? 76.276 21.005 98.765 1.00 23.69 402 GLU B CA 1
ATOM 8394 C C . GLU B 1 402 ? 75.610 21.043 100.155 1.00 22.01 402 GLU B C 1
ATOM 8395 O O . GLU B 1 402 ? 74.521 21.562 100.301 1.00 24.12 402 GLU B O 1
ATOM 8401 N N . ASN B 1 403 ? 76.288 20.549 101.177 1.00 21.77 403 ASN B N 1
ATOM 8402 C CA . ASN B 1 403 ? 75.756 20.560 102.534 1.00 22.76 403 ASN B CA 1
ATOM 8403 C C . ASN B 1 403 ? 76.409 21.574 103.441 1.00 21.60 403 ASN B C 1
ATOM 8404 O O . ASN B 1 403 ? 76.181 21.529 104.625 1.00 19.88 403 ASN B O 1
ATOM 8409 N N . SER B 1 404 ? 77.284 22.419 102.906 1.00 21.61 404 SER B N 1
ATOM 8410 C CA . SER B 1 404 ? 78.097 23.328 103.750 1.00 22.19 404 SER B CA 1
ATOM 8411 C C . SER B 1 404 ? 77.296 24.477 104.337 1.00 21.09 404 SER B C 1
ATOM 8412 O O . SER B 1 404 ? 77.679 25.034 105.362 1.00 22.09 404 SER B O 1
ATOM 8415 N N . SER B 1 405 ? 76.197 24.821 103.674 1.00 20.23 405 SER B N 1
ATOM 8416 C CA . SER B 1 405 ? 75.376 25.942 104.029 1.00 19.31 405 SER B CA 1
ATOM 8417 C C . SER B 1 405 ? 73.930 25.656 103.629 1.00 20.82 405 SER B C 1
ATOM 8418 O O . SER B 1 405 ? 73.619 24.579 103.060 1.00 19.50 405 SER B O 1
ATOM 8421 N N . CYS B 1 406 ? 73.071 26.619 103.973 1.00 20.06 406 CYS B N 1
ATOM 8422 C CA . CYS B 1 406 ? 71.747 26.814 103.386 1.00 18.48 406 CYS B CA 1
ATOM 8423 C C . CYS B 1 406 ? 71.995 27.598 102.131 1.00 17.88 406 CYS B C 1
ATOM 8424 O O . CYS B 1 406 ? 73.099 28.112 101.961 1.00 17.67 406 CYS B O 1
ATOM 8427 N N . TRP B 1 407 ? 71.011 27.721 101.228 1.00 18.77 407 TRP B N 1
ATOM 8428 C CA . TRP B 1 407 ? 71.195 28.604 100.069 1.00 17.93 407 TRP B CA 1
ATOM 8429 C C . TRP B 1 407 ? 71.274 30.065 100.462 1.00 18.63 407 TRP B C 1
ATOM 8430 O O . TRP B 1 407 ? 70.401 30.547 101.207 1.00 21.45 407 TRP B O 1
ATOM 8441 N N . ILE B 1 408 ? 72.247 30.784 99.902 1.00 15.81 408 ILE B N 1
ATOM 8442 C CA . ILE B 1 408 ? 72.501 32.168 100.191 1.00 16.53 408 ILE B CA 1
ATOM 8443 C C . ILE B 1 408 ? 72.264 33.054 98.951 1.00 16.74 408 ILE B C 1
ATOM 8444 O O . ILE B 1 408 ? 72.747 32.745 97.855 1.00 15.42 408 ILE B O 1
ATOM 8449 N N . ARG B 1 409 ? 71.512 34.132 99.140 1.00 16.68 409 ARG B N 1
ATOM 8450 C CA . ARG B 1 409 ? 71.258 35.073 98.045 1.00 17.48 409 ARG B CA 1
ATOM 8451 C C . ARG B 1 409 ? 72.492 35.892 97.649 1.00 17.49 409 ARG B C 1
ATOM 8452 O O . ARG B 1 409 ? 73.401 36.076 98.440 1.00 16.27 409 ARG B O 1
ATOM 8460 N N . VAL B 1 410 ? 72.510 36.391 96.422 1.00 17.49 410 VAL B N 1
ATOM 8461 C CA . VAL B 1 410 ? 73.656 37.148 95.937 1.00 19.16 410 VAL B CA 1
ATOM 8462 C C . VAL B 1 410 ? 73.221 38.593 95.744 1.00 20.55 410 VAL B C 1
ATOM 8463 O O . VAL B 1 410 ? 72.050 38.854 95.431 1.00 23.96 410 VAL B O 1
ATOM 8467 N N . SER B 1 411 ? 74.120 39.538 96.017 1.00 21.09 411 SER B N 1
ATOM 8468 C CA . SER B 1 411 ? 73.813 40.948 95.776 1.00 22.03 411 SER B CA 1
ATOM 8469 C C . SER B 1 411 ? 74.225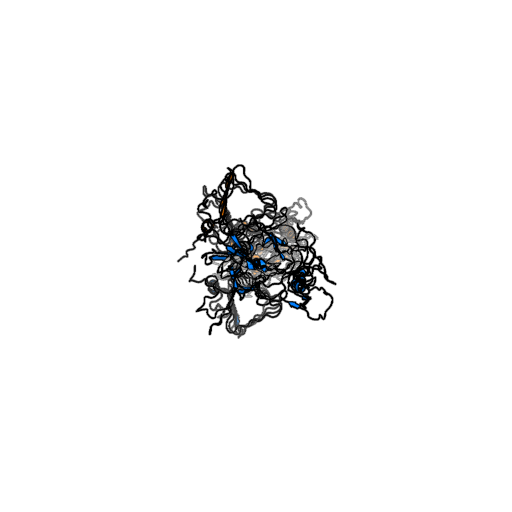 41.500 94.410 1.00 23.30 411 SER B C 1
ATOM 8470 O O . SER B 1 411 ? 75.285 42.143 94.275 1.00 26.02 411 SER B O 1
ATOM 8473 N N . GLN B 1 412 ? 73.335 41.340 93.431 1.00 22.04 412 GLN B N 1
ATOM 8474 C CA . GLN B 1 412 ? 73.610 41.786 92.055 1.00 22.72 412 GLN B CA 1
ATOM 8475 C C . GLN B 1 412 ? 73.802 43.280 91.944 1.00 21.45 412 GLN B C 1
ATOM 8476 O O . GLN B 1 412 ? 73.489 44.022 92.866 1.00 20.29 412 GLN B O 1
ATOM 8482 N N . ALA B 1 413 ? 74.334 43.719 90.808 1.00 21.56 413 ALA B N 1
ATOM 8483 C CA . ALA B 1 413 ? 74.526 45.149 90.536 1.00 22.88 413 ALA B CA 1
ATOM 8484 C C . ALA B 1 413 ? 73.214 45.831 90.175 1.00 24.14 413 ALA B C 1
ATOM 8485 O O . ALA B 1 413 ? 73.026 47.050 90.440 1.00 24.26 413 ALA B O 1
ATOM 8487 N N . TRP B 1 414 ? 72.303 45.052 89.589 1.00 21.49 414 TRP B N 1
ATOM 8488 C CA . TRP B 1 414 ? 71.072 45.605 89.054 1.00 21.30 414 TRP B CA 1
ATOM 8489 C C . TRP B 1 414 ? 70.010 44.499 88.979 1.00 19.45 414 TRP B C 1
ATOM 8490 O O . TRP B 1 414 ? 70.140 43.539 88.225 1.00 16.92 414 TRP B O 1
ATOM 8501 N N . ALA B 1 415 ? 68.955 44.584 89.779 1.00 19.67 415 ALA B N 1
ATOM 8502 C CA . ALA B 1 415 ? 67.999 43.477 89.791 1.00 18.56 415 ALA B CA 1
ATOM 8503 C C . ALA B 1 415 ? 66.537 43.913 89.885 1.00 21.13 415 ALA B C 1
ATOM 8504 O O . ALA B 1 415 ? 66.150 44.593 90.847 1.00 20.62 415 ALA B O 1
ATOM 8506 N N . GLY B 1 416 ? 65.747 43.541 88.867 1.00 20.95 416 GLY B N 1
ATOM 8507 C CA . GLY B 1 416 ? 64.325 43.925 88.753 1.00 22.35 416 GLY B CA 1
ATOM 8508 C C . GLY B 1 416 ? 63.386 42.798 88.311 1.00 24.48 416 GLY B C 1
ATOM 8509 O O . GLY B 1 416 ? 63.827 41.665 88.128 1.00 29.39 416 GLY B O 1
ATOM 8510 N N . LYS B 1 417 ? 62.102 43.104 88.104 1.00 24.37 417 LYS B N 1
ATOM 8511 C CA . LYS B 1 417 ? 61.076 42.063 87.859 1.00 25.76 417 LYS B CA 1
ATOM 8512 C C . LYS B 1 417 ? 61.274 41.249 86.599 1.00 25.16 417 LYS B C 1
ATOM 8513 O O . LYS B 1 417 ? 60.717 41.550 85.551 1.00 27.50 417 LYS B O 1
ATOM 8519 N N . ASN B 1 418 ? 62.039 40.186 86.735 1.00 25.08 418 ASN B N 1
ATOM 8520 C CA . ASN B 1 418 ? 62.416 39.324 85.608 1.00 23.27 418 ASN B CA 1
ATOM 8521 C C . ASN B 1 418 ? 63.229 40.042 84.519 1.00 21.87 418 ASN B C 1
ATOM 8522 O O . ASN B 1 418 ? 63.115 39.726 83.315 1.00 18.79 418 ASN B O 1
ATOM 8527 N N . TRP B 1 419 ? 64.094 40.949 84.989 1.00 20.04 419 TRP B N 1
ATOM 8528 C CA . TRP B 1 419 ? 65.020 41.755 84.187 1.00 19.37 419 TRP B CA 1
ATOM 8529 C C . TRP B 1 419 ? 66.134 42.330 85.100 1.00 22.98 419 TRP B C 1
ATOM 8530 O O . TRP B 1 419 ? 65.911 42.533 86.300 1.00 20.15 419 TRP B O 1
ATOM 8541 N N . GLY B 1 420 ? 67.329 42.560 84.548 1.00 23.61 420 GLY B N 1
ATOM 8542 C CA . GLY B 1 420 ? 68.448 43.036 85.347 1.00 25.96 420 GLY B CA 1
ATOM 8543 C C . GLY B 1 420 ? 69.665 42.117 85.353 1.00 23.71 420 GLY B C 1
ATOM 8544 O O . GLY B 1 420 ? 69.647 41.038 84.776 1.00 28.26 420 GLY B O 1
ATOM 8545 N N . SER B 1 421 ? 70.722 42.559 86.020 1.00 22.89 421 SER B N 1
ATOM 8546 C CA . SER B 1 421 ? 72.040 41.884 85.983 1.00 21.95 421 SER B CA 1
ATOM 8547 C C . SER B 1 421 ? 72.050 40.506 86.645 1.00 22.49 421 SER B C 1
ATOM 8548 O O . SER B 1 421 ? 71.424 40.313 87.693 1.00 21.75 421 SER B O 1
ATOM 8559 N N . GLN B 1 423 ? 75.342 37.527 87.407 1.00 20.23 423 GLN B N 1
ATOM 8560 C CA . GLN B 1 423 ? 76.537 36.661 87.337 1.00 20.57 423 GLN B CA 1
ATOM 8561 C C . GLN B 1 423 ? 76.625 35.788 88.592 1.00 20.02 423 GLN B C 1
ATOM 8562 O O . GLN B 1 423 ? 77.088 36.256 89.641 1.00 19.23 423 GLN B O 1
ATOM 8568 N N . ILE B 1 424 ? 76.234 34.520 88.481 1.00 22.44 424 ILE B N 1
ATOM 8569 C CA . ILE B 1 424 ? 76.148 33.675 89.671 1.00 22.51 424 ILE B CA 1
ATOM 8570 C C . ILE B 1 424 ? 77.547 33.110 89.935 1.00 22.40 424 ILE B C 1
ATOM 8571 O O . ILE B 1 424 ? 78.251 32.681 88.992 1.00 21.62 424 ILE B O 1
ATOM 8576 N N . PRO B 1 425 ? 77.977 33.159 91.207 1.00 19.22 425 PRO B N 1
ATOM 8577 C CA . PRO B 1 425 ? 79.266 32.624 91.623 1.00 18.20 425 PRO B CA 1
ATOM 8578 C C . PRO B 1 425 ? 79.565 31.178 91.278 1.00 18.84 425 PRO B C 1
ATOM 8579 O O . PRO B 1 425 ? 78.836 30.256 91.721 1.00 21.47 425 PRO B O 1
ATOM 8583 N N . ARG B 1 426 ? 80.662 30.955 90.559 1.00 16.81 426 ARG B N 1
ATOM 8584 C CA . ARG B 1 426 ? 81.092 29.572 90.269 1.00 19.17 426 ARG B CA 1
ATOM 8585 C C . ARG B 1 426 ? 81.670 28.896 91.487 1.00 18.18 426 ARG B C 1
ATOM 8586 O O . ARG B 1 426 ? 82.118 29.549 92.405 1.00 21.04 426 ARG B O 1
ATOM 8594 N N . ILE B 1 427 ? 81.655 27.576 91.471 1.00 19.21 427 ILE B N 1
ATOM 8595 C CA . ILE B 1 427 ? 82.151 26.774 92.574 1.00 20.38 427 ILE B CA 1
ATOM 8596 C C . ILE B 1 427 ? 83.675 26.828 92.609 1.00 20.16 427 ILE B C 1
ATOM 8597 O O . ILE B 1 427 ? 84.360 26.597 91.584 1.00 18.50 427 ILE B O 1
ATOM 8602 N N . GLY B 1 428 ? 84.196 27.147 93.792 1.00 19.77 428 GLY B N 1
ATOM 8603 C CA . GLY B 1 428 ? 85.617 27.326 94.031 1.00 21.23 428 GLY B CA 1
ATOM 8604 C C . GLY B 1 428 ? 86.121 28.751 94.169 1.00 21.58 428 GLY B C 1
ATOM 8605 O O . GLY B 1 428 ? 87.210 28.973 94.709 1.00 24.14 428 GLY B O 1
ATOM 8606 N N . GLN B 1 429 ? 85.347 29.723 93.698 1.00 21.43 429 GLN B N 1
ATOM 8607 C CA . GLN B 1 429 ? 85.752 31.113 93.798 1.00 20.74 429 GLN B CA 1
ATOM 8608 C C . GLN B 1 429 ? 85.137 31.756 95.013 1.00 19.81 429 GLN B C 1
ATOM 8609 O O . GLN B 1 429 ? 84.073 31.357 95.472 1.00 18.29 429 GLN B O 1
ATOM 8615 N N . GLU B 1 430 ? 85.865 32.743 95.532 1.00 19.96 430 GLU B N 1
ATOM 8616 C CA . GLU B 1 430 ? 85.631 33.292 96.865 1.00 19.27 430 GLU B CA 1
ATOM 8617 C C . GLU B 1 430 ? 84.674 34.473 96.781 1.00 19.18 430 GLU B C 1
ATOM 8618 O O . GLU B 1 430 ? 84.557 35.126 95.731 1.00 18.75 430 GLU B O 1
ATOM 8624 N N . VAL B 1 431 ? 83.940 34.705 97.885 1.00 18.05 431 VAL B N 1
ATOM 8625 C CA . VAL B 1 431 ? 82.983 35.808 97.940 1.00 16.09 431 VAL B CA 1
ATOM 8626 C C . VAL B 1 431 ? 83.123 36.585 99.227 1.00 15.87 431 VAL B C 1
ATOM 8627 O O . VAL B 1 431 ? 83.995 36.304 100.030 1.00 15.57 431 VAL B O 1
ATOM 8631 N N . ILE B 1 432 ? 82.324 37.638 99.321 1.00 16.47 432 ILE B N 1
ATOM 8632 C CA . ILE B 1 432 ? 82.112 38.386 100.550 1.00 17.62 432 ILE B CA 1
ATOM 8633 C C . ILE B 1 432 ? 80.726 38.068 101.084 1.00 17.10 432 ILE B C 1
ATOM 8634 O O . ILE B 1 432 ? 79.720 38.227 100.397 1.00 16.10 432 ILE B O 1
ATOM 8639 N N . VAL B 1 433 ? 80.677 37.653 102.352 1.00 18.07 433 VAL B N 1
ATOM 8640 C CA . VAL B 1 433 ? 79.425 37.393 102.988 1.00 18.35 433 VAL B CA 1
ATOM 8641 C C . VAL B 1 433 ? 79.123 38.298 104.194 1.00 19.48 433 VAL B C 1
ATOM 8642 O O . VAL B 1 433 ? 79.881 38.336 105.194 1.00 18.70 433 VAL B O 1
ATOM 8646 N N . SER B 1 434 ? 78.000 39.011 104.114 1.00 18.02 434 SER B N 1
ATOM 8647 C CA . SER B 1 434 ? 77.542 39.874 105.216 1.00 17.98 434 SER B CA 1
ATOM 8648 C C . SER B 1 434 ? 76.501 39.121 106.002 1.00 17.28 434 SER B C 1
ATOM 8649 O O . SER B 1 434 ? 76.165 38.010 105.664 1.00 15.23 434 SER B O 1
ATOM 8652 N N . PHE B 1 435 ? 76.001 39.682 107.088 1.00 17.97 435 PHE B N 1
ATOM 8653 C CA . PHE B 1 435 ? 75.011 38.976 107.852 1.00 18.37 435 PHE B CA 1
ATOM 8654 C C . PHE B 1 435 ? 73.883 39.921 108.281 1.00 19.31 435 PHE B C 1
ATOM 8655 O O . PHE B 1 435 ? 74.118 40.975 108.901 1.00 20.18 435 PHE B O 1
ATOM 8663 N N . LEU B 1 436 ? 72.655 39.597 107.913 1.00 19.91 436 LEU B N 1
ATOM 8664 C CA . LEU B 1 436 ? 71.581 40.555 108.053 1.00 21.07 436 LEU B CA 1
ATOM 8665 C C . LEU B 1 436 ? 71.377 40.899 109.513 1.00 22.86 436 LEU B C 1
ATOM 8666 O O . LEU B 1 436 ? 71.051 40.026 110.366 1.00 19.34 436 LEU B O 1
ATOM 8671 N N . GLU B 1 437 ? 71.666 42.179 109.769 1.00 22.22 437 GLU B N 1
ATOM 8672 C CA . GLU B 1 437 ? 71.685 42.787 111.094 1.00 21.35 437 GLU B CA 1
ATOM 8673 C C . GLU B 1 437 ? 72.796 42.201 111.952 1.00 21.28 437 GLU B C 1
ATOM 8674 O O . GLU B 1 437 ? 72.813 42.422 113.149 1.00 20.03 437 GLU B O 1
ATOM 8680 N N . GLY B 1 438 ? 73.717 41.479 111.310 1.00 21.63 438 GLY B N 1
ATOM 8681 C CA . GLY B 1 438 ? 74.855 40.824 111.930 1.00 22.02 438 GLY B CA 1
ATOM 8682 C C . GLY B 1 438 ? 74.560 39.493 112.612 1.00 22.72 438 GLY B C 1
ATOM 8683 O O . GLY B 1 438 ? 75.284 39.096 113.514 1.00 20.71 438 GLY B O 1
ATOM 8684 N N . ASP B 1 439 ? 73.517 38.798 112.151 1.00 23.96 439 ASP B N 1
ATOM 8685 C CA . ASP B 1 439 ? 73.112 37.494 112.701 1.00 23.89 439 ASP B CA 1
ATOM 8686 C C . ASP B 1 439 ? 73.847 36.365 111.975 1.00 24.64 439 ASP B C 1
ATOM 8687 O O . ASP B 1 439 ? 73.736 36.233 110.757 1.00 27.53 439 ASP B O 1
ATOM 8692 N N . PRO B 1 440 ? 74.616 35.553 112.715 1.00 23.53 440 PRO B N 1
ATOM 8693 C CA . PRO B 1 440 ? 75.338 34.447 112.086 1.00 23.34 440 PRO B CA 1
ATOM 8694 C C . PRO B 1 440 ? 74.446 33.337 111.495 1.00 23.27 440 PRO B C 1
ATOM 8695 O O . PRO B 1 440 ? 74.971 32.426 110.882 1.00 21.12 440 PRO B O 1
ATOM 8699 N N . ASP B 1 441 ? 73.126 33.412 111.697 1.00 21.81 441 ASP B N 1
ATOM 8700 C CA . ASP B 1 441 ? 72.193 32.475 111.102 1.00 21.09 441 ASP B CA 1
ATOM 8701 C C . ASP B 1 441 ? 71.651 33.003 109.780 1.00 19.79 441 ASP B C 1
ATOM 8702 O O . ASP B 1 441 ? 70.850 32.327 109.181 1.00 21.15 441 ASP B O 1
ATOM 8707 N N . ARG B 1 442 ? 72.034 34.218 109.362 1.00 19.60 442 ARG B N 1
ATOM 8708 C CA . ARG B 1 442 ? 71.475 34.876 108.158 1.00 18.85 442 ARG B CA 1
ATOM 8709 C C . ARG B 1 442 ? 72.567 35.481 107.272 1.00 18.48 442 ARG B C 1
ATOM 8710 O O . ARG B 1 442 ? 72.752 36.705 107.191 1.00 18.70 442 ARG B O 1
ATOM 8718 N N . PRO B 1 443 ? 73.314 34.614 106.617 1.00 15.65 443 PRO B N 1
ATOM 8719 C CA . PRO B 1 443 ? 74.272 35.135 105.668 1.00 15.79 443 PRO B CA 1
ATOM 8720 C C . PRO B 1 443 ? 73.588 35.850 104.501 1.00 15.48 443 PRO B C 1
ATOM 8721 O O . PRO B 1 443 ? 72.395 35.593 104.236 1.00 15.09 443 PRO B O 1
ATOM 8725 N N . ILE B 1 444 ? 74.324 36.753 103.851 1.00 15.35 444 ILE B N 1
ATOM 8726 C CA . ILE B 1 444 ? 73.984 37.170 102.477 1.00 15.09 444 ILE B CA 1
ATOM 8727 C C . ILE B 1 444 ? 75.259 37.520 101.673 1.00 14.73 444 ILE B C 1
ATOM 8728 O O . ILE B 1 444 ? 76.228 38.122 102.201 1.00 13.88 444 ILE B O 1
ATOM 8733 N N . ILE B 1 445 ? 75.274 37.105 100.406 1.00 14.22 445 ILE B N 1
ATOM 8734 C CA . ILE B 1 445 ? 76.477 37.217 99.588 1.00 14.31 445 ILE B CA 1
ATOM 8735 C C . ILE B 1 445 ? 76.455 38.595 98.988 1.00 14.35 445 ILE B C 1
ATOM 8736 O O . ILE B 1 445 ? 75.511 38.972 98.285 1.00 15.50 445 ILE B O 1
ATOM 8741 N N . THR B 1 446 ? 77.517 39.341 99.228 1.00 15.31 446 THR B N 1
ATOM 8742 C CA . THR B 1 446 ? 77.504 40.742 98.920 1.00 15.61 446 THR B CA 1
ATOM 8743 C C . THR B 1 446 ? 78.706 41.219 98.076 1.00 16.03 446 THR B C 1
ATOM 8744 O O . THR B 1 446 ? 79.020 42.379 98.065 1.00 16.80 446 THR B O 1
ATOM 8748 N N . GLY B 1 447 ? 79.343 40.349 97.307 1.00 17.33 447 GLY B N 1
ATOM 8749 C CA . GLY B 1 447 ? 80.464 40.803 96.496 1.00 18.35 447 GLY B CA 1
ATOM 8750 C C . GLY B 1 447 ? 81.441 39.686 96.216 1.00 20.39 447 GLY B C 1
ATOM 8751 O O . GLY B 1 447 ? 81.375 38.614 96.847 1.00 21.84 447 GLY B O 1
ATOM 8752 N N . ARG B 1 448 ? 82.359 39.916 95.278 1.00 19.39 448 ARG B N 1
ATOM 8753 C CA . ARG B 1 448 ? 83.317 38.878 94.937 1.00 19.56 448 ARG B CA 1
ATOM 8754 C C . ARG B 1 448 ? 84.762 39.276 95.262 1.00 20.53 448 ARG B C 1
ATOM 8755 O O . ARG B 1 448 ? 85.071 40.457 95.449 1.00 22.51 448 ARG B O 1
ATOM 8763 N N . VAL B 1 449 ? 85.674 38.314 95.261 1.00 19.50 449 VAL B N 1
ATOM 8764 C CA . VAL B 1 449 ? 87.086 38.686 95.341 1.00 18.94 449 VAL B CA 1
ATOM 8765 C C . VAL B 1 449 ? 88.047 37.720 94.694 1.00 17.62 449 VAL B C 1
ATOM 8766 O O . VAL B 1 449 ? 87.834 36.527 94.711 1.00 15.58 449 VAL B O 1
ATOM 8770 N N . TYR B 1 450 ? 89.144 38.296 94.185 1.00 19.10 450 TYR B N 1
ATOM 8771 C CA . TYR B 1 450 ? 90.279 37.557 93.647 1.00 18.10 450 TYR B CA 1
ATOM 8772 C C . TYR B 1 450 ? 91.296 37.239 94.704 1.00 18.97 450 TYR B C 1
ATOM 8773 O O . TYR B 1 450 ? 91.560 38.052 95.625 1.00 21.61 450 TYR B O 1
ATOM 8782 N N . ASN B 1 451 ? 91.865 36.044 94.541 1.00 18.85 451 ASN B N 1
ATOM 8783 C CA . ASN B 1 451 ? 92.929 35.505 95.349 1.00 19.73 451 ASN B CA 1
ATOM 8784 C C . ASN B 1 451 ? 94.017 34.857 94.474 1.00 20.33 451 ASN B C 1
ATOM 8785 O O . ASN B 1 451 ? 93.990 34.997 93.260 1.00 18.44 451 ASN B O 1
ATOM 8790 N N . ALA B 1 452 ? 94.980 34.184 95.112 1.00 20.01 452 ALA B N 1
ATOM 8791 C CA . ALA B 1 452 ? 96.053 33.460 94.430 1.00 21.07 452 ALA B CA 1
ATOM 8792 C C . ALA B 1 452 ? 95.636 32.293 93.503 1.00 22.01 452 ALA B C 1
ATOM 8793 O O . ALA B 1 452 ? 96.196 32.170 92.423 1.00 24.28 452 ALA B O 1
ATOM 8795 N N . GLU B 1 453 ? 94.684 31.442 93.896 1.00 21.45 453 GLU B N 1
ATOM 8796 C CA . GLU B 1 453 ? 94.126 30.405 92.978 1.00 21.97 453 GLU B CA 1
ATOM 8797 C C . GLU B 1 453 ? 93.176 31.001 91.903 1.00 21.94 453 GLU B C 1
ATOM 8798 O O . GLU B 1 453 ? 93.207 30.585 90.720 1.00 23.76 453 GLU B O 1
ATOM 8804 N N . GLN B 1 454 ? 92.330 31.945 92.322 1.00 21.26 454 GLN B N 1
ATOM 8805 C CA . GLN B 1 454 ? 91.384 32.659 91.452 1.00 19.81 454 GLN B CA 1
ATOM 8806 C C . GLN B 1 454 ? 91.931 34.033 91.057 1.00 20.20 454 GLN B C 1
ATOM 8807 O O . GLN B 1 454 ? 91.610 35.070 91.665 1.00 19.20 454 GLN B O 1
ATOM 8813 N N . THR B 1 455 ? 92.776 34.039 90.027 1.00 18.89 455 THR B N 1
ATOM 8814 C CA . THR B 1 455 ? 93.596 35.204 89.712 1.00 20.56 455 THR B CA 1
ATOM 8815 C C . THR B 1 455 ? 92.895 36.166 88.774 1.00 21.22 455 THR B C 1
ATOM 8816 O O . THR B 1 455 ? 91.963 35.766 88.091 1.00 19.04 455 THR B O 1
ATOM 8820 N N . VAL B 1 456 ? 93.346 37.434 88.773 1.00 22.65 456 VAL B N 1
ATOM 8821 C CA . VAL B 1 456 ? 92.793 38.477 87.887 1.00 24.89 456 VAL B CA 1
ATOM 8822 C C . VAL B 1 456 ? 92.947 38.029 86.428 1.00 23.84 456 VAL B C 1
ATOM 8823 O O . VAL B 1 456 ? 93.923 37.372 86.092 1.00 23.65 456 VAL B O 1
ATOM 8827 N N . PRO B 1 457 ? 91.961 38.355 85.578 1.00 25.30 457 PRO B N 1
ATOM 8828 C CA . PRO B 1 457 ? 91.862 37.977 84.170 1.00 25.57 457 PRO B CA 1
ATOM 8829 C C . PRO B 1 457 ? 92.964 38.408 83.214 1.00 25.86 457 PRO B C 1
ATOM 8830 O O . PRO B 1 457 ? 93.207 37.724 82.214 1.00 27.67 457 PRO B O 1
ATOM 8834 N N . TYR B 1 458 ? 93.589 39.537 83.507 1.00 28.31 458 TYR B N 1
ATOM 8835 C CA . TYR B 1 458 ? 94.485 40.224 82.576 1.00 29.25 458 TYR B CA 1
ATOM 8836 C C . TYR B 1 458 ? 95.973 40.218 82.984 1.00 30.26 458 TYR B C 1
ATOM 8837 O O . TYR B 1 458 ? 96.472 39.236 83.535 1.00 33.32 458 TYR B O 1
ATOM 8846 N N . GLU B 1 459 ? 96.665 41.308 82.655 1.00 28.93 459 GLU B N 1
ATOM 8847 C CA . GLU B 1 459 ? 98.103 41.476 82.809 1.00 27.51 459 GLU B CA 1
ATOM 8848 C C . GLU B 1 459 ? 98.341 42.240 84.102 1.00 26.58 459 GLU B C 1
ATOM 8849 O O . GLU B 1 459 ? 98.424 43.472 84.110 1.00 26.97 459 GLU B O 1
ATOM 8855 N N . LEU B 1 460 ? 98.413 41.531 85.217 1.00 26.66 460 LEU B N 1
ATOM 8856 C CA . LEU B 1 460 ? 98.604 42.249 86.442 1.00 26.39 460 LEU B CA 1
ATOM 8857 C C . LEU B 1 460 ? 99.848 41.917 87.234 1.00 26.05 460 LEU B C 1
ATOM 8858 O O . LEU B 1 460 ? 100.109 40.731 87.550 1.00 27.82 460 LEU B O 1
ATOM 8863 N N . PRO B 1 461 ? 100.751 42.889 87.233 1.00 25.91 461 PRO B N 1
ATOM 8864 C CA . PRO B 1 461 ? 100.365 44.060 87.973 1.00 26.10 461 PRO B CA 1
ATOM 8865 C C . PRO B 1 461 ? 100.730 45.170 86.982 1.00 25.75 461 PRO B C 1
ATOM 8866 O O . PRO B 1 461 ? 101.670 45.908 87.268 1.00 29.69 461 PRO B O 1
ATOM 8870 N N . ALA B 1 462 ? 100.073 45.219 85.808 1.00 24.37 462 ALA B N 1
ATOM 8871 C CA . ALA B 1 462 ? 100.556 45.985 84.611 1.00 24.00 462 ALA B CA 1
ATOM 8872 C C . ALA B 1 462 ? 99.482 46.825 83.875 1.00 24.09 462 ALA B C 1
ATOM 8873 O O . ALA B 1 462 ? 99.457 48.046 84.031 1.00 29.08 462 ALA B O 1
ATOM 8875 N N . ASN B 1 463 ? 98.583 46.224 83.107 1.00 23.93 463 ASN B N 1
ATOM 8876 C CA . ASN B 1 463 ? 97.498 47.034 82.497 1.00 24.70 463 ASN B CA 1
ATOM 8877 C C . ASN B 1 463 ? 96.264 47.207 83.399 1.00 22.42 463 ASN B C 1
ATOM 8878 O O . ASN B 1 463 ? 95.131 46.715 83.152 1.00 19.59 463 ASN B O 1
ATOM 8883 N N . ALA B 1 464 ? 96.548 47.961 84.452 1.00 20.57 464 ALA B N 1
ATOM 8884 C CA . ALA B 1 464 ? 95.580 48.517 85.361 1.00 19.01 464 ALA B CA 1
ATOM 8885 C C . ALA B 1 464 ? 94.516 49.392 84.684 1.00 18.93 464 ALA B C 1
ATOM 8886 O O . ALA B 1 464 ? 93.459 49.687 85.245 1.00 18.24 464 ALA B O 1
ATOM 8888 N N . THR B 1 465 ? 94.817 49.869 83.483 1.00 19.40 465 THR B N 1
ATOM 8889 C CA . THR B 1 465 ? 93.941 50.807 82.777 1.00 18.50 465 THR B CA 1
ATOM 8890 C C . THR B 1 465 ? 92.866 50.072 81.923 1.00 17.96 465 THR B C 1
ATOM 8891 O O . THR B 1 465 ? 91.997 50.671 81.273 1.00 21.34 465 THR B O 1
ATOM 8895 N N . GLN B 1 466 ? 92.955 48.764 81.879 1.00 17.13 466 GLN B N 1
ATOM 8896 C CA . GLN B 1 466 ? 92.002 47.962 81.143 1.00 15.86 466 GLN B CA 1
ATOM 8897 C C . GLN B 1 466 ? 90.920 47.546 82.117 1.00 16.36 466 GLN B C 1
ATOM 8898 O O . GLN B 1 466 ? 91.199 47.344 83.275 1.00 12.97 466 GLN B O 1
ATOM 8904 N N . SER B 1 467 ? 89.713 47.335 81.613 1.00 16.30 467 SER B N 1
ATOM 8905 C CA . SER B 1 467 ? 88.588 46.930 82.462 1.00 16.36 467 SER B CA 1
ATOM 8906 C C . SER B 1 467 ? 87.638 46.168 81.569 1.00 17.54 467 SER B C 1
ATOM 8907 O O . SER B 1 467 ? 87.853 46.115 80.360 1.00 19.71 467 SER B O 1
ATOM 8910 N N . GLY B 1 468 ? 86.588 45.592 82.133 1.00 19.48 468 GLY B N 1
ATOM 8911 C CA . GLY B 1 468 ? 85.679 44.776 81.329 1.00 21.53 468 GLY B CA 1
ATOM 8912 C C . GLY B 1 468 ? 85.166 43.549 82.037 1.00 23.85 468 GLY B C 1
ATOM 8913 O O . GLY B 1 468 ? 85.148 43.481 83.259 1.00 27.85 468 GLY B O 1
ATOM 8922 N N . LYS B 1 470 ? 85.131 39.217 81.370 1.00 20.81 470 LYS B N 1
ATOM 8923 C CA . LYS B 1 470 ? 85.336 38.033 80.576 1.00 21.55 470 LYS B CA 1
ATOM 8924 C C . LYS B 1 470 ? 84.798 36.814 81.276 1.00 19.93 470 LYS B C 1
ATOM 8925 O O . LYS B 1 470 ? 85.193 36.501 82.364 1.00 18.34 470 LYS B O 1
ATOM 8931 N N . SER B 1 471 ? 83.942 36.095 80.570 1.00 19.49 471 SER B N 1
ATOM 8932 C CA . SER B 1 471 ? 83.354 34.858 81.029 1.00 18.49 471 SER B CA 1
ATOM 8933 C C . SER B 1 471 ? 84.270 33.624 80.800 1.00 17.13 471 SER B C 1
ATOM 8934 O O . SER B 1 471 ? 85.454 33.758 80.514 1.00 17.48 471 SER B O 1
ATOM 8937 N N . ARG B 1 472 ? 83.727 32.428 80.937 1.00 17.28 472 ARG B N 1
ATOM 8938 C CA . ARG B 1 472 ? 84.492 31.158 80.705 1.00 16.40 472 ARG B CA 1
ATOM 8939 C C . ARG B 1 472 ? 83.513 30.061 80.338 1.00 16.83 472 ARG B C 1
ATOM 8940 O O . ARG B 1 472 ? 82.429 29.973 80.919 1.00 14.84 472 ARG B O 1
ATOM 8948 N N . SER B 1 473 ? 83.886 29.217 79.355 1.00 18.29 473 SER B N 1
ATOM 8949 C CA . SER B 1 473 ? 83.073 28.065 78.977 1.00 19.28 473 SER B CA 1
ATOM 8950 C C . SER B 1 473 ? 82.805 27.255 80.246 1.00 21.48 473 SER B C 1
ATOM 8951 O O . SER B 1 473 ? 83.666 27.139 81.078 1.00 20.28 473 SER B O 1
ATOM 8954 N N . SER B 1 474 ? 81.607 26.723 80.403 1.00 24.52 474 SER B N 1
ATOM 8955 C CA . SER B 1 474 ? 81.310 25.973 81.611 1.00 27.45 474 SER B CA 1
ATOM 8956 C C . SER B 1 474 ? 81.075 24.520 81.313 1.00 26.83 474 SER B C 1
ATOM 8957 O O . SER B 1 474 ? 80.303 24.168 80.418 1.00 30.72 474 SER B O 1
ATOM 8960 N N . LYS B 1 475 ? 81.678 23.703 82.174 1.00 29.34 475 LYS B N 1
ATOM 8961 C CA . LYS B 1 475 ? 82.144 22.355 81.878 1.00 27.34 475 LYS B CA 1
ATOM 8962 C C . LYS B 1 475 ? 83.208 22.437 80.753 1.00 26.40 475 LYS B C 1
ATOM 8963 O O . LYS B 1 475 ? 82.915 22.267 79.574 1.00 23.69 475 LYS B O 1
ATOM 8969 N N . GLY B 1 476 ? 84.444 22.709 81.182 1.00 26.62 476 GLY B N 1
ATOM 8970 C CA . GLY B 1 476 ? 85.615 22.885 80.299 1.00 28.75 476 GLY B CA 1
ATOM 8971 C C . GLY B 1 476 ? 86.226 24.278 80.453 1.00 29.79 476 GLY B C 1
ATOM 8972 O O . GLY B 1 476 ? 85.833 25.231 79.772 1.00 30.80 476 GLY B O 1
ATOM 8973 N N . GLY B 1 477 ? 87.168 24.403 81.375 1.00 31.77 477 GLY B N 1
ATOM 8974 C CA . GLY B 1 477 ? 87.832 25.671 81.646 1.00 32.25 477 GLY B CA 1
ATOM 8975 C C . GLY B 1 477 ? 89.175 25.728 80.972 1.00 32.01 477 GLY B C 1
ATOM 8976 O O . GLY B 1 477 ? 90.213 25.640 81.621 1.00 32.68 477 GLY B O 1
ATOM 8977 N N . THR B 1 478 ? 89.149 25.840 79.651 1.00 33.54 478 THR B N 1
ATOM 8978 C CA . THR B 1 478 ? 90.371 25.952 78.927 1.00 32.23 478 THR B CA 1
ATOM 8979 C C . THR B 1 478 ? 90.776 27.416 78.844 1.00 32.26 478 THR B C 1
ATOM 8980 O O . THR B 1 478 ? 90.004 28.255 78.354 1.00 27.72 478 THR B O 1
ATOM 8984 N N . PRO B 1 479 ? 92.008 27.723 79.300 1.00 34.48 479 PRO B N 1
ATOM 8985 C CA . PRO B 1 479 ? 92.472 29.093 79.436 1.00 35.98 479 PRO B CA 1
ATOM 8986 C C . PRO B 1 479 ? 92.278 29.997 78.225 1.00 37.85 479 PRO B C 1
ATOM 8987 O O . PRO B 1 479 ? 92.977 31.018 78.138 1.00 42.23 479 PRO B O 1
ATOM 8991 N N . ALA B 1 480 ? 91.369 29.638 77.304 1.00 35.14 480 ALA B N 1
ATOM 8992 C CA . ALA B 1 480 ? 90.848 30.587 76.331 1.00 32.96 480 ALA B CA 1
ATOM 8993 C C . ALA B 1 480 ? 89.520 30.193 75.599 1.00 30.21 480 ALA B C 1
ATOM 8994 O O . ALA B 1 480 ? 89.380 30.481 74.409 1.00 29.78 480 ALA B O 1
ATOM 8996 N N . ASN B 1 481 ? 88.555 29.579 76.290 1.00 26.92 481 ASN B N 1
ATOM 8997 C CA . ASN B 1 481 ? 87.180 29.493 75.760 1.00 24.87 481 ASN B CA 1
ATOM 8998 C C . ASN B 1 481 ? 86.234 30.478 76.460 1.00 25.57 481 ASN B C 1
ATOM 8999 O O . ASN B 1 481 ? 85.749 30.231 77.558 1.00 23.07 481 ASN B O 1
ATOM 9004 N N . PHE B 1 482 ? 85.926 31.580 75.786 1.00 25.65 482 PHE B N 1
ATOM 9005 C CA . PHE B 1 482 ? 85.340 32.718 76.475 1.00 23.25 482 PHE B CA 1
ATOM 9006 C C . PHE B 1 482 ? 84.755 33.771 75.584 1.00 22.56 482 PHE B C 1
ATOM 9007 O O . PHE B 1 482 ? 85.260 34.027 74.479 1.00 19.16 482 PHE B O 1
ATOM 9015 N N . ASN B 1 483 ? 83.696 34.381 76.099 1.00 20.90 483 ASN B N 1
ATOM 9016 C CA . ASN B 1 483 ? 83.110 35.568 75.527 1.00 20.18 483 ASN B CA 1
ATOM 9017 C C . ASN B 1 483 ? 83.644 36.772 76.306 1.00 20.43 483 ASN B C 1
ATOM 9018 O O . ASN B 1 483 ? 83.677 36.762 77.550 1.00 22.66 483 ASN B O 1
ATOM 9023 N N . GLU B 1 484 ? 84.107 37.813 75.641 1.00 18.95 484 GLU B N 1
ATOM 9024 C CA . GLU B 1 484 ? 84.631 38.977 76.430 1.00 16.24 484 GLU B CA 1
ATOM 9025 C C . GLU B 1 484 ? 84.316 40.314 75.800 1.00 16.00 484 GLU B C 1
ATOM 9026 O O . GLU B 1 484 ? 84.244 40.413 74.581 1.00 14.38 484 GLU B O 1
ATOM 9032 N N . ILE B 1 485 ? 84.074 41.319 76.656 1.00 14.99 485 ILE B N 1
ATOM 9033 C CA . ILE B 1 485 ? 83.956 42.712 76.284 1.00 14.24 485 ILE B CA 1
ATOM 9034 C C . ILE B 1 485 ? 85.028 43.438 77.119 1.00 15.21 485 ILE B C 1
ATOM 9035 O O . ILE B 1 485 ? 84.998 43.377 78.317 1.00 16.88 485 ILE B O 1
ATOM 9040 N N . ARG B 1 486 ? 85.963 44.145 76.493 1.00 16.19 486 ARG B N 1
ATOM 9041 C CA . ARG B 1 486 ? 87.107 44.755 77.242 1.00 16.41 486 ARG B CA 1
ATOM 9042 C C . ARG B 1 486 ? 87.357 46.179 76.730 1.00 17.07 486 ARG B C 1
ATOM 9043 O O . ARG B 1 486 ? 87.731 46.372 75.553 1.00 14.45 486 ARG B O 1
ATOM 9059 N N . GLU B 1 488 ? 89.882 49.220 76.867 1.00 21.30 488 GLU B N 1
ATOM 9060 C CA . GLU B 1 488 ? 91.275 49.629 77.268 1.00 20.37 488 GLU B CA 1
ATOM 9061 C C . GLU B 1 488 ? 91.415 51.139 77.102 1.00 19.23 488 GLU B C 1
ATOM 9062 O O . GLU B 1 488 ? 91.236 51.687 75.992 1.00 15.48 488 GLU B O 1
ATOM 9068 N N . ASP B 1 489 ? 91.734 51.824 78.200 1.00 19.23 489 ASP B N 1
ATOM 9069 C CA . ASP B 1 489 ? 91.746 53.297 78.237 1.00 18.66 489 ASP B CA 1
ATOM 9070 C C . ASP B 1 489 ? 93.109 53.980 78.194 1.00 19.34 489 ASP B C 1
ATOM 9071 O O . ASP B 1 489 ? 93.249 55.130 78.636 1.00 18.74 489 ASP B O 1
ATOM 9076 N N . LYS B 1 490 ? 94.121 53.306 77.650 1.00 17.80 490 LYS B N 1
ATOM 9077 C CA . LYS B 1 490 ? 95.462 53.894 77.603 1.00 17.65 490 LYS B CA 1
ATOM 9078 C C . LYS B 1 490 ? 95.576 54.795 76.397 1.00 17.36 490 LYS B C 1
ATOM 9079 O O . LYS B 1 490 ? 95.290 54.369 75.260 1.00 16.77 490 LYS B O 1
ATOM 9085 N N . LYS B 1 491 ? 96.017 56.024 76.641 1.00 17.60 491 LYS B N 1
ATOM 9086 C CA . LYS B 1 491 ? 96.051 57.064 75.613 1.00 19.53 491 LYS B CA 1
ATOM 9087 C C . LYS B 1 491 ? 96.905 56.649 74.387 1.00 20.03 491 LYS B C 1
ATOM 9088 O O . LYS B 1 491 ? 98.016 56.082 74.519 1.00 20.14 491 LYS B O 1
ATOM 9094 N N . GLY B 1 492 ? 96.321 56.849 73.206 1.00 20.65 492 GLY B N 1
ATOM 9095 C CA . GLY B 1 492 ? 96.938 56.495 71.913 1.00 20.29 492 GLY B CA 1
ATOM 9096 C C . GLY B 1 492 ? 96.755 55.046 71.515 1.00 20.21 492 GLY B C 1
ATOM 9097 O O . GLY B 1 492 ? 96.990 54.675 70.373 1.00 20.29 492 GLY B O 1
ATOM 9098 N N . ALA B 1 493 ? 96.360 54.220 72.479 1.00 20.61 493 ALA B N 1
ATOM 9099 C CA . ALA B 1 493 ? 96.290 52.758 72.348 1.00 18.86 493 ALA B CA 1
ATOM 9100 C C . ALA B 1 493 ? 94.971 52.270 72.943 1.00 18.91 493 ALA B C 1
ATOM 9101 O O . ALA B 1 493 ? 94.905 51.169 73.518 1.00 16.31 493 ALA B O 1
ATOM 9103 N N . GLU B 1 494 ? 93.939 53.096 72.795 1.00 16.95 494 GLU B N 1
ATOM 9104 C CA . GLU B 1 494 ? 92.593 52.774 73.275 1.00 16.83 494 GLU B CA 1
ATOM 9105 C C . GLU B 1 494 ? 91.896 51.805 72.347 1.00 18.19 494 GLU B C 1
ATOM 9106 O O . GLU B 1 494 ? 92.171 51.753 71.107 1.00 19.96 494 GLU B O 1
ATOM 9112 N N . GLN B 1 495 ? 91.026 50.988 72.928 1.00 16.10 495 GLN B N 1
ATOM 9113 C CA . GLN B 1 495 ? 90.400 49.949 72.137 1.00 16.17 495 GLN B CA 1
ATOM 9114 C C . GLN B 1 495 ? 89.138 49.440 72.796 1.00 16.09 495 GLN B C 1
ATOM 9115 O O . GLN B 1 495 ? 89.002 49.482 74.019 1.00 15.66 495 GLN B O 1
ATOM 9121 N N . LEU B 1 496 ? 88.198 48.964 71.991 1.00 14.99 496 LEU B N 1
ATOM 9122 C CA . LEU B 1 496 ? 87.072 48.252 72.533 1.00 15.97 496 LEU B CA 1
ATOM 9123 C C . LEU B 1 496 ? 87.065 46.877 71.870 1.00 17.43 496 LEU B C 1
ATOM 9124 O O . LEU B 1 496 ? 86.891 46.734 70.659 1.00 16.51 496 LEU B O 1
ATOM 9129 N N . TYR B 1 497 ? 87.259 45.851 72.681 1.00 16.01 497 TYR B N 1
ATOM 9130 C CA . TYR B 1 497 ? 87.345 44.537 72.149 1.00 16.78 497 TYR B CA 1
ATOM 9131 C C . TYR B 1 497 ? 86.164 43.634 72.628 1.00 16.02 497 TYR B C 1
ATOM 9132 O O . TYR B 1 497 ? 85.986 43.398 73.840 1.00 15.74 497 TYR B O 1
ATOM 9141 N N . ILE B 1 498 ? 85.345 43.192 71.663 1.00 15.11 498 ILE B N 1
ATOM 9142 C CA . ILE B 1 498 ? 84.296 42.189 71.814 1.00 14.61 498 ILE B CA 1
ATOM 9143 C C . ILE B 1 498 ? 84.642 40.790 71.227 1.00 15.65 498 ILE B C 1
ATOM 9144 O O . ILE B 1 498 ? 84.907 40.644 70.002 1.00 17.55 498 ILE B O 1
ATOM 9149 N N . HIS B 1 499 ? 84.558 39.748 72.044 1.00 16.05 499 HIS B N 1
ATOM 9150 C CA . HIS B 1 499 ? 84.968 38.404 71.640 1.00 14.69 499 HIS B CA 1
ATOM 9151 C C . HIS B 1 499 ? 83.848 37.440 71.878 1.00 15.60 499 HIS B C 1
ATOM 9152 O O . HIS B 1 499 ? 83.478 37.193 73.035 1.00 13.91 499 HIS B O 1
ATOM 9159 N N . ALA B 1 500 ? 83.269 36.895 70.796 1.00 13.76 500 ALA B N 1
ATOM 9160 C CA . ALA B 1 500 ? 82.232 35.897 70.926 1.00 13.57 500 ALA B CA 1
ATOM 9161 C C . ALA B 1 500 ? 82.892 34.535 70.655 1.00 14.77 500 ALA B C 1
ATOM 9162 O O . ALA B 1 500 ? 83.410 34.270 69.526 1.00 13.96 500 ALA B O 1
ATOM 9164 N N . GLU B 1 501 ? 82.878 33.712 71.709 1.00 14.75 501 GLU B N 1
ATOM 9165 C CA . GLU B 1 501 ? 83.502 32.426 71.762 1.00 14.06 501 GLU B CA 1
ATOM 9166 C C . GLU B 1 501 ? 82.910 31.456 70.737 1.00 14.19 501 GLU B C 1
ATOM 9167 O O . GLU B 1 501 ? 83.577 30.530 70.325 1.00 14.84 501 GLU B O 1
ATOM 9173 N N . ARG B 1 502 ? 81.651 31.634 70.380 1.00 14.86 502 ARG B N 1
ATOM 9174 C CA . ARG B 1 502 ? 81.096 30.953 69.245 1.00 14.75 502 ARG B CA 1
ATOM 9175 C C . ARG B 1 502 ? 80.324 31.896 68.355 1.00 14.60 502 ARG B C 1
ATOM 9176 O O . ARG B 1 502 ? 80.869 32.353 67.373 1.00 14.56 502 ARG B O 1
ATOM 9184 N N . ASN B 1 503 ? 79.064 32.162 68.687 1.00 14.65 503 ASN B N 1
ATOM 9185 C CA . ASN B 1 503 ? 78.109 32.832 67.791 1.00 13.29 503 ASN B CA 1
ATOM 9186 C C . ASN B 1 503 ? 77.596 34.153 68.335 1.00 13.69 503 ASN B C 1
ATOM 9187 O O . ASN B 1 503 ? 77.581 34.357 69.563 1.00 11.99 503 ASN B O 1
ATOM 9192 N N . GLN B 1 504 ? 77.319 35.105 67.443 1.00 12.71 504 GLN B N 1
ATOM 9193 C CA . GLN B 1 504 ? 76.850 36.444 67.852 1.00 11.25 504 GLN B CA 1
ATOM 9194 C C . GLN B 1 504 ? 75.602 36.783 67.072 1.00 10.88 504 GLN B C 1
ATOM 9195 O O . GLN B 1 504 ? 75.573 36.574 65.847 1.00 10.48 504 GLN B O 1
ATOM 9201 N N . ASP B 1 505 ? 74.571 37.318 67.763 1.00 9.85 505 ASP B N 1
ATOM 9202 C CA . ASP B 1 505 ? 73.252 37.513 67.132 1.00 9.87 505 ASP B CA 1
ATOM 9203 C C . ASP B 1 505 ? 72.549 38.843 67.390 1.00 10.09 505 ASP B C 1
ATOM 9204 O O . ASP B 1 505 ? 71.481 38.894 68.061 1.00 11.57 505 ASP B O 1
ATOM 9209 N N . ASN B 1 506 ? 73.078 39.946 66.817 1.00 9.73 506 ASN B N 1
ATOM 9210 C CA . ASN B 1 506 ? 72.667 41.326 67.200 1.00 9.64 506 ASN B CA 1
ATOM 9211 C C . ASN B 1 506 ? 71.316 41.657 66.618 1.00 10.22 506 ASN B C 1
ATOM 9212 O O . ASN B 1 506 ? 71.043 41.352 65.446 1.00 10.86 506 ASN B O 1
ATOM 9217 N N . LEU B 1 507 ? 70.391 42.172 67.425 1.00 10.33 507 LEU B N 1
ATOM 9218 C CA . LEU B 1 507 ? 69.082 42.549 66.933 1.00 10.97 507 LEU B CA 1
ATOM 9219 C C . LEU B 1 507 ? 68.747 43.950 67.281 1.00 12.07 507 LEU B C 1
ATOM 9220 O O . LEU B 1 507 ? 68.666 44.295 68.496 1.00 11.91 507 LEU B O 1
ATOM 9225 N N . VAL B 1 508 ? 68.489 44.730 66.243 1.00 12.04 508 VAL B N 1
ATOM 9226 C CA . VAL B 1 508 ? 68.131 46.123 66.339 1.00 12.02 508 VAL B CA 1
ATOM 9227 C C . VAL B 1 508 ? 66.695 46.361 65.835 1.00 12.79 508 VAL B C 1
ATOM 9228 O O . VAL B 1 508 ? 66.381 46.031 64.665 1.00 13.10 508 VAL B O 1
ATOM 9232 N N . GLU B 1 509 ? 65.825 46.900 66.698 1.00 13.42 509 GLU B N 1
ATOM 9233 C CA . GLU B 1 509 ? 64.348 46.939 66.443 1.00 14.09 509 GLU B CA 1
ATOM 9234 C C . GLU B 1 509 ? 63.883 48.015 65.455 1.00 14.34 509 GLU B C 1
ATOM 9235 O O . GLU B 1 509 ? 62.987 47.761 64.590 1.00 16.03 509 GLU B O 1
ATOM 9241 N N . ASN B 1 510 ? 64.467 49.196 65.555 1.00 14.77 510 ASN B N 1
ATOM 9242 C CA . ASN B 1 510 ? 64.346 50.236 64.513 1.00 15.53 510 ASN B CA 1
ATOM 9243 C C . ASN B 1 510 ? 65.623 50.449 63.653 1.00 15.46 510 ASN B C 1
ATOM 9244 O O . ASN B 1 510 ? 65.843 49.696 62.735 1.00 17.27 510 ASN B O 1
ATOM 9249 N N . ASP B 1 511 ? 66.443 51.463 63.911 1.00 16.62 511 ASP B N 1
ATOM 9250 C CA . ASP B 1 511 ? 67.589 51.803 63.093 1.00 16.18 511 ASP B CA 1
ATOM 9251 C C . ASP B 1 511 ? 68.925 51.611 63.751 1.00 17.99 511 ASP B C 1
ATOM 9252 O O . ASP B 1 511 ? 69.028 51.656 64.974 1.00 16.23 511 ASP B O 1
ATOM 9257 N N . ALA B 1 512 ? 69.956 51.551 62.919 1.00 17.48 512 ALA B N 1
ATOM 9258 C CA . ALA B 1 512 ? 71.334 51.366 63.372 1.00 16.98 512 ALA B CA 1
ATOM 9259 C C . ALA B 1 512 ? 72.202 52.299 62.569 1.00 17.28 512 ALA B C 1
ATOM 9260 O O . ALA B 1 512 ? 71.884 52.576 61.424 1.00 19.26 512 ALA B O 1
ATOM 9262 N N . SER B 1 513 ? 73.333 52.745 63.118 1.00 17.37 513 SER B N 1
ATOM 9263 C CA . SER B 1 513 ? 74.128 53.785 62.443 1.00 16.28 513 SER B CA 1
ATOM 9264 C C . SER B 1 513 ? 75.599 53.643 62.663 1.00 16.98 513 SER B C 1
ATOM 9265 O O . SER B 1 513 ? 76.170 54.443 63.397 1.00 18.74 513 SER B O 1
ATOM 9268 N N . LEU B 1 514 ? 76.264 52.683 62.007 1.00 15.79 514 LEU B N 1
ATOM 9269 C CA . LEU B 1 514 ? 77.694 52.555 62.207 1.00 14.91 514 LEU B CA 1
ATOM 9270 C C . LEU B 1 514 ? 78.550 53.693 61.532 1.00 15.99 514 LEU B C 1
ATOM 9271 O O . LEU B 1 514 ? 78.598 53.859 60.320 1.00 13.69 514 LEU B O 1
ATOM 9276 N N . SER B 1 515 ? 79.298 54.431 62.348 1.00 15.96 515 SER B N 1
ATOM 9277 C CA . SER B 1 515 ? 80.201 55.450 61.813 1.00 17.26 515 SER B CA 1
ATOM 9278 C C . SER B 1 515 ? 81.571 55.094 62.262 1.00 17.42 515 SER B C 1
ATOM 9279 O O . SER B 1 515 ? 81.813 55.049 63.472 1.00 20.37 515 SER B O 1
ATOM 9282 N N . VAL B 1 516 ? 82.459 54.816 61.324 1.00 17.89 516 VAL B N 1
ATOM 9283 C CA . VAL B 1 516 ? 83.866 54.603 61.618 1.00 17.16 516 VAL B CA 1
ATOM 9284 C C . VAL B 1 516 ? 84.639 55.755 61.014 1.00 18.44 516 VAL B C 1
ATOM 9285 O O . VAL B 1 516 ? 84.466 56.026 59.832 1.00 17.31 516 VAL B O 1
ATOM 9289 N N . GLY B 1 517 ? 85.526 56.360 61.831 1.00 20.97 517 GLY B N 1
ATOM 9290 C CA . GLY B 1 517 ? 86.327 57.557 61.470 1.00 21.28 517 GLY B CA 1
ATOM 9291 C C . GLY B 1 517 ? 87.549 57.337 60.574 1.00 21.20 517 GLY B C 1
ATOM 9292 O O . GLY B 1 517 ? 87.903 58.212 59.787 1.00 23.37 517 GLY B O 1
ATOM 9293 N N . HIS B 1 518 ? 88.231 56.204 60.730 1.00 21.17 518 HIS B N 1
ATOM 9294 C CA . HIS B 1 518 ? 89.304 55.766 59.813 1.00 21.92 518 HIS B CA 1
ATOM 9295 C C . HIS B 1 518 ? 88.786 54.527 59.064 1.00 20.62 518 HIS B C 1
ATOM 9296 O O . HIS B 1 518 ? 87.694 54.608 58.485 1.00 20.89 518 HIS B O 1
ATOM 9303 N N . ASP B 1 519 ? 89.520 53.409 59.058 1.00 19.34 519 ASP B N 1
ATOM 9304 C CA . ASP B 1 519 ? 89.184 52.256 58.253 1.00 17.43 519 ASP B CA 1
ATOM 9305 C C . ASP B 1 519 ? 88.403 51.122 58.926 1.00 17.65 519 ASP B C 1
ATOM 9306 O O . ASP B 1 519 ? 88.533 50.878 60.130 1.00 17.84 519 ASP B O 1
ATOM 9311 N N . ARG B 1 520 ? 87.668 50.355 58.117 1.00 16.63 520 ARG B N 1
ATOM 9312 C CA . ARG B 1 520 ? 87.143 49.073 58.546 1.00 16.91 520 ARG B CA 1
ATOM 9313 C C . ARG B 1 520 ? 87.726 47.987 57.673 1.00 16.74 520 ARG B C 1
ATOM 9314 O O . ARG B 1 520 ? 87.761 48.123 56.462 1.00 17.36 520 ARG B O 1
ATOM 9322 N N . ASN B 1 521 ? 88.150 46.893 58.298 1.00 15.89 521 ASN B N 1
ATOM 9323 C CA . ASN B 1 521 ? 88.550 45.684 57.595 1.00 15.42 521 ASN B CA 1
ATOM 9324 C C . ASN B 1 521 ? 87.615 44.601 58.104 1.00 14.30 521 ASN B C 1
ATOM 9325 O O . ASN B 1 521 ? 87.755 44.211 59.255 1.00 15.53 521 ASN B O 1
ATOM 9330 N N . LYS B 1 522 ? 86.658 44.139 57.278 1.00 12.58 522 LYS B N 1
ATOM 9331 C CA . LYS B 1 522 ? 85.803 42.980 57.600 1.00 12.08 522 LYS B CA 1
ATOM 9332 C C . LYS B 1 522 ? 86.191 41.706 56.867 1.00 12.54 522 LYS B C 1
ATOM 9333 O O . LYS B 1 522 ? 86.148 41.641 55.652 1.00 12.37 522 LYS B O 1
ATOM 9339 N N . SER B 1 523 ? 86.459 40.651 57.622 1.00 12.19 523 SER B N 1
ATOM 9340 C CA . SER B 1 523 ? 86.894 39.405 57.015 1.00 13.25 523 SER B CA 1
ATOM 9341 C C . SER B 1 523 ? 86.054 38.295 57.575 1.00 13.21 523 SER B C 1
ATOM 9342 O O . SER B 1 523 ? 86.131 38.018 58.759 1.00 13.69 523 SER B O 1
ATOM 9345 N N . ILE B 1 524 ? 85.186 37.719 56.741 1.00 12.67 524 ILE B N 1
ATOM 9346 C CA . ILE B 1 524 ? 84.345 36.590 57.113 1.00 12.28 524 ILE B CA 1
ATOM 9347 C C . ILE B 1 524 ? 84.954 35.318 56.534 1.00 13.13 524 ILE B C 1
ATOM 9348 O O . ILE B 1 524 ? 85.498 35.329 55.439 1.00 13.07 524 ILE B O 1
ATOM 9353 N N . GLY B 1 525 ? 84.843 34.213 57.271 1.00 14.75 525 GLY B N 1
ATOM 9354 C CA . GLY B 1 525 ? 85.510 32.953 56.894 1.00 16.22 525 GLY B CA 1
ATOM 9355 C C . GLY B 1 525 ? 84.934 32.155 55.740 1.00 16.48 525 GLY B C 1
ATOM 9356 O O . GLY B 1 525 ? 85.634 31.756 54.820 1.00 18.68 525 GLY B O 1
ATOM 9357 N N . HIS B 1 526 ? 83.662 31.865 55.815 1.00 18.74 526 HIS B N 1
ATOM 9358 C CA . HIS B 1 526 ? 83.025 30.967 54.878 1.00 19.77 526 HIS B CA 1
ATOM 9359 C C . HIS B 1 526 ? 82.017 31.824 54.101 1.00 19.86 526 HIS B C 1
ATOM 9360 O O . HIS B 1 526 ? 82.402 32.438 53.105 1.00 18.90 526 HIS B O 1
ATOM 9367 N N . ASP B 1 527 ? 80.779 31.971 54.569 1.00 20.02 527 ASP B N 1
ATOM 9368 C CA . ASP B 1 527 ? 79.796 32.728 53.792 1.00 18.43 527 ASP B CA 1
ATOM 9369 C C . ASP B 1 527 ? 79.247 34.016 54.411 1.00 18.63 527 ASP B C 1
ATOM 9370 O O . ASP B 1 527 ? 79.073 34.134 55.632 1.00 18.03 527 ASP B O 1
ATOM 9375 N N . GLU B 1 528 ? 78.912 34.959 53.526 1.00 17.49 528 GLU B N 1
ATOM 9376 C CA . GLU B 1 528 ? 77.940 36.017 53.845 1.00 17.63 528 GLU B CA 1
ATOM 9377 C C . GLU B 1 528 ? 76.718 35.976 52.939 1.00 16.91 528 GLU B C 1
ATOM 9378 O O . GLU B 1 528 ? 76.857 35.938 51.726 1.00 17.45 528 GLU B O 1
ATOM 9384 N N . LEU B 1 529 ? 75.535 36.012 53.542 1.00 16.67 529 LEU B N 1
ATOM 9385 C CA . LEU B 1 529 ? 74.338 36.497 52.881 1.00 15.70 529 LEU B CA 1
ATOM 9386 C C . LEU B 1 529 ? 73.853 37.799 53.518 1.00 16.62 529 LEU B C 1
ATOM 9387 O O . LEU B 1 529 ? 73.475 37.804 54.703 1.00 18.99 529 LEU B O 1
ATOM 9392 N N . ALA B 1 530 ? 73.879 38.911 52.763 1.00 15.59 530 ALA B N 1
ATOM 9393 C CA . ALA B 1 530 ? 73.285 40.165 53.208 1.00 16.36 530 ALA B CA 1
ATOM 9394 C C . ALA B 1 530 ? 71.979 40.322 52.447 1.00 16.98 530 ALA B C 1
ATOM 9395 O O . ALA B 1 530 ? 71.986 40.160 51.224 1.00 17.52 530 ALA B O 1
ATOM 9397 N N . ARG B 1 531 ? 70.885 40.626 53.134 1.00 17.11 531 ARG B N 1
ATOM 9398 C CA . ARG B 1 531 ? 69.602 41.003 52.435 1.00 18.44 531 ARG B CA 1
ATOM 9399 C C . ARG B 1 531 ? 68.968 42.277 52.960 1.00 19.17 531 ARG B C 1
ATOM 9400 O O . ARG B 1 531 ? 68.811 42.447 54.189 1.00 19.37 531 ARG B O 1
ATOM 9408 N N . ILE B 1 532 ? 68.579 43.164 52.041 1.00 18.33 532 ILE B N 1
ATOM 9409 C CA . ILE B 1 532 ? 67.903 44.407 52.387 1.00 18.59 532 ILE B CA 1
ATOM 9410 C C . ILE B 1 532 ? 66.580 44.489 51.645 1.00 20.17 532 ILE B C 1
ATOM 9411 O O . ILE B 1 532 ? 66.507 44.224 50.420 1.00 17.98 532 ILE B O 1
ATOM 9416 N N . GLY B 1 533 ? 65.532 44.845 52.389 1.00 20.94 533 GLY B N 1
ATOM 9417 C CA . GLY B 1 533 ? 64.180 44.848 51.880 1.00 22.85 533 GLY B CA 1
ATOM 9418 C C . GLY B 1 533 ? 63.909 45.771 50.716 1.00 22.97 533 GLY B C 1
ATOM 9419 O O . GLY B 1 533 ? 63.574 45.335 49.632 1.00 28.27 533 GLY B O 1
ATOM 9420 N N . ASN B 1 534 ? 64.120 47.043 50.938 1.00 22.60 534 ASN B N 1
ATOM 9421 C CA . ASN B 1 534 ? 63.643 48.090 50.088 1.00 21.32 534 ASN B CA 1
ATOM 9422 C C . ASN B 1 534 ? 64.859 48.492 49.287 1.00 19.65 534 ASN B C 1
ATOM 9423 O O . ASN B 1 534 ? 65.307 47.716 48.429 1.00 21.91 534 ASN B O 1
ATOM 9428 N N . ASN B 1 535 ? 65.495 49.602 49.621 1.00 19.20 535 ASN B N 1
ATOM 9429 C CA . ASN B 1 535 ? 66.693 50.026 48.899 1.00 18.76 535 ASN B CA 1
ATOM 9430 C C . ASN B 1 535 ? 68.065 49.992 49.604 1.00 19.33 535 ASN B C 1
ATOM 9431 O O . ASN B 1 535 ? 68.199 50.377 50.784 1.00 18.62 535 ASN B O 1
ATOM 9436 N N . ARG B 1 536 ? 69.056 49.504 48.845 1.00 19.32 536 ARG B N 1
ATOM 9437 C CA . ARG B 1 536 ? 70.459 49.467 49.213 1.00 19.84 536 ARG B CA 1
ATOM 9438 C C . ARG B 1 536 ? 71.179 50.503 48.419 1.00 20.13 536 ARG B C 1
ATOM 9439 O O . ARG B 1 536 ? 71.194 50.437 47.167 1.00 22.20 536 ARG B O 1
ATOM 9447 N N . THR B 1 537 ? 71.855 51.399 49.122 1.00 18.88 537 THR B N 1
ATOM 9448 C CA . THR B 1 537 ? 72.624 52.460 48.500 1.00 17.57 537 THR B CA 1
ATOM 9449 C C . THR B 1 537 ? 74.069 52.414 48.960 1.00 19.10 537 THR B C 1
ATOM 9450 O O . THR B 1 537 ? 74.366 52.377 50.169 1.00 16.11 537 THR B O 1
ATOM 9454 N N . ARG B 1 538 ? 74.965 52.395 47.978 1.00 18.46 538 ARG B N 1
ATOM 9455 C CA . ARG B 1 538 ? 76.379 52.400 48.239 1.00 19.18 538 ARG B CA 1
ATOM 9456 C C . ARG B 1 538 ? 77.167 53.491 47.518 1.00 18.29 538 ARG B C 1
ATOM 9457 O O . ARG B 1 538 ? 77.317 53.480 46.285 1.00 19.39 538 ARG B O 1
ATOM 9465 N N . ALA B 1 539 ? 77.685 54.430 48.295 1.00 17.55 539 ALA B N 1
ATOM 9466 C CA . ALA B 1 539 ? 78.443 55.553 47.705 1.00 18.36 539 ALA B CA 1
ATOM 9467 C C . ALA B 1 539 ? 79.828 55.587 48.257 1.00 18.87 539 ALA B C 1
ATOM 9468 O O . ALA B 1 539 ? 80.036 55.563 49.481 1.00 17.36 539 ALA B O 1
ATOM 9470 N N . VAL B 1 540 ? 80.776 55.651 47.334 1.00 19.16 540 VAL B N 1
ATOM 9471 C CA . VAL B 1 540 ? 82.183 55.636 47.642 1.00 20.27 540 VAL B CA 1
ATOM 9472 C C . VAL B 1 540 ? 82.763 56.852 46.935 1.00 20.90 540 VAL B C 1
ATOM 9473 O O . VAL B 1 540 ? 82.522 57.065 45.730 1.00 20.36 540 VAL B O 1
ATOM 9477 N N . LYS B 1 541 ? 83.489 57.669 47.695 1.00 20.91 541 LYS B N 1
ATOM 9478 C CA . LYS B 1 541 ? 84.046 58.913 47.219 1.00 19.49 541 LYS B CA 1
ATOM 9479 C C . LYS B 1 541 ? 85.193 58.671 46.261 1.00 19.29 541 LYS B C 1
ATOM 9480 O O . LYS B 1 541 ? 85.329 59.405 45.292 1.00 18.65 541 LYS B O 1
ATOM 9486 N N . LEU B 1 542 ? 86.021 57.673 46.545 1.00 19.21 542 LEU B N 1
ATOM 9487 C CA . LEU B 1 542 ? 87.071 57.255 45.646 1.00 20.05 542 LEU B CA 1
ATOM 9488 C C . LEU B 1 542 ? 86.974 55.734 45.367 1.00 20.22 542 LEU B C 1
ATOM 9489 O O . LEU B 1 542 ? 86.013 55.053 45.796 1.00 19.25 542 LEU B O 1
ATOM 9494 N N . ASN B 1 543 ? 87.995 55.211 44.688 1.00 19.61 543 ASN B N 1
ATOM 9495 C CA . ASN B 1 543 ? 88.013 53.897 43.999 1.00 17.62 543 ASN B CA 1
ATOM 9496 C C . ASN B 1 543 ? 87.375 52.641 44.561 1.00 16.79 543 ASN B C 1
ATOM 9497 O O . ASN B 1 543 ? 87.785 52.096 45.578 1.00 17.09 543 ASN B O 1
ATOM 9502 N N . ASP B 1 544 ? 86.382 52.143 43.862 1.00 15.91 544 ASP B N 1
ATOM 9503 C CA . ASP B 1 544 ? 85.723 50.931 44.281 1.00 15.52 544 ASP B CA 1
ATOM 9504 C C . ASP B 1 544 ? 86.318 49.764 43.550 1.00 16.21 544 ASP B C 1
ATOM 9505 O O . ASP B 1 544 ? 86.343 49.743 42.289 1.00 20.63 544 ASP B O 1
ATOM 9510 N N . THR B 1 545 ? 86.783 48.782 44.305 1.00 16.38 545 THR B N 1
ATOM 9511 C CA . THR B 1 545 ? 87.480 47.629 43.742 1.00 15.63 545 THR B CA 1
ATOM 9512 C C . THR B 1 545 ? 86.886 46.301 44.205 1.00 15.27 545 THR B C 1
ATOM 9513 O O . THR B 1 545 ? 86.544 46.107 45.401 1.00 13.51 545 THR B O 1
ATOM 9517 N N . LEU B 1 546 ? 86.803 45.363 43.263 1.00 14.92 546 LEU B N 1
ATOM 9518 C CA . LEU B 1 546 ? 86.178 44.092 43.499 1.00 15.69 546 LEU B CA 1
ATOM 9519 C C . LEU B 1 546 ? 86.892 42.958 42.808 1.00 16.82 546 LEU B C 1
ATOM 9520 O O . LEU B 1 546 ? 87.052 42.959 41.550 1.00 16.09 546 LEU B O 1
ATOM 9525 N N . LEU B 1 547 ? 87.338 41.992 43.602 1.00 15.69 547 LEU B N 1
ATOM 9526 C CA . LEU B 1 547 ? 87.938 40.796 43.046 1.00 16.40 547 LEU B CA 1
ATOM 9527 C C . LEU B 1 547 ? 87.140 39.590 43.396 1.00 17.23 547 LEU B C 1
ATOM 9528 O O . LEU B 1 547 ? 87.045 39.194 44.581 1.00 14.66 547 LEU B O 1
ATOM 9533 N N . VAL B 1 548 ? 86.614 38.934 42.363 1.00 18.31 548 VAL B N 1
ATOM 9534 C CA . VAL B 1 548 ? 85.933 37.642 42.535 1.00 17.75 548 VAL B CA 1
ATOM 9535 C C . VAL B 1 548 ? 86.830 36.429 42.155 1.00 18.12 548 VAL B C 1
ATOM 9536 O O . VAL B 1 548 ? 87.358 36.305 41.013 1.00 17.08 548 VAL B O 1
ATOM 9540 N N . GLY B 1 549 ? 86.961 35.493 43.082 1.00 18.74 549 GLY B N 1
ATOM 9541 C CA . GLY B 1 549 ? 87.708 34.279 42.851 1.00 20.03 549 GLY B CA 1
ATOM 9542 C C . GLY B 1 549 ? 86.937 33.025 42.493 1.00 20.16 549 GLY B C 1
ATOM 9543 O O . GLY B 1 549 ? 87.268 31.963 42.990 1.00 23.55 549 GLY B O 1
ATOM 9544 N N . GLY B 1 550 ? 85.925 33.139 41.637 1.00 23.28 550 GLY B N 1
ATOM 9545 C CA . GLY B 1 550 ? 85.018 32.030 41.290 1.00 22.13 550 GLY B CA 1
ATOM 9546 C C . GLY B 1 550 ? 84.102 32.415 40.128 1.00 22.66 550 GLY B C 1
ATOM 9547 O O . GLY B 1 550 ? 84.575 32.856 39.097 1.00 25.13 550 GLY B O 1
ATOM 9548 N N . ALA B 1 551 ? 82.787 32.303 40.301 1.00 19.66 551 ALA B N 1
ATOM 9549 C CA . ALA B 1 551 ? 81.836 32.835 39.305 1.00 19.55 551 ALA B CA 1
ATOM 9550 C C . ALA B 1 551 ? 81.054 34.021 39.827 1.00 19.19 551 ALA B C 1
ATOM 9551 O O . ALA B 1 551 ? 80.350 33.904 40.821 1.00 19.44 551 ALA B O 1
ATOM 9553 N N . LYS B 1 552 ? 81.164 35.164 39.150 1.00 18.78 552 LYS B N 1
ATOM 9554 C CA . LYS B 1 552 ? 80.321 36.328 39.516 1.00 16.93 552 LYS B CA 1
ATOM 9555 C C . LYS B 1 552 ? 78.996 36.265 38.790 1.00 17.66 552 LYS B C 1
ATOM 9556 O O . LYS B 1 552 ? 78.884 35.705 37.672 1.00 18.30 552 LYS B O 1
ATOM 9562 N N . SER B 1 553 ? 77.957 36.738 39.451 1.00 17.65 553 SER B N 1
ATOM 9563 C CA . SER B 1 553 ? 76.578 36.442 39.010 1.00 19.53 553 SER B CA 1
ATOM 9564 C C . SER B 1 553 ? 75.650 37.523 39.480 1.00 20.25 553 SER B C 1
ATOM 9565 O O . SER B 1 553 ? 75.376 37.613 40.683 1.00 20.75 553 SER B O 1
ATOM 9568 N N . ASP B 1 554 ? 75.130 38.322 38.545 1.00 20.95 554 ASP B N 1
ATOM 9569 C CA . ASP B 1 554 ? 74.268 39.460 38.897 1.00 20.45 554 ASP B CA 1
ATOM 9570 C C . ASP B 1 554 ? 72.897 39.435 38.175 1.00 20.82 554 ASP B C 1
ATOM 9571 O O . ASP B 1 554 ? 72.842 39.554 36.924 1.00 21.50 554 ASP B O 1
ATOM 9576 N N . SER B 1 555 ? 71.796 39.282 38.945 1.00 20.50 555 SER B N 1
ATOM 9577 C CA . SER B 1 555 ? 70.408 39.315 38.396 1.00 22.53 555 SER B CA 1
ATOM 9578 C C . SER B 1 555 ? 69.573 40.551 38.757 1.00 22.25 555 SER B C 1
ATOM 9579 O O . SER B 1 555 ? 69.502 40.931 39.941 1.00 22.53 555 SER B O 1
ATOM 9582 N N . VAL B 1 556 ? 68.933 41.170 37.749 1.00 20.64 556 VAL B N 1
ATOM 9583 C CA . VAL B 1 556 ? 68.072 42.365 37.977 1.00 19.68 556 VAL B CA 1
ATOM 9584 C C . VAL B 1 556 ? 66.730 42.327 37.245 1.00 19.55 556 VAL B C 1
ATOM 9585 O O . VAL B 1 556 ? 66.686 42.407 36.035 1.00 22.16 556 VAL B O 1
ATOM 9589 N N . THR B 1 557 ? 65.632 42.183 37.972 1.00 18.21 557 THR B N 1
ATOM 9590 C CA . THR B 1 557 ? 64.337 41.845 37.337 1.00 20.04 557 THR B CA 1
ATOM 9591 C C . THR B 1 557 ? 63.834 42.876 36.321 1.00 19.63 557 THR B C 1
ATOM 9592 O O . THR B 1 557 ? 63.254 42.500 35.306 1.00 19.69 557 THR B O 1
ATOM 9596 N N . GLY B 1 558 ? 64.013 44.165 36.651 1.00 20.01 558 GLY B N 1
ATOM 9597 C CA . GLY B 1 558 ? 63.859 45.266 35.702 1.00 19.89 558 GLY B CA 1
ATOM 9598 C C . GLY B 1 558 ? 65.163 45.605 35.022 1.00 20.43 558 GLY B C 1
ATOM 9599 O O . GLY B 1 558 ? 65.784 44.720 34.435 1.00 21.35 558 GLY B O 1
ATOM 9600 N N . THR B 1 559 ? 65.582 46.878 35.162 1.00 21.35 559 THR B N 1
ATOM 9601 C CA . THR B 1 559 ? 66.723 47.484 34.476 1.00 22.17 559 THR B CA 1
ATOM 9602 C C . THR B 1 559 ? 68.032 47.615 35.276 1.00 22.87 559 THR B C 1
ATOM 9603 O O . THR B 1 559 ? 68.021 48.029 36.449 1.00 20.94 559 THR B O 1
ATOM 9607 N N . TYR B 1 560 ? 69.149 47.262 34.614 1.00 22.42 560 TYR B N 1
ATOM 9608 C CA . TYR B 1 560 ? 70.517 47.564 35.107 1.00 22.23 560 TYR B CA 1
ATOM 9609 C C . TYR B 1 560 ? 71.151 48.667 34.299 1.00 20.85 560 TYR B C 1
ATOM 9610 O O . TYR B 1 560 ? 71.512 48.469 33.125 1.00 27.02 560 TYR B O 1
ATOM 9619 N N . LEU B 1 561 ? 71.281 49.843 34.892 1.00 20.94 561 LEU B N 1
ATOM 9620 C CA . LEU B 1 561 ? 71.890 50.976 34.219 1.00 19.25 561 LEU B CA 1
ATOM 9621 C C . LEU B 1 561 ? 73.329 51.062 34.669 1.00 20.47 561 LEU B C 1
ATOM 9622 O O . LEU B 1 561 ? 73.628 51.050 35.874 1.00 21.97 561 LEU B O 1
ATOM 9627 N N . ILE B 1 562 ? 74.229 51.041 33.689 1.00 19.86 562 ILE B N 1
ATOM 9628 C CA . ILE B 1 562 ? 75.661 51.095 33.929 1.00 20.87 562 ILE B CA 1
ATOM 9629 C C . ILE B 1 562 ? 76.137 52.338 33.262 1.00 21.33 562 ILE B C 1
ATOM 9630 O O . ILE B 1 562 ? 76.130 52.438 32.034 1.00 22.26 562 ILE B O 1
ATOM 9635 N N . GLU B 1 563 ? 76.538 53.312 34.063 1.00 24.15 563 GLU B N 1
ATOM 9636 C CA . GLU B 1 563 ? 76.906 54.612 33.536 1.00 24.68 563 GLU B CA 1
ATOM 9637 C C . GLU B 1 563 ? 78.356 54.940 33.864 1.00 25.10 563 GLU B C 1
ATOM 9638 O O . GLU B 1 563 ? 78.777 54.762 34.997 1.00 23.77 563 GLU B O 1
ATOM 9644 N N . ALA B 1 564 ? 79.144 55.388 32.880 1.00 23.67 564 ALA B N 1
ATOM 9645 C CA . ALA B 1 564 ? 80.492 55.912 33.199 1.00 24.54 564 ALA B CA 1
ATOM 9646 C C . ALA B 1 564 ? 80.622 57.350 32.773 1.00 24.07 564 ALA B C 1
ATOM 9647 O O . ALA B 1 564 ? 79.855 57.827 31.950 1.00 24.05 564 ALA B O 1
ATOM 9649 N N . GLY B 1 565 ? 81.562 58.056 33.381 1.00 24.10 565 GLY B N 1
ATOM 9650 C CA . GLY B 1 565 ? 81.827 59.436 33.016 1.00 21.91 565 GLY B CA 1
ATOM 9651 C C . GLY B 1 565 ? 83.100 59.604 32.244 1.00 22.39 565 GLY B C 1
ATOM 9652 O O . GLY B 1 565 ? 83.401 60.708 31.748 1.00 25.44 565 GLY B O 1
ATOM 9653 N N . ALA B 1 566 ? 83.898 58.545 32.173 1.00 20.55 566 ALA B N 1
ATOM 9654 C CA . ALA B 1 566 ? 85.089 58.559 31.340 1.00 20.37 566 ALA B CA 1
ATOM 9655 C C . ALA B 1 566 ? 85.025 57.490 30.264 1.00 19.77 566 ALA B C 1
ATOM 9656 O O . ALA B 1 566 ? 85.073 57.804 29.074 1.00 19.61 566 ALA B O 1
ATOM 9658 N N . GLN B 1 567 ? 84.941 56.231 30.704 1.00 19.50 567 GLN B N 1
ATOM 9659 C CA . GLN B 1 567 ? 85.196 55.085 29.861 1.00 19.37 567 GLN B CA 1
ATOM 9660 C C . GLN B 1 567 ? 84.713 53.800 30.505 1.00 19.81 567 GLN B C 1
ATOM 9661 O O . GLN B 1 567 ? 84.770 53.652 31.713 1.00 17.76 567 GLN B O 1
ATOM 9667 N N . ILE B 1 568 ? 84.303 52.858 29.666 1.00 20.15 568 ILE B N 1
ATOM 9668 C CA . ILE B 1 568 ? 83.909 51.530 30.083 1.00 20.04 568 ILE B CA 1
ATOM 9669 C C . ILE B 1 568 ? 84.674 50.546 29.232 1.00 20.02 568 ILE B C 1
ATOM 9670 O O . ILE B 1 568 ? 84.549 50.545 28.011 1.00 17.76 568 ILE B O 1
ATOM 9675 N N . ARG B 1 569 ? 85.483 49.709 29.858 1.00 19.02 569 ARG B N 1
ATOM 9676 C CA . ARG B 1 569 ? 86.023 48.557 29.153 1.00 20.35 569 ARG B CA 1
ATOM 9677 C C . ARG B 1 569 ? 85.432 47.310 29.786 1.00 18.01 569 ARG B C 1
ATOM 9678 O O . ARG B 1 569 ? 85.291 47.247 30.995 1.00 20.85 569 ARG B O 1
ATOM 9686 N N . LEU B 1 570 ? 85.082 46.340 28.958 1.00 17.45 570 LEU B N 1
ATOM 9687 C CA . LEU B 1 570 ? 84.920 44.934 29.364 1.00 17.16 570 LEU B CA 1
ATOM 9688 C C . LEU B 1 570 ? 85.976 44.202 28.599 1.00 17.76 570 LEU B C 1
ATOM 9689 O O . LEU B 1 570 ? 85.925 44.173 27.349 1.00 16.94 570 LEU B O 1
ATOM 9694 N N . VAL B 1 571 ? 86.930 43.617 29.324 1.00 17.76 571 VAL B N 1
ATOM 9695 C CA . VAL B 1 571 ? 88.039 42.900 28.731 1.00 20.07 571 VAL B CA 1
ATOM 9696 C C . VAL B 1 571 ? 87.882 41.417 29.012 1.00 23.91 571 VAL B C 1
ATOM 9697 O O . VAL B 1 571 ? 87.809 40.997 30.161 1.00 23.97 571 VAL B O 1
ATOM 9701 N N . CYS B 1 572 ? 87.853 40.615 27.967 1.00 26.68 572 CYS B N 1
ATOM 9702 C CA . CYS B 1 572 ? 87.673 39.191 28.158 1.00 28.71 572 CYS B CA 1
ATOM 9703 C C . CYS B 1 572 ? 88.611 38.385 27.267 1.00 27.47 572 CYS B C 1
ATOM 9704 O O . CYS B 1 572 ? 88.258 38.019 26.150 1.00 29.60 572 CYS B O 1
ATOM 9707 N N . GLY B 1 573 ? 89.812 38.138 27.776 1.00 27.16 573 GLY B N 1
ATOM 9708 C CA . GLY B 1 573 ? 90.914 37.537 27.029 1.00 27.45 573 GLY B CA 1
ATOM 9709 C C . GLY B 1 573 ? 91.356 38.307 25.798 1.00 28.04 573 GLY B C 1
ATOM 9710 O O . GLY B 1 573 ? 91.947 39.399 25.898 1.00 25.65 573 GLY B O 1
ATOM 9711 N N . LYS B 1 574 ? 91.074 37.734 24.627 1.00 27.02 574 LYS B N 1
ATOM 9712 C CA . LYS B 1 574 ? 91.440 38.357 23.363 1.00 26.57 574 LYS B CA 1
ATOM 9713 C C . LYS B 1 574 ? 90.289 39.215 22.789 1.00 27.30 574 LYS B C 1
ATOM 9714 O O . LYS B 1 574 ? 90.477 39.907 21.772 1.00 28.04 574 LYS B O 1
ATOM 9720 N N . SER B 1 575 ? 89.124 39.203 23.449 1.00 27.96 575 SER B N 1
ATOM 9721 C CA . SER B 1 575 ? 87.993 40.030 23.037 1.00 29.40 575 SER B CA 1
ATOM 9722 C C . SER B 1 575 ? 87.728 41.212 23.987 1.00 28.02 575 SER B C 1
ATOM 9723 O O . SER B 1 575 ? 87.070 41.058 25.013 1.00 31.95 575 SER B O 1
ATOM 9726 N N . VAL B 1 576 ? 88.211 42.389 23.594 1.00 25.75 576 VAL B N 1
ATOM 9727 C CA . VAL B 1 576 ? 88.115 43.620 24.362 1.00 25.08 576 VAL B CA 1
ATOM 9728 C C . VAL B 1 576 ? 87.166 44.635 23.717 1.00 25.00 576 VAL B C 1
ATOM 9729 O O . VAL B 1 576 ? 87.424 45.100 22.578 1.00 23.21 576 VAL B O 1
ATOM 9733 N N . VAL B 1 577 ? 86.141 45.039 24.478 1.00 23.02 577 VAL B N 1
ATOM 9734 C CA . VAL B 1 577 ? 85.201 46.095 24.095 1.00 21.97 577 VAL B CA 1
ATOM 9735 C C . VAL B 1 577 ? 85.472 47.373 24.895 1.00 21.83 577 VAL B C 1
ATOM 9736 O O . VAL B 1 577 ? 85.692 47.331 26.115 1.00 20.43 577 VAL B O 1
ATOM 9740 N N . GLU B 1 578 ? 85.463 48.519 24.216 1.00 21.51 578 GLU B N 1
ATOM 9741 C CA . GLU B 1 578 ? 85.775 49.777 24.871 1.00 23.00 578 GLU B CA 1
ATOM 9742 C C . GLU B 1 578 ? 84.913 50.923 24.398 1.00 23.83 578 GLU B C 1
ATOM 9743 O O . GLU B 1 578 ? 85.055 51.367 23.264 1.00 25.80 578 GLU B O 1
ATOM 9749 N N . PHE B 1 579 ? 84.055 51.399 25.301 1.00 24.92 579 PHE B N 1
ATOM 9750 C CA . PHE B 1 579 ? 83.199 52.560 25.088 1.00 24.24 579 PHE B CA 1
ATOM 9751 C C . PHE B 1 579 ? 83.798 53.811 25.743 1.00 24.74 579 PHE B C 1
ATOM 9752 O O . PHE B 1 579 ? 84.174 53.806 26.949 1.00 26.11 579 PHE B O 1
ATOM 9760 N N . ASN B 1 580 ? 83.855 54.889 24.972 1.00 24.30 580 ASN B N 1
ATOM 9761 C CA . ASN B 1 580 ? 84.469 56.156 25.402 1.00 23.95 580 ASN B CA 1
ATOM 9762 C C . ASN B 1 580 ? 83.565 57.388 25.314 1.00 25.36 580 ASN B C 1
ATOM 9763 O O . ASN B 1 580 ? 82.765 57.534 24.391 1.00 27.10 580 ASN B O 1
ATOM 9768 N N . ALA B 1 581 ? 83.751 58.296 26.269 1.00 28.11 581 ALA B N 1
ATOM 9769 C CA . ALA B 1 581 ? 82.893 59.480 26.451 1.00 27.92 581 ALA B CA 1
ATOM 9770 C C . ALA B 1 581 ? 82.908 60.471 25.290 1.00 28.91 581 ALA B C 1
ATOM 9771 O O . ALA B 1 581 ? 81.964 61.246 25.125 1.00 29.68 581 ALA B O 1
ATOM 9773 N N . ASP B 1 582 ? 83.980 60.463 24.503 1.00 28.92 582 ASP B N 1
ATOM 9774 C CA . ASP B 1 582 ? 84.012 61.218 23.264 1.00 30.04 582 ASP B CA 1
ATOM 9775 C C . ASP B 1 582 ? 83.052 60.563 22.277 1.00 31.48 582 ASP B C 1
ATOM 9776 O O . ASP B 1 582 ? 82.498 61.229 21.431 1.00 34.34 582 ASP B O 1
ATOM 9781 N N . GLY B 1 583 ? 82.867 59.252 22.409 1.00 32.19 583 GLY B N 1
ATOM 9782 C CA . GLY B 1 583 ? 81.928 58.503 21.605 1.00 30.35 583 GLY B CA 1
ATOM 9783 C C . GLY B 1 583 ? 82.575 57.516 20.654 1.00 29.14 583 GLY B C 1
ATOM 9784 O O . GLY B 1 583 ? 81.959 57.130 19.666 1.00 24.35 583 GLY B O 1
ATOM 9785 N N . THR B 1 584 ? 83.810 57.103 20.925 1.00 28.79 584 THR B N 1
ATOM 9786 C CA . THR B 1 584 ? 84.447 56.111 20.060 1.00 27.77 584 THR B CA 1
ATOM 9787 C C . THR B 1 584 ? 84.360 54.718 20.679 1.00 27.70 584 THR B C 1
ATOM 9788 O O . THR B 1 584 ? 84.985 54.425 21.706 1.00 30.37 584 THR B O 1
ATOM 9792 N N . ILE B 1 585 ? 83.559 53.866 20.042 1.00 28.45 585 ILE B N 1
ATOM 9793 C CA . ILE B 1 585 ? 83.442 52.466 20.427 1.00 26.97 585 ILE B CA 1
ATOM 9794 C C . ILE B 1 585 ? 84.522 51.679 19.703 1.00 26.76 585 ILE B C 1
ATOM 9795 O O . ILE B 1 585 ? 84.680 51.751 18.470 1.00 25.78 585 ILE B O 1
ATOM 9800 N N . ASN B 1 586 ? 85.262 50.916 20.491 1.00 27.32 586 ASN B N 1
ATOM 9801 C CA . ASN B 1 586 ? 86.339 50.094 20.010 1.00 26.18 586 ASN B CA 1
ATOM 9802 C C . ASN B 1 586 ? 86.036 48.657 20.440 1.00 25.67 586 ASN B C 1
ATOM 9803 O O . ASN B 1 586 ? 85.674 48.394 21.616 1.00 23.92 586 ASN B O 1
ATOM 9808 N N . ILE B 1 587 ? 86.185 47.727 19.504 1.00 24.00 587 ILE B N 1
ATOM 9809 C CA . ILE B 1 587 ? 85.940 46.320 19.751 1.00 24.23 587 ILE B CA 1
ATOM 9810 C C . ILE B 1 587 ? 87.080 45.542 19.122 1.00 25.26 587 ILE B C 1
ATOM 9811 O O . ILE B 1 587 ? 87.431 45.801 17.981 1.00 28.50 587 ILE B O 1
ATOM 9816 N N . SER B 1 588 ? 87.676 44.620 19.871 1.00 25.05 588 SER B N 1
ATOM 9817 C CA . SER B 1 588 ? 88.648 43.681 19.340 1.00 27.97 588 SER B CA 1
ATOM 9818 C C . SER B 1 588 ? 88.344 42.283 19.848 1.00 28.26 588 SER B C 1
ATOM 9819 O O . SER B 1 588 ? 87.995 42.113 21.013 1.00 27.65 588 SER B O 1
ATOM 9822 N N . GLY B 1 589 ? 88.485 41.291 18.969 1.00 27.49 589 GLY B N 1
ATOM 9823 C CA . GLY B 1 589 ? 88.295 39.888 19.321 1.00 28.35 589 GLY B CA 1
ATOM 9824 C C . GLY B 1 589 ? 89.170 38.974 18.485 1.00 30.07 589 GLY B C 1
ATOM 9825 O O . GLY B 1 589 ? 90.263 39.362 18.066 1.00 33.08 589 GLY B O 1
ATOM 9826 N N . SER B 1 590 ? 88.713 37.741 18.264 1.00 30.62 590 SER B N 1
ATOM 9827 C CA . SER B 1 590 ? 89.347 36.845 17.265 1.00 30.50 590 SER B CA 1
ATOM 9828 C C . SER B 1 590 ? 88.345 36.331 16.244 1.00 29.49 590 SER B C 1
ATOM 9829 O O . SER B 1 590 ? 88.734 35.824 15.198 1.00 32.45 590 SER B O 1
ATOM 9832 N N . ALA B 1 591 ? 87.069 36.380 16.595 1.00 27.30 591 ALA B N 1
ATOM 9833 C CA . ALA B 1 591 ? 85.986 36.366 15.621 1.00 27.20 591 ALA B CA 1
ATOM 9834 C C . ALA B 1 591 ? 84.807 37.100 16.228 1.00 26.76 591 ALA B C 1
ATOM 9835 O O . ALA B 1 591 ? 84.778 37.371 17.441 1.00 22.75 591 ALA B O 1
ATOM 9837 N N . PHE B 1 592 ? 83.852 37.484 15.387 1.00 27.26 592 PHE B N 1
ATOM 9838 C CA . PHE B 1 592 ? 82.591 37.973 15.899 1.00 26.09 592 PHE B CA 1
ATOM 9839 C C . PHE B 1 592 ? 81.411 37.405 15.104 1.00 27.10 592 PHE B C 1
ATOM 9840 O O . PHE B 1 592 ? 81.533 37.082 13.900 1.00 24.69 592 PHE B O 1
ATOM 9848 N N . ASN B 1 593 ? 80.287 37.260 15.811 1.00 27.26 593 ASN B N 1
ATOM 9849 C CA . ASN B 1 593 ? 79.021 36.798 15.269 1.00 25.62 593 ASN B CA 1
ATOM 9850 C C . ASN B 1 593 ? 77.910 37.721 15.708 1.00 25.78 593 ASN B C 1
ATOM 9851 O O . ASN B 1 593 ? 77.669 37.911 16.912 1.00 24.03 593 ASN B O 1
ATOM 9856 N N . LEU B 1 594 ? 77.191 38.231 14.723 1.00 23.94 594 LEU B N 1
ATOM 9857 C CA . LEU B 1 594 ? 76.143 39.195 14.929 1.00 22.74 594 LEU B CA 1
ATOM 9858 C C . LEU B 1 594 ? 74.898 38.608 14.262 1.00 23.13 594 LEU B C 1
ATOM 9859 O O . LEU B 1 594 ? 74.922 38.318 13.055 1.00 22.82 594 LEU B O 1
ATOM 9864 N N . TYR B 1 595 ? 73.841 38.387 15.052 1.00 24.70 595 TYR B N 1
ATOM 9865 C CA . TYR B 1 595 ? 72.573 37.858 14.548 1.00 26.61 595 TYR B CA 1
ATOM 9866 C C . TYR B 1 595 ? 71.353 38.639 15.019 1.00 27.95 595 TYR B C 1
ATOM 9867 O O . TYR B 1 595 ? 71.244 38.979 16.202 1.00 25.36 595 TYR B O 1
ATOM 9876 N N . ALA B 1 596 ? 70.432 38.874 14.076 1.00 27.28 596 ALA B N 1
ATOM 9877 C CA . ALA B 1 596 ? 69.126 39.456 14.344 1.00 27.33 596 ALA B CA 1
ATOM 9878 C C . ALA B 1 596 ? 68.036 38.641 13.656 1.00 28.97 596 ALA B C 1
ATOM 9879 O O . ALA B 1 596 ? 68.026 38.528 12.424 1.00 31.62 596 ALA B O 1
ATOM 9881 N N . SER B 1 597 ? 67.137 38.084 14.458 1.00 27.43 597 SER B N 1
ATOM 9882 C CA . SER B 1 597 ? 65.922 37.430 13.988 1.00 28.09 597 SER B CA 1
ATOM 9883 C C . SER B 1 597 ? 65.180 38.243 12.973 1.00 27.25 597 SER B C 1
ATOM 9884 O O . SER B 1 597 ? 64.622 37.689 12.037 1.00 28.54 597 SER B O 1
ATOM 9887 N N . GLY B 1 598 ? 65.102 39.556 13.204 1.00 28.03 598 GLY B N 1
ATOM 9888 C CA . GLY B 1 598 ? 64.330 40.451 12.338 1.00 27.89 598 GLY B CA 1
ATOM 9889 C C . GLY B 1 598 ? 65.229 41.177 11.360 1.00 27.80 598 GLY B C 1
ATOM 9890 O O . GLY B 1 598 ? 65.621 40.604 10.352 1.00 30.64 598 GLY B O 1
ATOM 9891 N N . ASN B 1 599 ? 65.571 42.429 11.677 1.00 28.11 599 ASN B N 1
ATOM 9892 C CA . ASN B 1 599 ? 66.412 43.276 10.829 1.00 26.80 599 ASN B CA 1
ATOM 9893 C C . ASN B 1 599 ? 67.703 43.840 11.440 1.00 27.92 599 ASN B C 1
ATOM 9894 O O . ASN B 1 599 ? 67.855 43.880 12.654 1.00 25.07 599 ASN B O 1
ATOM 9899 N N . GLY B 1 600 ? 68.627 44.275 10.573 1.00 27.34 600 GLY B N 1
ATOM 9900 C CA . GLY B 1 600 ? 69.858 44.956 11.010 1.00 29.38 600 GLY B CA 1
ATOM 9901 C C . GLY B 1 600 ? 70.206 46.248 10.266 1.00 30.19 600 GLY B C 1
ATOM 9902 O O . GLY B 1 600 ? 70.261 46.273 9.016 1.00 32.64 600 GLY B O 1
ATOM 9903 N N . ASN B 1 601 ? 70.455 47.322 11.024 1.00 29.40 601 ASN B N 1
ATOM 9904 C CA . ASN B 1 601 ? 70.882 48.610 10.451 1.00 30.01 601 ASN B CA 1
ATOM 9905 C C . ASN B 1 601 ? 72.254 49.060 10.952 1.00 29.86 601 ASN B C 1
ATOM 9906 O O . ASN B 1 601 ? 72.536 49.012 12.164 1.00 30.23 601 ASN B O 1
ATOM 9911 N N . ILE B 1 602 ? 73.091 49.482 10.006 1.00 26.59 602 ILE B N 1
ATOM 9912 C CA . ILE B 1 602 ? 74.414 50.043 10.263 1.00 26.15 602 ILE B CA 1
ATOM 9913 C C . ILE B 1 602 ? 74.461 51.362 9.538 1.00 26.56 602 ILE B C 1
ATOM 9914 O O . ILE B 1 602 ? 74.364 51.376 8.305 1.00 24.13 602 ILE B O 1
ATOM 9919 N N . ASP B 1 603 ? 74.603 52.460 10.298 1.00 26.10 603 ASP B N 1
ATOM 9920 C CA . ASP B 1 603 ? 74.586 53.799 9.746 1.00 28.35 603 ASP B CA 1
ATOM 9921 C C . ASP B 1 603 ? 75.681 54.738 10.257 1.00 30.85 603 ASP B C 1
ATOM 9922 O O . ASP B 1 603 ? 76.374 54.467 11.244 1.00 29.67 603 ASP B O 1
ATOM 9927 N N . THR B 1 604 ? 75.806 55.866 9.568 1.00 32.59 604 THR B N 1
ATOM 9928 C CA . THR B 1 604 ? 76.856 56.811 9.866 1.00 33.91 604 THR B CA 1
ATOM 9929 C C . THR B 1 604 ? 76.446 58.234 9.550 1.00 36.28 604 THR B C 1
ATOM 9930 O O . THR B 1 604 ? 75.304 58.495 9.148 1.00 35.53 604 THR B O 1
ATOM 9934 N N . GLY B 1 605 ? 77.382 59.147 9.792 1.00 37.05 605 GLY B N 1
ATOM 9935 C CA . GLY B 1 605 ? 77.326 60.501 9.264 1.00 37.15 605 GLY B CA 1
ATOM 9936 C C . GLY B 1 605 ? 78.585 60.861 8.507 1.00 36.05 605 GLY B C 1
ATOM 9937 O O . GLY B 1 605 ? 78.804 62.035 8.193 1.00 37.97 605 GLY B O 1
ATOM 9938 N N . GLY B 1 606 ? 79.422 59.854 8.260 1.00 35.91 606 GLY B N 1
ATOM 9939 C CA . GLY B 1 606 ? 80.580 59.950 7.388 1.00 35.90 606 GLY B CA 1
ATOM 9940 C C . GLY B 1 606 ? 80.577 58.772 6.427 1.00 34.87 606 GLY B C 1
ATOM 9941 O O . GLY B 1 606 ? 79.573 58.514 5.772 1.00 35.84 606 GLY B O 1
ATOM 9942 N N . ARG B 1 607 ? 81.702 58.065 6.340 1.00 35.77 607 ARG B N 1
ATOM 9943 C CA . ARG B 1 607 ? 81.845 56.895 5.474 1.00 34.45 607 ARG B CA 1
ATOM 9944 C C . ARG B 1 607 ? 81.859 55.608 6.303 1.00 34.54 607 ARG B C 1
ATOM 9945 O O . ARG B 1 607 ? 82.023 55.642 7.530 1.00 34.55 607 ARG B O 1
ATOM 9953 N N . LEU B 1 608 ? 81.698 54.468 5.633 1.00 36.16 608 LEU B N 1
ATOM 9954 C CA . LEU B 1 608 ? 81.783 53.171 6.301 1.00 34.65 608 LEU B CA 1
ATOM 9955 C C . LEU B 1 608 ? 82.516 52.130 5.472 1.00 37.80 608 LEU B C 1
ATOM 9956 O O . LEU B 1 608 ? 83.648 51.743 5.802 1.00 37.64 608 LEU B O 1
ATOM 9961 N N . ASP B 1 609 ? 81.842 51.686 4.407 1.00 41.15 609 ASP B N 1
ATOM 9962 C CA . ASP B 1 609 ? 82.234 50.540 3.576 1.00 40.95 609 ASP B CA 1
ATOM 9963 C C . ASP B 1 609 ? 82.547 49.271 4.382 1.00 42.59 609 ASP B C 1
ATOM 9964 O O . ASP B 1 609 ? 81.708 48.811 5.159 1.00 42.44 609 ASP B O 1
ATOM 9969 N N . LEU B 1 610 ? 83.736 48.699 4.198 1.00 43.70 610 LEU B N 1
ATOM 9970 C CA . LEU B 1 610 ? 84.124 47.466 4.870 1.00 42.05 610 LEU B CA 1
ATOM 9971 C C . LEU B 1 610 ? 85.644 47.326 4.759 1.00 43.77 610 LEU B C 1
ATOM 9972 O O . LEU B 1 610 ? 86.231 47.705 3.751 1.00 43.33 610 LEU B O 1
ATOM 9977 N N . ASN B 1 611 ? 86.285 46.832 5.812 1.00 46.85 611 ASN B N 1
ATOM 9978 C CA . ASN B 1 611 ? 87.729 46.545 5.799 1.00 48.44 611 ASN B CA 1
ATOM 9979 C C . ASN B 1 611 ? 88.675 47.761 5.737 1.00 47.43 611 ASN B C 1
ATOM 9980 O O . ASN B 1 611 ? 88.248 48.894 5.538 1.00 49.32 611 ASN B O 1
ATOM 9985 N N . SER B 1 612 ? 89.966 47.467 5.912 1.00 45.70 612 SER B N 1
ATOM 9986 C CA . SER B 1 612 ? 91.082 48.420 6.099 1.00 42.13 612 SER B CA 1
ATOM 9987 C C . SER B 1 612 ? 91.184 49.118 7.472 1.00 43.72 612 SER B C 1
ATOM 9988 O O . SER B 1 612 ? 92.237 49.047 8.092 1.00 46.30 612 SER B O 1
ATOM 9991 N N . GLY B 1 613 ? 90.110 49.739 7.963 1.00 43.01 613 GLY B N 1
ATOM 9992 C CA . GLY B 1 613 ? 90.196 50.771 9.025 1.00 42.46 613 GLY B CA 1
ATOM 9993 C C . GLY B 1 613 ? 90.465 50.478 10.513 1.00 44.30 613 GLY B C 1
ATOM 9994 O O . GLY B 1 613 ? 91.399 51.035 11.090 1.00 42.86 613 GLY B O 1
ATOM 9995 N N . GLY B 1 614 ? 89.653 49.647 11.160 1.00 42.59 614 GLY B N 1
ATOM 9996 C CA . GLY B 1 614 ? 89.804 49.424 12.598 1.00 43.53 614 GLY B CA 1
ATOM 9997 C C . GLY B 1 614 ? 91.171 48.847 12.882 1.00 43.42 614 GLY B C 1
ATOM 9998 O O . GLY B 1 614 ? 91.727 48.136 12.044 1.00 47.08 614 GLY B O 1
ATOM 9999 N N . ALA B 1 615 ? 91.707 49.143 14.062 1.00 40.30 615 ALA B N 1
ATOM 10000 C CA . ALA B 1 615 ? 93.144 48.950 14.327 1.00 37.59 615 ALA B CA 1
ATOM 10001 C C . ALA B 1 615 ? 93.610 47.536 14.045 1.00 33.66 615 ALA B C 1
ATOM 10002 O O . ALA B 1 615 ? 92.815 46.606 14.038 1.00 31.96 615 ALA B O 1
ATOM 10004 N N . SER B 1 616 ? 94.906 47.392 13.807 1.00 32.94 616 SER B N 1
ATOM 10005 C CA . SER B 1 616 ? 95.490 46.076 13.581 1.00 35.96 616 SER B CA 1
ATOM 10006 C C . SER B 1 616 ? 95.325 45.274 14.855 1.00 37.11 616 SER B C 1
ATOM 10007 O O . SER B 1 616 ? 94.974 44.114 14.804 1.00 41.29 616 SER B O 1
ATOM 10010 N N . GLU B 1 617 ? 95.558 45.915 15.993 1.00 40.59 617 GLU B N 1
ATOM 10011 C CA . GLU B 1 617 ? 95.039 45.429 17.274 1.00 43.28 617 GLU B CA 1
ATOM 10012 C C . GLU B 1 617 ? 94.933 46.566 18.278 1.00 43.75 617 GLU B C 1
ATOM 10013 O O . GLU B 1 617 ? 95.903 47.295 18.481 1.00 45.34 617 GLU B O 1
ATOM 10019 N N . VAL B 1 618 ? 93.759 46.716 18.888 1.00 42.72 618 VAL B N 1
ATOM 10020 C CA . VAL B 1 618 ? 93.639 47.467 20.143 1.00 43.75 618 VAL B CA 1
ATOM 10021 C C . VAL B 1 618 ? 93.918 46.487 21.286 1.00 44.08 618 VAL B C 1
ATOM 10022 O O . VAL B 1 618 ? 93.045 45.712 21.670 1.00 47.23 618 VAL B O 1
ATOM 10026 N N . ASP B 1 619 ? 95.139 46.505 21.815 1.00 44.00 619 ASP B N 1
ATOM 10027 C CA . ASP B 1 619 ? 95.562 45.450 22.752 1.00 40.05 619 ASP B CA 1
ATOM 10028 C C . ASP B 1 619 ? 94.844 45.534 24.104 1.00 38.90 619 ASP B C 1
ATOM 10029 O O . ASP B 1 619 ? 94.372 46.595 24.516 1.00 36.47 619 ASP B O 1
ATOM 10034 N N . ALA B 1 620 ? 94.777 44.392 24.786 1.00 37.33 620 ALA B N 1
ATOM 10035 C CA . ALA B 1 620 ? 94.139 44.307 26.089 1.00 34.44 620 ALA B CA 1
ATOM 10036 C C . ALA B 1 620 ? 94.956 44.980 27.196 1.00 31.87 620 ALA B C 1
ATOM 10037 O O . ALA B 1 620 ? 94.560 44.922 28.340 1.00 30.52 620 ALA B O 1
ATOM 10039 N N . LYS B 1 621 ? 96.089 45.597 26.852 1.00 31.59 621 LYS B N 1
ATOM 10040 C CA . LYS B 1 621 ? 96.907 46.341 27.804 1.00 29.29 621 LYS B CA 1
ATOM 10041 C C . LYS B 1 621 ? 97.423 45.417 28.892 1.00 30.60 621 LYS B C 1
ATOM 10042 O O . LYS B 1 621 ? 97.472 45.811 30.064 1.00 29.72 621 LYS B O 1
ATOM 10048 N N . GLY B 1 622 ? 97.754 44.183 28.509 1.00 28.36 622 GLY B N 1
ATOM 10049 C CA . GLY B 1 622 ? 98.405 43.225 29.403 1.00 29.65 622 GLY B CA 1
ATOM 10050 C C . GLY B 1 622 ? 97.514 42.470 30.383 1.00 29.72 622 GLY B C 1
ATOM 10051 O O . GLY B 1 622 ? 97.671 41.267 30.558 1.00 27.02 622 GLY B O 1
ATOM 10052 N N . LYS B 1 623 ? 96.592 43.178 31.037 1.00 33.87 623 LYS B N 1
ATOM 10053 C CA . LYS B 1 623 ? 95.894 42.643 32.203 1.00 31.61 623 LYS B CA 1
ATOM 10054 C C . LYS B 1 623 ? 95.072 41.443 31.792 1.00 34.83 623 LYS B C 1
ATOM 10055 O O . LYS B 1 623 ? 95.105 40.392 32.451 1.00 37.17 623 LYS B O 1
ATOM 10061 N N . GLY B 1 624 ? 94.385 41.583 30.658 1.00 34.24 624 GLY B N 1
ATOM 10062 C CA . GLY B 1 624 ? 93.303 40.682 30.265 1.00 34.68 624 GLY B CA 1
ATOM 10063 C C . GLY B 1 624 ? 93.315 39.236 30.725 1.00 34.28 624 GLY B C 1
ATOM 10064 O O . GLY B 1 624 ? 92.253 38.642 30.935 1.00 31.58 624 GLY B O 1
ATOM 10065 N N . VAL B 1 625 ? 94.492 38.648 30.891 1.00 38.01 625 VAL B N 1
ATOM 10066 C CA . VAL B 1 625 ? 94.546 37.184 30.999 1.00 39.08 625 VAL B CA 1
ATOM 10067 C C . VAL B 1 625 ? 94.322 36.645 32.412 1.00 37.08 625 VAL B C 1
ATOM 10068 O O . VAL B 1 625 ? 94.656 37.288 33.408 1.00 41.34 625 VAL B O 1
ATOM 10072 N N . GLN B 1 626 ? 93.735 35.449 32.459 1.00 38.75 626 GLN B N 1
ATOM 10073 C CA . GLN B 1 626 ? 93.157 34.861 33.675 1.00 37.13 626 GLN B CA 1
ATOM 10074 C C . GLN B 1 626 ? 94.175 34.617 34.787 1.00 38.37 626 GLN B C 1
ATOM 10075 O O . GLN B 1 626 ? 93.850 34.727 35.984 1.00 38.89 626 GLN B O 1
ATOM 10081 N N . GLY B 1 627 ? 95.402 34.283 34.399 1.00 37.81 627 GLY B N 1
ATOM 10082 C CA . GLY B 1 627 ? 96.486 34.101 35.358 1.00 35.47 627 GLY B CA 1
ATOM 10083 C C . GLY B 1 627 ? 96.740 35.372 36.146 1.00 34.85 627 GLY B C 1
ATOM 10084 O O . GLY B 1 627 ? 97.029 35.319 37.344 1.00 34.15 627 GLY B O 1
ATOM 10085 N N . THR B 1 628 ? 96.619 36.516 35.482 1.00 34.63 628 THR B N 1
ATOM 10086 C CA . THR B 1 628 ? 96.898 37.794 36.122 1.00 37.12 628 THR B CA 1
ATOM 10087 C C . THR B 1 628 ? 95.876 38.053 37.196 1.00 37.60 628 THR B C 1
ATOM 10088 O O . THR B 1 628 ? 96.218 38.465 38.290 1.00 39.51 628 THR B O 1
ATOM 10092 N N . ILE B 1 629 ? 94.619 37.795 36.864 1.00 38.19 629 ILE B N 1
ATOM 10093 C CA . ILE B 1 629 ? 93.514 38.044 37.764 1.00 36.11 629 ILE B CA 1
ATOM 1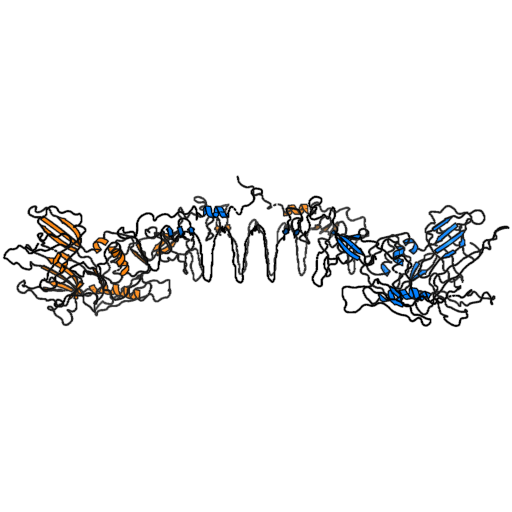0094 C C . ILE B 1 629 ? 93.748 37.176 38.990 1.00 35.92 629 ILE B C 1
ATOM 10095 O O . ILE B 1 629 ? 93.739 37.687 40.093 1.00 31.80 629 ILE B O 1
ATOM 10100 N N . ASP B 1 630 ? 94.040 35.889 38.780 1.00 36.70 630 ASP B N 1
ATOM 10101 C CA . ASP B 1 630 ? 94.276 34.956 39.883 1.00 36.37 630 ASP B CA 1
ATOM 10102 C C . ASP B 1 630 ? 94.959 35.645 41.054 1.00 35.40 630 ASP B C 1
ATOM 10103 O O . ASP B 1 630 ? 94.354 35.812 42.129 1.00 36.77 630 ASP B O 1
ATOM 10108 N N . GLY B 1 631 ? 96.212 36.047 40.842 1.00 31.83 631 GLY B N 1
ATOM 10109 C CA . GLY B 1 631 ? 97.029 36.676 41.891 1.00 29.93 631 GLY B CA 1
ATOM 10110 C C . GLY B 1 631 ? 96.479 37.976 42.465 1.00 29.64 631 GLY B C 1
ATOM 10111 O O . GLY B 1 631 ? 96.805 38.338 43.579 1.00 31.52 631 GLY B O 1
ATOM 10112 N N . GLN B 1 632 ? 95.658 38.692 41.716 1.00 29.96 632 GLN B N 1
ATOM 10113 C CA . GLN B 1 632 ? 95.002 39.888 42.241 1.00 28.65 632 GLN B CA 1
ATOM 10114 C C . GLN B 1 632 ? 93.882 39.467 43.213 1.00 28.87 632 GLN B C 1
ATOM 10115 O O . GLN B 1 632 ? 93.490 40.206 44.129 1.00 31.09 632 GLN B O 1
ATOM 10121 N N . VAL B 1 633 ? 93.374 38.269 43.019 1.00 28.42 633 VAL B N 1
ATOM 10122 C CA . VAL B 1 633 ? 92.496 37.664 43.999 1.00 28.49 633 VAL B CA 1
ATOM 10123 C C . VAL B 1 633 ? 93.375 37.013 45.086 1.00 29.20 633 VAL B C 1
ATOM 10124 O O . VAL B 1 633 ? 93.424 37.488 46.216 1.00 23.60 633 VAL B O 1
ATOM 10128 N N . GLN B 1 634 ? 94.114 35.979 44.673 1.00 27.70 634 GLN B N 1
ATOM 10129 C CA . GLN B 1 634 ? 94.814 35.018 45.536 1.00 27.39 634 GLN B CA 1
ATOM 10130 C C . GLN B 1 634 ? 95.961 35.539 46.387 1.00 30.08 634 GLN B C 1
ATOM 10131 O O . GLN B 1 634 ? 96.480 34.819 47.234 1.00 37.74 634 GLN B O 1
ATOM 10137 N N . ALA B 1 635 ? 96.401 36.758 46.140 1.00 31.76 635 ALA B N 1
ATOM 10138 C CA . ALA B 1 635 ? 97.421 37.373 46.945 1.00 34.05 635 ALA B CA 1
ATOM 10139 C C . ALA B 1 635 ? 96.784 37.718 48.288 1.00 36.75 635 ALA B C 1
ATOM 10140 O O . ALA B 1 635 ? 96.713 38.883 48.658 1.00 40.20 635 ALA B O 1
ATOM 10150 N N . PHE B 1 637 ? 95.390 34.943 51.697 1.00 34.83 637 PHE B N 1
ATOM 10151 C CA . PHE B 1 637 ? 95.731 34.269 52.941 1.00 34.85 637 PHE B CA 1
ATOM 10152 C C . PHE B 1 637 ? 96.067 32.807 52.631 1.00 37.03 637 PHE B C 1
ATOM 10153 O O . PHE B 1 637 ? 95.275 31.916 52.940 1.00 34.85 637 PHE B O 1
ATOM 10161 N N . PRO B 1 638 ? 97.227 32.551 51.989 1.00 39.53 638 PRO B N 1
ATOM 10162 C CA . PRO B 1 638 ? 97.766 31.201 51.872 1.00 41.85 638 PRO B CA 1
ATOM 10163 C C . PRO B 1 638 ? 98.951 31.025 52.837 1.00 43.25 638 PRO B C 1
ATOM 10164 O O . PRO B 1 638 ? 100.064 30.735 52.412 1.00 43.43 638 PRO B O 1
ATOM 10168 N N . PRO B 1 639 ? 98.713 31.214 54.140 1.00 42.56 639 PRO B N 1
ATOM 10169 C CA . PRO B 1 639 ? 99.828 31.617 54.973 1.00 43.26 639 PRO B CA 1
ATOM 10170 C C . PRO B 1 639 ? 100.707 30.464 55.433 1.00 41.54 639 PRO B C 1
ATOM 10171 O O . PRO B 1 639 ? 100.383 29.300 55.205 1.00 42.12 639 PRO B O 1
ATOM 10175 N N . PRO B 1 640 ? 101.841 30.786 56.072 1.00 41.62 640 PRO B N 1
ATOM 10176 C CA . PRO B 1 640 ? 102.677 29.725 56.584 1.00 40.87 640 PRO B CA 1
ATOM 10177 C C . PRO B 1 640 ? 102.117 29.247 57.928 1.00 41.89 640 PRO B C 1
ATOM 10178 O O . PRO B 1 640 ? 101.173 29.836 58.452 1.00 40.68 640 PRO B O 1
ATOM 10182 N N . ALA B 1 641 ? 102.673 28.171 58.460 1.00 46.26 641 ALA B N 1
ATOM 10183 C CA . ALA B 1 641 ? 102.390 27.762 59.835 1.00 50.07 641 ALA B CA 1
ATOM 10184 C C . ALA B 1 641 ? 103.516 26.834 60.247 1.00 49.29 641 ALA B C 1
ATOM 10185 O O . ALA B 1 641 ? 103.299 25.650 60.521 1.00 50.69 641 ALA B O 1
ATOM 10187 N N . LYS B 1 642 ? 104.714 27.421 60.329 1.00 48.69 642 LYS B N 1
ATOM 10188 C CA . LYS B 1 642 ? 105.977 26.684 60.176 1.00 44.68 642 LYS B CA 1
ATOM 10189 C C . LYS B 1 642 ? 106.006 25.395 60.984 1.00 44.40 642 LYS B C 1
ATOM 10190 O O . LYS B 1 642 ? 106.128 24.314 60.412 1.00 41.25 642 LYS B O 1
ATOM 10196 N N . GLY B 1 643 ? 105.859 25.524 62.302 1.00 42.57 643 GLY B N 1
ATOM 10197 C CA . GLY B 1 643 ? 105.903 24.390 63.222 1.00 41.82 643 GLY B CA 1
ATOM 10198 C C . GLY B 1 643 ? 107.026 24.602 64.211 1.00 41.15 643 GLY B C 1
ATOM 10199 O O . GLY B 1 643 ? 108.029 25.247 63.893 1.00 38.14 643 GLY B O 1
ATOM 10200 N N . LEU B 1 644 ? 106.862 24.067 65.415 1.00 41.88 644 LEU B N 1
ATOM 10201 C CA . LEU B 1 644 ? 107.840 24.299 66.469 1.00 41.39 644 LEU B CA 1
ATOM 10202 C C . LEU B 1 644 ? 108.647 23.042 66.802 1.00 42.24 644 LEU B C 1
ATOM 10203 O O . LEU B 1 644 ? 108.243 21.912 66.526 1.00 40.24 644 LEU B O 1
ATOM 10208 N N . GLU B 1 645 ? 109.805 23.268 67.412 1.00 44.36 645 GLU B N 1
ATOM 10209 C CA . GLU B 1 645 ? 110.847 22.258 67.471 1.00 42.74 645 GLU B CA 1
ATOM 10210 C C . GLU B 1 645 ? 111.676 22.346 68.755 1.00 42.21 645 GLU B C 1
ATOM 10211 O O . GLU B 1 645 ? 111.809 23.401 69.375 1.00 37.46 645 GLU B O 1
#

B-factor: mean 37.03, std 13.3, range [8.42, 99.78]

Sequence (1271 aa):
QLTRLVQVDCPLGPDVLLLQREGREELGRLFAYELHLVSSENPNLPLEQLLGKPSLSLELPGGSRRFFHGIVARCSQVAGHGQFAGYQATLRPWPWLLTRTSDCRIFQNQSVPEIIKQVFRNLGFSDFEDALTRPYREWEYCVQYRETSFDFISRLEQEGIYYWFRHEQKRHILVLSDAYGAHRSPGGYASVPYYPPTLGHRERDHFFDWQAREVQPGSLTLNDYDFQRPGARLEVRSNIARPHAAADYPLYDYPGEYVQSQDGEQYARNRIEAIQAQHERVRLRGVVRGIGAGHLFRLSGYPRDDQNREYLVVGAEYRVVQELYETGSGGAGSQFESELDCIDASQSFRLLPQTPVPVVRGPQTAVVVGPKGEEIWTDQYGRRVKVHFHWDRHDQSNENSSCWIRVSQAWAGKNWGSQIPRIGQEVIVSFLEGDPDRPIITGRVYNAEQTVPYELPANATQSGKSRSSKGGTPANFNEIREDKKGAEQLYIHAERNQDNLVENDASLSVGHDRNKSIGHDELARIGNNRTRAVKLNDTLLVGGAKKSDSVTGTYLIEAGAQIRLVCGKSVVEFNADGTINISGSAFNLYASGNGNIDTGGRLDLNSGGASEVDAKGKGVQGTIDGQVQAFPPPAKGLQLTRLVQVDCPLGPDVLLLQREGREELGRLFAYELHLVSENPNLPLEQLLGKPSLSLELPGGSRRFFHGIVARCSQVAGHGQFAGYQATLRPWPWLLTRTSDCRIFQNQSVPEIIKQVFRNLGFSDFEDALTRPYREWEYCVQYRETSFDFISSRLEQEGIYYWFRHEQKRHILVLSDAYGAHRSPGGYASVPYYPPTLGHRERDHFFDWQAREVQPGSLTTLNDYDFQRPGARLEVRSNIARPHAAADYPLYDYPGEYVQSSQDGEQYARNRIEAIQAQHERVRLRGVVRGIGAGHLFRLSGYPRDDQNREYLVVGAEYRVVQELYETGSGGAGSQFESELDCIDASQSFRLLPQTPVPVVRGPQTAVVVGPKGEEIWTDQYGRVKVHFHWDRHDQSNENSSCWIRVSQAWAGKNWGSQIPRIGQEVIVSFLEGDPDRPIITGRVYNAEQTVPYELPANATQSGKSRSSKGGTPANFNEIREDKKGAEQLYIHAERNQDNLVENDASLSVGHDRNKSIGHDELARIGNNRTRAVKLNDTLLVGGAKSDSVTGTYLIEAGAQIRLVCGKSVVEFNADGTINISGSAFNLYASGNGNIDTGGRLDLNSGGASEVDAKGKGVQGTIDGQVQAFPPPAKGLE